Protein AF-A0A0W8BZA3-F1 (afdb_monomer)

Structure (mmCIF, N/CA/C/O backbone):
data_AF-A0A0W8BZA3-F1
#
_entry.id   AF-A0A0W8BZA3-F1
#
loop_
_atom_site.group_PDB
_atom_site.id
_atom_site.type_symbol
_atom_site.label_atom_id
_atom_site.label_alt_id
_atom_site.label_comp_id
_atom_site.label_asym_id
_atom_site.label_entity_id
_atom_site.label_seq_id
_atom_site.pdbx_PDB_ins_code
_atom_site.Cartn_x
_atom_site.Cartn_y
_atom_site.Cartn_z
_atom_site.occupancy
_atom_site.B_iso_or_equiv
_atom_site.auth_seq_id
_atom_site.auth_comp_id
_atom_site.auth_asym_id
_atom_site.auth_atom_id
_atom_site.pdbx_PDB_model_num
ATOM 1 N N . MET A 1 1 ? -18.891 55.872 -23.392 1.00 28.98 1 MET A N 1
ATOM 2 C CA . MET A 1 1 ? -18.179 57.131 -23.095 1.00 28.98 1 MET A CA 1
ATOM 3 C C . MET A 1 1 ? -16.804 56.730 -22.604 1.00 28.98 1 MET A C 1
ATOM 5 O O . MET A 1 1 ? -16.742 56.051 -21.592 1.00 28.98 1 MET A O 1
ATOM 9 N N . GLU A 1 2 ? -15.858 56.673 -23.547 1.00 26.56 2 GLU A N 1
ATOM 10 C CA . GLU A 1 2 ? -14.684 57.580 -23.658 1.00 26.56 2 GLU A CA 1
ATOM 11 C C . GLU A 1 2 ? -13.569 57.111 -22.704 1.00 26.56 2 GLU A C 1
ATOM 13 O O . GLU A 1 2 ? -13.757 57.158 -21.498 1.00 26.56 2 GLU A O 1
ATOM 18 N N . ALA A 1 3 ? -12.541 56.372 -23.138 1.00 26.64 3 ALA A N 1
ATOM 19 C CA . ALA A 1 3 ? -11.450 56.642 -24.093 1.00 26.64 3 ALA A CA 1
ATOM 20 C C . ALA A 1 3 ? -10.298 57.486 -23.510 1.00 26.64 3 ALA A C 1
ATOM 22 O O . ALA A 1 3 ? -10.543 58.521 -22.901 1.00 26.64 3 ALA A O 1
ATOM 23 N N . ALA A 1 4 ? -9.077 57.038 -23.852 1.00 27.62 4 ALA A N 1
ATOM 24 C CA . ALA A 1 4 ? -7.766 57.703 -23.799 1.00 27.62 4 ALA A CA 1
ATOM 25 C C . ALA A 1 4 ? -6.987 57.684 -22.464 1.00 27.62 4 ALA A C 1
ATOM 27 O O . ALA A 1 4 ? -7.573 57.803 -21.398 1.00 27.62 4 ALA A O 1
ATOM 28 N N . ASP A 1 5 ? -5.651 57.644 -22.422 1.00 27.59 5 ASP A N 1
ATOM 29 C CA . ASP A 1 5 ? -4.569 57.151 -23.300 1.00 27.59 5 ASP A CA 1
ATOM 30 C C . ASP A 1 5 ? -3.237 57.382 -22.531 1.00 27.59 5 ASP A C 1
ATOM 32 O O . ASP A 1 5 ? -3.188 58.256 -21.663 1.00 27.59 5 ASP A O 1
ATOM 36 N N . SER A 1 6 ? -2.149 56.713 -22.947 1.00 25.88 6 SER A N 1
ATOM 37 C CA . SER A 1 6 ? -0.717 57.071 -22.742 1.00 25.88 6 SER A CA 1
ATOM 38 C C . SER A 1 6 ? -0.073 56.929 -21.338 1.00 25.88 6 SER A C 1
ATOM 40 O O . SER A 1 6 ? -0.705 57.181 -20.325 1.00 25.88 6 SER A O 1
ATOM 42 N N . SER A 1 7 ? 1.227 56.657 -21.142 1.00 23.80 7 SER A N 1
ATOM 43 C CA . SER A 1 7 ? 2.348 56.066 -21.906 1.00 23.80 7 SER A CA 1
ATOM 44 C C . SER A 1 7 ? 3.601 56.042 -20.988 1.00 23.80 7 SER A C 1
ATOM 46 O O . SER A 1 7 ? 3.631 56.754 -19.984 1.00 23.80 7 SER A O 1
ATOM 48 N N . SER A 1 8 ? 4.653 55.316 -21.407 1.00 24.67 8 SER A N 1
ATOM 49 C CA . SER A 1 8 ? 6.053 55.259 -20.899 1.00 24.67 8 SER A CA 1
ATOM 50 C C . SER A 1 8 ? 6.338 54.279 -19.743 1.00 24.67 8 SER A C 1
ATOM 52 O O . SER A 1 8 ? 5.620 54.267 -18.756 1.00 24.67 8 SER A O 1
ATOM 54 N N . GLY A 1 9 ? 7.361 53.418 -19.762 1.00 23.16 9 GLY A N 1
ATOM 55 C CA . GLY A 1 9 ? 8.422 53.125 -20.730 1.00 23.16 9 GLY A CA 1
ATOM 56 C C . GLY A 1 9 ? 9.533 52.277 -20.067 1.00 23.16 9 GLY A C 1
ATOM 57 O O . GLY A 1 9 ? 9.819 52.487 -18.894 1.00 23.16 9 GLY A O 1
ATOM 58 N N . TYR A 1 10 ? 10.157 51.396 -20.863 1.00 23.50 10 TYR A N 1
ATOM 59 C CA . TYR A 1 10 ? 11.483 50.749 -20.723 1.00 23.50 10 TYR A CA 1
ATOM 60 C C . TYR A 1 10 ? 11.704 49.486 -19.852 1.00 23.50 10 TYR A C 1
ATOM 62 O O . TYR A 1 10 ? 11.725 49.534 -18.626 1.00 23.50 10 TYR A O 1
ATOM 70 N N . ASP A 1 11 ? 11.925 48.385 -20.598 1.00 23.77 11 ASP A N 1
ATOM 71 C CA . ASP A 1 11 ? 13.019 47.381 -20.592 1.00 23.77 11 ASP A CA 1
ATOM 72 C C . ASP A 1 11 ? 13.481 46.787 -19.251 1.00 23.77 11 ASP A C 1
ATOM 74 O O . ASP A 1 11 ? 13.995 47.481 -18.383 1.00 23.77 11 ASP A O 1
ATOM 78 N N . SER A 1 12 ? 13.267 45.499 -18.951 1.00 23.38 12 SER A N 1
ATOM 79 C CA . SER A 1 12 ? 13.703 44.249 -19.618 1.00 23.38 12 SER A CA 1
ATOM 80 C C . SER A 1 12 ? 15.205 43.957 -19.497 1.00 23.38 12 SER A C 1
ATOM 82 O O . SER A 1 12 ? 16.002 44.475 -20.267 1.00 23.38 12 SER A O 1
ATOM 84 N N . GLU A 1 13 ? 15.539 43.092 -18.532 1.00 25.20 13 GLU A N 1
ATOM 85 C CA . GLU A 1 13 ? 16.474 41.947 -18.592 1.00 25.20 13 GLU A CA 1
ATOM 86 C C . GLU A 1 13 ? 17.090 41.692 -17.202 1.00 25.20 13 GLU A C 1
ATOM 88 O O . GLU A 1 13 ? 17.992 42.396 -16.766 1.00 25.20 13 GLU A O 1
ATOM 93 N N . LEU A 1 14 ? 16.611 40.670 -16.486 1.00 23.67 14 LEU A N 1
ATOM 94 C CA . LEU A 1 14 ? 17.397 39.457 -16.238 1.00 23.67 14 LEU A CA 1
ATOM 95 C C . LEU A 1 14 ? 16.536 38.406 -15.524 1.00 23.67 14 LEU A C 1
ATOM 97 O O . LEU A 1 14 ? 15.932 38.629 -14.479 1.00 23.67 14 LEU A O 1
ATOM 101 N N . THR A 1 15 ? 16.507 37.248 -16.160 1.00 23.95 15 THR A N 1
ATOM 102 C CA . THR A 1 15 ? 15.941 35.969 -15.751 1.00 23.95 15 THR A CA 1
ATOM 103 C C . THR A 1 15 ? 16.601 35.400 -14.498 1.00 23.95 15 THR A C 1
ATOM 105 O O . THR A 1 15 ? 17.821 35.256 -14.485 1.00 23.95 15 THR A O 1
ATOM 108 N N . ASP A 1 16 ? 15.794 34.924 -13.548 1.00 23.73 16 ASP A N 1
ATOM 109 C CA . ASP A 1 16 ? 16.137 33.753 -12.741 1.00 23.73 16 ASP A CA 1
ATOM 110 C C . ASP A 1 16 ? 14.909 32.849 -12.580 1.00 23.73 16 ASP A C 1
ATOM 112 O O . ASP A 1 16 ? 13.806 33.274 -12.234 1.00 23.73 16 ASP A O 1
ATOM 116 N N . VAL A 1 17 ? 15.123 31.588 -12.946 1.00 23.05 17 VAL A N 1
ATOM 117 C CA . VAL A 1 17 ? 14.128 30.542 -13.174 1.00 23.05 17 VAL A CA 1
ATOM 118 C C . VAL A 1 17 ? 13.814 29.840 -11.853 1.00 23.05 17 VAL A C 1
ATOM 120 O O . VAL A 1 17 ? 14.661 29.144 -11.296 1.00 23.05 17 VAL A O 1
ATOM 123 N N . LEU A 1 18 ? 12.575 29.979 -11.381 1.00 23.88 18 LEU A N 1
ATOM 124 C CA . LEU A 1 18 ? 11.970 29.125 -10.359 1.00 23.88 18 LEU A CA 1
ATOM 125 C C . LEU A 1 18 ? 10.752 28.434 -10.983 1.00 23.88 18 LEU A C 1
ATOM 127 O O . LEU A 1 18 ? 9.693 29.036 -11.119 1.00 23.88 18 LEU A O 1
ATOM 131 N N . GLU A 1 19 ? 10.914 27.171 -11.378 1.00 22.56 19 GLU A N 1
ATOM 132 C CA . GLU A 1 19 ? 9.802 26.305 -11.785 1.00 22.56 19 GLU A CA 1
ATOM 133 C C . GLU A 1 19 ? 9.078 25.780 -10.534 1.00 22.56 19 GLU A C 1
ATOM 135 O O . GLU A 1 19 ? 9.586 24.914 -9.817 1.00 22.56 19 GLU A O 1
ATOM 140 N N . TYR A 1 20 ? 7.885 26.319 -10.287 1.00 25.50 20 TYR A N 1
ATOM 141 C CA . TYR A 1 20 ? 6.810 25.704 -9.513 1.00 25.50 20 TYR A CA 1
ATOM 142 C C . TYR A 1 20 ? 5.491 25.878 -10.278 1.00 25.50 20 TYR A C 1
ATOM 144 O O . TYR A 1 20 ? 5.288 26.889 -10.945 1.00 25.50 20 TYR A O 1
ATOM 152 N N . ASP A 1 21 ? 4.627 24.886 -10.070 1.00 25.42 21 ASP A N 1
ATOM 153 C CA . ASP A 1 21 ? 3.182 24.823 -10.314 1.00 25.42 21 ASP A CA 1
ATOM 154 C C . ASP A 1 21 ? 2.687 24.255 -11.650 1.00 25.42 21 ASP A C 1
ATOM 156 O O . ASP A 1 21 ? 2.813 24.850 -12.711 1.00 25.42 21 ASP A O 1
ATOM 160 N N . ASP A 1 22 ? 1.993 23.119 -11.522 1.00 24.20 22 ASP A N 1
ATOM 161 C CA . ASP A 1 22 ? 0.858 22.752 -12.367 1.00 24.20 22 ASP A CA 1
ATOM 162 C C . ASP A 1 22 ? -0.289 22.324 -11.422 1.00 24.20 22 ASP A C 1
ATOM 164 O O . ASP A 1 22 ? -0.443 21.161 -11.048 1.00 24.20 22 ASP A O 1
ATOM 168 N N . ILE A 1 23 ? -1.063 23.312 -10.955 1.00 27.17 23 ILE A N 1
ATOM 169 C CA . ILE A 1 23 ? -2.418 23.131 -10.410 1.00 27.17 23 ILE A CA 1
ATOM 170 C C . ILE A 1 23 ? -3.361 23.777 -11.426 1.00 27.17 23 ILE A C 1
ATOM 172 O O . ILE A 1 23 ? -3.612 24.981 -11.395 1.00 27.17 23 ILE A O 1
ATOM 176 N N . GLY A 1 24 ? -3.872 22.970 -12.353 1.00 24.91 24 GLY A N 1
ATOM 177 C CA . GLY A 1 24 ? -4.891 23.391 -13.308 1.00 24.91 24 GLY A CA 1
ATOM 178 C C . GLY A 1 24 ? -6.278 23.395 -12.666 1.00 24.91 24 GLY A C 1
ATOM 179 O O . GLY A 1 24 ? -6.866 22.341 -12.439 1.00 24.91 24 GLY A O 1
ATOM 180 N N . ARG A 1 25 ? -6.806 24.593 -12.393 1.00 23.88 25 ARG A N 1
ATOM 181 C CA . ARG A 1 25 ? -8.245 24.851 -12.224 1.00 23.88 25 ARG A CA 1
ATOM 182 C C . ARG A 1 25 ? -8.971 24.575 -13.546 1.00 23.88 25 ARG A C 1
ATOM 184 O O . ARG A 1 25 ? -8.493 24.989 -14.596 1.00 23.88 25 ARG A O 1
ATOM 191 N N . SER A 1 26 ? -10.160 23.983 -13.480 1.00 24.61 26 SER A N 1
ATOM 192 C CA . SER A 1 26 ? -11.155 24.051 -14.555 1.00 24.61 26 SER A CA 1
ATOM 193 C C . SER A 1 26 ? -12.497 24.429 -13.939 1.00 24.61 26 SER A C 1
ATOM 195 O O . SER A 1 26 ? -13.012 23.699 -13.095 1.00 24.61 26 SER A O 1
ATOM 197 N N . GLU A 1 27 ? -13.023 25.580 -14.350 1.00 24.56 27 GLU A N 1
ATOM 198 C CA . GLU A 1 27 ? -14.377 26.053 -14.061 1.00 24.56 27 GLU A CA 1
ATOM 199 C C . GLU A 1 27 ? -15.390 25.447 -15.050 1.00 24.56 27 GLU A C 1
ATOM 201 O O . GLU A 1 27 ? -15.098 25.264 -16.230 1.00 24.56 27 GLU A O 1
ATOM 206 N N . ASP A 1 28 ? -16.559 25.130 -14.493 1.00 25.56 28 ASP A N 1
ATOM 207 C CA . ASP A 1 28 ? -17.927 25.194 -15.018 1.00 25.56 28 ASP A CA 1
ATOM 208 C C . ASP A 1 28 ? -18.316 24.591 -16.378 1.00 25.56 28 ASP A C 1
ATOM 210 O O . ASP A 1 28 ? -18.094 25.160 -17.441 1.00 25.56 28 ASP A O 1
ATOM 214 N N . LEU A 1 29 ? -19.169 23.559 -16.296 1.00 25.30 29 LEU A N 1
ATOM 215 C CA . LEU A 1 29 ? -20.436 23.524 -17.036 1.00 25.30 29 LEU A CA 1
ATOM 216 C C . LEU A 1 29 ? -21.563 23.037 -16.107 1.00 25.30 29 LEU A C 1
ATOM 218 O O . LEU A 1 29 ? -21.623 21.871 -15.717 1.00 25.30 29 LEU A O 1
ATOM 222 N N . LEU A 1 30 ? -22.461 23.963 -15.759 1.00 23.06 30 LEU A N 1
ATOM 223 C CA . LEU A 1 30 ? -23.723 23.709 -15.068 1.00 23.06 30 LEU A CA 1
ATOM 224 C C . LEU A 1 30 ? -24.637 22.802 -15.905 1.00 23.06 30 LEU A C 1
ATOM 226 O O . LEU A 1 30 ? -25.001 23.154 -17.023 1.00 23.06 30 LEU A O 1
ATOM 230 N N . THR A 1 31 ? -25.144 21.727 -15.303 1.00 24.59 31 THR A N 1
ATOM 231 C CA . THR A 1 31 ? -26.507 21.248 -15.580 1.00 24.59 31 THR A CA 1
ATOM 232 C C . THR A 1 31 ? -27.196 20.882 -14.269 1.00 24.59 31 THR A C 1
ATOM 234 O O . THR A 1 31 ? -26.731 20.076 -13.471 1.00 24.59 31 THR A O 1
ATOM 237 N N . THR A 1 32 ? -28.300 21.577 -14.035 1.00 23.19 32 THR A N 1
ATOM 238 C CA . THR A 1 32 ? -29.225 21.477 -12.911 1.00 23.19 32 THR A CA 1
ATOM 239 C C . THR A 1 32 ? -30.026 20.180 -12.963 1.00 23.19 32 THR A C 1
ATOM 241 O O . THR A 1 32 ? -30.753 19.992 -13.931 1.00 23.19 32 THR A O 1
ATOM 244 N N . PHE A 1 33 ? -29.999 19.365 -11.907 1.00 22.70 33 PHE A N 1
ATOM 245 C CA . PHE A 1 33 ? -31.125 18.493 -11.551 1.00 22.70 33 PHE A CA 1
ATOM 246 C C . PHE A 1 33 ? -31.240 18.385 -10.027 1.00 22.70 33 PHE A C 1
ATOM 248 O O . PHE A 1 33 ? -30.305 17.987 -9.333 1.00 22.70 33 PHE A O 1
ATOM 255 N N . THR A 1 34 ? -32.387 18.829 -9.523 1.00 25.31 34 THR A N 1
ATOM 256 C CA . THR A 1 34 ? -32.834 18.743 -8.132 1.00 25.31 34 THR A CA 1
ATOM 257 C C . THR A 1 34 ? -33.315 17.329 -7.779 1.00 25.31 34 THR A C 1
ATOM 259 O O . THR A 1 34 ? -33.620 16.553 -8.686 1.00 25.31 34 THR A O 1
ATOM 262 N N . PRO A 1 35 ? -33.364 16.986 -6.477 1.00 28.59 35 PRO A N 1
ATOM 263 C CA . PRO A 1 35 ? -33.682 15.652 -5.982 1.00 28.59 35 PRO A CA 1
ATOM 264 C C . PRO A 1 35 ? -35.184 15.506 -5.720 1.00 28.59 35 PRO A C 1
ATOM 266 O O . PRO A 1 35 ? -35.780 16.425 -5.169 1.00 28.59 35 PRO A O 1
ATOM 269 N N . ASP A 1 36 ? -35.753 14.343 -6.031 1.00 24.86 36 ASP A N 1
ATOM 270 C CA . ASP A 1 36 ? -37.060 13.944 -5.510 1.00 24.86 36 ASP A CA 1
ATOM 271 C C . ASP A 1 36 ? -36.945 12.619 -4.748 1.00 24.86 36 ASP A C 1
ATOM 273 O O . ASP A 1 36 ? -36.341 11.642 -5.204 1.00 24.86 36 ASP A O 1
ATOM 277 N N . ASP A 1 37 ? -37.505 12.674 -3.543 1.00 26.73 37 ASP A N 1
ATOM 278 C CA . ASP A 1 37 ? -37.788 11.599 -2.605 1.00 26.73 37 ASP A CA 1
ATOM 279 C C . ASP A 1 37 ? -38.764 10.561 -3.200 1.00 26.73 37 ASP A C 1
ATOM 281 O O . ASP A 1 37 ? -39.558 10.874 -4.079 1.00 26.73 37 ASP A O 1
ATOM 285 N N . GLU A 1 38 ? -38.737 9.321 -2.698 1.00 27.50 38 GLU A N 1
ATOM 286 C CA . GLU A 1 38 ? -39.862 8.755 -1.930 1.00 27.50 38 GLU A CA 1
ATOM 287 C C . GLU A 1 38 ? -39.612 7.294 -1.505 1.00 27.50 38 GLU A C 1
ATOM 289 O O . GLU A 1 38 ? -39.218 6.415 -2.276 1.00 27.50 38 GLU A O 1
ATOM 294 N N . ASP A 1 39 ? -39.876 7.062 -0.219 1.00 26.70 39 ASP A N 1
ATOM 295 C CA . ASP A 1 39 ? -40.127 5.775 0.422 1.00 26.70 39 ASP A CA 1
ATOM 296 C C . ASP A 1 39 ? -41.351 5.070 -0.190 1.00 26.70 39 ASP A C 1
ATOM 298 O O . ASP A 1 39 ? -42.395 5.693 -0.348 1.00 26.70 39 ASP A O 1
ATOM 302 N N . MET A 1 40 ? -41.326 3.736 -0.334 1.00 24.70 40 MET A N 1
ATOM 303 C CA . MET A 1 40 ? -42.522 2.957 0.022 1.00 24.70 40 MET A CA 1
ATOM 304 C C . MET A 1 40 ? -42.260 1.481 0.343 1.00 24.70 40 MET A C 1
ATOM 306 O O . MET A 1 40 ? -41.506 0.757 -0.305 1.00 24.70 40 MET A O 1
ATOM 310 N N . HIS A 1 41 ? -42.947 1.053 1.396 1.00 28.00 41 HIS A N 1
ATOM 311 C CA . HIS A 1 41 ? -42.921 -0.243 2.050 1.00 28.00 41 HIS A CA 1
ATOM 312 C C . HIS A 1 41 ? -43.742 -1.348 1.344 1.00 28.00 41 HIS A C 1
ATOM 314 O O . HIS A 1 41 ? -44.851 -1.126 0.875 1.00 28.00 41 HIS A O 1
ATOM 320 N N . SER A 1 42 ? -43.272 -2.584 1.558 1.00 26.66 42 SER A N 1
ATOM 321 C CA . SER A 1 42 ? -44.027 -3.786 1.986 1.00 26.66 42 SER A CA 1
ATOM 322 C C . SER A 1 42 ? -44.685 -4.767 0.991 1.00 26.66 42 SER A C 1
ATOM 324 O O . SER A 1 42 ? -45.558 -4.435 0.206 1.00 26.66 42 SER A O 1
ATOM 326 N N . ALA A 1 43 ? -44.319 -6.036 1.248 1.00 26.02 43 ALA A N 1
ATOM 327 C CA . ALA A 1 43 ? -45.144 -7.250 1.346 1.00 26.02 43 ALA A CA 1
ATOM 328 C C . ALA A 1 43 ? -45.752 -7.877 0.079 1.00 26.02 43 ALA A C 1
ATOM 330 O O . ALA A 1 43 ? -46.739 -7.390 -0.447 1.00 26.02 43 ALA A O 1
ATOM 331 N N . THR A 1 44 ? -45.305 -9.094 -0.274 1.00 26.66 44 THR A N 1
ATOM 332 C CA . THR A 1 44 ? -46.036 -10.361 0.001 1.00 26.66 44 THR A CA 1
ATOM 333 C C . THR A 1 44 ? -45.272 -11.607 -0.506 1.00 26.66 44 THR A C 1
ATOM 335 O O . THR A 1 44 ? -44.733 -11.643 -1.604 1.00 26.66 44 THR A O 1
ATOM 338 N N . ARG A 1 45 ? -45.224 -12.644 0.338 1.00 29.77 45 ARG A N 1
ATOM 339 C CA . ARG A 1 45 ? -45.164 -14.096 0.018 1.00 29.77 45 ARG A CA 1
ATOM 340 C C . ARG A 1 45 ? -46.580 -14.655 0.340 1.00 29.77 45 ARG A C 1
ATOM 342 O O . ARG A 1 45 ? -47.283 -13.909 1.029 1.00 29.77 45 ARG A O 1
ATOM 349 N N . PRO A 1 46 ? -47.010 -15.906 0.019 1.00 44.22 46 PRO A N 1
ATOM 350 C CA . PRO A 1 46 ? -46.232 -17.129 -0.283 1.00 44.22 46 PRO A CA 1
ATOM 351 C C . PRO A 1 46 ? -46.857 -18.093 -1.345 1.00 44.22 46 PRO A C 1
ATOM 353 O O . PRO A 1 46 ? -47.876 -17.783 -1.948 1.00 44.22 46 PRO A O 1
ATOM 356 N N . ALA A 1 47 ? -46.253 -19.294 -1.446 1.00 28.31 47 ALA A N 1
ATOM 357 C CA . ALA A 1 47 ? -46.894 -20.624 -1.577 1.00 28.31 47 ALA A CA 1
ATOM 358 C C . ALA A 1 47 ? -46.833 -21.374 -2.938 1.00 28.31 47 ALA A C 1
ATOM 360 O O . ALA A 1 47 ? -47.494 -21.011 -3.903 1.00 28.31 47 ALA A O 1
ATOM 361 N N . ASP A 1 48 ? -46.045 -22.466 -2.928 1.00 27.05 48 ASP A N 1
ATOM 362 C CA . ASP A 1 48 ? -46.482 -23.871 -3.115 1.00 27.05 48 ASP A CA 1
ATOM 363 C C . ASP A 1 48 ? -45.851 -24.778 -4.200 1.00 27.05 48 ASP A C 1
ATOM 365 O O . ASP A 1 48 ? -45.923 -24.529 -5.396 1.00 27.05 48 ASP A O 1
ATOM 369 N N . HIS A 1 49 ? -45.302 -25.891 -3.665 1.00 29.36 49 HIS A N 1
ATOM 370 C CA . HIS A 1 49 ? -45.248 -27.296 -4.122 1.00 29.36 49 HIS A CA 1
ATOM 371 C C . HIS A 1 49 ? -44.696 -27.622 -5.530 1.00 29.36 49 HIS A C 1
ATOM 373 O O . HIS A 1 49 ? -45.211 -27.182 -6.544 1.00 29.36 49 HIS A O 1
ATOM 379 N N . SER A 1 50 ? -43.723 -28.528 -5.715 1.00 27.64 50 SER A N 1
ATOM 380 C CA . SER A 1 50 ? -43.804 -29.959 -5.360 1.00 27.64 50 SER A CA 1
ATOM 381 C C . SER A 1 50 ? -42.506 -30.733 -5.715 1.00 27.64 50 SER A C 1
ATOM 383 O O . SER A 1 50 ? -41.797 -30.396 -6.659 1.00 27.64 50 SER A O 1
ATOM 385 N N . THR A 1 51 ? -42.211 -31.776 -4.930 1.00 29.03 51 THR A N 1
ATOM 386 C CA . THR A 1 51 ? -41.234 -32.881 -5.125 1.00 29.03 51 THR A CA 1
ATOM 387 C C . THR A 1 51 ? -41.749 -33.939 -6.129 1.00 29.03 51 THR A C 1
ATOM 389 O O . THR A 1 51 ? -42.949 -33.930 -6.409 1.00 29.03 51 THR A O 1
ATOM 392 N N . PRO A 1 52 ? -40.901 -34.837 -6.704 1.00 39.28 52 PRO A N 1
ATOM 393 C CA . PRO A 1 52 ? -40.587 -36.173 -6.116 1.00 39.28 52 PRO A CA 1
ATOM 394 C C . PRO A 1 52 ? -39.118 -36.659 -6.353 1.00 39.28 52 PRO A C 1
ATOM 396 O O . PRO A 1 52 ? -38.494 -36.293 -7.338 1.00 39.28 52 PRO A O 1
ATOM 399 N N . THR A 1 53 ? -38.412 -37.288 -5.399 1.00 27.19 53 THR A N 1
ATOM 400 C CA . THR A 1 53 ? -38.362 -38.721 -4.971 1.00 27.19 53 THR A CA 1
ATOM 401 C C . THR A 1 53 ? -37.314 -39.614 -5.689 1.00 27.19 53 THR A C 1
ATOM 403 O O . THR A 1 53 ? -37.513 -40.065 -6.807 1.00 27.19 53 THR A O 1
ATOM 406 N N . THR A 1 54 ? -36.217 -39.873 -4.963 1.00 29.30 54 THR A N 1
ATOM 407 C CA . THR A 1 54 ? -35.448 -41.116 -4.667 1.00 29.30 54 THR A CA 1
ATOM 408 C C . THR A 1 54 ? -35.455 -42.360 -5.585 1.00 29.30 54 THR A C 1
ATOM 410 O O . THR A 1 54 ? -36.504 -42.926 -5.862 1.00 29.30 54 THR A O 1
ATOM 413 N N . THR A 1 55 ? -34.257 -42.925 -5.838 1.00 28.80 55 THR A N 1
ATOM 414 C CA . THR A 1 55 ? -33.893 -44.379 -5.837 1.00 28.80 55 THR A CA 1
ATOM 415 C C . THR A 1 55 ? -32.347 -44.491 -5.881 1.00 28.80 55 THR A C 1
ATOM 417 O O . THR A 1 55 ? -31.738 -43.855 -6.726 1.00 28.80 55 THR A O 1
ATOM 420 N N . GLY A 1 56 ? -31.649 -44.990 -4.841 1.00 26.16 56 GLY A N 1
ATOM 421 C CA . GLY A 1 56 ? -31.075 -46.354 -4.706 1.00 26.16 56 GLY A CA 1
ATOM 422 C C . GLY A 1 56 ? -29.691 -46.492 -5.397 1.00 26.16 56 GLY A C 1
ATOM 423 O O . GLY A 1 56 ? -29.515 -45.930 -6.459 1.00 26.16 56 GLY A O 1
ATOM 424 N N . ALA A 1 57 ? -28.644 -47.212 -4.976 1.00 29.14 57 ALA A N 1
ATOM 425 C CA . ALA A 1 57 ? -28.189 -47.875 -3.753 1.00 29.14 57 ALA A CA 1
ATOM 426 C C . ALA A 1 57 ? -26.817 -48.560 -4.069 1.00 29.14 57 ALA A C 1
ATOM 428 O O . ALA A 1 57 ? -26.731 -49.244 -5.078 1.00 29.14 57 ALA A O 1
ATOM 429 N N . ARG A 1 58 ? -25.828 -48.462 -3.155 1.00 29.42 58 ARG A N 1
ATOM 430 C CA . ARG A 1 58 ? -24.821 -49.490 -2.746 1.00 29.42 58 ARG A CA 1
ATOM 431 C C . ARG A 1 58 ? -23.638 -49.997 -3.622 1.00 29.42 58 ARG A C 1
ATOM 433 O O . ARG A 1 58 ? -23.799 -50.381 -4.771 1.00 29.42 58 ARG A O 1
ATOM 440 N N . ASN A 1 59 ? -22.536 -50.203 -2.865 1.00 28.00 59 ASN A N 1
ATOM 441 C CA . ASN A 1 59 ? -21.382 -51.131 -2.970 1.00 28.00 59 ASN A CA 1
ATOM 442 C C . ASN A 1 59 ? -20.182 -50.708 -3.840 1.00 28.00 59 ASN A C 1
ATOM 444 O O . ASN A 1 59 ? -20.371 -50.179 -4.921 1.00 28.00 59 ASN A O 1
ATOM 448 N N . GLU A 1 60 ? -18.910 -50.975 -3.521 1.00 27.73 60 GLU A N 1
ATOM 449 C CA . GLU A 1 60 ? -18.113 -51.306 -2.319 1.00 27.73 60 GLU A CA 1
ATOM 450 C C . GLU A 1 60 ? -16.630 -51.329 -2.800 1.00 27.73 60 GLU A C 1
ATOM 452 O O . GLU A 1 60 ? -16.357 -51.557 -3.975 1.00 27.73 60 GLU A O 1
ATOM 457 N N . THR A 1 61 ? -15.693 -51.049 -1.893 1.00 30.95 61 THR A N 1
ATOM 458 C CA . THR A 1 61 ? -14.204 -51.075 -1.960 1.00 30.95 61 THR A CA 1
ATOM 459 C C . THR A 1 61 ? -13.576 -52.407 -2.460 1.00 30.95 61 THR A C 1
ATOM 461 O O . THR A 1 61 ? -14.311 -53.393 -2.489 1.00 30.95 61 THR A O 1
ATOM 464 N N . PRO A 1 62 ? -12.248 -52.524 -2.786 1.00 37.41 62 PRO A N 1
ATOM 465 C CA . PRO A 1 62 ? -11.155 -52.501 -1.777 1.00 37.41 62 PRO A CA 1
ATOM 466 C C . PRO A 1 62 ? -9.730 -52.033 -2.199 1.00 37.41 62 PRO A C 1
ATOM 468 O O . PRO A 1 62 ? -9.364 -51.981 -3.369 1.00 37.41 62 PRO A O 1
ATOM 471 N N . GLN A 1 63 ? -8.912 -51.732 -1.173 1.00 29.75 63 GLN A N 1
ATOM 472 C CA . GLN A 1 63 ? -7.435 -51.631 -1.195 1.00 29.75 63 GLN A CA 1
ATOM 473 C C . GLN A 1 63 ? -6.759 -52.999 -1.488 1.00 29.75 63 GLN A C 1
ATOM 475 O O . GLN A 1 63 ? -7.447 -54.021 -1.522 1.00 29.75 63 GLN A O 1
ATOM 480 N N . PRO A 1 64 ? -5.410 -53.059 -1.584 1.00 37.66 64 PRO A N 1
ATOM 481 C CA . PRO A 1 64 ? -4.666 -53.455 -0.380 1.00 37.66 64 PRO A CA 1
ATOM 482 C C . PRO A 1 64 ? -3.330 -52.723 -0.128 1.00 37.66 64 PRO A C 1
ATOM 484 O O . PRO A 1 64 ? -2.628 -52.252 -1.018 1.00 37.66 64 PRO A O 1
ATOM 487 N N . THR A 1 65 ? -3.020 -52.685 1.163 1.00 27.33 65 THR A N 1
ATOM 488 C CA . THR A 1 65 ? -1.761 -52.432 1.877 1.00 27.33 65 THR A CA 1
ATOM 489 C C . THR A 1 65 ? -0.703 -53.524 1.650 1.00 27.33 65 THR A C 1
ATOM 491 O O . THR A 1 65 ? -1.099 -54.677 1.531 1.00 27.33 65 THR A O 1
ATOM 494 N N . THR A 1 66 ? 0.600 -53.194 1.692 1.00 28.25 66 THR A N 1
ATOM 495 C CA . THR A 1 66 ? 1.598 -53.555 2.746 1.00 28.25 66 THR A CA 1
ATOM 496 C C . THR A 1 66 ? 3.048 -53.536 2.231 1.00 28.25 66 THR A C 1
ATOM 498 O O . THR A 1 66 ? 3.349 -54.072 1.170 1.00 28.25 66 THR A O 1
ATOM 501 N N . ASP A 1 67 ? 3.916 -52.959 3.066 1.00 27.39 67 ASP A N 1
ATOM 502 C CA . ASP A 1 67 ? 5.386 -53.068 3.153 1.00 27.39 67 ASP A CA 1
ATOM 503 C C . ASP A 1 67 ? 5.907 -54.531 3.139 1.00 27.39 67 ASP A C 1
ATOM 505 O O . ASP A 1 67 ? 5.142 -55.445 3.467 1.00 27.39 67 ASP A O 1
ATOM 509 N N . PRO A 1 68 ? 7.206 -54.780 2.845 1.00 36.31 68 PRO A N 1
ATOM 510 C CA . PRO A 1 68 ? 8.137 -54.969 3.967 1.00 36.31 68 PRO A CA 1
ATOM 511 C C . PRO A 1 68 ? 9.587 -54.465 3.783 1.00 36.31 68 PRO A C 1
ATOM 513 O O . PRO A 1 68 ? 10.169 -54.406 2.702 1.00 36.31 68 PRO A O 1
ATOM 516 N N . SER A 1 69 ? 10.173 -54.207 4.950 1.00 24.67 69 SER A N 1
ATOM 517 C CA . SER A 1 69 ? 11.570 -53.979 5.323 1.00 24.67 69 SER A CA 1
ATOM 518 C C . SER A 1 69 ? 12.574 -55.070 4.895 1.00 24.67 69 SER A C 1
ATOM 520 O O . SER A 1 69 ? 12.205 -56.239 4.785 1.00 24.67 69 SER A O 1
ATOM 522 N N . THR A 1 70 ? 13.880 -54.732 4.825 1.00 25.14 70 THR A N 1
ATOM 523 C CA . THR A 1 70 ? 14.977 -55.147 5.761 1.00 25.14 70 THR A CA 1
ATOM 524 C C . THR A 1 70 ? 16.378 -55.168 5.084 1.00 25.14 70 THR A C 1
ATOM 526 O O . THR A 1 70 ? 16.611 -55.956 4.181 1.00 25.14 70 THR A O 1
ATOM 529 N N . VAL A 1 71 ? 17.286 -54.289 5.555 1.00 24.53 71 VAL A N 1
ATOM 530 C CA . VAL A 1 71 ? 18.733 -54.438 5.921 1.00 24.53 71 VAL A CA 1
ATOM 531 C C . VAL A 1 71 ? 19.683 -55.334 5.079 1.00 24.53 71 VAL A C 1
ATOM 533 O O . VAL A 1 71 ? 19.374 -56.488 4.832 1.00 24.53 71 VAL A O 1
ATOM 536 N N . VAL A 1 72 ? 20.910 -54.842 4.782 1.00 22.59 72 VAL A N 1
ATOM 537 C CA . VAL A 1 72 ? 22.242 -55.419 5.168 1.00 22.59 72 VAL A CA 1
ATOM 538 C C . VAL A 1 72 ? 23.436 -54.775 4.396 1.00 22.59 72 VAL A C 1
ATOM 540 O O . VAL A 1 72 ? 23.593 -54.915 3.192 1.00 22.59 72 VAL A O 1
ATOM 543 N N . THR A 1 73 ? 24.261 -54.051 5.170 1.00 22.62 73 THR A N 1
ATOM 544 C CA . THR A 1 73 ? 25.741 -53.856 5.209 1.00 22.62 73 THR A CA 1
ATOM 545 C C . THR A 1 73 ? 26.665 -53.758 3.968 1.00 22.62 73 THR A C 1
ATOM 547 O O . THR A 1 73 ? 26.925 -54.738 3.281 1.00 22.62 73 THR A O 1
ATOM 550 N N . ARG A 1 74 ? 27.345 -52.597 3.880 1.00 23.06 74 ARG A N 1
ATOM 551 C CA . ARG A 1 74 ? 28.810 -52.318 3.990 1.00 23.06 74 ARG A CA 1
ATOM 552 C C . ARG A 1 74 ? 29.842 -53.264 3.324 1.00 23.06 74 ARG A C 1
ATOM 554 O O . ARG A 1 74 ? 30.014 -54.390 3.781 1.00 23.06 74 ARG A O 1
ATOM 561 N N . ARG A 1 75 ? 30.710 -52.704 2.459 1.00 22.34 75 ARG A N 1
ATOM 562 C CA . ARG A 1 75 ? 32.181 -52.905 2.506 1.00 22.34 75 ARG A CA 1
ATOM 563 C C . ARG A 1 75 ? 32.981 -51.861 1.709 1.00 22.34 75 ARG A C 1
ATOM 565 O O . ARG A 1 75 ? 32.517 -51.343 0.703 1.00 22.34 75 ARG A O 1
ATOM 572 N N . GLU A 1 76 ? 34.160 -51.577 2.255 1.00 23.86 76 GLU A N 1
ATOM 573 C CA . GLU A 1 76 ? 35.197 -50.599 1.900 1.00 23.86 76 GLU A CA 1
ATOM 574 C C . GLU A 1 76 ? 36.035 -51.003 0.673 1.00 23.86 76 GLU A C 1
ATOM 576 O O . GLU A 1 76 ? 36.163 -52.193 0.379 1.00 23.86 76 GLU A O 1
ATOM 581 N N . SER A 1 77 ? 36.696 -50.035 0.023 1.00 23.53 77 SER A N 1
ATOM 582 C CA . SER A 1 77 ? 38.089 -50.188 -0.452 1.00 23.53 77 SER A CA 1
ATOM 583 C C . SER A 1 77 ? 38.748 -48.833 -0.757 1.00 23.53 77 SER A C 1
ATOM 585 O O . SER A 1 77 ? 38.193 -48.003 -1.473 1.00 23.53 77 SER A O 1
ATOM 587 N N . ASP A 1 78 ? 39.943 -48.662 -0.191 1.00 22.78 78 ASP A N 1
ATOM 588 C CA . ASP A 1 78 ? 40.880 -47.536 -0.274 1.00 22.78 78 ASP A CA 1
ATOM 589 C C . ASP A 1 78 ? 41.617 -47.399 -1.622 1.00 22.78 78 ASP A C 1
ATOM 591 O O . ASP A 1 78 ? 41.750 -48.372 -2.365 1.00 22.78 78 ASP A O 1
ATOM 595 N N . GLY A 1 79 ? 42.208 -46.217 -1.889 1.00 22.17 79 GLY A N 1
ATOM 596 C CA . GLY A 1 79 ? 43.135 -46.040 -3.022 1.00 22.17 79 GLY A CA 1
ATOM 597 C C . GLY A 1 79 ? 43.721 -44.642 -3.325 1.00 22.17 79 GLY A C 1
ATOM 598 O O . GLY A 1 79 ? 43.608 -44.194 -4.453 1.00 22.17 79 GLY A O 1
ATOM 599 N N . TYR A 1 80 ? 44.357 -43.989 -2.340 1.00 21.36 80 TYR A N 1
ATOM 600 C CA . TYR A 1 80 ? 45.539 -43.081 -2.387 1.00 21.36 80 TYR A CA 1
ATOM 601 C C . TYR A 1 80 ? 45.785 -41.934 -3.425 1.00 21.36 80 TYR A C 1
ATOM 603 O O . TYR A 1 80 ? 45.987 -42.171 -4.611 1.00 21.36 80 TYR A O 1
ATOM 611 N N . ARG A 1 81 ? 46.141 -40.764 -2.825 1.00 21.17 81 ARG A N 1
ATOM 612 C CA . ARG A 1 81 ? 47.158 -39.712 -3.180 1.00 21.17 81 ARG A CA 1
ATOM 613 C C . ARG A 1 81 ? 46.764 -38.632 -4.221 1.00 21.17 81 ARG A C 1
ATOM 615 O O . ARG A 1 81 ? 46.244 -38.965 -5.267 1.00 21.17 81 ARG A O 1
ATOM 622 N N . LEU A 1 82 ? 47.000 -37.318 -4.053 1.00 21.88 82 LEU A N 1
ATOM 623 C CA . LEU A 1 82 ? 48.041 -36.541 -3.350 1.00 21.88 82 LEU A CA 1
ATOM 624 C C . LEU A 1 82 ? 47.472 -35.257 -2.701 1.00 21.88 82 LEU A C 1
ATOM 626 O O . LEU A 1 82 ? 46.643 -34.569 -3.290 1.00 21.88 82 LEU A O 1
ATOM 630 N N . GLU A 1 83 ? 48.004 -34.905 -1.531 1.00 20.61 83 GLU A N 1
ATOM 631 C CA . GLU A 1 83 ? 47.837 -33.603 -0.881 1.00 20.61 83 GLU A CA 1
ATOM 632 C C . GLU A 1 83 ? 48.714 -32.528 -1.545 1.00 20.61 83 GLU A C 1
ATOM 634 O O . GLU A 1 83 ? 49.925 -32.705 -1.689 1.00 20.61 83 GLU A O 1
ATOM 639 N N . THR A 1 84 ? 48.125 -31.366 -1.826 1.00 22.81 84 THR A N 1
ATOM 640 C CA . THR A 1 84 ? 48.837 -30.082 -1.837 1.00 22.81 84 THR A CA 1
ATOM 641 C C . THR A 1 84 ? 47.963 -29.044 -1.144 1.00 22.81 84 THR A C 1
ATOM 643 O O . THR A 1 84 ? 46.888 -28.676 -1.613 1.00 22.81 84 THR A O 1
ATOM 646 N N . GLN A 1 85 ? 48.423 -28.603 0.024 1.00 22.30 85 GLN A N 1
ATOM 647 C CA . GLN A 1 85 ? 47.814 -27.546 0.819 1.00 22.30 85 GLN A CA 1
ATOM 648 C C . GLN A 1 85 ? 47.891 -26.203 0.078 1.00 22.30 85 GLN A C 1
ATOM 650 O O . GLN A 1 85 ? 48.977 -25.710 -0.216 1.00 22.30 85 GLN A O 1
ATOM 655 N N . CYS A 1 86 ? 46.741 -25.570 -0.143 1.00 20.62 86 CYS A N 1
ATOM 656 C CA . CYS A 1 86 ? 46.629 -24.116 -0.232 1.00 20.62 86 CYS A CA 1
ATOM 657 C C . CYS A 1 86 ? 45.339 -23.693 0.473 1.00 20.62 86 CYS A C 1
ATOM 659 O O . CYS A 1 86 ? 44.229 -24.032 0.073 1.00 20.62 86 CYS A O 1
ATOM 661 N N . THR A 1 87 ? 45.515 -22.993 1.587 1.00 25.77 87 THR A N 1
ATOM 662 C CA . THR A 1 87 ? 44.470 -22.473 2.464 1.00 25.77 87 THR A CA 1
ATOM 663 C C . THR A 1 87 ? 43.661 -21.381 1.766 1.00 25.77 87 THR A C 1
ATOM 665 O O . THR A 1 87 ? 44.161 -20.271 1.604 1.00 25.77 87 THR A O 1
ATOM 668 N N . ASN A 1 88 ? 42.395 -21.652 1.442 1.00 22.69 88 ASN A N 1
ATOM 669 C CA . ASN A 1 88 ? 41.408 -20.620 1.122 1.00 22.69 88 ASN A CA 1
ATOM 670 C C . ASN A 1 88 ? 40.299 -20.628 2.182 1.00 22.69 88 ASN A C 1
ATOM 672 O O . ASN A 1 88 ? 39.440 -21.506 2.213 1.00 22.69 88 ASN A O 1
ATOM 676 N N . ARG A 1 89 ? 40.336 -19.626 3.069 1.00 22.45 89 ARG A N 1
ATOM 677 C CA . ARG A 1 89 ? 39.217 -19.232 3.934 1.00 22.45 89 ARG A CA 1
ATOM 678 C C . ARG A 1 89 ? 38.125 -18.621 3.049 1.00 22.45 89 ARG A C 1
ATOM 680 O O . ARG A 1 89 ? 38.249 -17.471 2.643 1.00 22.45 89 ARG A O 1
ATOM 687 N N . SER A 1 90 ? 37.068 -19.379 2.776 1.00 22.38 90 SER A N 1
ATOM 688 C CA . SER A 1 90 ? 35.784 -18.848 2.309 1.00 22.38 90 SER A CA 1
ATOM 689 C C . SER A 1 90 ? 34.918 -18.587 3.537 1.00 22.38 90 SER A C 1
ATOM 691 O O . SER A 1 90 ? 34.538 -19.528 4.229 1.00 22.38 90 SER A O 1
ATOM 693 N N . SER A 1 91 ? 34.676 -17.319 3.861 1.00 25.27 91 SER A N 1
ATOM 694 C CA . SER A 1 91 ? 33.719 -16.921 4.892 1.00 25.27 91 SER A CA 1
ATOM 695 C C . SER A 1 91 ? 32.397 -16.555 4.231 1.00 25.27 91 SER A C 1
ATOM 697 O O . SER A 1 91 ? 32.315 -15.532 3.549 1.00 25.27 91 SER A O 1
ATOM 699 N N . ASP A 1 92 ? 31.382 -17.377 4.477 1.00 24.56 92 ASP A N 1
ATOM 700 C CA . ASP A 1 92 ? 29.976 -17.025 4.327 1.00 24.56 92 ASP A CA 1
ATOM 701 C C . ASP A 1 92 ? 29.675 -15.777 5.167 1.00 24.56 92 ASP A C 1
ATOM 703 O O . ASP A 1 92 ? 29.918 -15.753 6.377 1.00 24.56 92 ASP A O 1
ATOM 707 N N . VAL A 1 93 ? 29.176 -14.716 4.529 1.00 25.17 93 VAL A N 1
ATOM 708 C CA . VAL A 1 93 ? 28.712 -13.509 5.223 1.00 25.17 93 VAL A CA 1
ATOM 709 C C . VAL A 1 93 ? 27.201 -13.409 5.063 1.00 25.17 93 VAL A C 1
ATOM 711 O O . VAL A 1 93 ? 26.685 -12.957 4.042 1.00 25.17 93 VAL A O 1
ATOM 714 N N . ASP A 1 94 ? 26.515 -13.827 6.123 1.00 24.77 94 ASP A N 1
ATOM 715 C CA . ASP A 1 94 ? 25.095 -13.614 6.390 1.00 24.77 94 ASP A CA 1
ATOM 716 C C . ASP A 1 94 ? 24.769 -12.110 6.410 1.00 24.77 94 ASP A C 1
ATOM 718 O O . ASP A 1 94 ? 25.159 -11.372 7.320 1.00 24.77 94 ASP A O 1
ATOM 722 N N . MET A 1 95 ? 24.024 -11.634 5.411 1.00 25.84 95 MET A N 1
ATOM 723 C CA . MET A 1 95 ? 23.680 -10.218 5.248 1.00 25.84 95 MET A CA 1
ATOM 724 C C . MET A 1 95 ? 22.205 -9.941 5.602 1.00 25.84 95 MET A C 1
ATOM 726 O O . MET A 1 95 ? 21.408 -9.438 4.810 1.00 25.84 95 MET A O 1
ATOM 730 N N . HIS A 1 96 ? 21.826 -10.258 6.842 1.00 29.88 96 HIS A N 1
ATOM 731 C CA . HIS A 1 96 ? 20.514 -9.944 7.422 1.00 29.88 96 HIS A CA 1
ATOM 732 C C . HIS A 1 96 ? 20.649 -9.254 8.789 1.00 29.88 96 HIS A C 1
ATOM 734 O O . HIS A 1 96 ? 20.364 -9.830 9.835 1.00 29.88 96 HIS A O 1
ATOM 740 N N . SER A 1 97 ? 21.069 -7.984 8.810 1.00 26.14 97 SER A N 1
ATOM 741 C CA . SER A 1 97 ? 20.867 -7.084 9.963 1.00 26.14 97 SER A CA 1
ATOM 742 C C . SER A 1 97 ? 21.149 -5.623 9.599 1.00 26.14 97 SER A C 1
ATOM 744 O O . SER A 1 97 ? 22.233 -5.116 9.845 1.00 26.14 97 SER A O 1
ATOM 746 N N . ALA A 1 98 ? 20.154 -4.923 9.053 1.00 23.52 98 ALA A N 1
ATOM 747 C CA . ALA A 1 98 ? 20.126 -3.457 9.035 1.00 23.52 98 ALA A CA 1
ATOM 748 C C . ALA A 1 98 ? 18.668 -2.960 9.009 1.00 23.52 98 ALA A C 1
ATOM 750 O O . ALA A 1 98 ? 18.161 -2.465 8.006 1.00 23.52 98 ALA A O 1
ATOM 751 N N . ARG A 1 99 ? 17.955 -3.145 10.125 1.00 26.88 99 ARG A N 1
ATOM 752 C CA . ARG A 1 99 ? 16.726 -2.402 10.441 1.00 26.88 99 ARG A CA 1
ATOM 753 C C . ARG A 1 99 ? 17.062 -1.450 11.583 1.00 26.88 99 ARG A C 1
ATOM 755 O O . ARG A 1 99 ? 17.024 -1.843 12.743 1.00 26.88 99 ARG A O 1
ATOM 762 N N . GLY A 1 100 ? 17.429 -0.227 11.226 1.00 23.69 100 GLY A N 1
ATOM 763 C CA . GLY A 1 100 ? 17.589 0.901 12.132 1.00 23.69 100 GLY A CA 1
ATOM 764 C C . GLY A 1 100 ? 17.060 2.141 11.427 1.00 23.69 100 GLY A C 1
ATOM 765 O O . GLY A 1 100 ? 17.518 2.475 10.337 1.00 23.69 100 GLY A O 1
ATOM 766 N N . SER A 1 101 ? 16.028 2.746 12.002 1.00 26.06 101 SER A N 1
ATOM 767 C CA . SER A 1 101 ? 15.495 4.040 11.597 1.00 26.06 101 SER A CA 1
ATOM 768 C C . SER A 1 101 ? 16.568 5.094 11.853 1.00 26.06 101 SER A C 1
ATOM 770 O O . SER A 1 101 ? 16.929 5.313 13.004 1.00 26.06 101 SER A O 1
ATOM 772 N N . ILE A 1 102 ? 17.088 5.709 10.796 1.00 24.17 102 ILE A N 1
ATOM 773 C CA . ILE A 1 102 ? 17.860 6.945 10.898 1.00 24.17 102 ILE A CA 1
ATOM 774 C C . ILE A 1 102 ? 16.952 8.029 10.325 1.00 24.17 102 ILE A C 1
ATOM 776 O O . ILE A 1 102 ? 16.714 8.094 9.118 1.00 24.17 102 ILE A O 1
ATOM 780 N N . GLU A 1 103 ? 16.344 8.779 11.241 1.00 25.66 103 GLU A N 1
ATOM 781 C CA . GLU A 1 103 ? 15.854 10.127 10.991 1.00 25.66 103 GLU A CA 1
ATOM 782 C C . GLU A 1 103 ? 17.093 11.003 10.777 1.00 25.66 103 GLU A C 1
ATOM 784 O O . GLU A 1 103 ? 17.932 11.105 11.666 1.00 25.66 103 GLU A O 1
ATOM 789 N N . GLU A 1 104 ? 17.233 11.597 9.596 1.00 24.94 104 GLU A N 1
ATOM 790 C CA . GLU A 1 104 ? 18.172 12.696 9.367 1.00 24.94 104 GLU A CA 1
ATOM 791 C C . GLU A 1 104 ? 17.362 13.905 8.904 1.00 24.94 104 GLU A C 1
ATOM 793 O O . GLU A 1 104 ? 17.055 14.084 7.723 1.00 24.94 104 GLU A O 1
ATOM 798 N N . ASP A 1 105 ? 16.976 14.705 9.897 1.00 22.53 105 ASP A N 1
ATOM 799 C CA . ASP A 1 105 ? 16.734 16.131 9.751 1.00 22.53 105 ASP A CA 1
ATOM 800 C C . ASP A 1 105 ? 18.091 16.799 9.480 1.00 22.53 105 ASP A C 1
ATOM 802 O O . ASP A 1 105 ? 18.944 16.869 10.362 1.00 22.53 105 ASP A O 1
ATOM 806 N N . ILE A 1 106 ? 18.303 17.295 8.261 1.00 24.12 106 ILE A N 1
ATOM 807 C CA . ILE A 1 106 ? 19.381 18.247 7.977 1.00 24.12 106 ILE A CA 1
ATOM 808 C C . ILE A 1 106 ? 18.717 19.604 7.775 1.00 24.12 106 ILE A C 1
ATOM 810 O O . ILE A 1 106 ? 18.268 19.947 6.681 1.00 24.12 106 ILE A O 1
ATOM 814 N N . ASN A 1 107 ? 18.623 20.342 8.878 1.00 22.89 107 ASN A N 1
ATOM 815 C CA . ASN A 1 107 ? 18.391 21.776 8.882 1.00 22.89 107 ASN A CA 1
ATOM 816 C C . ASN A 1 107 ? 19.760 22.444 8.683 1.00 22.89 107 ASN A C 1
ATOM 818 O O . ASN A 1 107 ? 20.652 22.276 9.515 1.00 22.89 107 ASN A O 1
ATOM 822 N N . ILE A 1 108 ? 19.952 23.127 7.557 1.00 22.83 108 ILE A N 1
ATOM 823 C CA . ILE A 1 108 ? 21.129 23.965 7.317 1.00 22.83 108 ILE A CA 1
ATOM 824 C C . ILE A 1 108 ? 20.752 25.350 7.831 1.00 22.83 108 ILE A C 1
ATOM 826 O O . ILE A 1 108 ? 20.056 26.081 7.134 1.00 22.83 108 ILE A O 1
ATOM 830 N N . ASP A 1 109 ? 21.176 25.668 9.052 1.00 23.95 109 ASP A N 1
ATOM 831 C CA . ASP A 1 109 ? 21.238 27.048 9.524 1.00 23.95 109 ASP A CA 1
ATOM 832 C C . ASP A 1 109 ? 22.675 27.555 9.384 1.00 23.95 109 ASP A C 1
ATOM 834 O O . ASP A 1 109 ? 23.647 26.921 9.807 1.00 23.95 109 ASP A O 1
ATOM 838 N N . GLU A 1 110 ? 22.769 28.702 8.723 1.00 25.41 110 GLU A N 1
ATOM 839 C CA . GLU A 1 110 ? 23.953 29.526 8.572 1.00 25.41 110 GLU A CA 1
ATOM 840 C C . GLU A 1 110 ? 24.369 30.148 9.918 1.00 25.41 110 GLU A C 1
ATOM 842 O O . GLU A 1 110 ? 23.542 30.407 10.787 1.00 25.41 110 GLU A O 1
ATOM 847 N N . HIS A 1 111 ? 25.669 30.459 10.014 1.00 21.44 111 HIS A N 1
ATOM 848 C CA . HIS A 1 111 ? 26.394 31.152 11.093 1.00 21.44 111 HIS A CA 1
ATOM 849 C C . HIS A 1 111 ? 26.950 30.289 12.244 1.00 21.44 111 HIS A C 1
ATOM 851 O O . HIS A 1 111 ? 26.247 29.936 13.180 1.00 21.44 111 HIS A O 1
ATOM 857 N N . CYS A 1 112 ? 28.277 30.085 12.272 1.00 20.67 112 CYS A N 1
ATOM 858 C CA . CYS A 1 112 ? 29.181 30.913 13.094 1.00 20.67 112 CYS A CA 1
ATOM 859 C C . CYS A 1 112 ? 30.664 30.484 12.957 1.00 20.67 112 CYS A C 1
ATOM 861 O O . CYS A 1 112 ? 31.064 29.387 13.333 1.00 20.67 112 CYS A O 1
ATOM 863 N N . VAL A 1 113 ? 31.454 31.384 12.367 1.00 21.94 113 VAL A N 1
ATOM 864 C CA . VAL A 1 113 ? 32.781 31.892 12.780 1.00 21.94 113 VAL A CA 1
ATOM 865 C C . VAL A 1 113 ? 33.575 31.119 13.852 1.00 21.94 113 VAL A C 1
ATOM 867 O O . VAL A 1 113 ? 33.160 31.080 14.997 1.00 21.94 113 VAL A O 1
ATOM 870 N N . TYR A 1 114 ? 34.812 30.716 13.517 1.00 21.00 114 TYR A N 1
ATOM 871 C CA . TYR A 1 114 ? 36.039 30.944 14.317 1.00 21.00 114 TYR A CA 1
ATOM 872 C C . TYR A 1 114 ? 37.239 30.980 13.345 1.00 21.00 114 TYR A C 1
ATOM 874 O O . TYR A 1 114 ? 37.570 29.997 12.697 1.00 21.00 114 TYR A O 1
ATOM 882 N N . SER A 1 115 ? 37.756 32.171 13.034 1.00 22.30 115 SER A N 1
ATOM 883 C CA . SER A 1 115 ? 38.886 32.821 13.721 1.00 22.30 115 SER A CA 1
ATOM 884 C C . SER A 1 115 ? 40.260 32.370 13.205 1.00 22.30 115 SER A C 1
ATOM 886 O O . SER A 1 115 ? 41.012 31.683 13.895 1.00 22.30 115 SER A O 1
ATOM 888 N N . THR A 1 116 ? 40.642 32.856 12.023 1.00 22.58 116 THR A N 1
ATOM 889 C CA . THR A 1 116 ? 42.053 33.009 11.647 1.00 22.58 116 THR A CA 1
ATOM 890 C C . THR A 1 116 ? 42.518 34.403 12.052 1.00 22.58 116 THR A C 1
ATOM 892 O O . THR A 1 116 ? 42.039 35.406 11.522 1.00 22.58 116 THR A O 1
ATOM 895 N N . LYS A 1 117 ? 43.441 34.471 13.017 1.00 24.22 117 LYS A N 1
ATOM 896 C CA . LYS A 1 117 ? 44.157 35.704 13.355 1.00 24.22 117 LYS A CA 1
ATOM 897 C C . LYS A 1 117 ? 44.984 36.153 12.148 1.00 24.22 117 LYS A C 1
ATOM 899 O O . LYS A 1 117 ? 45.863 35.427 11.693 1.00 24.22 117 LYS A O 1
ATOM 904 N N . ASN A 1 118 ? 44.692 37.364 11.688 1.00 22.38 118 ASN A N 1
ATOM 905 C CA . ASN A 1 118 ? 45.537 38.162 10.810 1.00 22.38 118 ASN A CA 1
ATOM 906 C C . ASN A 1 118 ? 46.824 38.585 11.529 1.00 22.38 118 ASN A C 1
ATOM 908 O O . ASN A 1 118 ? 46.753 39.113 12.635 1.00 22.38 118 ASN A O 1
ATOM 912 N N . VAL A 1 119 ? 47.951 38.458 10.831 1.00 24.08 119 VAL A N 1
ATOM 913 C CA . VAL A 1 119 ? 48.993 39.490 10.667 1.00 24.08 119 VAL A CA 1
ATOM 914 C C . VAL A 1 119 ? 49.505 39.245 9.236 1.00 24.08 119 VAL A C 1
ATOM 916 O O . VAL A 1 119 ? 49.974 38.152 8.954 1.00 24.08 119 VAL A O 1
ATOM 919 N N . GLY A 1 120 ? 49.323 40.090 8.224 1.00 22.33 120 GLY A N 1
ATOM 920 C CA . GLY A 1 120 ? 49.237 41.543 8.213 1.00 22.33 120 GLY A CA 1
ATOM 921 C C . GLY A 1 120 ? 50.561 42.096 7.690 1.00 22.33 120 GLY A C 1
ATOM 922 O O . GLY A 1 120 ? 51.453 42.336 8.491 1.00 22.33 120 GLY A O 1
ATOM 923 N N . ALA A 1 121 ? 50.678 42.246 6.367 1.00 24.36 121 ALA A N 1
ATOM 924 C CA . ALA A 1 121 ? 51.514 43.256 5.712 1.00 24.36 121 ALA A CA 1
ATOM 925 C C . ALA A 1 121 ? 51.134 43.341 4.218 1.00 24.36 121 ALA A C 1
ATOM 927 O O . ALA A 1 121 ? 51.562 42.516 3.416 1.00 24.36 121 ALA A O 1
ATOM 928 N N . ASP A 1 122 ? 50.215 44.268 3.915 1.00 22.84 122 ASP A N 1
ATOM 929 C CA . ASP A 1 122 ? 50.449 45.455 3.074 1.00 22.84 122 ASP A CA 1
ATOM 930 C C . ASP A 1 122 ? 51.195 45.274 1.733 1.00 22.84 122 ASP A C 1
ATOM 932 O O . ASP A 1 122 ? 52.265 44.690 1.676 1.00 22.84 122 ASP A O 1
ATOM 936 N N . ILE A 1 123 ? 50.779 45.815 0.584 1.00 24.16 123 ILE A N 1
ATOM 937 C CA . ILE A 1 123 ? 49.841 46.896 0.259 1.00 24.16 123 ILE A CA 1
ATOM 938 C C . ILE A 1 123 ? 49.469 46.729 -1.229 1.00 24.16 123 ILE A C 1
ATOM 940 O O . ILE A 1 123 ? 50.321 46.513 -2.091 1.00 24.16 123 ILE A O 1
ATOM 944 N N . THR A 1 124 ? 48.179 46.834 -1.530 1.00 23.36 124 THR A N 1
ATOM 945 C CA . THR A 1 124 ? 47.609 47.123 -2.857 1.00 23.36 124 THR A CA 1
ATOM 946 C C . THR A 1 124 ? 47.798 48.595 -3.225 1.00 23.36 124 THR A C 1
ATOM 948 O O . THR A 1 124 ? 47.761 49.431 -2.332 1.00 23.36 124 THR A O 1
ATOM 951 N N . VAL A 1 125 ? 47.802 48.935 -4.521 1.00 22.69 125 VAL A N 1
ATOM 952 C CA . VAL A 1 125 ? 46.729 49.739 -5.163 1.00 22.69 125 VAL A CA 1
ATOM 953 C C . VAL A 1 125 ? 47.089 50.088 -6.620 1.00 22.69 125 VAL A C 1
ATOM 955 O O . VAL A 1 125 ? 48.093 50.743 -6.861 1.00 22.69 125 VAL A O 1
ATOM 958 N N . ARG A 1 126 ? 46.191 49.629 -7.518 1.00 23.09 126 ARG A N 1
ATOM 959 C CA . ARG A 1 126 ? 45.553 50.237 -8.722 1.00 23.09 126 ARG A CA 1
ATOM 960 C C . ARG A 1 126 ? 46.440 50.976 -9.743 1.00 23.09 126 ARG A C 1
ATOM 962 O O . ARG A 1 126 ? 47.370 51.673 -9.390 1.00 23.09 126 ARG A O 1
ATOM 969 N N . VAL A 1 127 ? 46.175 50.887 -11.047 1.00 22.11 127 VAL A N 1
ATOM 970 C CA . VAL A 1 127 ? 45.076 51.554 -11.791 1.00 22.11 127 VAL A CA 1
ATOM 971 C C . VAL A 1 127 ? 45.111 50.971 -13.222 1.00 22.11 127 VAL A C 1
ATOM 973 O O . VAL A 1 127 ? 46.185 50.869 -13.800 1.00 22.11 127 VAL A O 1
ATOM 976 N N . GLU A 1 128 ? 44.074 50.247 -13.646 1.00 22.67 128 GLU A N 1
ATOM 977 C CA . GLU A 1 128 ? 43.011 50.629 -14.603 1.00 22.67 128 GLU A CA 1
ATOM 978 C C . GLU A 1 128 ? 43.308 50.451 -16.107 1.00 22.67 128 GLU A C 1
ATOM 980 O O . GLU A 1 128 ? 44.394 50.702 -16.612 1.00 22.67 128 GLU A O 1
ATOM 985 N N . HIS A 1 129 ? 42.199 50.131 -16.778 1.00 24.00 129 HIS A N 1
ATOM 986 C CA . HIS A 1 129 ? 41.777 50.485 -18.131 1.00 24.00 129 HIS A CA 1
ATOM 987 C C . HIS A 1 129 ? 41.998 49.524 -19.314 1.00 24.00 129 HIS A C 1
ATOM 989 O O . HIS A 1 129 ? 43.093 49.263 -19.800 1.00 24.00 129 HIS A O 1
ATOM 995 N N . ASN A 1 130 ? 40.824 49.070 -19.778 1.00 26.08 130 ASN A N 1
ATOM 996 C CA . ASN A 1 130 ? 40.421 48.538 -21.077 1.00 26.08 130 ASN A CA 1
ATOM 997 C C . ASN A 1 130 ? 41.189 49.104 -22.279 1.00 26.08 130 ASN A C 1
ATOM 999 O O . ASN A 1 130 ? 41.476 50.294 -22.292 1.00 26.08 130 ASN A O 1
ATOM 1003 N N . ILE A 1 131 ? 41.300 48.303 -23.346 1.00 26.98 131 ILE A N 1
ATOM 1004 C CA . ILE A 1 131 ? 40.836 48.662 -24.698 1.00 26.98 131 ILE A CA 1
ATOM 1005 C C . ILE A 1 131 ? 40.640 47.384 -25.540 1.00 26.98 131 ILE A C 1
ATOM 1007 O O . ILE A 1 131 ? 41.405 46.426 -25.485 1.00 26.98 131 ILE A O 1
ATOM 1011 N N . SER A 1 132 ? 39.534 47.432 -26.272 1.00 25.66 132 SER A N 1
ATOM 1012 C CA . SER A 1 132 ? 38.995 46.612 -27.359 1.00 25.66 132 SER A CA 1
ATOM 1013 C C . SER A 1 132 ? 39.935 46.318 -28.538 1.00 25.66 132 SER A C 1
ATOM 1015 O O . SER A 1 132 ? 40.823 47.111 -28.835 1.00 25.66 132 SER A O 1
ATOM 1017 N N . GLY A 1 133 ? 39.630 45.269 -29.312 1.00 26.28 133 GLY A N 1
ATOM 1018 C CA . GLY A 1 133 ? 40.155 45.110 -30.673 1.00 26.28 133 GLY A CA 1
ATOM 1019 C C . GLY A 1 133 ? 39.744 43.805 -31.358 1.00 26.28 133 GLY A C 1
ATOM 1020 O O . GLY A 1 133 ? 40.133 42.730 -30.919 1.00 26.28 133 GLY A O 1
ATOM 1021 N N . ASP A 1 134 ? 38.952 43.951 -32.418 1.00 25.92 134 ASP A N 1
ATOM 1022 C CA . ASP A 1 134 ? 38.359 42.958 -33.320 1.00 25.92 134 ASP A CA 1
ATOM 1023 C C . ASP A 1 134 ? 39.321 42.011 -34.062 1.00 25.92 134 ASP A C 1
ATOM 1025 O O . ASP A 1 134 ? 40.480 42.331 -34.310 1.00 25.92 134 ASP A O 1
ATOM 1029 N N . GLY A 1 135 ? 38.728 40.933 -34.597 1.00 25.28 135 GLY A N 1
ATOM 1030 C CA . GLY A 1 135 ? 38.906 40.600 -36.018 1.00 25.28 135 GLY A CA 1
ATOM 1031 C C . GLY A 1 135 ? 39.722 39.349 -36.360 1.00 25.28 135 GLY A C 1
ATOM 1032 O O . GLY A 1 135 ? 40.892 39.259 -36.023 1.00 25.28 135 GLY A O 1
ATOM 1033 N N . HIS A 1 136 ? 39.057 38.409 -37.055 1.00 26.98 136 HIS A N 1
ATOM 1034 C CA . HIS A 1 136 ? 39.452 37.741 -38.320 1.00 26.98 136 HIS A CA 1
ATOM 1035 C C . HIS A 1 136 ? 40.959 37.521 -38.601 1.00 26.98 136 HIS A C 1
ATOM 1037 O O . HIS A 1 136 ? 41.760 38.424 -38.459 1.00 26.98 136 HIS A O 1
ATOM 1043 N N . ASN A 1 137 ? 41.473 36.437 -39.177 1.00 24.84 137 ASN A N 1
ATOM 1044 C CA . ASN A 1 137 ? 40.999 35.231 -39.850 1.00 24.84 137 ASN A CA 1
ATOM 1045 C C . ASN A 1 137 ? 42.294 34.415 -40.165 1.00 24.84 137 ASN A C 1
ATOM 1047 O O . ASN A 1 137 ? 43.381 34.862 -39.816 1.00 24.84 137 ASN A O 1
ATOM 1051 N N . SER A 1 138 ? 42.159 33.241 -40.797 1.00 27.45 138 SER A N 1
ATOM 1052 C CA . SER A 1 138 ? 43.057 32.604 -41.806 1.00 27.45 138 SER A CA 1
ATOM 1053 C C . SER A 1 138 ? 44.465 33.187 -42.081 1.00 27.45 138 SER A C 1
ATOM 1055 O O . SER A 1 138 ? 44.630 34.393 -42.137 1.00 27.45 138 SER A O 1
ATOM 1057 N N . ASP A 1 139 ? 45.498 32.487 -42.537 1.00 23.70 139 ASP A N 1
ATOM 1058 C CA . ASP A 1 139 ? 45.843 31.106 -42.890 1.00 23.70 139 ASP A CA 1
ATOM 1059 C C . ASP A 1 139 ? 47.249 31.230 -43.548 1.00 23.70 139 ASP A C 1
ATOM 1061 O O . ASP A 1 139 ? 47.597 32.296 -44.054 1.00 23.70 139 ASP A O 1
ATOM 1065 N N . SER A 1 140 ? 48.005 30.135 -43.629 1.00 25.27 140 SER A N 1
ATOM 1066 C CA . SER A 1 140 ? 49.025 29.850 -44.666 1.00 25.27 140 SER A CA 1
ATOM 1067 C C . SER A 1 140 ? 50.377 30.608 -44.817 1.00 25.27 140 SER A C 1
ATOM 1069 O O . SER A 1 140 ? 50.483 31.827 -44.776 1.00 25.27 140 SER A O 1
ATOM 1071 N N . SER A 1 141 ? 51.375 29.782 -45.195 1.00 25.84 141 SER A N 1
ATOM 1072 C CA . SER A 1 141 ? 52.638 30.016 -45.947 1.00 25.84 141 SER A CA 1
ATOM 1073 C C . SER A 1 141 ? 53.781 30.774 -45.246 1.00 25.84 141 SER A C 1
ATOM 1075 O O . SER A 1 141 ? 53.592 31.873 -44.751 1.00 25.84 141 SER A O 1
ATOM 1077 N N . LEU A 1 142 ? 54.940 30.150 -44.972 1.00 30.44 142 LEU A N 1
ATOM 1078 C CA . LEU A 1 142 ? 56.050 29.749 -45.869 1.00 30.44 142 LEU A CA 1
ATOM 1079 C C . LEU A 1 142 ? 56.697 30.935 -46.600 1.00 30.44 142 LEU A C 1
ATOM 1081 O O . LEU A 1 142 ? 56.110 31.401 -47.567 1.00 30.44 142 LEU A O 1
ATOM 1085 N N . ASP A 1 143 ? 57.929 31.308 -46.222 1.00 23.86 143 ASP A N 1
ATOM 1086 C CA . ASP A 1 143 ? 59.001 31.544 -47.205 1.00 23.86 143 ASP A CA 1
ATOM 1087 C C . ASP A 1 143 ? 60.429 31.516 -46.604 1.00 23.86 143 ASP A C 1
ATOM 1089 O O . ASP A 1 143 ? 60.626 31.639 -45.394 1.00 23.86 143 ASP A O 1
ATOM 1093 N N . TYR A 1 144 ? 61.376 31.273 -47.510 1.00 26.47 144 TYR A N 1
ATOM 1094 C CA . TYR A 1 144 ? 62.795 30.894 -47.448 1.00 26.47 144 TYR A CA 1
ATOM 1095 C C . TYR A 1 144 ? 63.817 32.051 -47.289 1.00 26.47 144 TYR A C 1
ATOM 1097 O O . TYR A 1 144 ? 63.511 33.199 -47.592 1.00 26.47 144 TYR A O 1
ATOM 1105 N N . GLY A 1 145 ? 65.085 31.699 -46.985 1.00 24.34 145 GLY A N 1
ATOM 1106 C CA . GLY A 1 145 ? 66.304 32.416 -47.447 1.00 24.34 145 GLY A CA 1
ATOM 1107 C C . GLY A 1 145 ? 67.377 32.686 -46.370 1.00 24.34 145 GLY A C 1
ATOM 1108 O O . GLY A 1 145 ? 67.133 33.498 -45.488 1.00 24.34 145 GLY A O 1
ATOM 1109 N N . SER A 1 146 ? 68.459 31.882 -46.305 1.00 26.33 146 SER A N 1
ATOM 1110 C CA . SER A 1 146 ? 69.866 32.134 -46.772 1.00 26.33 146 SER A CA 1
ATOM 1111 C C . SER A 1 146 ? 70.616 33.242 -46.008 1.00 26.33 146 SER A C 1
ATOM 1113 O O . SER A 1 146 ? 70.161 34.377 -45.998 1.00 26.33 146 SER A O 1
ATOM 1115 N N . ASP A 1 147 ? 71.653 32.943 -45.213 1.00 27.31 147 ASP A N 1
ATOM 1116 C CA . ASP A 1 147 ? 73.094 32.682 -45.518 1.00 27.31 147 ASP A CA 1
ATOM 1117 C C . ASP A 1 147 ? 73.950 33.882 -45.047 1.00 27.31 147 ASP A C 1
ATOM 1119 O O . ASP A 1 147 ? 73.635 35.020 -45.374 1.00 27.31 147 ASP A O 1
ATOM 1123 N N . SER A 1 148 ? 74.837 33.665 -44.062 1.00 28.23 148 SER A N 1
ATOM 1124 C CA . SER A 1 148 ? 76.323 33.705 -44.153 1.00 28.23 148 SER A CA 1
ATOM 1125 C C . SER A 1 148 ? 76.850 35.081 -43.662 1.00 28.23 148 SER A C 1
ATOM 1127 O O . SER A 1 148 ? 76.123 36.061 -43.734 1.00 28.23 148 SER A O 1
ATOM 1129 N N . ASP A 1 149 ? 77.985 35.296 -42.984 1.00 27.70 149 ASP A N 1
ATOM 1130 C CA . ASP A 1 149 ? 79.294 34.643 -42.909 1.00 27.70 149 ASP A CA 1
ATOM 1131 C C . ASP A 1 149 ? 80.038 34.977 -41.585 1.00 27.70 149 ASP A C 1
ATOM 1133 O O . ASP A 1 149 ? 79.753 35.984 -40.944 1.00 27.70 149 ASP A O 1
ATOM 1137 N N . HIS A 1 150 ? 80.990 34.094 -41.235 1.00 26.89 150 HIS A N 1
ATOM 1138 C CA . HIS A 1 150 ? 82.315 34.252 -40.585 1.00 26.89 150 HIS A CA 1
ATOM 1139 C C . HIS A 1 150 ? 82.640 35.496 -39.711 1.00 26.89 150 HIS A C 1
ATOM 1141 O O . HIS A 1 150 ? 82.378 36.630 -40.072 1.00 26.89 150 HIS A O 1
ATOM 1147 N N . GLU A 1 151 ? 83.293 35.366 -38.546 1.00 27.03 151 GLU A N 1
ATOM 1148 C CA . GLU A 1 151 ? 84.713 34.990 -38.417 1.00 27.03 151 GLU A CA 1
ATOM 1149 C C . GLU A 1 151 ? 85.084 34.349 -37.063 1.00 27.03 151 GLU A C 1
ATOM 1151 O O . GLU A 1 151 ? 84.530 34.632 -36.003 1.00 27.03 151 GLU A O 1
ATOM 1156 N N . SER A 1 152 ? 86.095 33.487 -37.143 1.00 26.52 152 SER A N 1
ATOM 1157 C CA . SER A 1 152 ? 86.760 32.724 -36.089 1.00 26.52 152 SER A CA 1
ATOM 1158 C C . SER A 1 152 ? 87.953 33.462 -35.473 1.00 26.52 152 SER A C 1
ATOM 1160 O O . SER A 1 152 ? 88.751 34.041 -36.205 1.00 26.52 152 SER A O 1
ATOM 1162 N N . ASN A 1 153 ? 88.183 33.283 -34.166 1.00 26.22 153 ASN A N 1
ATOM 1163 C CA . ASN A 1 153 ? 89.538 33.221 -33.606 1.00 26.22 153 ASN A CA 1
ATOM 1164 C C . ASN A 1 153 ? 89.607 32.280 -32.389 1.00 26.22 153 ASN A C 1
ATOM 1166 O O . ASN A 1 153 ? 88.684 32.201 -31.583 1.00 26.22 153 ASN A O 1
ATOM 1170 N N . VAL A 1 154 ? 90.708 31.531 -32.332 1.00 26.39 154 VAL A N 1
ATOM 1171 C CA . VAL A 1 154 ? 90.933 30.252 -31.633 1.00 26.39 154 VAL A CA 1
ATOM 1172 C C . VAL A 1 154 ? 91.809 30.419 -30.383 1.00 26.39 154 VAL A C 1
ATOM 1174 O O . VAL A 1 154 ? 92.769 31.183 -30.432 1.00 26.39 154 VAL A O 1
ATOM 1177 N N . CYS A 1 155 ? 91.509 29.660 -29.313 1.00 23.78 155 CYS A N 1
ATOM 1178 C CA . CYS A 1 155 ? 92.400 28.789 -28.494 1.00 23.78 155 CYS A CA 1
ATOM 1179 C C . CYS A 1 155 ? 91.684 28.440 -27.165 1.00 23.78 155 CYS A C 1
ATOM 1181 O O . CYS A 1 155 ? 91.059 29.316 -26.583 1.00 23.78 155 CYS A O 1
ATOM 1183 N N . ALA A 1 156 ? 91.721 27.242 -26.573 1.00 27.27 156 ALA A N 1
ATOM 1184 C CA . ALA A 1 156 ? 92.539 26.049 -26.768 1.00 27.27 156 ALA A CA 1
ATOM 1185 C C . ALA A 1 156 ? 91.790 24.801 -26.235 1.00 27.27 156 ALA A C 1
ATOM 1187 O O . ALA A 1 156 ? 90.945 24.907 -25.345 1.00 27.27 156 ALA A O 1
ATOM 1188 N N . ASP A 1 157 ? 92.125 23.635 -26.788 1.00 27.64 157 ASP A N 1
ATOM 1189 C CA . ASP A 1 157 ? 91.557 22.314 -26.496 1.00 27.64 157 ASP A CA 1
ATOM 1190 C C . ASP A 1 157 ? 91.770 21.821 -25.052 1.00 27.64 157 ASP A C 1
ATOM 1192 O O . ASP A 1 157 ? 92.831 22.044 -24.478 1.00 27.64 157 ASP A O 1
ATOM 1196 N N . ILE A 1 158 ? 90.811 21.036 -24.534 1.00 28.52 158 ILE A N 1
ATOM 1197 C CA . ILE A 1 158 ? 91.028 19.675 -23.998 1.00 28.52 158 ILE A CA 1
ATOM 1198 C C . ILE A 1 158 ? 89.743 18.856 -24.227 1.00 28.52 158 ILE A C 1
ATOM 1200 O O . ILE A 1 158 ? 88.634 19.247 -23.871 1.00 28.52 158 ILE A O 1
ATOM 1204 N N . VAL A 1 159 ? 89.949 17.699 -24.848 1.00 31.22 159 VAL A N 1
ATOM 1205 C CA . VAL A 1 159 ? 88.995 16.674 -25.279 1.00 31.22 159 VAL A CA 1
ATOM 1206 C C . VAL A 1 159 ? 88.221 16.056 -24.105 1.00 31.22 159 VAL A C 1
ATOM 1208 O O . VAL A 1 159 ? 88.820 15.558 -23.155 1.00 31.22 159 VAL A O 1
ATOM 1211 N N . GLY A 1 160 ? 86.890 16.001 -24.226 1.00 27.48 160 GLY A N 1
ATOM 1212 C CA . GLY A 1 160 ? 85.996 15.162 -23.424 1.00 27.48 160 GLY A CA 1
ATOM 1213 C C . GLY A 1 160 ? 85.075 14.364 -24.349 1.00 27.48 160 GLY A C 1
ATOM 1214 O O . GLY A 1 160 ? 84.249 14.934 -25.053 1.00 27.48 160 GLY A O 1
ATOM 1215 N N . LEU A 1 161 ? 85.282 13.050 -24.387 1.00 29.52 161 LEU A N 1
ATOM 1216 C CA . LEU A 1 161 ? 84.627 12.065 -25.250 1.00 29.52 161 LEU A CA 1
ATOM 1217 C C . LEU A 1 161 ? 83.089 12.114 -25.147 1.00 29.52 161 LEU A C 1
ATOM 1219 O O . LEU A 1 161 ? 82.534 11.956 -24.062 1.00 29.52 161 LEU A O 1
ATOM 1223 N N . ALA A 1 162 ? 82.400 12.269 -26.280 1.00 32.16 162 ALA A N 1
ATOM 1224 C CA . ALA A 1 162 ? 80.968 12.005 -26.391 1.00 32.16 162 ALA A CA 1
ATOM 1225 C C . ALA A 1 162 ? 80.755 10.495 -26.593 1.00 32.16 162 ALA A C 1
ATOM 1227 O O . ALA A 1 162 ? 81.094 9.955 -27.645 1.00 32.16 162 ALA A O 1
ATOM 1228 N N . GLU A 1 163 ? 80.210 9.806 -25.591 1.00 35.72 163 GLU A N 1
ATOM 1229 C CA . GLU A 1 163 ? 79.733 8.430 -25.755 1.00 35.72 163 GLU A CA 1
ATOM 1230 C C . GLU A 1 163 ? 78.530 8.404 -26.714 1.00 35.72 163 GLU A C 1
ATOM 1232 O O . GLU A 1 163 ? 77.508 9.061 -26.493 1.00 35.72 163 GLU A O 1
ATOM 1237 N N . GLU A 1 164 ? 78.624 7.615 -27.787 1.00 39.34 164 GLU A N 1
ATOM 1238 C CA . GLU A 1 164 ? 77.479 7.281 -28.633 1.00 39.34 164 GLU A CA 1
ATOM 1239 C C . GLU A 1 164 ? 76.437 6.506 -27.809 1.00 39.34 164 GLU A C 1
ATOM 1241 O O . GLU A 1 164 ? 76.597 5.325 -27.503 1.00 39.34 164 GLU A O 1
ATOM 1246 N N . SER A 1 165 ? 75.335 7.165 -27.443 1.00 49.41 165 SER A N 1
ATOM 1247 C CA . SER A 1 165 ? 74.252 6.519 -26.694 1.00 49.41 165 SER A CA 1
ATOM 1248 C C . SER A 1 165 ? 73.562 5.424 -27.526 1.00 49.41 165 SER A C 1
ATOM 1250 O O . SER A 1 165 ? 72.895 5.679 -28.540 1.00 49.41 165 SER A O 1
ATOM 1252 N N . THR A 1 166 ? 73.721 4.179 -27.077 1.00 58.50 166 THR A N 1
ATOM 1253 C CA . THR A 1 166 ? 73.053 2.980 -27.597 1.00 58.50 166 THR A CA 1
ATOM 1254 C C . THR A 1 166 ? 71.624 2.868 -27.039 1.00 58.50 166 THR A C 1
ATOM 1256 O O . THR A 1 166 ? 71.310 3.417 -25.985 1.00 58.50 166 THR A O 1
ATOM 1259 N N . TYR A 1 167 ? 70.710 2.226 -27.780 1.00 70.69 167 TYR A N 1
ATOM 1260 C CA . TYR A 1 167 ? 69.334 1.994 -27.313 1.00 70.69 167 TYR A CA 1
ATOM 1261 C C . TYR A 1 167 ? 69.303 0.841 -26.301 1.00 70.69 167 TYR A C 1
ATOM 1263 O O . TYR A 1 167 ? 69.756 -0.260 -26.615 1.00 70.69 167 TYR A O 1
ATOM 1271 N N . THR A 1 168 ? 68.685 1.059 -25.142 1.00 72.06 168 THR A N 1
ATOM 1272 C CA . THR A 1 168 ? 68.514 0.043 -24.094 1.00 72.06 168 THR A CA 1
ATOM 1273 C C . THR A 1 168 ? 67.108 -0.549 -24.146 1.00 72.06 168 THR A C 1
ATOM 1275 O O . THR A 1 168 ? 66.126 0.182 -24.282 1.00 72.06 168 THR A O 1
ATOM 1278 N N . SER A 1 169 ? 66.989 -1.876 -24.048 1.00 76.94 169 SER A N 1
ATOM 1279 C CA . SER A 1 169 ? 65.691 -2.563 -24.051 1.00 76.94 169 SER A CA 1
ATOM 1280 C C . SER A 1 169 ? 65.004 -2.479 -22.696 1.00 76.94 169 SER A C 1
ATOM 1282 O O . SER A 1 169 ? 65.588 -2.844 -21.682 1.00 76.94 169 SER A O 1
ATOM 1284 N N . ILE A 1 170 ? 63.740 -2.068 -22.706 1.00 71.69 170 ILE A N 1
ATOM 1285 C CA . ILE A 1 170 ? 62.909 -1.896 -21.510 1.00 71.69 170 ILE A CA 1
ATOM 1286 C C . ILE A 1 170 ? 62.028 -3.122 -21.265 1.00 71.69 170 ILE A C 1
ATOM 1288 O O . ILE A 1 170 ? 61.805 -3.508 -20.122 1.00 71.69 170 ILE A O 1
ATOM 1292 N N . GLY A 1 171 ? 61.512 -3.745 -22.327 1.00 73.88 171 GLY A N 1
ATOM 1293 C CA . GLY A 1 171 ? 60.610 -4.886 -22.196 1.00 73.88 171 GLY A CA 1
ATOM 1294 C C . GLY A 1 171 ? 60.001 -5.339 -23.518 1.00 73.88 171 GLY A C 1
ATOM 1295 O O . GLY A 1 171 ? 60.060 -4.621 -24.522 1.00 73.88 171 GLY A O 1
ATOM 1296 N N . TYR A 1 172 ? 59.422 -6.540 -23.491 1.00 78.56 172 TYR A N 1
ATOM 1297 C CA . TYR A 1 172 ? 58.681 -7.151 -24.593 1.00 78.56 172 TYR A CA 1
ATOM 1298 C C . TYR A 1 172 ? 57.214 -7.308 -24.202 1.00 78.56 172 TYR A C 1
ATOM 1300 O O . TYR A 1 172 ? 56.915 -7.679 -23.069 1.00 78.56 172 TYR A O 1
ATOM 1308 N N . PHE A 1 173 ? 56.321 -7.056 -25.150 1.00 79.00 173 PHE A N 1
ATOM 1309 C CA . PHE A 1 173 ? 54.877 -7.087 -24.957 1.00 79.00 173 PHE A CA 1
ATOM 1310 C C . PHE A 1 173 ? 54.211 -7.866 -26.084 1.00 79.00 173 PHE A C 1
ATOM 1312 O O . PHE A 1 173 ? 54.690 -7.874 -27.222 1.00 79.00 173 PHE A O 1
ATOM 1319 N N . ASP A 1 174 ? 53.091 -8.502 -25.763 1.00 73.62 174 ASP A N 1
ATOM 1320 C CA . ASP A 1 174 ? 52.403 -9.395 -26.693 1.00 73.62 174 ASP A CA 1
ATOM 1321 C C . ASP A 1 174 ? 51.419 -8.640 -27.607 1.00 73.62 174 ASP A C 1
ATOM 1323 O O . ASP A 1 174 ? 51.007 -9.163 -28.638 1.00 73.62 174 ASP A O 1
ATOM 1327 N N . THR A 1 175 ? 51.086 -7.379 -27.289 1.00 70.88 175 THR A N 1
ATOM 1328 C CA . THR A 1 175 ? 50.241 -6.510 -28.130 1.00 70.88 175 THR A CA 1
ATOM 1329 C C . THR A 1 175 ? 50.802 -5.089 -28.259 1.00 70.88 175 THR A C 1
ATOM 1331 O O . THR A 1 175 ? 51.485 -4.584 -27.364 1.00 70.88 175 THR A O 1
ATOM 1334 N N . GLU A 1 176 ? 50.499 -4.418 -29.379 1.00 66.38 176 GLU A N 1
ATOM 1335 C CA . GLU A 1 176 ? 50.940 -3.038 -29.645 1.00 66.38 176 GLU A CA 1
ATOM 1336 C C . GLU A 1 176 ? 50.345 -2.052 -28.628 1.00 66.38 176 GLU A C 1
ATOM 1338 O O . GLU A 1 176 ? 51.049 -1.180 -28.122 1.00 66.38 176 GLU A O 1
ATOM 1343 N N . GLU A 1 177 ? 49.071 -2.234 -28.267 1.00 63.41 177 GLU A N 1
ATOM 1344 C CA . GLU A 1 177 ? 48.370 -1.395 -27.288 1.00 63.41 177 GLU A CA 1
ATOM 1345 C C . GLU A 1 177 ? 48.987 -1.502 -25.887 1.00 63.41 177 GLU A C 1
ATOM 1347 O O . GLU A 1 177 ? 49.092 -0.505 -25.170 1.00 63.41 177 GLU A O 1
ATOM 1352 N N . GLU A 1 178 ? 49.437 -2.693 -25.485 1.00 68.69 178 GLU A N 1
ATOM 1353 C CA . GLU A 1 178 ? 50.102 -2.897 -24.199 1.00 68.69 178 GLU A CA 1
ATOM 1354 C C . GLU A 1 178 ? 51.517 -2.303 -24.176 1.00 68.69 178 GLU A C 1
ATOM 1356 O O . GLU A 1 178 ? 51.915 -1.703 -23.171 1.00 68.69 178 GLU A O 1
ATOM 1361 N N . ALA A 1 179 ? 52.244 -2.381 -25.294 1.00 68.06 179 ALA A N 1
ATOM 1362 C CA . ALA A 1 179 ? 53.543 -1.731 -25.459 1.00 68.06 179 ALA A CA 1
ATOM 1363 C C . ALA A 1 179 ? 53.433 -0.195 -25.414 1.00 68.06 179 ALA A C 1
ATOM 1365 O O . ALA A 1 179 ? 54.213 0.461 -24.722 1.00 68.06 179 ALA A O 1
ATOM 1366 N N . GLU A 1 180 ? 52.435 0.393 -26.082 1.00 66.50 180 GLU A N 1
ATOM 1367 C CA . GLU A 1 180 ? 52.182 1.841 -26.050 1.00 66.50 180 GLU A CA 1
ATOM 1368 C C . GLU A 1 180 ? 51.700 2.317 -24.670 1.00 66.50 180 GLU A C 1
ATOM 1370 O O . GLU A 1 180 ? 52.103 3.377 -24.183 1.00 66.50 180 GLU A O 1
ATOM 1375 N N . LYS A 1 181 ? 50.886 1.515 -23.976 1.00 64.75 181 LYS A N 1
ATOM 1376 C CA . LYS A 1 181 ? 50.433 1.829 -22.614 1.00 64.75 181 LYS A CA 1
ATOM 1377 C C . LYS A 1 181 ? 51.574 1.785 -21.599 1.00 64.75 181 LYS A C 1
ATOM 1379 O O . LYS A 1 181 ? 51.591 2.606 -20.682 1.00 64.75 181 LYS A O 1
ATOM 1384 N N . ASN A 1 182 ? 52.520 0.858 -21.756 1.00 67.31 182 ASN A N 1
ATOM 1385 C CA . ASN A 1 182 ? 53.729 0.818 -20.937 1.00 67.31 182 ASN A CA 1
ATOM 1386 C C . ASN A 1 182 ? 54.693 1.955 -21.283 1.00 67.31 182 ASN A C 1
ATOM 1388 O O . ASN A 1 182 ? 55.272 2.529 -20.367 1.00 67.31 182 ASN A O 1
ATOM 1392 N N . LEU A 1 183 ? 54.786 2.367 -22.552 1.00 68.00 183 LEU A N 1
ATOM 1393 C CA . LEU A 1 183 ? 55.577 3.534 -22.955 1.00 68.00 183 LEU A CA 1
ATOM 1394 C C . LEU A 1 183 ? 55.179 4.794 -22.173 1.00 68.00 183 LEU A C 1
ATOM 1396 O O . LEU A 1 183 ? 56.037 5.497 -21.647 1.00 68.00 183 LEU A O 1
ATOM 1400 N N . HIS A 1 184 ? 53.876 5.038 -22.019 1.00 60.44 184 HIS A N 1
ATOM 1401 C CA . HIS A 1 184 ? 53.350 6.171 -21.248 1.00 60.44 184 HIS A CA 1
ATOM 1402 C C . HIS A 1 184 ? 53.441 6.013 -19.718 1.00 60.44 184 HIS A C 1
ATOM 1404 O O . HIS A 1 184 ? 53.039 6.923 -18.997 1.00 60.44 184 HIS A O 1
ATOM 1410 N N . ARG A 1 185 ? 53.935 4.874 -19.219 1.00 60.12 185 ARG A N 1
ATOM 1411 C CA . ARG A 1 185 ? 54.172 4.598 -17.790 1.00 60.12 185 ARG A CA 1
ATOM 1412 C C . ARG A 1 185 ? 55.653 4.572 -17.419 1.00 60.12 185 ARG A C 1
ATOM 1414 O O . ARG A 1 185 ? 55.964 4.456 -16.240 1.00 60.12 185 ARG A O 1
ATOM 1421 N N . LEU A 1 186 ? 56.556 4.655 -18.399 1.00 63.28 186 LEU A N 1
ATOM 1422 C CA . LEU A 1 186 ? 57.999 4.568 -18.161 1.00 63.28 186 LEU A CA 1
ATOM 1423 C C . LEU A 1 186 ? 58.536 5.699 -17.292 1.00 63.28 186 LEU A C 1
ATOM 1425 O O . LEU A 1 186 ? 59.508 5.514 -16.567 1.00 63.28 186 LEU A O 1
ATOM 1429 N N . ASN A 1 187 ? 57.924 6.872 -17.401 1.00 62.00 187 ASN A N 1
ATOM 1430 C CA . ASN A 1 187 ? 58.222 8.049 -16.605 1.00 62.00 187 ASN A CA 1
ATOM 1431 C C . ASN A 1 187 ? 57.063 9.050 -16.715 1.00 62.00 187 ASN A C 1
ATOM 1433 O O . ASN A 1 187 ? 56.109 8.847 -17.465 1.00 62.00 187 ASN A O 1
ATOM 1437 N N . GLU A 1 188 ? 57.159 10.144 -15.963 1.00 55.59 188 GLU A N 1
ATOM 1438 C CA . GLU A 1 188 ? 56.126 11.182 -15.855 1.00 55.59 188 GLU A CA 1
ATOM 1439 C C . GLU A 1 188 ? 56.065 12.125 -17.078 1.00 55.59 188 GLU A C 1
ATOM 1441 O O . GLU A 1 188 ? 55.300 13.093 -17.092 1.00 55.59 188 GLU A O 1
ATOM 1446 N N . PHE A 1 189 ? 56.861 11.867 -18.123 1.00 66.81 189 PHE A N 1
ATOM 1447 C CA . PHE A 1 189 ? 57.036 12.774 -19.253 1.00 66.81 189 PHE A CA 1
ATOM 1448 C C . PHE A 1 189 ? 56.157 12.418 -20.460 1.00 66.81 189 PHE A C 1
ATOM 1450 O O . PHE A 1 189 ? 55.807 11.269 -20.726 1.00 66.81 189 PHE A O 1
ATOM 1457 N N . VAL A 1 190 ? 55.786 13.442 -21.226 1.00 63.28 190 VAL A N 1
ATOM 1458 C CA . VAL A 1 190 ? 54.920 13.327 -22.400 1.00 63.28 190 VAL A CA 1
ATOM 1459 C C . VAL A 1 190 ? 55.774 13.100 -23.638 1.00 63.28 190 VAL A C 1
ATOM 1461 O O . VAL A 1 190 ? 56.704 13.863 -23.909 1.00 63.28 190 VAL A O 1
ATOM 1464 N N . TYR A 1 191 ? 55.401 12.093 -24.425 1.00 72.25 191 TYR A N 1
ATOM 1465 C CA . TYR A 1 191 ? 56.056 11.755 -25.682 1.00 72.25 191 TYR A CA 1
ATOM 1466 C C . TYR A 1 191 ? 55.138 11.999 -26.872 1.00 72.25 191 TYR A C 1
ATOM 1468 O O . TYR A 1 191 ? 53.952 11.672 -26.829 1.00 72.25 191 TYR A O 1
ATOM 1476 N N . THR A 1 192 ? 55.692 12.548 -27.949 1.00 63.38 192 THR A N 1
ATOM 1477 C CA . THR A 1 192 ? 54.989 12.724 -29.223 1.00 63.38 192 THR A CA 1
ATOM 1478 C C . THR A 1 192 ? 55.609 11.866 -30.307 1.00 63.38 192 THR A C 1
ATOM 1480 O O . THR A 1 192 ? 56.829 11.750 -30.409 1.00 63.38 192 THR A O 1
ATOM 1483 N N . TYR A 1 193 ? 54.745 11.276 -31.125 1.00 67.88 193 TYR A N 1
ATOM 1484 C CA . TYR A 1 193 ? 55.136 10.472 -32.271 1.00 67.88 193 TYR A CA 1
ATOM 1485 C C . TYR A 1 193 ? 55.859 11.330 -33.315 1.00 67.88 193 TYR A C 1
ATOM 1487 O O . TYR A 1 193 ? 55.332 12.370 -33.715 1.00 67.88 193 TYR A O 1
ATOM 1495 N N . LYS A 1 194 ? 57.053 10.906 -33.744 1.00 60.41 194 LYS A N 1
ATOM 1496 C CA . LYS A 1 194 ? 57.864 11.639 -34.725 1.00 60.41 194 LYS A CA 1
ATOM 1497 C C . LYS A 1 194 ? 57.705 11.058 -36.128 1.00 60.41 194 LYS A C 1
ATOM 1499 O O . LYS A 1 194 ? 57.367 11.791 -37.049 1.00 60.41 194 LYS A O 1
ATOM 1504 N N . THR A 1 195 ? 57.936 9.755 -36.300 1.00 55.41 195 THR A N 1
ATOM 1505 C CA . THR A 1 195 ? 57.996 9.108 -37.624 1.00 55.41 195 THR A CA 1
ATOM 1506 C C . THR A 1 195 ? 57.797 7.587 -37.548 1.00 55.41 195 THR A C 1
ATOM 1508 O O . THR A 1 195 ? 58.094 6.945 -36.536 1.00 55.41 195 THR A O 1
ATOM 1511 N N . ARG A 1 196 ? 57.309 7.008 -38.658 1.00 50.81 196 ARG A N 1
ATOM 1512 C CA . ARG A 1 196 ? 57.344 5.563 -38.946 1.00 50.81 196 ARG A CA 1
ATOM 1513 C C . ARG A 1 196 ? 58.587 5.317 -39.783 1.00 50.81 196 ARG A C 1
ATOM 1515 O O . ARG A 1 196 ? 58.758 6.013 -40.781 1.00 50.81 196 ARG A O 1
ATOM 1522 N N . TYR A 1 197 ? 59.403 4.328 -39.445 1.00 51.97 197 TYR A N 1
ATOM 1523 C CA . TYR A 1 197 ? 60.410 3.841 -40.386 1.00 51.97 197 TYR A CA 1
ATOM 1524 C C . TYR A 1 197 ? 60.124 2.386 -40.746 1.00 51.97 197 TYR A C 1
ATOM 1526 O O . TYR A 1 197 ? 59.696 1.584 -39.911 1.00 51.97 197 TYR A O 1
ATOM 1534 N N . ILE A 1 198 ? 60.325 2.082 -42.023 1.00 41.38 198 ILE A N 1
ATOM 1535 C CA . ILE A 1 198 ? 60.212 0.747 -42.596 1.00 41.38 198 ILE A CA 1
ATOM 1536 C C . ILE A 1 198 ? 61.624 0.391 -43.044 1.00 41.38 198 ILE A C 1
ATOM 1538 O O . ILE A 1 198 ? 62.159 1.030 -43.947 1.00 41.38 198 ILE A O 1
ATOM 1542 N N . SER A 1 199 ? 62.245 -0.593 -42.398 1.00 47.22 199 SER A N 1
ATOM 1543 C CA . SER A 1 199 ? 63.363 -1.313 -43.012 1.00 47.22 199 SER A CA 1
ATOM 1544 C C . SER A 1 199 ? 62.887 -2.703 -43.404 1.00 47.22 199 SER A C 1
ATOM 1546 O O . SER A 1 199 ? 61.841 -3.155 -42.935 1.00 47.22 199 SER A O 1
ATOM 1548 N N . THR A 1 200 ? 63.646 -3.373 -44.268 1.00 43.28 200 THR A N 1
ATOM 1549 C CA . THR A 1 200 ? 63.276 -4.585 -45.016 1.00 43.28 200 THR A CA 1
ATOM 1550 C C . THR A 1 200 ? 62.693 -5.736 -44.180 1.00 43.28 200 THR A C 1
ATOM 1552 O O . THR A 1 200 ? 62.093 -6.631 -44.761 1.00 43.28 200 THR A O 1
ATOM 1555 N N . PHE A 1 201 ? 62.793 -5.702 -42.841 1.00 45.91 201 PHE A N 1
ATOM 1556 C CA . PHE A 1 201 ? 62.198 -6.692 -41.930 1.00 45.91 201 PHE A CA 1
ATOM 1557 C C . PHE A 1 201 ? 61.603 -6.122 -40.618 1.00 45.91 201 PHE A C 1
ATOM 1559 O O . PHE A 1 201 ? 61.335 -6.895 -39.699 1.00 45.91 201 PHE A O 1
ATOM 1566 N N . ARG A 1 202 ? 61.416 -4.797 -40.463 1.00 53.84 202 ARG A N 1
ATOM 1567 C CA . ARG A 1 202 ? 60.930 -4.190 -39.198 1.00 53.84 202 ARG A CA 1
ATOM 1568 C C . ARG A 1 202 ? 60.048 -2.960 -39.435 1.00 53.84 202 ARG A C 1
ATOM 1570 O O . ARG A 1 202 ? 60.472 -2.013 -40.094 1.00 53.84 202 ARG A O 1
ATOM 1577 N N . VAL A 1 203 ? 58.859 -2.945 -38.824 1.00 56.81 203 VAL A N 1
ATOM 1578 C CA . VAL A 1 203 ? 58.018 -1.742 -38.682 1.00 56.81 203 VAL A CA 1
ATOM 1579 C C . VAL A 1 203 ? 58.194 -1.221 -37.260 1.00 56.81 203 VAL A C 1
ATOM 1581 O O . VAL A 1 203 ? 57.932 -1.943 -36.297 1.00 56.81 203 VAL A O 1
ATOM 1584 N N . GLY A 1 204 ? 58.668 0.019 -37.129 1.00 63.09 204 GLY A N 1
ATOM 1585 C CA . GLY A 1 204 ? 58.886 0.653 -35.831 1.00 63.09 204 GLY A CA 1
ATOM 1586 C C . GLY A 1 204 ? 58.298 2.059 -35.748 1.00 63.09 204 GLY A C 1
ATOM 1587 O O . GLY A 1 204 ? 58.236 2.780 -36.747 1.00 63.09 204 GLY A O 1
ATOM 1588 N N . LYS A 1 205 ? 57.860 2.440 -34.545 1.00 72.81 205 LYS A N 1
ATOM 1589 C CA . LYS A 1 205 ? 57.401 3.791 -34.192 1.00 72.81 205 LYS A CA 1
ATOM 1590 C C . LYS A 1 205 ? 58.449 4.460 -33.303 1.00 72.81 205 LYS A C 1
ATOM 1592 O O . LYS A 1 205 ? 58.908 3.843 -32.344 1.00 72.81 205 LYS A O 1
ATOM 1597 N N . GLU A 1 206 ? 58.809 5.708 -33.594 1.00 76.88 206 GLU A N 1
ATOM 1598 C CA . GLU A 1 206 ? 59.695 6.507 -32.737 1.00 76.88 206 GLU A CA 1
ATOM 1599 C C . GLU A 1 206 ? 58.943 7.672 -32.083 1.00 76.88 206 GLU A C 1
ATOM 1601 O O . GLU A 1 206 ? 58.197 8.415 -32.730 1.00 76.88 206 GLU A O 1
ATOM 1606 N N . TYR A 1 207 ? 59.169 7.828 -30.783 1.00 75.50 207 TYR A N 1
ATOM 1607 C CA . TYR A 1 207 ? 58.551 8.806 -29.904 1.00 75.50 207 TYR A CA 1
ATOM 1608 C C . TYR A 1 207 ? 59.632 9.693 -29.276 1.00 75.50 207 TYR A C 1
ATOM 1610 O O . TYR A 1 207 ? 60.620 9.185 -28.749 1.00 75.50 207 TYR A O 1
ATOM 1618 N N . LEU A 1 208 ? 59.448 11.015 -29.305 1.00 74.88 208 LEU A N 1
ATOM 1619 C CA . LEU A 1 208 ? 60.362 11.985 -28.688 1.00 74.88 208 LEU A CA 1
ATOM 1620 C C . LEU A 1 208 ? 59.740 12.647 -27.467 1.00 74.88 208 LEU A C 1
ATOM 1622 O O . LEU A 1 208 ? 58.533 12.903 -27.448 1.00 74.88 208 LEU A O 1
ATOM 1626 N N . CYS A 1 209 ? 60.569 12.955 -26.469 1.00 74.81 209 CYS A N 1
ATOM 1627 C CA . CYS A 1 209 ? 60.129 13.695 -25.293 1.00 74.81 209 CYS A CA 1
ATOM 1628 C C . CYS A 1 209 ? 59.729 15.132 -25.658 1.00 74.81 209 CYS A C 1
ATOM 1630 O O . CYS A 1 209 ? 60.474 15.848 -26.321 1.00 74.81 209 CYS A O 1
ATOM 1632 N N . ARG A 1 210 ? 58.561 15.562 -25.175 1.00 68.50 210 ARG A N 1
ATOM 1633 C CA . ARG A 1 210 ? 58.045 16.933 -25.301 1.00 68.50 210 ARG A CA 1
ATOM 1634 C C . ARG A 1 210 ? 58.014 17.681 -23.964 1.00 68.50 210 ARG A C 1
ATOM 1636 O O . ARG A 1 210 ? 57.756 18.879 -23.929 1.00 68.50 210 ARG A O 1
ATOM 1643 N N . SER A 1 211 ? 58.254 16.978 -22.860 1.00 67.50 211 SER A N 1
ATOM 1644 C CA . SER A 1 211 ? 58.281 17.578 -21.525 1.00 67.50 211 SER A CA 1
ATOM 1645 C C . SER A 1 211 ? 59.524 18.414 -21.246 1.00 67.50 211 SER A C 1
ATOM 1647 O O . SER A 1 211 ? 59.518 19.113 -20.244 1.00 67.50 211 SER A O 1
ATOM 1649 N N . HIS A 1 212 ? 60.553 18.381 -22.096 1.00 75.75 212 HIS A N 1
ATOM 1650 C CA . HIS A 1 212 ? 61.736 19.233 -21.962 1.00 75.75 212 HIS A CA 1
ATOM 1651 C C . HIS A 1 212 ? 62.027 19.960 -23.275 1.00 75.75 212 HIS A C 1
ATOM 1653 O O . HIS A 1 212 ? 61.776 19.419 -24.356 1.00 75.75 212 HIS A O 1
ATOM 1659 N N . GLN A 1 213 ? 62.540 21.184 -23.176 1.00 67.88 213 GLN A N 1
ATOM 1660 C CA . GLN A 1 213 ? 62.951 21.980 -24.328 1.00 67.88 213 GLN A CA 1
ATOM 1661 C C . GLN A 1 213 ? 64.240 21.394 -24.919 1.00 67.88 213 GLN A C 1
ATOM 1663 O O . GLN A 1 213 ? 65.175 21.114 -24.177 1.00 67.88 213 GLN A O 1
ATOM 1668 N N . ASP A 1 214 ? 64.257 21.159 -26.233 1.00 65.75 214 ASP A N 1
ATOM 1669 C CA . ASP A 1 214 ? 65.388 20.565 -26.966 1.00 65.75 214 ASP A CA 1
ATOM 1670 C C . ASP A 1 214 ? 65.868 19.213 -26.393 1.00 65.75 214 ASP A C 1
ATOM 1672 O O . ASP A 1 214 ? 67.057 18.890 -26.337 1.00 65.75 214 ASP A O 1
ATOM 1676 N N . CYS A 1 215 ? 64.907 18.387 -25.962 1.00 77.19 215 CYS A N 1
ATOM 1677 C CA . CYS A 1 215 ? 65.178 17.068 -25.403 1.00 77.19 215 CYS A CA 1
ATOM 1678 C C . CYS A 1 215 ? 65.622 16.069 -26.477 1.00 77.19 215 CYS A C 1
ATOM 1680 O O . CYS A 1 215 ? 64.894 15.803 -27.435 1.00 77.19 215 CYS A O 1
ATOM 1682 N N . THR A 1 216 ? 66.768 15.423 -26.263 1.00 72.00 216 THR A N 1
ATOM 1683 C CA . THR A 1 216 ? 67.269 14.357 -27.152 1.00 72.00 216 THR A CA 1
ATOM 1684 C C . THR A 1 216 ? 66.750 12.964 -26.776 1.00 72.00 216 THR A C 1
ATOM 1686 O O . THR A 1 216 ? 67.042 11.979 -27.457 1.00 72.00 216 THR A O 1
ATOM 1689 N N . HIS A 1 217 ? 65.941 12.875 -25.715 1.00 77.69 217 HIS A N 1
ATOM 1690 C CA . HIS A 1 217 ? 65.395 11.618 -25.226 1.00 77.69 217 HIS A CA 1
ATOM 1691 C C . HIS A 1 217 ? 64.357 11.020 -26.186 1.00 77.69 217 HIS A C 1
ATOM 1693 O O . HIS A 1 217 ? 63.366 11.673 -26.539 1.00 77.69 217 HIS A O 1
ATOM 1699 N N . SER A 1 218 ? 64.563 9.757 -26.571 1.00 76.75 218 SER A N 1
ATOM 1700 C CA . SER A 1 218 ? 63.716 9.050 -27.537 1.00 76.75 218 SER A CA 1
ATOM 1701 C C . SER A 1 218 ? 63.364 7.636 -27.084 1.00 76.75 218 SER A C 1
ATOM 1703 O O . SER A 1 218 ? 64.169 6.940 -26.461 1.00 76.75 218 SER A O 1
ATOM 1705 N N . ILE A 1 219 ? 62.155 7.202 -27.434 1.00 78.12 219 ILE A N 1
ATOM 1706 C CA . ILE A 1 219 ? 61.662 5.846 -27.204 1.00 78.12 219 ILE A CA 1
ATOM 1707 C C . ILE A 1 219 ? 61.250 5.248 -28.549 1.00 78.12 219 ILE A C 1
ATOM 1709 O O . ILE A 1 219 ? 60.509 5.862 -29.316 1.00 78.12 219 ILE A O 1
ATOM 1713 N N . LYS A 1 220 ? 61.722 4.038 -28.841 1.00 78.00 220 LYS A N 1
ATOM 1714 C CA . LYS A 1 220 ? 61.358 3.271 -30.033 1.00 78.00 220 LYS A CA 1
ATOM 1715 C C . LYS A 1 220 ? 60.527 2.059 -29.658 1.00 78.00 220 LYS A C 1
ATOM 1717 O O . LYS A 1 220 ? 60.862 1.337 -28.728 1.00 78.00 220 LYS A O 1
ATOM 1722 N N . LEU A 1 221 ? 59.481 1.812 -30.432 1.00 75.94 221 LEU A N 1
ATOM 1723 C CA . LEU A 1 221 ? 58.664 0.611 -30.362 1.00 75.94 221 LEU A CA 1
ATOM 1724 C C . LEU A 1 221 ? 58.881 -0.178 -31.650 1.00 75.94 221 LEU A C 1
ATOM 1726 O O . LEU A 1 221 ? 58.639 0.343 -32.737 1.00 75.94 221 LEU A O 1
ATOM 1730 N N . ILE A 1 222 ? 59.377 -1.407 -31.533 1.00 75.88 222 ILE A N 1
ATOM 1731 C CA . ILE A 1 222 ? 59.739 -2.266 -32.665 1.00 75.88 222 ILE A CA 1
ATOM 1732 C C . ILE A 1 222 ? 58.872 -3.520 -32.641 1.00 75.88 222 ILE A C 1
ATOM 1734 O O . ILE A 1 222 ? 58.845 -4.231 -31.640 1.00 75.88 222 ILE A O 1
ATOM 1738 N N . ALA A 1 223 ? 58.203 -3.816 -33.755 1.00 73.12 223 ALA A N 1
ATOM 1739 C CA . ALA A 1 223 ? 57.528 -5.092 -33.950 1.00 73.12 223 ALA A CA 1
ATOM 1740 C C . ALA A 1 223 ? 58.524 -6.154 -34.445 1.00 73.12 223 ALA A C 1
ATOM 1742 O O . ALA A 1 223 ? 59.199 -5.959 -35.459 1.00 73.12 223 ALA A O 1
ATOM 1743 N N . HIS A 1 224 ? 58.591 -7.285 -33.746 1.00 70.75 224 HIS A N 1
ATOM 1744 C CA . HIS A 1 224 ? 59.322 -8.481 -34.156 1.00 70.75 224 HIS A CA 1
ATOM 1745 C C . HIS A 1 224 ? 58.331 -9.535 -34.645 1.00 70.75 224 HIS A C 1
ATOM 1747 O O . HIS A 1 224 ? 57.415 -9.927 -33.921 1.00 70.75 224 HIS A O 1
ATOM 1753 N N . GLN A 1 225 ? 58.524 -10.007 -35.876 1.00 61.09 225 GLN A N 1
ATOM 1754 C CA . GLN A 1 225 ? 57.820 -11.177 -36.398 1.00 61.09 225 GLN A CA 1
ATOM 1755 C C . GLN A 1 225 ? 58.468 -12.434 -35.808 1.00 61.09 225 GLN A C 1
ATOM 1757 O O . GLN A 1 225 ? 59.600 -12.764 -36.157 1.00 61.09 225 GLN A O 1
ATOM 1762 N N . ALA A 1 226 ? 57.773 -13.115 -34.897 1.00 55.22 226 ALA A N 1
ATOM 1763 C CA . ALA A 1 226 ? 58.275 -14.305 -34.213 1.00 55.22 226 ALA A CA 1
ATOM 1764 C C . ALA A 1 226 ? 57.535 -15.573 -34.682 1.00 55.22 226 ALA A C 1
ATOM 1766 O O . ALA A 1 226 ? 56.906 -16.260 -33.883 1.00 55.22 226 ALA A O 1
ATOM 1767 N N . GLY A 1 227 ? 57.598 -15.885 -35.983 1.00 59.28 227 GLY A N 1
ATOM 1768 C CA . GLY A 1 227 ? 57.059 -17.137 -36.544 1.00 59.28 227 GLY A CA 1
ATOM 1769 C C . GLY A 1 227 ? 55.605 -17.450 -36.138 1.00 59.28 227 GLY A C 1
ATOM 1770 O O . GLY A 1 227 ? 54.780 -16.545 -36.034 1.00 59.28 227 GLY A O 1
ATOM 1771 N N . GLU A 1 228 ? 55.289 -18.729 -35.887 1.00 51.22 228 GLU A N 1
ATOM 1772 C CA . GLU A 1 228 ? 53.937 -19.228 -35.539 1.00 51.22 228 GLU A CA 1
ATOM 1773 C C . GLU A 1 228 ? 53.364 -18.709 -34.198 1.00 51.22 228 GLU A C 1
ATOM 1775 O O . GLU A 1 228 ? 52.206 -18.972 -33.887 1.00 51.22 228 GLU A O 1
ATOM 1780 N N . LEU A 1 229 ? 54.127 -17.939 -33.409 1.00 53.75 229 LEU A N 1
ATOM 1781 C CA . LEU A 1 229 ? 53.718 -17.413 -32.095 1.00 53.75 229 LEU A CA 1
ATOM 1782 C C . LEU A 1 229 ? 53.221 -15.953 -32.125 1.00 53.75 229 LEU A C 1
ATOM 1784 O O . LEU A 1 229 ? 52.980 -15.361 -31.073 1.00 53.75 229 LEU A O 1
ATOM 1788 N N . GLY A 1 230 ? 53.020 -15.373 -33.311 1.00 63.12 230 GLY A N 1
ATOM 1789 C CA . GLY A 1 230 ? 52.490 -14.015 -33.472 1.00 63.12 230 GLY A CA 1
ATOM 1790 C C . GLY A 1 230 ? 53.538 -12.901 -33.325 1.00 63.12 230 GLY A C 1
ATOM 1791 O O . GLY A 1 230 ? 54.734 -13.137 -33.152 1.00 63.12 230 GLY A O 1
ATOM 1792 N N . THR A 1 231 ? 53.095 -11.649 -33.465 1.00 70.94 231 THR A N 1
ATOM 1793 C CA . THR A 1 231 ? 53.964 -10.457 -33.434 1.00 70.94 231 THR A CA 1
ATOM 1794 C C . THR A 1 231 ? 54.216 -10.017 -31.992 1.00 70.94 231 THR A C 1
ATOM 1796 O O . THR A 1 231 ? 53.258 -9.734 -31.279 1.00 70.94 231 THR A O 1
ATOM 1799 N N . ARG A 1 232 ? 55.482 -9.883 -31.573 1.00 75.00 232 ARG A N 1
ATOM 1800 C CA . ARG A 1 232 ? 55.844 -9.298 -30.264 1.00 75.00 232 ARG A CA 1
ATOM 1801 C C . ARG A 1 232 ? 56.421 -7.900 -30.431 1.00 75.00 232 ARG A C 1
ATOM 1803 O O . ARG A 1 232 ? 57.162 -7.637 -31.375 1.00 75.00 232 ARG A O 1
ATOM 1810 N N . PHE A 1 233 ? 56.121 -7.009 -29.495 1.00 77.19 233 PHE A N 1
ATOM 1811 C CA . PHE A 1 233 ? 56.521 -5.605 -29.537 1.00 77.19 233 PHE A CA 1
ATOM 1812 C C . PHE A 1 233 ? 57.582 -5.321 -28.477 1.00 77.19 233 PHE A C 1
ATOM 1814 O O . PHE A 1 233 ? 57.379 -5.588 -27.297 1.00 77.19 233 PHE A O 1
ATOM 1821 N N . GLN A 1 234 ? 58.723 -4.774 -28.887 1.00 81.19 234 GLN A N 1
ATOM 1822 C CA . GLN A 1 234 ? 59.825 -4.401 -28.004 1.00 81.19 234 GLN A CA 1
ATOM 1823 C C . GLN A 1 234 ? 59.882 -2.884 -27.835 1.00 81.19 234 GLN A C 1
ATOM 1825 O O . GLN A 1 234 ? 59.864 -2.154 -28.828 1.00 81.19 234 GLN A O 1
ATOM 1830 N N . VAL A 1 235 ? 60.017 -2.414 -26.594 1.00 78.00 235 VAL A N 1
ATOM 1831 C CA . VAL A 1 235 ? 60.220 -0.991 -26.281 1.00 78.00 235 VAL A CA 1
ATOM 1832 C C . VAL A 1 235 ? 61.691 -0.740 -25.942 1.00 78.00 235 VAL A C 1
ATOM 1834 O O . VAL A 1 235 ? 62.275 -1.430 -25.106 1.00 78.00 235 VAL A O 1
ATOM 1837 N N . LEU A 1 236 ? 62.292 0.246 -26.605 1.00 77.88 236 LEU A N 1
ATOM 1838 C CA . LEU A 1 236 ? 63.692 0.648 -26.482 1.00 77.88 236 LEU A CA 1
ATOM 1839 C C . LEU A 1 236 ? 63.785 2.129 -26.099 1.00 77.88 236 LEU A C 1
ATOM 1841 O O . LEU A 1 236 ? 63.039 2.938 -26.641 1.00 77.88 236 LEU A O 1
ATOM 1845 N N . GLN A 1 237 ? 64.737 2.509 -25.254 1.00 80.31 237 GLN A N 1
ATOM 1846 C CA . GLN A 1 237 ? 64.958 3.896 -24.825 1.00 80.31 237 GLN A CA 1
ATOM 1847 C C . GLN A 1 237 ? 66.387 4.344 -25.127 1.00 80.31 237 GLN A C 1
ATOM 1849 O O . GLN A 1 237 ? 67.322 3.556 -25.004 1.00 80.31 237 GLN A O 1
ATOM 1854 N N . LYS A 1 238 ? 66.556 5.605 -25.538 1.00 78.50 238 LYS A N 1
ATOM 1855 C CA . LYS A 1 238 ? 67.860 6.209 -25.840 1.00 78.50 238 LYS A CA 1
ATOM 1856 C C . LYS A 1 238 ? 67.974 7.628 -25.288 1.00 78.50 238 LYS A C 1
ATOM 1858 O O . LYS A 1 238 ? 67.066 8.445 -25.454 1.00 78.50 238 LYS A O 1
ATOM 1863 N N . GLY A 1 239 ? 69.148 7.913 -24.725 1.00 69.31 239 GLY A N 1
ATOM 1864 C CA . GLY A 1 239 ? 69.531 9.213 -24.172 1.00 69.31 239 GLY A CA 1
ATOM 1865 C C . GLY A 1 239 ? 68.976 9.452 -22.767 1.00 69.31 239 GLY A C 1
ATOM 1866 O O . GLY A 1 239 ? 68.085 8.737 -22.317 1.00 69.31 239 GLY A O 1
ATOM 1867 N N . LEU A 1 240 ? 69.478 10.476 -22.082 1.00 70.12 240 LEU A N 1
ATOM 1868 C CA . LEU A 1 240 ? 68.890 11.012 -20.849 1.00 70.12 240 LEU A CA 1
ATOM 1869 C C . LEU A 1 240 ? 68.022 12.230 -21.186 1.00 70.12 240 LEU A C 1
ATOM 1871 O O . LEU A 1 240 ? 68.180 12.838 -22.245 1.00 70.12 240 LEU A O 1
ATOM 1875 N N . HIS A 1 241 ? 67.092 12.591 -20.303 1.00 71.50 241 HIS A N 1
ATOM 1876 C CA . HIS A 1 241 ? 66.345 13.835 -20.470 1.00 71.50 241 HIS A CA 1
ATOM 1877 C C . HIS A 1 241 ? 67.279 15.036 -20.302 1.00 71.50 241 HIS A C 1
ATOM 1879 O O . HIS A 1 241 ? 67.906 15.202 -19.259 1.00 71.50 241 HIS A O 1
ATOM 1885 N N . THR A 1 242 ? 67.355 15.872 -21.335 1.00 60.91 242 THR A N 1
ATOM 1886 C CA . THR A 1 242 ? 68.125 17.120 -21.352 1.00 60.91 242 THR A CA 1
ATOM 1887 C C . THR A 1 242 ? 67.187 18.306 -21.582 1.00 60.91 242 THR A C 1
ATOM 1889 O O . THR A 1 242 ? 66.209 18.167 -22.318 1.00 60.91 242 THR A O 1
ATOM 1892 N N . GLY A 1 243 ? 67.489 19.454 -20.966 1.00 65.00 243 GLY A N 1
ATOM 1893 C CA . GLY A 1 243 ? 66.743 20.709 -21.135 1.00 65.00 243 GLY A CA 1
ATOM 1894 C C . GLY A 1 243 ? 65.762 21.049 -20.005 1.00 65.00 243 GLY A C 1
ATOM 1895 O O . GLY A 1 243 ? 65.475 20.229 -19.134 1.00 65.00 243 GLY A O 1
ATOM 1896 N N . ALA A 1 244 ? 65.254 22.287 -20.001 1.00 61.16 244 ALA A N 1
ATOM 1897 C CA . ALA A 1 244 ? 64.302 22.768 -18.996 1.00 61.16 244 ALA A CA 1
ATOM 1898 C C . ALA A 1 244 ? 62.907 22.149 -19.195 1.00 61.16 244 ALA A C 1
ATOM 1900 O O . ALA A 1 244 ? 62.451 21.997 -20.331 1.00 61.16 244 ALA A O 1
ATOM 1901 N N . ILE A 1 245 ? 62.221 21.811 -18.094 1.00 62.78 245 ILE A N 1
ATOM 1902 C CA . ILE A 1 245 ? 60.875 21.221 -18.133 1.00 62.78 245 ILE A CA 1
ATOM 1903 C C . ILE A 1 245 ? 59.883 22.234 -18.717 1.00 62.78 245 ILE A C 1
ATOM 1905 O O . ILE A 1 245 ? 59.676 23.319 -18.173 1.00 62.78 245 ILE A O 1
ATOM 1909 N N . VAL A 1 246 ? 59.225 21.854 -19.809 1.00 63.47 246 VAL A N 1
ATOM 1910 C 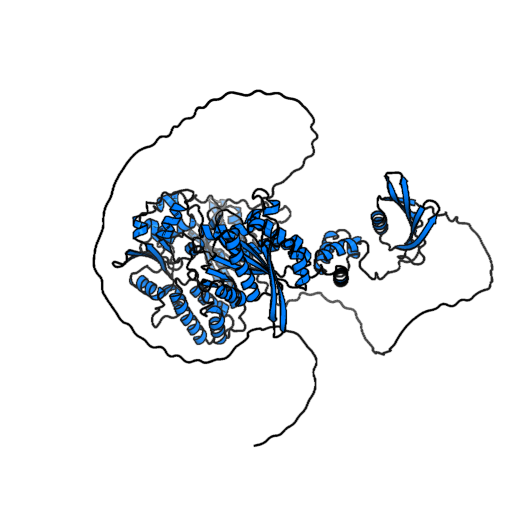CA . VAL A 1 246 ? 58.162 22.633 -20.443 1.00 63.47 246 VAL A CA 1
ATOM 1911 C C . VAL A 1 246 ? 56.840 22.280 -19.771 1.00 63.47 246 VAL A C 1
ATOM 1913 O O . VAL A 1 246 ? 56.378 21.138 -19.828 1.00 63.47 246 VAL A O 1
ATOM 1916 N N . ASN A 1 247 ? 56.188 23.278 -19.171 1.00 50.25 247 ASN A N 1
ATOM 1917 C CA . ASN A 1 247 ? 54.847 23.143 -18.602 1.00 50.25 247 ASN A CA 1
ATOM 1918 C C . ASN A 1 247 ? 53.808 23.011 -19.733 1.00 50.25 247 ASN A C 1
ATOM 1920 O O . ASN A 1 247 ? 53.169 23.976 -20.162 1.00 50.25 247 ASN A O 1
ATOM 1924 N N . LEU A 1 248 ? 53.659 21.801 -20.276 1.00 52.16 248 LEU A N 1
ATOM 1925 C CA . LEU A 1 248 ? 52.674 21.510 -21.310 1.00 52.16 248 LEU A CA 1
ATOM 1926 C C . LEU A 1 248 ? 51.265 21.619 -20.710 1.00 52.16 248 LEU A C 1
ATOM 1928 O O . LEU A 1 248 ? 50.812 20.724 -19.998 1.00 52.16 248 LEU A O 1
ATOM 1932 N N . LYS A 1 249 ? 50.522 22.683 -21.046 1.00 42.94 249 LYS A N 1
ATOM 1933 C CA . LYS A 1 249 ? 49.064 22.722 -20.835 1.00 42.94 249 LYS A CA 1
ATOM 1934 C C . LYS A 1 249 ? 48.434 21.584 -21.645 1.00 42.94 249 LYS A C 1
ATOM 1936 O O . LYS A 1 249 ? 48.175 21.725 -22.840 1.00 42.94 249 LYS A O 1
ATOM 1941 N N . THR A 1 250 ? 48.192 20.440 -21.012 1.00 50.16 250 THR A N 1
ATOM 1942 C CA . THR A 1 250 ? 47.549 19.282 -21.639 1.00 50.16 250 THR A CA 1
ATOM 1943 C C . THR A 1 250 ? 46.117 19.649 -22.045 1.00 50.16 250 THR A C 1
ATOM 1945 O O . THR A 1 250 ? 45.185 19.719 -21.235 1.00 50.16 250 THR A O 1
ATOM 1948 N N . ARG A 1 251 ? 45.920 19.917 -23.342 1.00 51.47 251 ARG A N 1
ATOM 1949 C CA . ARG A 1 251 ? 44.593 20.050 -23.958 1.00 51.47 251 ARG A CA 1
ATOM 1950 C C . ARG A 1 251 ? 43.951 18.659 -24.039 1.00 51.47 251 ARG A C 1
ATOM 1952 O O . ARG A 1 251 ? 44.016 18.002 -25.069 1.00 51.47 251 ARG A O 1
ATOM 1959 N N . GLY A 1 252 ? 43.363 18.182 -22.940 1.00 60.84 252 GLY A N 1
ATOM 1960 C CA . GLY A 1 252 ? 42.585 16.935 -22.917 1.00 60.84 252 GLY A CA 1
ATOM 1961 C C . GLY A 1 252 ? 42.691 16.131 -21.621 1.00 60.84 252 GLY A C 1
ATOM 1962 O O . GLY A 1 252 ? 43.301 16.571 -20.649 1.00 60.84 252 GLY A O 1
ATOM 1963 N N . ILE A 1 253 ? 42.053 14.957 -21.611 1.00 74.44 253 ILE A N 1
ATOM 1964 C CA . ILE A 1 253 ? 42.220 13.929 -20.571 1.00 74.44 253 ILE A CA 1
ATOM 1965 C C . ILE A 1 253 ? 43.498 13.142 -20.883 1.00 74.44 253 ILE A C 1
ATOM 1967 O O . ILE A 1 253 ? 43.694 12.765 -22.040 1.00 74.44 253 ILE A O 1
ATOM 1971 N N . SER A 1 254 ? 44.336 12.891 -19.870 1.00 70.69 254 SER A N 1
ATOM 1972 C CA . SER A 1 254 ? 45.581 12.122 -20.017 1.00 70.69 254 SER A CA 1
ATOM 1973 C C . SER A 1 254 ? 45.326 10.775 -20.719 1.00 70.69 254 SER A C 1
ATOM 1975 O O . SER A 1 254 ? 44.405 10.063 -20.305 1.00 70.69 254 SER A O 1
ATOM 1977 N N . PRO A 1 255 ? 46.124 10.386 -21.736 1.00 64.44 255 PRO A N 1
ATOM 1978 C CA . PRO A 1 255 ? 45.999 9.090 -22.410 1.00 64.44 255 PRO A CA 1
ATOM 1979 C C . PRO A 1 255 ? 46.029 7.892 -21.454 1.00 64.44 255 PRO A C 1
ATOM 1981 O O . PRO A 1 255 ? 45.355 6.901 -21.705 1.00 64.44 255 PRO A O 1
ATOM 1984 N N . VAL A 1 256 ? 46.737 8.011 -20.325 1.00 63.97 256 VAL A N 1
ATOM 1985 C CA . VAL A 1 256 ? 46.820 6.971 -19.287 1.00 63.97 256 VAL A CA 1
ATOM 1986 C C . VAL A 1 256 ? 45.471 6.761 -18.589 1.00 63.97 256 VAL A C 1
ATOM 1988 O O . VAL A 1 256 ? 45.069 5.628 -18.332 1.00 63.97 256 VAL A O 1
ATOM 1991 N N . MET A 1 257 ? 44.746 7.851 -18.322 1.00 69.62 257 MET A N 1
ATOM 1992 C CA . MET A 1 257 ? 43.469 7.843 -17.594 1.00 69.62 257 MET A CA 1
ATOM 1993 C C . MET A 1 257 ? 42.260 7.674 -18.517 1.00 69.62 257 MET A C 1
ATOM 1995 O O . MET A 1 257 ? 41.188 7.246 -18.089 1.00 69.62 257 MET A O 1
ATOM 1999 N N . LYS A 1 258 ? 42.417 8.031 -19.794 1.00 76.62 258 LYS A N 1
ATOM 2000 C CA . LYS A 1 258 ? 41.336 8.102 -20.777 1.00 76.62 258 LYS A CA 1
ATOM 2001 C C . LYS A 1 258 ? 40.570 6.783 -20.958 1.00 76.62 258 LYS A C 1
ATOM 2003 O O . LYS A 1 258 ? 39.347 6.865 -20.941 1.00 76.62 258 LYS A O 1
ATOM 2008 N N . PRO A 1 259 ? 41.191 5.591 -21.072 1.00 74.25 259 PRO A N 1
ATOM 2009 C CA . PRO A 1 259 ? 40.446 4.340 -21.245 1.00 74.25 259 PRO A CA 1
ATOM 2010 C C . PRO A 1 259 ? 39.546 4.011 -20.050 1.00 74.25 259 PRO A C 1
ATOM 2012 O O . PRO A 1 259 ? 38.405 3.581 -20.222 1.00 74.25 259 PRO A O 1
ATOM 2015 N N . GLU A 1 260 ? 40.040 4.244 -18.834 1.00 77.19 260 GLU A N 1
ATOM 2016 C CA . GLU A 1 260 ? 39.289 3.976 -17.609 1.00 77.19 260 GLU A CA 1
ATOM 2017 C C . GLU A 1 260 ? 38.160 4.994 -17.419 1.00 77.19 260 GLU A C 1
ATOM 2019 O O . GLU A 1 260 ? 37.013 4.613 -17.190 1.00 77.19 260 GLU A O 1
ATOM 2024 N N . ILE A 1 261 ? 38.449 6.283 -17.622 1.00 81.31 261 ILE A N 1
ATOM 2025 C CA . ILE A 1 261 ? 37.434 7.341 -17.587 1.00 81.31 261 ILE A CA 1
ATOM 2026 C C . ILE A 1 261 ? 36.369 7.102 -18.659 1.00 81.31 261 ILE A C 1
ATOM 2028 O O . ILE A 1 261 ? 35.183 7.191 -18.358 1.00 81.31 261 ILE A O 1
ATOM 2032 N N . ASP A 1 262 ? 36.756 6.763 -19.889 1.00 82.44 262 ASP A N 1
ATOM 2033 C CA . ASP A 1 262 ? 35.809 6.475 -20.966 1.00 82.44 262 ASP A CA 1
ATOM 2034 C C . ASP A 1 262 ? 34.937 5.263 -20.630 1.00 82.44 262 ASP A C 1
ATOM 2036 O O . ASP A 1 262 ? 33.738 5.300 -20.893 1.00 82.44 262 ASP A O 1
ATOM 2040 N N . SER A 1 263 ? 35.498 4.218 -20.017 1.00 73.31 263 SER A N 1
ATOM 2041 C CA . SER A 1 263 ? 34.739 3.037 -19.584 1.00 73.31 263 SER A CA 1
ATOM 2042 C C . SER A 1 263 ? 33.690 3.405 -18.532 1.00 73.31 263 SER A C 1
ATOM 2044 O O . SER A 1 263 ? 32.511 3.092 -18.694 1.00 73.31 263 SER A O 1
ATOM 2046 N N . LEU A 1 264 ? 34.083 4.157 -17.500 1.00 74.38 264 LEU A N 1
ATOM 2047 C CA . LEU A 1 264 ? 33.178 4.609 -16.439 1.00 74.38 264 LEU A CA 1
ATOM 2048 C C . LEU A 1 264 ? 32.115 5.594 -16.962 1.00 74.38 264 LEU A C 1
ATOM 2050 O O . LEU A 1 264 ? 30.943 5.524 -16.588 1.00 74.38 264 LEU A O 1
ATOM 2054 N N . LEU A 1 265 ? 32.487 6.493 -17.876 1.00 78.06 265 LEU A N 1
ATOM 2055 C CA . LEU A 1 265 ? 31.550 7.426 -18.502 1.00 78.06 265 LEU A CA 1
ATOM 2056 C C . LEU A 1 265 ? 30.572 6.717 -19.445 1.00 78.06 265 LEU A C 1
ATOM 2058 O O . LEU A 1 265 ? 29.397 7.082 -19.437 1.00 78.06 265 LEU A O 1
ATOM 2062 N N . LYS A 1 266 ? 31.011 5.705 -20.210 1.00 70.69 266 LYS A N 1
ATOM 2063 C CA . LYS A 1 266 ? 30.153 4.866 -21.075 1.00 70.69 266 LYS A CA 1
ATOM 2064 C C . LYS A 1 266 ? 29.130 4.054 -20.278 1.00 70.69 266 LYS A C 1
ATOM 2066 O O . LYS A 1 266 ? 28.027 3.832 -20.765 1.00 70.69 266 LYS A O 1
ATOM 2071 N N . LEU A 1 267 ? 29.441 3.700 -19.031 1.00 62.47 267 LEU A N 1
ATOM 2072 C CA . LEU A 1 267 ? 28.480 3.118 -18.081 1.00 62.47 267 LEU A CA 1
ATOM 2073 C C . LEU A 1 267 ? 27.444 4.140 -17.565 1.00 62.47 267 LEU A C 1
ATOM 2075 O O . LEU A 1 267 ? 26.503 3.781 -16.864 1.00 62.47 267 LEU A O 1
ATOM 2079 N N . GLY A 1 268 ? 27.586 5.416 -17.941 1.00 59.59 268 GLY A N 1
ATOM 2080 C CA . GLY A 1 268 ? 26.661 6.514 -17.651 1.00 59.59 268 GLY A CA 1
ATOM 2081 C C . GLY A 1 268 ? 26.930 7.279 -16.370 1.00 59.59 268 GLY A C 1
ATOM 2082 O O . GLY A 1 268 ? 26.221 8.245 -16.074 1.00 59.59 268 GLY A O 1
ATOM 2083 N N . MET A 1 269 ? 27.995 6.940 -15.650 1.00 66.88 269 MET A N 1
ATOM 2084 C CA . MET A 1 269 ? 28.361 7.599 -14.401 1.00 66.88 269 MET A CA 1
ATOM 2085 C C . MET A 1 269 ? 28.491 9.125 -14.565 1.00 66.88 269 MET A C 1
ATOM 2087 O O . MET A 1 269 ? 28.798 9.651 -15.645 1.00 66.88 269 MET A O 1
ATOM 2091 N N . SER A 1 270 ? 28.205 9.881 -13.501 1.00 67.56 270 SER A N 1
ATOM 2092 C CA . SER A 1 270 ? 28.416 11.333 -13.505 1.00 67.56 270 SER A CA 1
ATOM 2093 C C . SER A 1 270 ? 29.908 11.654 -13.457 1.00 67.56 270 SER A C 1
ATOM 2095 O O . SER A 1 270 ? 30.666 10.985 -12.759 1.00 67.56 270 SER A O 1
ATOM 2097 N N . ALA A 1 271 ? 30.322 12.710 -14.159 1.00 78.50 271 ALA A N 1
ATOM 2098 C CA . ALA A 1 271 ? 31.712 13.164 -14.184 1.00 78.50 271 ALA A CA 1
ATOM 2099 C C . ALA A 1 271 ? 32.282 13.377 -12.771 1.00 78.50 271 ALA A C 1
ATOM 2101 O O . ALA A 1 271 ? 33.380 12.916 -12.477 1.00 78.50 271 ALA A O 1
ATOM 2102 N N . GLY A 1 272 ? 31.500 13.982 -11.867 1.00 74.25 272 GLY A N 1
ATOM 2103 C CA . GLY A 1 272 ? 31.904 14.171 -10.471 1.00 74.25 272 GLY A CA 1
ATOM 2104 C C . GLY A 1 272 ? 32.133 12.853 -9.724 1.00 74.25 272 GLY A C 1
ATOM 2105 O O . GLY A 1 272 ? 33.109 12.725 -8.990 1.00 74.25 272 GLY A O 1
ATOM 2106 N N . ARG A 1 273 ? 31.295 11.832 -9.957 1.00 72.62 273 ARG A N 1
ATOM 2107 C CA . ARG A 1 273 ? 31.476 10.511 -9.336 1.00 72.62 273 ARG A CA 1
ATOM 2108 C C . ARG A 1 273 ? 32.688 9.780 -9.899 1.00 72.62 273 ARG A C 1
ATOM 2110 O O . ARG A 1 273 ? 33.453 9.225 -9.120 1.00 72.62 273 ARG A O 1
ATOM 2117 N N . VAL A 1 274 ? 32.873 9.800 -11.221 1.00 76.88 274 VAL A N 1
ATOM 2118 C CA . VAL A 1 274 ? 34.059 9.216 -11.868 1.00 76.88 274 VAL A CA 1
ATOM 2119 C C . VAL A 1 274 ? 35.321 9.862 -11.306 1.00 76.88 274 VAL A C 1
ATOM 2121 O O . VAL A 1 274 ? 36.223 9.153 -10.879 1.00 76.88 274 VAL A O 1
ATOM 2124 N N . ARG A 1 275 ? 35.351 11.194 -11.192 1.00 83.19 275 ARG A N 1
ATOM 2125 C CA . ARG A 1 275 ? 36.465 11.918 -10.574 1.00 83.19 275 ARG A CA 1
ATOM 2126 C C . ARG A 1 275 ? 36.727 11.477 -9.133 1.00 83.19 275 ARG A C 1
ATOM 2128 O O . ARG A 1 275 ? 37.865 11.148 -8.821 1.00 83.19 275 ARG A O 1
ATOM 2135 N N . ASN A 1 276 ? 35.701 11.417 -8.282 1.00 76.75 276 ASN A N 1
ATOM 2136 C CA . ASN A 1 276 ? 35.857 10.990 -6.886 1.00 76.75 276 ASN A CA 1
ATOM 2137 C C . ASN A 1 276 ? 36.353 9.542 -6.771 1.00 76.75 276 ASN A C 1
ATOM 2139 O O . ASN A 1 276 ? 37.190 9.247 -5.925 1.00 76.75 276 ASN A O 1
ATOM 2143 N N . MET A 1 277 ? 35.884 8.645 -7.643 1.00 75.62 277 MET A N 1
ATOM 2144 C CA . MET A 1 277 ? 36.366 7.263 -7.685 1.00 75.62 277 MET A CA 1
ATOM 2145 C C . MET A 1 277 ? 37.827 7.176 -8.110 1.00 75.62 277 MET A C 1
ATOM 2147 O O . MET A 1 277 ? 38.586 6.452 -7.477 1.00 75.62 277 MET A O 1
ATOM 2151 N N . MET A 1 278 ? 38.239 7.938 -9.126 1.00 77.25 278 MET A N 1
ATOM 2152 C CA . MET A 1 278 ? 39.648 8.005 -9.518 1.00 77.25 278 MET A CA 1
ATOM 2153 C C . MET A 1 278 ? 40.494 8.580 -8.372 1.00 77.25 278 MET A C 1
ATOM 2155 O O . MET A 1 278 ? 41.539 8.025 -8.054 1.00 77.25 278 MET A O 1
ATOM 2159 N N . MET A 1 279 ? 40.021 9.624 -7.682 1.00 78.19 279 MET A N 1
ATOM 2160 C CA . MET A 1 279 ? 40.729 10.207 -6.532 1.00 78.19 279 MET A CA 1
ATOM 2161 C C . MET A 1 279 ? 40.899 9.209 -5.392 1.00 78.19 279 MET A C 1
ATOM 2163 O O . MET A 1 279 ? 41.976 9.112 -4.818 1.00 78.19 279 MET A O 1
ATOM 2167 N N . PHE A 1 280 ? 39.857 8.438 -5.087 1.00 65.94 280 PHE A N 1
ATOM 2168 C CA . PHE A 1 280 ? 39.927 7.417 -4.050 1.00 65.94 280 PHE A CA 1
ATOM 2169 C C . PHE A 1 280 ? 40.838 6.253 -4.455 1.00 65.94 280 PHE A C 1
ATOM 2171 O O . PHE A 1 280 ? 41.675 5.813 -3.670 1.00 65.94 280 PHE A O 1
ATOM 2178 N N . LYS A 1 281 ? 40.718 5.779 -5.700 1.00 69.38 281 LYS A N 1
ATOM 2179 C CA . LYS A 1 281 ? 41.524 4.679 -6.242 1.00 69.38 281 LYS A CA 1
ATOM 2180 C C . LYS A 1 281 ? 43.017 5.006 -6.230 1.00 69.38 281 LYS A C 1
ATOM 2182 O O . LYS A 1 281 ? 43.822 4.154 -5.872 1.00 69.38 281 LYS A O 1
ATOM 2187 N N . TYR A 1 282 ? 43.370 6.235 -6.598 1.00 78.38 282 TYR A N 1
ATOM 2188 C CA . TYR A 1 282 ? 44.755 6.694 -6.673 1.00 78.38 282 TYR A CA 1
ATOM 2189 C C . TYR A 1 282 ? 45.195 7.475 -5.433 1.00 78.38 282 TYR A C 1
ATOM 2191 O O . TYR A 1 282 ? 46.257 8.074 -5.458 1.00 78.38 282 TYR A O 1
ATOM 2199 N N . LEU A 1 283 ? 44.448 7.440 -4.322 1.00 65.38 283 LEU A N 1
ATOM 2200 C CA . LEU A 1 283 ? 44.728 8.245 -3.121 1.00 65.38 283 LEU A CA 1
ATOM 2201 C C . LEU A 1 283 ? 46.170 8.105 -2.598 1.00 65.38 283 LEU A C 1
ATOM 2203 O O . LEU A 1 283 ? 46.707 9.032 -2.000 1.00 65.38 283 LEU A O 1
ATOM 2207 N N . ARG A 1 284 ? 46.791 6.941 -2.816 1.00 59.91 284 ARG A N 1
ATOM 2208 C CA . ARG A 1 284 ? 48.161 6.621 -2.384 1.00 59.91 284 ARG A CA 1
ATOM 2209 C C . ARG A 1 284 ? 49.221 6.800 -3.477 1.00 59.91 284 ARG A C 1
ATOM 2211 O O . ARG A 1 284 ? 50.375 6.466 -3.243 1.00 59.91 284 ARG A O 1
ATOM 2218 N N . ASP A 1 285 ? 48.838 7.302 -4.646 1.00 66.25 285 ASP A N 1
ATOM 2219 C CA . ASP A 1 285 ? 49.704 7.504 -5.806 1.00 66.25 285 ASP A CA 1
ATOM 2220 C C . ASP A 1 285 ? 49.650 8.981 -6.250 1.00 66.25 285 ASP A C 1
ATOM 2222 O O . ASP A 1 285 ? 48.779 9.371 -7.038 1.00 66.25 285 ASP A O 1
ATOM 2226 N N . PRO A 1 286 ? 50.567 9.827 -5.739 1.00 63.84 286 PRO A N 1
ATOM 2227 C CA . PRO A 1 286 ? 50.613 11.254 -6.058 1.00 63.84 286 PRO A CA 1
ATOM 2228 C C . PRO A 1 286 ? 50.743 11.544 -7.559 1.00 63.84 286 PRO A C 1
ATOM 2230 O O . PRO A 1 286 ? 50.161 12.515 -8.047 1.00 63.84 286 PRO A O 1
ATOM 2233 N N . SER A 1 287 ? 51.451 10.680 -8.295 1.00 58.28 287 SER A N 1
ATOM 2234 C CA . SER A 1 287 ? 51.672 10.828 -9.737 1.00 58.28 287 SER A CA 1
ATOM 2235 C C . SER A 1 287 ? 50.369 10.627 -10.518 1.00 58.28 287 SER A C 1
ATOM 2237 O O . SER A 1 287 ? 50.004 11.434 -11.376 1.00 58.28 287 SER A O 1
ATOM 2239 N N . MET A 1 288 ? 49.582 9.615 -10.145 1.00 68.00 288 MET A N 1
ATOM 2240 C CA . MET A 1 288 ? 48.292 9.331 -10.770 1.00 68.00 288 MET A CA 1
ATOM 2241 C C . MET A 1 288 ? 47.197 10.306 -10.330 1.00 68.00 288 MET A C 1
ATOM 2243 O O . MET A 1 288 ? 46.329 10.641 -11.139 1.00 68.00 288 MET A O 1
ATOM 2247 N N . LEU A 1 289 ? 47.244 10.820 -9.094 1.00 69.19 289 LEU A N 1
ATOM 2248 C CA . LEU A 1 289 ? 46.331 11.869 -8.620 1.00 69.19 289 LEU A CA 1
ATOM 2249 C C . LEU A 1 289 ? 46.449 13.153 -9.444 1.00 69.19 289 LEU A C 1
ATOM 2251 O O . LEU A 1 289 ? 45.425 13.740 -9.800 1.00 69.19 289 LEU A O 1
ATOM 2255 N N . ALA A 1 290 ? 47.674 13.559 -9.792 1.00 70.81 290 ALA A N 1
ATOM 2256 C CA . ALA A 1 290 ? 47.931 14.748 -10.604 1.00 70.81 290 ALA A CA 1
ATOM 2257 C C . ALA A 1 290 ? 47.358 14.636 -12.032 1.00 70.81 290 ALA A C 1
ATOM 2259 O O . ALA A 1 290 ? 47.036 15.644 -12.663 1.00 70.81 290 ALA A O 1
ATOM 2260 N N . LEU A 1 291 ? 47.179 13.409 -12.535 1.00 73.31 291 LEU A N 1
ATOM 2261 C CA . LEU A 1 291 ? 46.631 13.128 -13.865 1.00 73.31 291 LEU A CA 1
ATOM 2262 C C . LEU A 1 291 ? 45.095 13.074 -13.903 1.00 73.31 291 LEU A C 1
ATOM 2264 O O . LEU A 1 291 ? 44.518 12.968 -14.994 1.00 73.31 291 LEU A O 1
ATOM 2268 N N . ILE A 1 292 ? 44.414 13.137 -12.751 1.00 78.88 292 ILE A N 1
ATOM 2269 C CA . ILE A 1 292 ? 42.949 13.117 -12.684 1.00 78.88 292 ILE A CA 1
ATOM 2270 C C . ILE A 1 292 ? 42.399 14.429 -13.260 1.00 78.88 292 ILE A C 1
ATOM 2272 O O . ILE A 1 292 ? 42.641 15.502 -12.706 1.00 78.88 292 ILE A O 1
ATOM 2276 N N . PRO A 1 293 ? 41.608 14.384 -14.345 1.00 82.19 293 PRO A N 1
ATOM 2277 C CA . PRO A 1 293 ? 41.097 15.597 -14.956 1.00 82.19 293 PRO A CA 1
ATOM 2278 C C . PRO A 1 293 ? 39.997 16.245 -14.108 1.00 82.19 293 PRO A C 1
ATOM 2280 O O . PRO A 1 293 ? 39.274 15.597 -13.348 1.00 82.19 293 PRO A O 1
ATOM 2283 N N . GLU A 1 294 ? 39.829 17.550 -14.298 1.00 82.31 294 GLU A N 1
ATOM 2284 C CA . GLU A 1 294 ? 38.699 18.303 -13.761 1.00 82.31 294 GLU A CA 1
ATOM 2285 C C . GLU A 1 294 ? 37.357 17.745 -14.249 1.00 82.31 294 GLU A C 1
ATOM 2287 O O . GLU A 1 294 ? 37.229 17.268 -15.383 1.00 82.31 294 GLU A O 1
ATOM 2292 N N . THR A 1 295 ? 36.327 17.891 -13.413 1.00 82.62 295 THR A N 1
ATOM 2293 C CA . THR A 1 295 ? 34.958 17.448 -13.704 1.00 82.62 295 THR A CA 1
ATOM 2294 C C . THR A 1 295 ? 34.472 17.956 -15.066 1.00 82.62 295 THR A C 1
ATOM 2296 O O . THR A 1 295 ? 33.975 17.166 -15.865 1.00 82.62 295 THR A O 1
ATOM 2299 N N . LYS A 1 296 ? 34.730 19.230 -15.397 1.00 81.62 296 LYS A N 1
ATOM 2300 C CA . LYS A 1 296 ? 34.335 19.854 -16.673 1.00 81.62 296 LYS A CA 1
ATOM 2301 C C . LYS A 1 296 ? 34.952 19.166 -17.900 1.00 81.62 296 LYS A C 1
ATOM 2303 O O . LYS A 1 296 ? 34.294 18.992 -18.925 1.00 81.62 296 LYS A O 1
ATOM 2308 N N . LYS A 1 297 ? 36.207 18.704 -17.811 1.00 81.94 297 LYS A N 1
ATOM 2309 C CA . LYS A 1 297 ? 36.860 17.944 -18.897 1.00 81.94 297 LYS A CA 1
ATOM 2310 C C . LYS A 1 297 ? 36.209 16.569 -19.085 1.00 81.94 297 LYS A C 1
ATOM 2312 O O . LYS A 1 297 ? 36.041 16.127 -20.222 1.00 81.94 297 LYS A O 1
ATOM 2317 N N . MET A 1 298 ? 35.809 15.912 -17.994 1.00 83.12 298 MET A N 1
ATOM 2318 C CA . MET A 1 298 ? 35.067 14.648 -18.050 1.00 83.12 298 MET A CA 1
ATOM 2319 C C . MET A 1 298 ? 33.641 14.832 -18.596 1.00 83.12 298 MET A C 1
ATOM 2321 O O . MET A 1 298 ? 33.168 13.976 -19.338 1.00 83.12 298 MET A O 1
ATOM 2325 N N . GLU A 1 299 ? 32.969 15.948 -18.302 1.00 80.50 299 GLU A N 1
ATOM 2326 C CA . GLU A 1 299 ? 31.654 16.288 -18.876 1.00 80.50 299 GLU A CA 1
ATOM 2327 C C . GLU A 1 299 ? 31.730 16.492 -20.390 1.00 80.50 299 GLU A C 1
ATOM 2329 O O . GLU A 1 299 ? 30.958 15.888 -21.137 1.00 80.50 299 GLU A O 1
ATOM 2334 N N . ASN A 1 300 ? 32.727 17.249 -20.854 1.00 82.88 300 ASN A N 1
ATOM 2335 C CA . ASN A 1 300 ? 32.991 17.428 -22.280 1.00 82.88 300 ASN A CA 1
ATOM 2336 C C . ASN A 1 300 ? 33.310 16.092 -22.967 1.00 82.88 300 ASN A C 1
ATOM 2338 O O . ASN A 1 300 ? 32.801 15.809 -24.055 1.00 82.88 300 ASN A O 1
ATOM 2342 N N . ARG A 1 301 ? 34.108 15.226 -22.320 1.00 85.38 301 ARG A N 1
ATOM 2343 C CA . ARG A 1 301 ? 34.386 13.877 -22.833 1.00 85.38 301 ARG A CA 1
ATOM 2344 C C . ARG A 1 301 ? 33.121 13.029 -22.894 1.00 85.38 301 ARG A C 1
ATOM 2346 O O . ARG A 1 301 ? 32.900 12.371 -23.906 1.00 85.38 301 ARG A O 1
ATOM 2353 N N . LYS A 1 302 ? 32.268 13.085 -21.868 1.00 78.81 302 LYS A N 1
ATOM 2354 C CA . LYS A 1 302 ? 30.971 12.399 -21.846 1.00 78.81 302 LYS A CA 1
ATOM 2355 C C . LYS A 1 302 ? 30.109 12.842 -23.023 1.00 78.81 302 LYS A C 1
ATOM 2357 O O . LYS A 1 302 ? 29.623 11.987 -23.748 1.00 78.81 302 LYS A O 1
ATOM 2362 N N . ALA A 1 303 ? 29.969 14.147 -23.260 1.00 76.06 303 ALA A N 1
ATOM 2363 C CA . ALA A 1 303 ? 29.211 14.682 -24.394 1.00 76.06 303 ALA A CA 1
ATOM 2364 C C . ALA A 1 303 ? 29.761 14.206 -25.752 1.00 76.06 303 ALA A C 1
ATOM 2366 O O . ALA A 1 303 ? 28.989 13.862 -26.645 1.00 76.06 303 ALA A O 1
ATOM 2367 N N . HIS A 1 304 ? 31.085 14.122 -25.900 1.00 79.56 304 HIS A N 1
ATOM 2368 C CA . HIS A 1 304 ? 31.711 13.561 -27.098 1.00 79.56 304 HIS A CA 1
ATOM 2369 C C . HIS A 1 304 ? 31.410 12.063 -27.275 1.00 79.56 304 HIS A 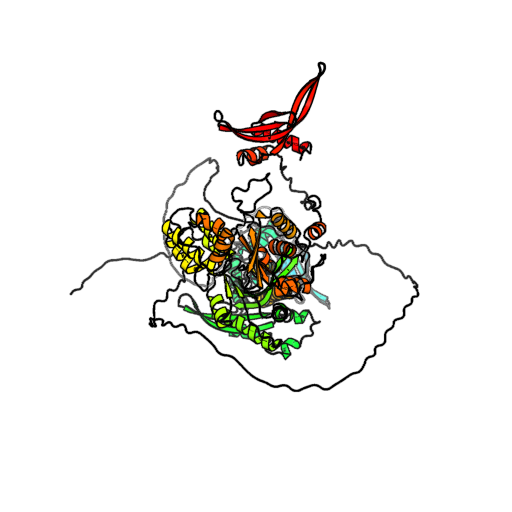C 1
ATOM 2371 O O . HIS A 1 304 ? 31.058 11.640 -28.372 1.00 79.56 304 HIS A O 1
ATOM 2377 N N . LEU A 1 305 ? 31.478 11.272 -26.198 1.00 75.88 305 LEU A N 1
ATOM 2378 C CA . LEU A 1 305 ? 31.110 9.853 -26.222 1.00 75.88 305 LEU A CA 1
ATOM 2379 C C . LEU A 1 305 ? 29.627 9.653 -26.573 1.00 75.88 305 LEU A C 1
ATOM 2381 O O . LEU A 1 305 ? 29.318 8.746 -27.339 1.00 75.88 305 LEU A O 1
ATOM 2385 N N . LYS A 1 306 ? 28.727 10.530 -26.096 1.00 69.69 306 LYS A N 1
ATOM 2386 C CA . LYS A 1 306 ? 27.309 10.524 -26.502 1.00 69.69 306 LYS A CA 1
ATOM 2387 C C . LYS A 1 306 ? 27.155 10.683 -28.013 1.00 69.69 306 LYS A C 1
ATOM 2389 O O . LYS A 1 306 ? 26.434 9.914 -28.632 1.00 69.69 306 LYS A O 1
ATOM 2394 N N . LYS A 1 307 ? 27.858 11.658 -28.602 1.00 70.19 307 LYS A N 1
ATOM 2395 C CA . LYS A 1 307 ? 27.819 11.918 -30.051 1.00 70.19 307 LYS A CA 1
ATOM 2396 C C . LYS A 1 307 ? 28.360 10.742 -30.873 1.00 70.19 307 LYS A C 1
ATOM 2398 O O . LYS A 1 307 ? 27.873 10.507 -31.969 1.00 70.19 307 LYS A O 1
ATOM 2403 N N . GLN A 1 308 ? 29.344 10.003 -30.353 1.00 70.06 308 GLN A N 1
ATOM 2404 C CA . GLN A 1 308 ? 29.922 8.834 -31.032 1.00 70.06 308 GLN A CA 1
ATOM 2405 C C . GLN A 1 308 ? 29.078 7.554 -30.915 1.00 70.06 308 GLN A C 1
ATOM 2407 O O . GLN A 1 308 ? 29.238 6.658 -31.736 1.00 70.06 308 GLN A O 1
ATOM 2412 N N . ALA A 1 309 ? 28.207 7.436 -29.909 1.00 61.22 309 ALA A N 1
ATOM 2413 C CA . ALA A 1 309 ? 27.513 6.188 -29.577 1.00 61.22 309 ALA A CA 1
ATOM 2414 C C . ALA A 1 309 ? 26.276 5.858 -30.450 1.00 61.22 309 ALA A C 1
ATOM 2416 O O . ALA A 1 309 ? 25.632 4.837 -30.213 1.00 61.22 309 ALA A O 1
ATOM 2417 N N . GLY A 1 310 ? 25.940 6.673 -31.458 1.00 58.44 310 GLY A N 1
ATOM 2418 C CA . GLY A 1 310 ? 24.764 6.456 -32.317 1.00 58.44 310 GLY A CA 1
ATOM 2419 C C . GLY A 1 310 ? 23.429 6.451 -31.548 1.00 58.44 310 GLY A C 1
ATOM 2420 O O . GLY A 1 310 ? 23.352 6.933 -30.417 1.00 58.44 310 GLY A O 1
ATOM 2421 N N . GLU A 1 311 ? 22.370 5.880 -32.140 1.00 52.75 311 GLU A N 1
ATOM 2422 C CA . GLU A 1 311 ? 21.009 5.819 -31.556 1.00 52.75 311 GLU A CA 1
ATOM 2423 C C . GLU A 1 311 ? 20.894 4.984 -30.253 1.00 52.75 311 GLU A C 1
ATOM 2425 O O . GLU A 1 311 ? 19.815 4.875 -29.679 1.00 52.75 311 GLU A O 1
ATOM 2430 N N . GLY A 1 312 ? 21.987 4.397 -29.749 1.00 54.94 312 GLY A N 1
ATOM 2431 C CA . GLY A 1 312 ? 21.979 3.545 -28.551 1.00 54.94 312 GLY A CA 1
ATOM 2432 C C . GLY A 1 312 ? 22.134 4.286 -27.218 1.00 54.94 312 GLY A C 1
ATOM 2433 O O . GLY A 1 312 ? 21.851 3.714 -26.165 1.00 54.94 312 GLY A O 1
ATOM 2434 N N . TRP A 1 313 ? 22.592 5.544 -27.219 1.00 59.41 313 TRP A N 1
ATOM 2435 C CA . TRP A 1 313 ? 22.828 6.277 -25.967 1.00 59.41 313 TRP A CA 1
ATOM 2436 C C . TRP A 1 313 ? 21.525 6.743 -25.298 1.00 59.41 313 TRP A C 1
ATOM 2438 O O . TRP A 1 313 ? 21.396 6.673 -24.073 1.00 59.41 313 TRP A O 1
ATOM 2448 N N . GLU A 1 314 ? 20.562 7.196 -26.101 1.00 63.28 314 GLU A N 1
ATOM 2449 C CA . GLU A 1 314 ? 19.232 7.633 -25.677 1.00 63.28 314 GLU A CA 1
ATOM 2450 C C . GLU A 1 314 ? 18.189 7.090 -26.653 1.00 63.28 314 GLU A C 1
ATOM 2452 O O . GLU A 1 314 ? 18.213 7.441 -27.831 1.00 63.28 314 GLU A O 1
ATOM 2457 N N . ILE A 1 315 ? 17.261 6.259 -26.176 1.00 68.38 315 ILE A N 1
ATOM 2458 C CA . ILE A 1 315 ? 16.118 5.843 -26.997 1.00 68.38 315 ILE A CA 1
ATOM 2459 C C . ILE A 1 315 ? 15.088 6.972 -26.922 1.00 68.38 315 ILE A C 1
ATOM 2461 O O . ILE A 1 315 ? 14.274 7.018 -26.009 1.00 68.38 315 ILE A O 1
ATOM 2465 N N . SER A 1 316 ? 15.172 7.938 -27.836 1.00 63.16 316 SER A N 1
ATOM 2466 C CA . SER A 1 316 ? 14.286 9.115 -27.857 1.00 63.16 316 SER A CA 1
ATOM 2467 C C . SER A 1 316 ? 13.111 8.991 -28.831 1.00 63.16 316 SER A C 1
ATOM 2469 O O . SER A 1 316 ? 12.165 9.771 -28.738 1.00 63.16 316 SER A O 1
ATOM 2471 N N . LYS A 1 317 ? 13.156 8.011 -29.744 1.00 72.44 317 LYS A N 1
ATOM 2472 C CA . LYS A 1 317 ? 12.130 7.738 -30.759 1.00 72.44 317 LYS A CA 1
ATOM 2473 C C . LYS A 1 317 ? 11.458 6.392 -30.501 1.00 72.44 317 LYS A C 1
ATOM 2475 O O . LYS A 1 317 ? 12.145 5.403 -30.231 1.00 72.44 317 LYS A O 1
ATOM 2480 N N . PHE A 1 318 ? 10.141 6.330 -30.690 1.00 79.56 318 PHE A N 1
ATOM 2481 C CA . PHE A 1 318 ? 9.375 5.089 -30.558 1.00 79.56 318 PHE A CA 1
ATOM 2482 C C . PHE A 1 318 ? 9.875 3.982 -31.497 1.00 79.56 318 PHE A C 1
ATOM 2484 O O . PHE A 1 318 ? 10.016 2.840 -31.075 1.00 79.56 318 PHE A O 1
ATOM 2491 N N . VAL A 1 319 ? 10.259 4.318 -32.734 1.00 81.00 319 VAL A N 1
ATOM 2492 C CA . VAL A 1 319 ? 10.791 3.352 -33.718 1.00 81.00 319 VAL A CA 1
ATOM 2493 C C . VAL A 1 319 ? 12.039 2.623 -33.202 1.00 81.00 319 VAL A C 1
ATOM 2495 O O . VAL A 1 319 ? 12.151 1.407 -33.349 1.00 81.00 319 VAL A O 1
ATOM 2498 N N . THR A 1 320 ? 12.960 3.339 -32.554 1.00 79.88 320 THR A N 1
ATOM 2499 C CA . THR A 1 320 ? 14.176 2.746 -31.979 1.00 79.88 320 THR A CA 1
ATOM 2500 C C . THR A 1 320 ? 13.829 1.826 -30.803 1.00 79.88 320 THR A C 1
ATOM 2502 O O . THR A 1 320 ? 14.389 0.735 -30.691 1.00 79.88 320 THR A O 1
ATOM 2505 N N . MET A 1 321 ? 12.859 2.212 -29.961 1.00 84.12 321 MET A N 1
ATOM 2506 C CA . MET A 1 321 ? 12.361 1.354 -28.879 1.00 84.12 321 MET A CA 1
ATOM 2507 C C . MET A 1 321 ? 11.710 0.082 -29.425 1.00 84.12 321 MET A C 1
ATOM 2509 O O . MET A 1 321 ? 11.996 -1.009 -28.937 1.00 84.12 321 MET A O 1
ATOM 2513 N N . ARG A 1 322 ? 10.879 0.223 -30.460 1.00 85.69 322 ARG A N 1
ATOM 2514 C CA . ARG A 1 322 ? 10.183 -0.871 -31.140 1.00 85.69 322 ARG A CA 1
ATOM 2515 C C . ARG A 1 322 ? 11.148 -1.873 -31.770 1.00 85.69 322 ARG A C 1
ATOM 2517 O O . ARG A 1 322 ? 10.978 -3.079 -31.651 1.00 85.69 322 ARG A O 1
ATOM 2524 N N . SER A 1 323 ? 12.214 -1.379 -32.394 1.00 85.25 323 SER A N 1
ATOM 2525 C CA . SER A 1 323 ? 13.279 -2.232 -32.933 1.00 85.25 323 SER A CA 1
ATOM 2526 C C . SER A 1 323 ? 13.944 -3.080 -31.837 1.00 85.25 323 SER A C 1
ATOM 2528 O O . SER A 1 323 ? 14.168 -4.275 -32.018 1.00 85.25 323 SER A O 1
ATOM 2530 N N . TRP A 1 324 ? 14.202 -2.492 -30.663 1.00 86.00 324 TRP A N 1
ATOM 2531 C CA . TRP A 1 324 ? 14.819 -3.202 -29.537 1.00 86.00 324 TRP A CA 1
ATOM 2532 C C . TRP A 1 324 ? 13.871 -4.204 -28.846 1.00 86.00 324 TRP A C 1
ATOM 2534 O O . TRP A 1 324 ? 14.300 -5.285 -28.429 1.00 86.00 324 TRP A O 1
ATOM 2544 N N . THR A 1 325 ? 12.592 -3.857 -28.719 1.00 89.31 325 THR A N 1
ATOM 2545 C CA . THR A 1 325 ? 11.549 -4.677 -28.072 1.00 89.31 325 THR A CA 1
ATOM 2546 C C . THR A 1 325 ? 11.080 -5.836 -28.950 1.00 89.31 325 THR A C 1
ATOM 2548 O O . THR A 1 325 ? 10.765 -6.888 -28.404 1.00 89.31 325 THR A O 1
ATOM 2551 N N . CYS A 1 326 ? 11.119 -5.702 -30.282 1.00 86.31 326 CYS A N 1
ATOM 2552 C CA . CYS A 1 326 ? 10.629 -6.694 -31.249 1.00 86.31 326 CYS A CA 1
ATOM 2553 C C . CYS A 1 326 ? 11.098 -8.133 -30.963 1.00 86.31 326 CYS A C 1
ATOM 2555 O O . CYS A 1 326 ? 10.300 -9.064 -30.990 1.00 86.31 326 CYS A O 1
ATOM 2557 N N . SER A 1 327 ? 12.371 -8.331 -30.603 1.00 84.56 327 SER A N 1
ATOM 2558 C CA . SER A 1 327 ? 12.919 -9.665 -30.308 1.00 84.56 327 SER A CA 1
ATOM 2559 C C . SER A 1 327 ? 12.627 -10.180 -28.888 1.00 84.56 327 SER A C 1
ATOM 2561 O O . SER A 1 327 ? 13.212 -11.178 -28.474 1.00 84.56 327 SER A O 1
ATOM 2563 N N . ARG A 1 328 ? 11.844 -9.445 -28.091 1.00 91.50 328 ARG A N 1
ATOM 2564 C CA . ARG A 1 328 ? 11.570 -9.697 -26.661 1.00 91.50 328 ARG A CA 1
ATOM 2565 C C . ARG A 1 328 ? 10.081 -9.659 -26.323 1.00 91.50 328 ARG A C 1
ATOM 2567 O O . ARG A 1 328 ? 9.730 -9.873 -25.161 1.00 91.50 328 ARG A O 1
ATOM 2574 N N . LEU A 1 329 ? 9.231 -9.342 -27.295 1.00 93.56 329 LEU A N 1
ATOM 2575 C CA . LEU A 1 329 ? 7.788 -9.341 -27.121 1.00 93.56 329 LEU A CA 1
ATOM 2576 C C . LEU A 1 329 ? 7.314 -10.753 -26.787 1.00 93.56 329 LEU A C 1
ATOM 2578 O O . LEU A 1 329 ? 7.681 -11.699 -27.464 1.00 93.56 329 LEU A O 1
ATOM 2582 N N . CYS A 1 330 ? 6.504 -10.876 -25.743 1.00 95.25 330 CYS A N 1
ATOM 2583 C CA . CYS A 1 330 ? 5.831 -12.111 -25.369 1.00 95.25 330 CYS A CA 1
ATOM 2584 C C . CYS A 1 330 ? 4.338 -11.799 -25.311 1.00 95.25 330 CYS A C 1
ATOM 2586 O O . CYS A 1 330 ? 3.852 -11.234 -24.331 1.00 95.25 330 CYS A O 1
ATOM 2588 N N . GLN A 1 331 ? 3.633 -12.075 -26.409 1.00 91.81 331 GLN A N 1
ATOM 2589 C CA . GLN A 1 331 ? 2.270 -11.569 -26.632 1.00 91.81 331 GLN A CA 1
ATOM 2590 C C . GLN A 1 331 ? 1.230 -12.660 -26.895 1.00 91.81 331 GLN A C 1
ATOM 2592 O O . GLN A 1 331 ? 0.087 -12.349 -27.223 1.00 91.81 331 GLN A O 1
ATOM 2597 N N . ASN A 1 332 ? 1.615 -13.927 -26.770 1.00 94.44 332 ASN A N 1
ATOM 2598 C CA . ASN A 1 332 ? 0.728 -15.073 -26.923 1.00 94.44 332 ASN A CA 1
ATOM 2599 C C . ASN A 1 332 ? 1.043 -16.133 -25.861 1.00 94.44 332 ASN A C 1
ATOM 2601 O O . ASN A 1 332 ? 2.102 -16.127 -25.227 1.00 94.44 332 ASN A O 1
ATOM 2605 N N . ARG A 1 333 ? 0.078 -17.023 -25.638 1.00 95.19 333 ARG A N 1
ATOM 2606 C CA . ARG A 1 333 ? 0.140 -18.027 -24.577 1.00 95.19 333 ARG A CA 1
ATOM 2607 C C . ARG A 1 333 ? 1.219 -19.070 -24.859 1.00 95.19 333 ARG A C 1
ATOM 2609 O O . ARG A 1 333 ? 1.945 -19.459 -23.948 1.00 95.19 333 ARG A O 1
ATOM 2616 N N . GLU A 1 334 ? 1.333 -19.502 -26.106 1.00 94.56 334 GLU A N 1
ATOM 2617 C CA . GLU A 1 334 ? 2.267 -20.535 -26.545 1.00 94.56 334 GLU A CA 1
ATOM 2618 C C . GLU A 1 334 ? 3.717 -20.110 -26.287 1.00 94.56 334 GLU A C 1
ATOM 2620 O O . GLU A 1 334 ? 4.504 -20.872 -25.735 1.00 94.56 334 GLU A O 1
ATOM 2625 N N . GLU A 1 335 ? 4.062 -18.866 -26.608 1.00 92.50 335 GLU A N 1
ATOM 2626 C CA . GLU A 1 335 ? 5.381 -18.284 -26.372 1.00 92.50 335 GLU A CA 1
ATOM 2627 C C . GLU A 1 335 ? 5.698 -18.117 -24.884 1.00 92.50 335 GLU A C 1
ATOM 2629 O O . GLU A 1 335 ? 6.847 -18.309 -24.463 1.00 92.50 335 GLU A O 1
ATOM 2634 N N . PHE A 1 336 ? 4.694 -17.795 -24.065 1.00 94.38 336 PHE A N 1
ATOM 2635 C CA . PHE A 1 336 ? 4.878 -17.699 -22.622 1.00 94.38 336 PHE A CA 1
ATOM 2636 C C . PHE A 1 336 ? 5.260 -19.061 -22.022 1.00 94.38 336 PHE A C 1
ATOM 2638 O O . PHE A 1 336 ? 6.241 -19.131 -21.282 1.00 94.38 336 PHE A O 1
ATOM 2645 N N . PHE A 1 337 ? 4.563 -20.139 -22.401 1.00 94.31 337 PHE A N 1
ATOM 2646 C CA . PHE A 1 337 ? 4.797 -21.501 -21.887 1.00 94.31 337 PHE A CA 1
ATOM 2647 C C . PHE A 1 337 ? 5.782 -22.349 -22.694 1.00 94.31 337 PHE A C 1
ATOM 2649 O O . PHE A 1 337 ? 6.009 -23.506 -22.352 1.00 94.31 337 PHE A O 1
ATOM 2656 N N . ARG A 1 338 ? 6.392 -21.805 -23.750 1.00 91.69 338 ARG A N 1
ATOM 2657 C CA . ARG A 1 338 ? 7.417 -22.519 -24.527 1.00 91.69 338 ARG A CA 1
ATOM 2658 C C . ARG A 1 338 ? 8.628 -22.927 -23.676 1.00 91.69 338 ARG A C 1
ATOM 2660 O O . ARG A 1 338 ? 9.338 -23.863 -24.032 1.00 91.69 338 ARG A O 1
ATOM 2667 N N . VAL A 1 339 ? 8.876 -22.192 -22.596 1.00 89.31 339 VAL A N 1
ATOM 2668 C CA . VAL A 1 339 ? 10.003 -22.383 -21.683 1.00 89.31 339 VAL A CA 1
ATOM 2669 C C . VAL A 1 339 ? 9.638 -23.402 -20.605 1.00 89.31 339 VAL A C 1
ATOM 2671 O O . VAL A 1 339 ? 8.601 -23.277 -19.958 1.00 89.31 339 VAL A O 1
ATOM 2674 N N . ASP A 1 340 ? 10.522 -24.373 -20.385 1.00 85.38 340 ASP A N 1
ATOM 2675 C CA . ASP A 1 340 ? 10.430 -25.316 -19.269 1.00 85.38 340 ASP A CA 1
ATOM 2676 C C . ASP A 1 340 ? 10.643 -24.583 -17.929 1.00 85.38 340 ASP A C 1
ATOM 2678 O O . ASP A 1 340 ? 11.617 -23.843 -17.771 1.00 85.38 340 ASP A O 1
ATOM 2682 N N . GLU A 1 341 ? 9.764 -24.803 -16.945 1.00 84.50 341 GLU A N 1
ATOM 2683 C CA . GLU A 1 341 ? 9.864 -24.186 -15.614 1.00 84.50 341 GLU A CA 1
ATOM 2684 C C . GLU A 1 341 ? 11.173 -24.542 -14.882 1.00 84.50 341 GLU A C 1
ATOM 2686 O O . GLU A 1 341 ? 11.625 -23.782 -14.023 1.00 84.50 341 GLU A O 1
ATOM 2691 N N . THR A 1 342 ? 11.821 -25.655 -15.241 1.00 85.75 342 THR A N 1
ATOM 2692 C CA . THR A 1 342 ? 13.137 -26.046 -14.711 1.00 85.75 342 THR A CA 1
ATOM 2693 C C . THR A 1 342 ? 14.289 -25.210 -15.284 1.00 85.75 342 THR A C 1
ATOM 2695 O O . THR A 1 342 ? 15.354 -25.119 -14.665 1.00 85.75 342 THR A O 1
ATOM 2698 N N . ASN A 1 343 ? 14.089 -24.534 -16.422 1.00 88.00 343 ASN A N 1
ATOM 2699 C CA . ASN A 1 343 ? 15.075 -23.636 -17.015 1.00 88.00 343 ASN A CA 1
ATOM 2700 C C . ASN A 1 343 ? 15.029 -22.259 -16.338 1.00 88.00 343 ASN A C 1
ATOM 2702 O O . ASN A 1 343 ? 14.443 -21.293 -16.834 1.00 88.00 343 ASN A O 1
ATOM 2706 N N . ALA A 1 344 ? 15.708 -22.156 -15.196 1.00 84.12 344 ALA A N 1
ATOM 2707 C CA . ALA A 1 344 ? 15.762 -20.930 -14.405 1.00 84.12 344 ALA A CA 1
ATOM 2708 C C . ALA A 1 344 ? 16.282 -19.711 -15.194 1.00 84.12 344 ALA A C 1
ATOM 2710 O O . ALA A 1 344 ? 15.860 -18.588 -14.927 1.00 84.12 344 ALA A O 1
ATOM 2711 N N . ALA A 1 345 ? 17.180 -19.892 -16.166 1.00 84.31 345 ALA A N 1
ATOM 2712 C CA . ALA A 1 345 ? 17.717 -18.775 -16.942 1.00 84.31 345 ALA A CA 1
ATOM 2713 C C . ALA A 1 345 ? 16.645 -18.151 -17.850 1.00 84.31 345 ALA A C 1
ATOM 2715 O O . ALA A 1 345 ? 16.462 -16.934 -17.844 1.00 84.31 345 ALA A O 1
ATOM 2716 N N . GLU A 1 346 ? 15.899 -18.975 -18.586 1.00 86.69 346 GLU A N 1
ATOM 2717 C CA . GLU A 1 346 ? 14.833 -18.504 -19.478 1.00 86.69 346 GLU A CA 1
ATOM 2718 C C . GLU A 1 346 ? 13.576 -18.058 -18.719 1.00 86.69 346 GLU A C 1
ATOM 2720 O O . GLU A 1 346 ? 12.906 -17.107 -19.132 1.00 86.69 346 GLU A O 1
ATOM 2725 N N . MET A 1 347 ? 13.282 -18.684 -17.576 1.00 90.88 347 MET A N 1
ATOM 2726 C CA . MET A 1 347 ? 12.189 -18.265 -16.697 1.00 90.88 347 MET A CA 1
ATOM 2727 C C . MET A 1 347 ? 12.412 -16.863 -16.115 1.00 90.88 347 MET A C 1
ATOM 2729 O O . MET A 1 347 ? 11.459 -16.094 -15.963 1.00 90.88 347 MET A O 1
ATOM 2733 N N . ASN A 1 348 ? 13.668 -16.509 -15.835 1.00 90.19 348 ASN A N 1
ATOM 2734 C CA . ASN A 1 348 ? 14.049 -15.208 -15.283 1.00 90.19 348 ASN A CA 1
ATOM 2735 C C . ASN A 1 348 ? 14.479 -14.192 -16.351 1.00 90.19 348 ASN A C 1
ATOM 2737 O O . ASN A 1 348 ? 14.746 -13.034 -16.024 1.00 90.19 348 ASN A O 1
ATOM 2741 N N . ALA A 1 349 ? 14.519 -14.593 -17.624 1.00 90.12 349 ALA A N 1
ATOM 2742 C CA . ALA A 1 349 ? 14.797 -13.685 -18.723 1.00 90.12 349 ALA A CA 1
ATOM 2743 C C . ALA A 1 349 ? 13.712 -12.604 -18.818 1.00 90.12 349 ALA A C 1
ATOM 2745 O O . ALA A 1 349 ? 12.515 -12.865 -18.668 1.00 90.12 349 ALA A O 1
ATOM 2746 N N . MET A 1 350 ? 14.149 -11.375 -19.085 1.00 94.25 350 MET A N 1
ATOM 2747 C CA . MET A 1 350 ? 13.249 -10.249 -19.289 1.00 94.25 350 MET A CA 1
ATOM 2748 C C . MET A 1 350 ? 12.440 -10.444 -20.573 1.00 94.25 350 MET A C 1
ATOM 2750 O O . MET A 1 350 ? 13.007 -10.641 -21.649 1.00 94.25 350 MET A O 1
ATOM 2754 N N . ILE A 1 351 ? 11.126 -10.305 -20.447 1.00 95.69 351 ILE A N 1
ATOM 2755 C CA . ILE A 1 351 ? 10.165 -10.262 -21.543 1.00 95.69 351 ILE A CA 1
ATOM 2756 C C . ILE A 1 351 ? 9.454 -8.910 -21.558 1.00 95.69 351 ILE A C 1
ATOM 2758 O O . ILE A 1 351 ? 9.273 -8.269 -20.519 1.00 95.69 351 ILE A O 1
ATOM 2762 N N . VAL A 1 352 ? 9.044 -8.485 -22.748 1.00 97.00 352 VAL A N 1
ATOM 2763 C CA . VAL A 1 352 ? 8.252 -7.274 -22.970 1.00 97.00 352 VAL A CA 1
ATOM 2764 C C . VAL A 1 352 ? 6.812 -7.701 -23.229 1.00 97.00 352 VAL A C 1
ATOM 2766 O O . VAL A 1 352 ? 6.549 -8.507 -24.117 1.00 97.00 352 VAL A O 1
ATOM 2769 N N . LEU A 1 353 ? 5.881 -7.184 -22.436 1.00 97.00 353 LEU A N 1
ATOM 2770 C CA . LEU A 1 353 ? 4.454 -7.465 -22.585 1.00 97.00 353 LEU A CA 1
ATOM 2771 C C . LEU A 1 353 ? 3.793 -6.464 -23.533 1.00 97.00 353 LEU A C 1
ATOM 2773 O O . LEU A 1 353 ? 3.019 -6.837 -24.414 1.00 97.00 353 LEU A O 1
ATOM 2777 N N . ASP A 1 354 ? 4.094 -5.181 -23.358 1.00 95.31 354 ASP A N 1
ATOM 2778 C CA . ASP A 1 354 ? 3.502 -4.119 -24.165 1.00 95.31 354 ASP A CA 1
ATOM 2779 C C . ASP A 1 354 ? 4.502 -2.995 -24.430 1.00 95.31 354 ASP A C 1
ATOM 2781 O O . ASP A 1 354 ? 5.416 -2.746 -23.641 1.00 95.31 354 ASP A O 1
ATOM 2785 N N . GLU A 1 355 ? 4.296 -2.309 -25.545 1.00 93.62 355 GLU A N 1
ATOM 2786 C CA . GLU A 1 355 ? 5.040 -1.133 -25.981 1.00 93.62 355 GLU A CA 1
ATOM 2787 C C . GLU A 1 355 ? 4.030 -0.082 -26.440 1.00 93.62 355 GLU A C 1
ATOM 2789 O O . GLU A 1 355 ? 3.051 -0.398 -27.119 1.00 93.62 355 GLU A O 1
ATOM 2794 N N . PHE A 1 356 ? 4.230 1.172 -26.047 1.00 92.06 356 PHE A N 1
ATOM 2795 C CA . PHE A 1 356 ? 3.268 2.223 -26.352 1.00 92.06 356 PHE A CA 1
ATOM 2796 C C . PHE A 1 356 ? 3.936 3.570 -26.615 1.00 92.06 356 PHE A C 1
ATOM 2798 O O . PHE A 1 356 ? 5.018 3.882 -26.108 1.00 92.06 356 PHE A O 1
ATOM 2805 N N . GLU A 1 357 ? 3.237 4.365 -27.418 1.00 90.88 357 GLU A N 1
ATOM 2806 C CA . GLU A 1 357 ? 3.495 5.774 -27.665 1.00 90.88 357 GLU A CA 1
ATOM 2807 C C . GLU A 1 357 ? 2.161 6.513 -27.604 1.00 90.88 357 GLU A C 1
ATOM 2809 O O . GLU A 1 357 ? 1.166 6.073 -28.185 1.00 90.88 357 GLU A O 1
ATOM 2814 N N . HIS A 1 358 ? 2.136 7.632 -26.891 1.00 86.12 358 HIS A N 1
ATOM 2815 C CA . HIS A 1 358 ? 0.986 8.527 -26.836 1.00 86.12 358 HIS A CA 1
ATOM 2816 C C . HIS A 1 358 ? 1.447 9.959 -26.609 1.00 86.12 358 HIS A C 1
ATOM 2818 O O . HIS A 1 358 ? 2.532 10.204 -26.091 1.00 86.12 358 HIS A O 1
ATOM 2824 N N . SER A 1 359 ? 0.622 10.927 -26.980 1.00 84.94 359 SER A N 1
ATOM 2825 C CA . SER A 1 359 ? 0.902 12.332 -26.695 1.00 84.94 359 SER A CA 1
ATOM 2826 C C . SER A 1 359 ? 0.452 12.690 -25.280 1.00 84.94 359 SER A C 1
ATOM 2828 O O . SER A 1 359 ? -0.668 12.373 -24.884 1.00 84.94 359 SER A O 1
ATOM 2830 N N . VAL A 1 360 ? 1.315 13.371 -24.529 1.00 80.69 360 VAL A N 1
ATOM 2831 C CA . VAL A 1 360 ? 1.007 13.946 -23.214 1.00 80.69 360 VAL A CA 1
ATOM 2832 C C . VAL A 1 360 ? 1.219 15.447 -23.297 1.00 80.69 360 VAL A C 1
ATOM 2834 O O . VAL A 1 360 ? 2.256 15.898 -23.775 1.00 80.69 360 VAL A O 1
ATOM 2837 N N . VAL A 1 361 ? 0.248 16.222 -22.825 1.00 78.81 361 VAL A N 1
ATOM 2838 C CA . VAL A 1 361 ? 0.406 17.669 -22.681 1.00 78.81 361 VAL A CA 1
ATOM 2839 C C . VAL A 1 361 ? 1.068 17.937 -21.335 1.00 78.81 361 VAL A C 1
ATOM 2841 O O . VAL A 1 361 ? 0.507 17.595 -20.299 1.00 78.81 361 VAL A O 1
ATOM 2844 N N . VAL A 1 362 ? 2.261 18.524 -21.353 1.00 70.00 362 VAL A N 1
ATOM 2845 C CA . VAL A 1 362 ? 2.982 18.974 -20.154 1.00 70.00 362 VAL A CA 1
ATOM 2846 C C . VAL A 1 362 ? 3.218 20.468 -20.313 1.00 70.00 362 VAL A C 1
ATOM 2848 O O . VAL A 1 362 ? 3.769 20.883 -21.334 1.00 70.00 362 VAL A O 1
ATOM 2851 N N . ASN A 1 363 ? 2.767 21.282 -19.357 1.00 72.75 363 ASN A N 1
ATOM 2852 C CA . ASN A 1 363 ? 2.855 22.747 -19.414 1.00 72.75 363 ASN A CA 1
ATOM 2853 C C . ASN A 1 363 ? 2.280 23.336 -20.726 1.00 72.75 363 ASN A C 1
ATOM 2855 O O . ASN A 1 363 ? 2.869 24.224 -21.340 1.00 72.75 363 ASN A O 1
ATOM 2859 N N . GLY A 1 364 ? 1.169 22.781 -21.226 1.00 74.81 364 GLY A N 1
ATOM 2860 C CA . GLY A 1 364 ? 0.542 23.203 -22.489 1.00 74.81 364 GLY A CA 1
ATOM 2861 C C . GLY A 1 364 ? 1.246 22.729 -23.772 1.00 74.81 364 GLY A C 1
ATOM 2862 O O . GLY A 1 364 ? 0.738 22.967 -24.866 1.00 74.81 364 GLY A O 1
ATOM 2863 N N . ILE A 1 365 ? 2.373 22.016 -23.668 1.00 75.38 365 ILE A N 1
ATOM 2864 C CA . ILE A 1 365 ? 3.128 21.491 -24.812 1.00 75.38 365 ILE A CA 1
ATOM 2865 C C . ILE A 1 365 ? 2.839 19.998 -24.975 1.00 75.38 365 ILE A C 1
ATOM 2867 O O . ILE A 1 365 ? 3.090 19.198 -24.075 1.00 75.38 365 ILE A O 1
ATOM 2871 N N . SER A 1 366 ? 2.342 19.607 -26.149 1.00 79.50 366 SER A N 1
ATOM 2872 C CA . SER A 1 366 ? 2.159 18.196 -26.499 1.00 79.50 366 SER A CA 1
ATOM 2873 C C . SER A 1 366 ? 3.514 17.543 -26.775 1.00 79.50 366 SER A C 1
ATOM 2875 O O . SER A 1 366 ? 4.227 17.929 -27.703 1.00 79.50 366 SER A O 1
ATOM 2877 N N . MET A 1 367 ? 3.877 16.553 -25.965 1.00 71.19 367 MET A N 1
ATOM 2878 C CA . MET A 1 367 ? 5.103 15.775 -26.100 1.00 71.19 367 MET A CA 1
ATOM 2879 C C . MET A 1 367 ? 4.777 14.296 -26.332 1.00 71.19 367 MET A C 1
ATOM 2881 O O . MET A 1 367 ? 3.891 13.757 -25.667 1.00 71.19 367 MET A O 1
ATOM 2885 N N . PRO A 1 368 ? 5.500 13.597 -27.226 1.00 75.69 368 PRO A N 1
ATOM 2886 C CA . PRO A 1 368 ? 5.382 12.151 -27.338 1.00 75.69 368 PRO A CA 1
ATOM 2887 C C . PRO A 1 368 ? 5.959 11.488 -26.080 1.00 75.69 368 PRO A C 1
ATOM 2889 O O . PRO A 1 368 ? 7.152 11.599 -25.775 1.00 75.69 368 PRO A O 1
ATOM 2892 N N . CYS A 1 369 ? 5.096 10.802 -25.341 1.00 82.00 369 CYS A N 1
ATOM 2893 C CA . CYS A 1 369 ? 5.462 9.871 -24.293 1.00 82.00 369 CYS A CA 1
ATOM 2894 C C . CYS A 1 369 ? 5.629 8.479 -24.894 1.00 82.00 369 CYS A C 1
ATOM 2896 O O . CYS A 1 369 ? 4.825 8.030 -25.707 1.00 82.00 369 CYS A O 1
ATOM 2898 N N . VAL A 1 370 ? 6.692 7.803 -24.477 1.00 88.12 370 VAL A N 1
ATOM 2899 C CA . VAL A 1 370 ? 7.059 6.471 -24.936 1.00 88.12 370 VAL A CA 1
ATOM 2900 C C . VAL A 1 370 ? 7.324 5.609 -23.709 1.00 88.12 370 VAL A C 1
ATOM 2902 O O . VAL A 1 370 ? 7.962 6.071 -22.755 1.00 88.12 370 VAL A O 1
ATOM 2905 N N . GLY A 1 371 ? 6.846 4.368 -23.727 1.00 91.75 371 GLY A N 1
ATOM 2906 C CA . GLY A 1 371 ? 7.075 3.433 -22.637 1.00 91.75 371 GLY A CA 1
ATOM 2907 C C . GLY A 1 371 ? 6.898 1.973 -23.025 1.00 91.75 371 GLY A C 1
ATOM 2908 O O . GLY A 1 371 ? 6.375 1.631 -24.085 1.00 91.75 371 GLY A O 1
ATOM 2909 N N . MET A 1 372 ? 7.366 1.106 -22.135 1.00 93.69 372 MET A N 1
ATOM 2910 C CA . MET A 1 372 ? 7.239 -0.342 -22.259 1.00 93.69 372 MET A CA 1
ATOM 2911 C C . MET A 1 372 ? 6.857 -0.968 -20.922 1.00 93.69 372 MET A C 1
ATOM 2913 O O . MET A 1 372 ? 7.252 -0.484 -19.858 1.00 93.69 372 MET A O 1
ATOM 2917 N N . VAL A 1 373 ? 6.126 -2.074 -20.994 1.00 97.00 373 VAL A N 1
ATOM 2918 C CA . VAL A 1 373 ? 5.768 -2.917 -19.855 1.00 97.00 373 VAL A CA 1
ATOM 2919 C C . VAL A 1 373 ? 6.610 -4.182 -19.922 1.00 97.00 373 VAL A C 1
ATOM 2921 O O . VAL A 1 373 ? 6.578 -4.903 -20.919 1.00 97.00 373 VAL A O 1
ATOM 2924 N N . VAL A 1 374 ? 7.368 -4.455 -18.864 1.00 96.81 374 VAL A N 1
ATOM 2925 C CA . VAL A 1 374 ? 8.330 -5.560 -18.802 1.00 96.81 374 VAL A CA 1
ATOM 2926 C C . VAL A 1 374 ? 8.117 -6.420 -17.563 1.00 96.81 374 VAL A C 1
ATOM 2928 O O . VAL A 1 374 ? 7.678 -5.950 -16.514 1.00 96.81 374 VAL A O 1
ATOM 2931 N N . THR A 1 375 ? 8.449 -7.701 -17.675 1.00 97.25 375 THR A N 1
ATOM 2932 C CA . THR A 1 375 ? 8.454 -8.656 -16.558 1.00 97.25 375 THR A CA 1
ATOM 2933 C C . THR A 1 375 ? 9.395 -9.826 -16.883 1.00 97.25 375 THR A C 1
ATOM 2935 O O . THR A 1 375 ? 10.130 -9.775 -17.868 1.00 97.25 375 THR A O 1
ATOM 2938 N N . SER A 1 376 ? 9.394 -10.880 -16.073 1.00 95.75 376 SER A N 1
ATOM 2939 C CA . SER A 1 376 ? 9.926 -12.202 -16.429 1.00 95.75 376 SER A CA 1
ATOM 2940 C C . SER A 1 376 ? 8.825 -13.254 -16.285 1.00 95.75 376 SER A C 1
ATOM 2942 O O . SER A 1 376 ? 7.811 -13.008 -15.627 1.00 95.75 376 SER A O 1
ATOM 2944 N N . ARG A 1 377 ? 8.997 -14.440 -16.879 1.00 94.25 377 ARG A N 1
ATOM 2945 C CA . ARG A 1 377 ? 7.999 -15.522 -16.763 1.00 94.25 377 ARG A CA 1
ATOM 2946 C C . ARG A 1 377 ? 7.798 -15.934 -15.309 1.00 94.25 377 ARG A C 1
ATOM 2948 O O . ARG A 1 377 ? 6.660 -16.080 -14.873 1.00 94.25 377 ARG A O 1
ATOM 2955 N N . ALA A 1 378 ? 8.893 -16.067 -14.560 1.00 92.56 378 ALA A N 1
ATOM 2956 C CA . ALA A 1 378 ? 8.872 -16.386 -13.138 1.00 92.56 378 ALA A CA 1
ATOM 2957 C C . ALA A 1 378 ? 8.178 -15.292 -12.317 1.00 92.56 378 ALA A C 1
ATOM 2959 O O . ALA A 1 378 ? 7.293 -15.594 -11.516 1.00 92.56 378 ALA A O 1
ATOM 2960 N N . LEU A 1 379 ? 8.529 -14.022 -12.549 1.00 94.81 379 LEU A N 1
ATOM 2961 C CA . LEU A 1 379 ? 7.953 -12.900 -11.811 1.00 94.81 379 LEU A CA 1
ATOM 2962 C C . LEU A 1 379 ? 6.453 -12.756 -12.081 1.00 94.81 379 LEU A C 1
ATOM 2964 O O . LEU A 1 379 ? 5.669 -12.582 -11.150 1.00 94.81 379 LEU A O 1
ATOM 2968 N N . PHE A 1 380 ? 6.032 -12.893 -13.340 1.00 96.00 380 PHE A N 1
ATOM 2969 C CA . PHE A 1 380 ? 4.632 -12.742 -13.726 1.00 96.00 380 PHE A CA 1
ATOM 2970 C C . PHE A 1 380 ? 3.727 -13.846 -13.153 1.00 96.00 380 PHE A C 1
ATOM 2972 O O . PHE A 1 380 ? 2.516 -13.667 -13.062 1.00 96.00 380 PHE A O 1
ATOM 2979 N N . GLN A 1 381 ? 4.271 -14.966 -12.660 1.00 93.19 381 GLN A N 1
ATOM 2980 C CA . GLN A 1 381 ? 3.460 -15.935 -11.912 1.00 93.19 381 GLN A CA 1
ATOM 2981 C C . GLN A 1 381 ? 2.900 -15.361 -10.598 1.00 93.19 381 GLN A C 1
ATOM 2983 O O . GLN A 1 381 ? 1.908 -15.879 -10.078 1.00 93.19 381 GLN A O 1
ATOM 2988 N N . ASN A 1 382 ? 3.502 -14.300 -10.055 1.00 94.94 382 ASN A N 1
ATOM 2989 C CA . ASN A 1 382 ? 3.089 -13.704 -8.788 1.00 94.94 382 ASN A CA 1
ATOM 2990 C C . ASN A 1 382 ? 1.658 -13.152 -8.819 1.00 94.94 382 ASN A C 1
ATOM 2992 O O . ASN A 1 382 ? 0.984 -13.223 -7.789 1.00 94.94 382 ASN A O 1
ATOM 2996 N N . ILE A 1 383 ? 1.167 -12.643 -9.959 1.00 95.62 383 ILE A N 1
ATOM 2997 C CA . ILE A 1 383 ? -0.230 -12.190 -10.060 1.00 95.62 383 ILE A CA 1
ATOM 2998 C C . ILE A 1 383 ? -1.191 -13.382 -10.009 1.00 95.62 383 ILE A C 1
ATOM 3000 O O . ILE A 1 383 ? -2.159 -13.350 -9.254 1.00 95.62 383 ILE A O 1
ATOM 3004 N N . ARG A 1 384 ? -0.874 -14.493 -10.691 1.00 93.75 384 ARG A N 1
ATOM 3005 C CA . ARG A 1 384 ? -1.652 -15.743 -10.600 1.00 93.75 384 ARG A CA 1
ATOM 3006 C C . ARG A 1 384 ? -1.737 -16.240 -9.153 1.00 93.75 384 ARG A C 1
ATOM 3008 O O . ARG A 1 384 ? -2.812 -16.620 -8.694 1.00 93.75 384 ARG A O 1
ATOM 3015 N N . ARG A 1 385 ? -0.613 -16.221 -8.426 1.00 94.19 385 ARG A N 1
ATOM 3016 C CA . ARG A 1 385 ? -0.553 -16.613 -7.005 1.00 94.19 385 ARG A CA 1
ATOM 3017 C C . ARG A 1 385 ? -1.363 -15.659 -6.127 1.00 94.19 385 ARG A C 1
ATOM 3019 O O . ARG A 1 385 ? -2.114 -16.123 -5.278 1.00 94.19 385 ARG A O 1
ATOM 3026 N N . ALA A 1 386 ? -1.262 -14.351 -6.363 1.00 95.44 386 ALA A N 1
ATOM 3027 C CA . ALA A 1 386 ? -2.025 -13.346 -5.629 1.00 95.44 386 ALA A CA 1
ATOM 3028 C C . ALA A 1 386 ? -3.538 -13.516 -5.821 1.00 95.44 386 ALA A C 1
ATOM 3030 O O . ALA A 1 386 ? -4.255 -13.569 -4.828 1.00 95.44 386 ALA A O 1
ATOM 3031 N N . VAL A 1 387 ? -4.021 -13.676 -7.058 1.00 95.56 387 VAL A N 1
ATOM 3032 C CA . VAL A 1 387 ? -5.456 -13.881 -7.329 1.00 95.56 387 VAL A CA 1
ATOM 3033 C C . VAL A 1 387 ? -5.970 -15.151 -6.647 1.00 95.56 387 VAL A C 1
ATOM 3035 O O . VAL A 1 387 ? -6.990 -15.106 -5.963 1.00 95.56 387 VAL A O 1
ATOM 3038 N N . ARG A 1 388 ? -5.227 -16.262 -6.756 1.00 94.31 388 ARG A N 1
ATOM 3039 C CA . ARG A 1 388 ? -5.568 -17.536 -6.102 1.00 94.31 388 ARG A CA 1
ATOM 3040 C C . ARG A 1 388 ? -5.630 -17.414 -4.575 1.00 94.31 388 ARG A C 1
ATOM 3042 O O . ARG A 1 388 ? -6.539 -17.951 -3.955 1.00 94.31 388 ARG A O 1
ATOM 3049 N N . ASP A 1 389 ? -4.652 -16.748 -3.966 1.00 93.88 389 ASP A N 1
ATOM 3050 C CA . ASP A 1 389 ? -4.472 -16.746 -2.510 1.00 93.88 389 ASP A CA 1
ATOM 3051 C C . ASP A 1 389 ? -5.249 -15.636 -1.787 1.00 93.88 389 ASP A C 1
ATOM 3053 O O . ASP A 1 389 ? -5.425 -15.707 -0.567 1.00 93.88 389 ASP A O 1
ATOM 3057 N N . GLN A 1 390 ? -5.675 -14.598 -2.511 1.00 93.56 390 GLN A N 1
ATOM 3058 C CA . GLN A 1 390 ? -6.422 -13.458 -1.969 1.00 93.56 390 GLN A CA 1
ATOM 3059 C C . GLN A 1 390 ? -7.927 -13.523 -2.268 1.00 93.56 390 GLN A C 1
ATOM 3061 O O . GLN A 1 390 ? -8.656 -12.659 -1.788 1.00 93.56 390 GLN A O 1
ATOM 3066 N N . ASP A 1 391 ? -8.388 -14.531 -3.015 1.00 86.69 391 ASP A N 1
ATOM 3067 C CA . ASP A 1 391 ? -9.797 -14.939 -3.156 1.00 86.69 391 ASP A CA 1
ATOM 3068 C C . ASP A 1 391 ? -10.778 -13.764 -3.360 1.00 86.69 391 ASP A C 1
ATOM 3070 O O . ASP A 1 391 ? -11.578 -13.416 -2.491 1.00 86.69 391 ASP A O 1
ATOM 3074 N N . GLY A 1 392 ? -10.641 -13.059 -4.489 1.00 87.12 392 GLY A N 1
ATOM 3075 C CA . GLY A 1 392 ? -11.504 -11.919 -4.840 1.00 87.12 392 GLY A CA 1
ATOM 3076 C C . GLY A 1 392 ? -11.248 -10.631 -4.043 1.00 87.12 392 GLY A C 1
ATOM 3077 O O . GLY A 1 392 ? -11.976 -9.652 -4.185 1.00 87.12 392 GLY A O 1
ATOM 3078 N N . THR A 1 393 ? -10.207 -10.596 -3.207 1.00 93.81 393 THR A N 1
ATOM 3079 C CA . THR A 1 393 ? -9.784 -9.393 -2.468 1.00 93.81 393 THR A CA 1
ATOM 3080 C C . THR A 1 393 ? -8.375 -8.957 -2.849 1.00 93.81 393 THR A C 1
ATOM 3082 O O . THR A 1 393 ? -7.579 -8.590 -1.986 1.00 93.81 393 THR A O 1
ATOM 3085 N N . VAL A 1 394 ? -8.039 -9.027 -4.139 1.00 96.69 394 VAL A N 1
ATOM 3086 C CA . VAL A 1 394 ? -6.684 -8.725 -4.614 1.00 96.69 394 VAL A CA 1
ATOM 3087 C C . VAL A 1 394 ? -6.330 -7.269 -4.322 1.00 96.69 394 VAL A C 1
ATOM 3089 O O . VAL A 1 394 ? -7.115 -6.364 -4.613 1.00 96.69 394 VAL A O 1
ATOM 3092 N N . VAL A 1 395 ? -5.154 -7.040 -3.736 1.00 97.12 395 VAL A N 1
ATOM 3093 C CA . VAL A 1 395 ? -4.656 -5.692 -3.424 1.00 97.12 395 VAL A CA 1
ATOM 3094 C C . VAL A 1 395 ? -3.470 -5.313 -4.287 1.00 97.12 395 VAL A C 1
ATOM 3096 O O . VAL A 1 395 ? -2.638 -6.159 -4.615 1.00 97.12 395 VAL A O 1
ATOM 3099 N N . LEU A 1 396 ? -3.371 -4.024 -4.595 1.00 97.00 396 LEU A N 1
ATOM 3100 C CA . LEU A 1 396 ? -2.327 -3.456 -5.438 1.00 97.00 396 LEU A CA 1
ATOM 3101 C C . LEU A 1 396 ? -1.559 -2.359 -4.695 1.00 97.00 396 LEU A C 1
ATOM 3103 O O . LEU A 1 396 ? -2.114 -1.587 -3.913 1.00 97.00 396 LEU A O 1
ATOM 3107 N N . SER A 1 397 ? -0.268 -2.260 -4.966 1.00 96.50 397 SER A N 1
ATOM 3108 C CA . SER A 1 397 ? 0.534 -1.076 -4.688 1.00 96.50 397 SER A CA 1
ATOM 3109 C C . SER A 1 397 ? 1.374 -0.758 -5.920 1.00 96.50 397 SER A C 1
ATOM 3111 O O . SER A 1 397 ? 1.798 -1.658 -6.651 1.00 96.50 397 SER A O 1
ATOM 3113 N N . THR A 1 398 ? 1.552 0.527 -6.192 1.00 95.31 398 THR A N 1
ATOM 3114 C CA . THR A 1 398 ? 2.347 1.003 -7.319 1.00 95.31 398 THR A CA 1
ATOM 3115 C C . THR A 1 398 ? 2.940 2.355 -6.979 1.00 95.31 398 THR A C 1
ATOM 3117 O O . THR A 1 398 ? 2.297 3.152 -6.287 1.00 95.31 398 THR A O 1
ATOM 3120 N N . ASP A 1 399 ? 4.167 2.586 -7.428 1.00 89.00 399 ASP A N 1
ATOM 3121 C CA . ASP A 1 399 ? 4.849 3.858 -7.254 1.00 89.00 399 ASP A CA 1
ATOM 3122 C C . ASP A 1 399 ? 5.864 4.107 -8.378 1.00 89.00 399 ASP A C 1
ATOM 3124 O O . ASP A 1 399 ? 6.433 3.188 -8.971 1.00 89.00 399 ASP A O 1
ATOM 3128 N N . GLY A 1 400 ? 6.082 5.384 -8.678 1.00 79.75 400 GLY A N 1
ATOM 3129 C CA . GLY A 1 400 ? 7.094 5.848 -9.616 1.00 79.75 400 GLY A CA 1
ATOM 3130 C C . GLY A 1 400 ? 8.373 6.198 -8.870 1.00 79.75 400 GLY A C 1
ATOM 3131 O O . GLY A 1 400 ? 8.537 7.299 -8.354 1.00 79.75 400 GLY A O 1
ATOM 3132 N N . THR A 1 401 ? 9.330 5.277 -8.810 1.00 64.12 401 THR A N 1
ATOM 3133 C CA . THR A 1 401 ? 10.447 5.448 -7.870 1.00 64.12 401 THR A CA 1
ATOM 3134 C C . THR A 1 401 ? 11.669 6.143 -8.460 1.00 64.12 401 THR A C 1
ATOM 3136 O O . THR A 1 401 ? 12.426 6.798 -7.732 1.00 64.12 401 THR A O 1
ATOM 3139 N N . TYR A 1 402 ? 11.960 5.950 -9.754 1.00 62.75 402 TYR A N 1
ATOM 3140 C CA . TYR A 1 402 ? 13.319 6.208 -10.230 1.00 62.75 402 TYR A CA 1
ATOM 3141 C C . TYR A 1 402 ? 13.476 6.899 -11.572 1.00 62.75 402 TYR A C 1
ATOM 3143 O O . TYR A 1 402 ? 13.274 6.296 -12.620 1.00 62.75 402 TYR A O 1
ATOM 3151 N N . ARG A 1 403 ? 14.184 8.030 -11.531 1.00 62.53 403 ARG A N 1
ATOM 3152 C CA . ARG A 1 403 ? 14.991 8.531 -12.651 1.00 62.53 403 ARG A CA 1
ATOM 3153 C C . ARG A 1 403 ? 16.335 7.779 -12.731 1.00 62.53 403 ARG A C 1
ATOM 3155 O O . ARG A 1 403 ? 17.396 8.369 -12.528 1.00 62.53 403 ARG A O 1
ATOM 3162 N N . ILE A 1 404 ? 16.315 6.452 -12.943 1.00 56.94 404 ILE A N 1
ATOM 3163 C CA . ILE A 1 404 ? 17.544 5.614 -13.084 1.00 56.94 404 ILE A CA 1
ATOM 3164 C C . ILE A 1 404 ? 18.359 6.075 -14.301 1.00 56.94 404 ILE A C 1
ATOM 3166 O O . ILE A 1 404 ? 19.590 6.001 -14.333 1.00 56.94 404 ILE A O 1
ATOM 3170 N N . HIS A 1 405 ? 17.646 6.596 -15.293 1.00 59.12 405 HIS A N 1
ATOM 3171 C CA . HIS A 1 405 ? 18.154 7.039 -16.574 1.00 59.12 405 HIS A CA 1
ATOM 3172 C C . HIS A 1 405 ? 18.610 8.511 -16.556 1.00 59.12 405 HIS A C 1
ATOM 3174 O O . HIS A 1 405 ? 17.980 9.364 -15.931 1.00 59.12 405 HIS A O 1
ATOM 3180 N N . PHE A 1 406 ? 19.683 8.846 -17.288 1.00 53.38 406 PHE A N 1
ATOM 3181 C CA . PHE A 1 406 ? 20.152 10.240 -17.405 1.00 53.38 406 PHE A CA 1
ATOM 3182 C C . PHE A 1 406 ? 19.177 11.155 -18.164 1.00 53.38 406 PHE A C 1
ATOM 3184 O O . PHE A 1 406 ? 19.238 12.364 -17.970 1.00 53.38 406 PHE A O 1
ATOM 3191 N N . GLY A 1 407 ? 18.322 10.594 -19.022 1.00 55.81 407 GLY A N 1
ATOM 3192 C CA . GLY A 1 407 ? 17.293 11.308 -19.788 1.00 55.81 407 GLY A CA 1
ATOM 3193 C C . GLY A 1 407 ? 15.917 11.310 -19.116 1.00 55.81 407 GLY A C 1
ATOM 3194 O O . GLY A 1 407 ? 14.910 11.376 -19.804 1.00 55.81 407 GLY A O 1
ATOM 3195 N N . GLY A 1 408 ? 15.853 11.147 -17.788 1.00 68.00 408 GLY A N 1
ATOM 3196 C CA . GLY A 1 408 ? 14.626 11.397 -17.019 1.00 68.00 408 GLY A CA 1
ATOM 3197 C C . GLY A 1 408 ? 13.518 10.344 -17.118 1.00 68.00 408 GLY A C 1
ATOM 3198 O O . GLY A 1 408 ? 12.407 10.641 -16.708 1.00 68.00 408 GLY A O 1
ATOM 3199 N N . TRP A 1 409 ? 13.803 9.135 -17.614 1.00 80.94 409 TRP A N 1
ATOM 3200 C CA . TRP A 1 409 ? 12.815 8.047 -17.648 1.00 80.94 409 TRP A CA 1
ATOM 3201 C C . TRP A 1 409 ? 12.544 7.511 -16.244 1.00 80.94 409 TRP A C 1
ATOM 3203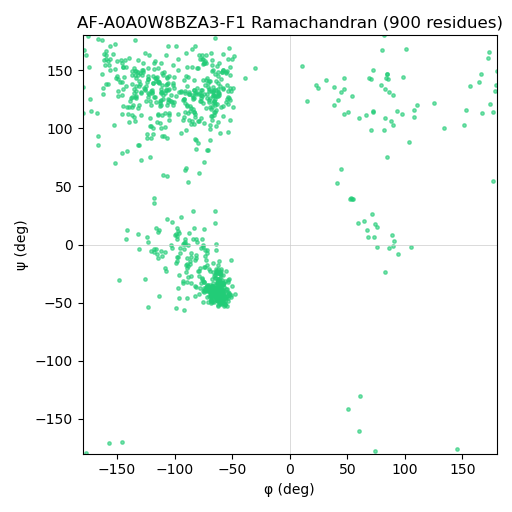 O O . TRP A 1 409 ? 13.499 7.304 -15.485 1.00 80.94 409 TRP A O 1
ATOM 3213 N N . THR A 1 410 ? 11.274 7.234 -15.956 1.00 86.19 410 THR A N 1
ATOM 3214 C CA . THR A 1 410 ? 10.806 6.636 -14.709 1.00 86.19 410 THR A CA 1
ATOM 3215 C C . THR A 1 410 ? 10.681 5.119 -14.846 1.00 86.19 410 THR A C 1
ATOM 3217 O O . THR A 1 410 ? 10.074 4.610 -15.790 1.00 86.19 410 THR A O 1
ATOM 3220 N N . LEU A 1 411 ? 11.242 4.389 -13.878 1.00 89.88 411 LEU A N 1
ATOM 3221 C CA . LEU A 1 411 ? 10.851 3.008 -13.597 1.00 89.88 411 LEU A CA 1
ATOM 3222 C C . LEU A 1 411 ? 9.733 3.010 -12.552 1.00 89.88 411 LEU A C 1
ATOM 3224 O O . LEU A 1 411 ? 9.934 3.526 -11.451 1.00 89.88 411 LEU A O 1
ATOM 3228 N N . VAL A 1 412 ? 8.603 2.419 -12.920 1.00 92.69 412 VAL A N 1
ATOM 3229 C CA . VAL A 1 412 ? 7.407 2.244 -12.098 1.00 92.69 412 VAL A CA 1
ATOM 3230 C C . VAL A 1 412 ? 7.260 0.764 -11.775 1.00 92.69 412 VAL A C 1
ATOM 3232 O O . VAL A 1 412 ? 7.329 -0.072 -12.682 1.00 92.69 412 VAL A O 1
ATOM 3235 N N . ASP A 1 413 ? 7.051 0.433 -10.506 1.00 93.06 413 ASP A N 1
ATOM 3236 C CA . ASP A 1 413 ? 6.737 -0.922 -10.069 1.00 93.06 413 ASP A CA 1
ATOM 3237 C C . ASP A 1 413 ? 5.238 -1.107 -9.813 1.00 93.06 413 ASP A C 1
ATOM 3239 O O . ASP A 1 413 ? 4.528 -0.207 -9.363 1.00 93.06 413 ASP A O 1
ATOM 3243 N N . CYS A 1 414 ? 4.729 -2.296 -10.140 1.00 96.31 414 CYS A N 1
ATOM 3244 C CA . CYS A 1 414 ? 3.345 -2.683 -9.889 1.00 96.31 414 CYS A CA 1
ATOM 3245 C C . CYS A 1 414 ? 3.313 -4.093 -9.304 1.00 96.31 414 CYS A C 1
ATOM 3247 O O . CYS A 1 414 ? 3.890 -5.035 -9.859 1.00 96.31 414 CYS A O 1
ATOM 3249 N N . GLY A 1 415 ? 2.650 -4.239 -8.161 1.00 96.50 415 GLY A N 1
ATOM 3250 C CA . GLY A 1 415 ? 2.634 -5.493 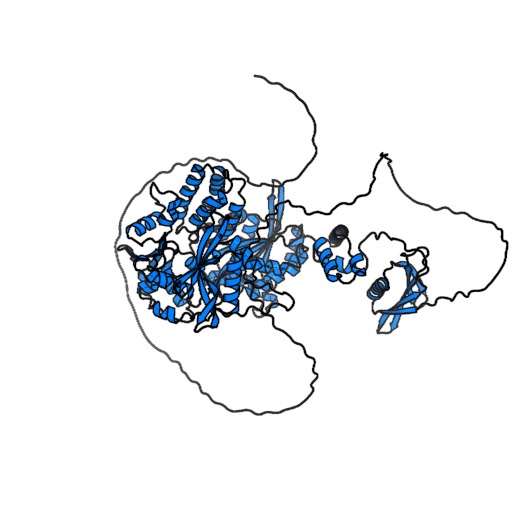-7.428 1.00 96.50 415 GLY A CA 1
ATOM 3251 C C . GLY A 1 415 ? 1.579 -5.542 -6.336 1.00 96.50 415 GLY A C 1
ATOM 3252 O O . GLY A 1 415 ? 0.882 -4.566 -6.065 1.00 96.50 415 GLY A O 1
ATOM 3253 N N . GLY A 1 416 ? 1.488 -6.697 -5.687 1.00 95.75 416 GLY A N 1
ATOM 3254 C CA . GLY A 1 416 ? 0.582 -6.924 -4.565 1.00 95.75 416 GLY A CA 1
ATOM 3255 C C . GLY A 1 416 ? 1.274 -6.806 -3.215 1.00 95.75 416 GLY A C 1
ATOM 3256 O O . GLY A 1 416 ? 2.500 -6.771 -3.125 1.00 95.75 416 GLY A O 1
ATOM 3257 N N . ILE A 1 417 ? 0.484 -6.804 -2.143 1.00 95.19 417 ILE A N 1
ATOM 3258 C CA . ILE A 1 417 ? 0.987 -6.946 -0.772 1.00 95.19 417 ILE A CA 1
ATOM 3259 C C . ILE A 1 417 ? 0.622 -8.331 -0.248 1.00 95.19 417 ILE A C 1
ATOM 3261 O O . ILE A 1 417 ? -0.523 -8.761 -0.372 1.00 95.19 417 ILE A O 1
ATOM 3265 N N . SER A 1 418 ? 1.588 -9.015 0.361 1.00 94.06 418 SER A N 1
ATOM 3266 C CA . SER A 1 418 ? 1.354 -10.230 1.144 1.00 94.06 418 SER A CA 1
ATOM 3267 C C . SER A 1 418 ? 1.940 -10.092 2.544 1.00 94.06 418 SER A C 1
ATOM 3269 O O . SER A 1 418 ? 2.736 -9.190 2.825 1.00 94.06 418 SER A O 1
ATOM 3271 N N . ILE A 1 419 ? 1.533 -10.980 3.447 1.00 93.31 419 ILE A N 1
ATOM 3272 C CA . ILE A 1 419 ? 2.094 -11.060 4.794 1.00 93.31 419 ILE A CA 1
ATOM 3273 C C . ILE A 1 419 ? 2.983 -12.288 4.903 1.00 93.31 419 ILE A C 1
ATOM 3275 O O . ILE A 1 419 ? 2.622 -13.376 4.465 1.00 93.31 419 ILE A O 1
ATOM 3279 N N . GLU A 1 420 ? 4.120 -12.110 5.563 1.00 90.31 420 GLU A N 1
ATOM 3280 C CA . GLU A 1 420 ? 5.047 -13.178 5.914 1.00 90.31 420 GLU A CA 1
ATOM 3281 C C . GLU A 1 420 ? 5.374 -13.151 7.402 1.00 90.31 420 GLU A C 1
ATOM 3283 O O . GLU A 1 420 ? 5.323 -12.107 8.064 1.00 90.31 420 GLU A O 1
ATOM 3288 N N . THR A 1 421 ? 5.778 -14.304 7.922 1.00 87.44 421 THR A N 1
ATOM 3289 C CA . THR A 1 421 ? 6.325 -14.421 9.270 1.00 87.44 421 THR A CA 1
ATOM 3290 C C . THR A 1 421 ? 7.846 -14.309 9.215 1.00 87.44 421 THR A C 1
ATOM 3292 O O . THR A 1 421 ? 8.519 -15.058 8.516 1.00 87.44 421 THR A O 1
ATOM 3295 N N . THR A 1 422 ? 8.407 -13.363 9.966 1.00 83.56 422 THR A N 1
ATOM 3296 C CA . THR A 1 422 ? 9.854 -13.193 10.143 1.00 83.56 422 THR A CA 1
ATOM 3297 C C . THR A 1 422 ? 10.167 -13.301 11.633 1.00 83.56 422 THR A C 1
ATOM 3299 O O . THR A 1 422 ? 9.914 -12.371 12.406 1.00 83.56 422 THR A O 1
ATOM 3302 N N . GLY A 1 423 ? 10.680 -14.460 12.053 1.00 79.75 423 GLY A N 1
ATOM 3303 C CA . GLY A 1 423 ? 10.834 -14.790 13.472 1.00 79.75 423 GLY A CA 1
ATOM 3304 C C . GLY A 1 423 ? 9.473 -14.802 14.195 1.00 79.75 423 GLY A C 1
ATOM 3305 O O . GLY A 1 423 ? 8.536 -15.419 13.695 1.00 79.75 423 GLY A O 1
ATOM 3306 N N . PRO A 1 424 ? 9.313 -14.117 15.345 1.00 74.69 424 PRO A N 1
ATOM 3307 C CA . PRO A 1 424 ? 8.039 -14.053 16.074 1.00 74.69 424 PRO A CA 1
ATOM 3308 C C . PRO A 1 424 ? 7.069 -12.969 15.555 1.00 74.69 424 PRO A C 1
ATOM 3310 O O . PRO A 1 424 ? 6.032 -12.718 16.176 1.00 74.69 424 PRO A O 1
ATOM 3313 N N . SER A 1 425 ? 7.417 -12.281 14.464 1.00 83.94 425 SER A N 1
ATOM 3314 C CA . SER A 1 425 ? 6.700 -11.107 13.956 1.00 83.94 425 SER A CA 1
ATOM 3315 C C . SER A 1 425 ? 6.110 -11.348 12.571 1.00 83.94 425 SER A C 1
ATOM 3317 O O . SER A 1 425 ? 6.592 -12.179 11.809 1.00 83.94 425 SER A O 1
ATOM 3319 N N . TYR A 1 426 ? 5.090 -10.563 12.234 1.00 90.00 426 TYR A N 1
ATOM 3320 C CA . TYR A 1 426 ? 4.459 -10.541 10.916 1.00 90.00 426 TYR A CA 1
ATOM 3321 C C . TYR A 1 426 ? 4.886 -9.274 10.183 1.00 90.00 426 TYR A C 1
ATOM 3323 O O . TYR A 1 426 ? 4.956 -8.214 10.806 1.00 90.00 426 TYR A O 1
ATOM 3331 N N . VAL A 1 427 ? 5.181 -9.375 8.892 1.00 90.00 427 VAL A N 1
ATOM 3332 C CA . VAL A 1 427 ? 5.681 -8.272 8.064 1.00 90.00 427 VAL A CA 1
ATOM 3333 C C . VAL A 1 427 ? 4.901 -8.243 6.753 1.00 90.00 427 VAL A C 1
ATOM 3335 O O . VAL A 1 427 ? 4.762 -9.276 6.106 1.00 90.00 427 VAL A O 1
ATOM 3338 N N . GLN A 1 428 ? 4.419 -7.063 6.358 1.00 92.81 428 GLN A N 1
ATOM 3339 C CA . GLN A 1 428 ? 3.866 -6.831 5.022 1.00 92.81 428 GLN A CA 1
ATOM 3340 C C . GLN A 1 428 ? 5.006 -6.696 4.006 1.00 92.81 428 GLN A C 1
ATOM 3342 O O . GLN A 1 428 ? 5.980 -5.976 4.247 1.00 92.81 428 GLN A O 1
ATOM 3347 N N . ARG A 1 429 ? 4.897 -7.393 2.876 1.00 92.12 429 ARG A N 1
ATOM 3348 C CA . ARG A 1 429 ? 5.901 -7.435 1.811 1.00 92.12 429 ARG A CA 1
ATOM 3349 C C . ARG A 1 429 ? 5.266 -7.069 0.481 1.00 92.12 429 ARG A C 1
ATOM 3351 O O . ARG A 1 429 ? 4.201 -7.577 0.145 1.00 92.12 429 ARG A O 1
ATOM 3358 N N . PHE A 1 430 ? 5.950 -6.214 -0.270 1.00 94.81 430 PHE A N 1
ATOM 3359 C CA . PHE A 1 430 ? 5.597 -5.921 -1.651 1.00 94.81 430 PHE A CA 1
ATOM 3360 C C . PHE A 1 430 ? 6.060 -7.053 -2.568 1.00 94.81 430 PHE A C 1
ATOM 3362 O O . PHE A 1 430 ? 7.198 -7.515 -2.460 1.00 94.81 430 PHE A O 1
ATOM 3369 N N . ARG A 1 431 ? 5.152 -7.541 -3.415 1.00 94.69 431 ARG A N 1
ATOM 3370 C CA . ARG A 1 431 ? 5.362 -8.665 -4.329 1.00 94.69 431 ARG A CA 1
ATOM 3371 C C . ARG A 1 431 ? 5.186 -8.163 -5.767 1.00 94.69 431 ARG A C 1
ATOM 3373 O O . ARG A 1 431 ? 4.043 -8.088 -6.222 1.00 94.69 431 ARG A O 1
ATOM 3380 N N . PRO A 1 432 ? 6.276 -7.793 -6.464 1.00 95.19 432 PRO A N 1
ATOM 3381 C CA . PRO A 1 432 ? 6.193 -7.246 -7.814 1.00 95.19 432 PRO A CA 1
ATOM 3382 C C . PRO A 1 432 ? 5.593 -8.261 -8.795 1.00 95.19 432 PRO A C 1
ATOM 3384 O O . PRO A 1 432 ? 5.802 -9.473 -8.671 1.00 95.19 432 PRO A O 1
ATOM 3387 N N . TRP A 1 433 ? 4.835 -7.749 -9.761 1.00 97.00 433 TRP A N 1
ATOM 3388 C CA . TRP A 1 433 ? 4.224 -8.518 -10.851 1.00 97.00 433 TRP A CA 1
ATOM 3389 C C . TRP A 1 433 ? 4.829 -8.133 -12.197 1.00 97.00 433 TRP A C 1
ATOM 3391 O O . TRP A 1 433 ? 5.154 -8.993 -13.019 1.00 97.00 433 TRP A O 1
ATOM 3401 N N . LEU A 1 434 ? 4.986 -6.830 -12.415 1.00 96.88 434 LEU A N 1
ATOM 3402 C CA . LEU A 1 434 ? 5.574 -6.250 -13.611 1.00 96.88 434 LEU A CA 1
ATOM 3403 C C . LEU A 1 434 ? 6.137 -4.861 -13.306 1.00 96.88 434 LEU A C 1
ATOM 3405 O O . LEU A 1 434 ? 5.894 -4.287 -12.242 1.00 96.88 434 LEU A O 1
ATOM 3409 N N . TYR A 1 435 ? 6.858 -4.326 -14.278 1.00 95.88 435 TYR A N 1
ATOM 3410 C CA . TYR A 1 435 ? 7.398 -2.980 -14.259 1.00 95.88 435 TYR A CA 1
ATOM 3411 C C . TYR A 1 435 ? 6.991 -2.232 -15.522 1.00 95.88 435 TYR A C 1
ATOM 3413 O O . TYR A 1 435 ? 6.897 -2.820 -16.601 1.00 95.88 435 TYR A O 1
ATOM 3421 N N . MET A 1 436 ? 6.823 -0.921 -15.407 1.00 95.25 436 MET A N 1
ATOM 3422 C CA . MET A 1 436 ? 6.739 -0.023 -16.551 1.00 95.25 436 MET A CA 1
ATOM 3423 C C . MET A 1 436 ? 7.972 0.874 -16.575 1.00 95.25 436 MET A C 1
ATOM 3425 O O . MET A 1 436 ? 8.324 1.499 -15.578 1.00 95.25 436 MET A O 1
ATOM 3429 N N . PHE A 1 437 ? 8.627 0.952 -17.728 1.00 91.69 437 PHE A N 1
ATOM 3430 C CA . PHE A 1 437 ? 9.712 1.895 -17.970 1.00 91.69 437 PHE A CA 1
ATOM 3431 C C . PHE A 1 437 ? 9.232 2.934 -18.978 1.00 91.69 437 PHE A C 1
ATOM 3433 O O . PHE A 1 437 ? 8.970 2.601 -20.135 1.00 91.69 437 PHE A O 1
ATOM 3440 N N . VAL A 1 438 ? 9.063 4.177 -18.526 1.00 89.44 438 VAL A N 1
ATOM 3441 C CA . VAL A 1 438 ? 8.345 5.221 -19.269 1.00 89.44 438 VAL A CA 1
ATOM 3442 C C . VAL A 1 438 ? 9.074 6.557 -19.213 1.00 89.44 438 VAL A C 1
ATOM 3444 O O . VAL A 1 438 ? 9.698 6.902 -18.212 1.00 89.44 438 VAL A O 1
ATOM 3447 N N . ARG A 1 439 ? 8.996 7.337 -20.292 1.00 83.38 439 ARG A N 1
ATOM 3448 C CA . ARG A 1 439 ? 9.590 8.679 -20.344 1.00 83.38 439 ARG A CA 1
ATOM 3449 C C . ARG A 1 439 ? 8.814 9.711 -19.518 1.00 83.38 439 ARG A C 1
ATOM 3451 O O . ARG A 1 439 ? 9.432 10.569 -18.897 1.00 83.38 439 ARG A O 1
ATOM 3458 N N . THR A 1 440 ? 7.484 9.642 -19.530 1.00 84.75 440 THR A N 1
ATOM 3459 C CA . THR A 1 440 ? 6.605 10.586 -18.829 1.00 84.75 440 THR A CA 1
ATOM 3460 C C . THR A 1 440 ? 5.443 9.846 -18.179 1.00 84.75 440 THR A C 1
ATOM 3462 O O . THR A 1 440 ? 4.626 9.211 -18.848 1.00 84.75 440 THR A O 1
ATOM 3465 N N . GLU A 1 441 ? 5.363 9.940 -16.859 1.00 88.69 441 GLU A N 1
ATOM 3466 C CA . GLU A 1 441 ? 4.241 9.417 -16.087 1.00 88.69 441 GLU A CA 1
ATOM 3467 C C . GLU A 1 441 ? 2.974 10.217 -16.409 1.00 88.69 441 GLU A C 1
ATOM 3469 O O . GLU A 1 441 ? 2.973 11.444 -16.388 1.00 88.69 441 GLU A O 1
ATOM 3474 N N . SER A 1 442 ? 1.902 9.518 -16.770 1.00 91.19 442 SER A N 1
ATOM 3475 C CA . SER A 1 442 ? 0.615 10.099 -17.168 1.00 91.19 442 SER A CA 1
ATOM 3476 C C . SER A 1 442 ? -0.485 9.071 -16.944 1.00 91.19 442 SER A C 1
ATOM 3478 O O . SER A 1 442 ? -0.195 7.873 -16.892 1.00 91.19 442 SER A O 1
ATOM 3480 N N . THR A 1 443 ? -1.739 9.516 -16.850 1.00 94.00 443 THR A N 1
ATOM 3481 C CA . THR A 1 443 ? -2.896 8.620 -16.702 1.00 94.00 443 THR A CA 1
ATOM 3482 C C . THR A 1 443 ? -2.894 7.528 -17.769 1.00 94.00 443 THR A C 1
ATOM 3484 O O . THR A 1 443 ? -3.011 6.353 -17.441 1.00 94.00 443 THR A O 1
ATOM 3487 N N . GLN A 1 444 ? -2.644 7.891 -19.030 1.00 93.94 444 GLN A N 1
ATOM 3488 C CA . GLN A 1 444 ? -2.600 6.940 -20.139 1.00 93.94 444 GLN A CA 1
ATOM 3489 C C . GLN A 1 444 ? -1.458 5.927 -19.980 1.00 93.94 444 GLN A C 1
ATOM 3491 O O . GLN A 1 444 ? -1.651 4.749 -20.252 1.00 93.94 444 GLN A O 1
ATOM 3496 N N . ALA A 1 445 ? -0.277 6.338 -19.502 1.00 94.31 445 ALA A N 1
ATOM 3497 C CA . ALA A 1 445 ? 0.827 5.401 -19.266 1.00 94.31 445 ALA A CA 1
ATOM 3498 C C . ALA A 1 445 ? 0.463 4.348 -18.202 1.00 94.31 445 ALA A C 1
ATOM 3500 O O . ALA A 1 445 ? 0.648 3.150 -18.420 1.00 94.31 445 ALA A O 1
ATOM 3501 N N . TYR A 1 446 ? -0.098 4.789 -17.072 1.00 96.50 446 TYR A N 1
ATOM 3502 C CA . TYR A 1 446 ? -0.545 3.892 -16.006 1.00 96.50 446 TYR A CA 1
ATOM 3503 C C . TYR A 1 446 ? -1.694 2.984 -16.462 1.00 96.50 446 TYR A C 1
ATOM 3505 O O . TYR A 1 446 ? -1.672 1.786 -16.184 1.00 96.50 446 TYR A O 1
ATOM 3513 N N . GLU A 1 447 ? -2.644 3.517 -17.232 1.00 96.56 447 GLU A N 1
ATOM 3514 C CA . GLU A 1 447 ? -3.725 2.740 -17.844 1.00 96.56 447 GLU A CA 1
ATOM 3515 C C . GLU A 1 447 ? -3.159 1.635 -18.743 1.00 96.56 447 GLU A C 1
ATOM 3517 O O . GLU A 1 447 ? -3.553 0.480 -18.610 1.00 96.56 447 GLU A O 1
ATOM 3522 N N . ARG A 1 448 ? -2.170 1.938 -19.598 1.00 96.31 448 ARG A N 1
ATOM 3523 C CA . ARG A 1 448 ? -1.498 0.923 -20.429 1.00 96.31 448 ARG A CA 1
ATOM 3524 C C . ARG A 1 448 ? -0.841 -0.166 -19.588 1.00 96.31 448 ARG A C 1
ATOM 3526 O O . ARG A 1 448 ? -0.986 -1.343 -19.914 1.00 96.31 448 ARG A O 1
ATOM 3533 N N . MET A 1 449 ? -0.169 0.199 -18.496 1.00 97.81 449 MET A N 1
ATOM 3534 C CA . MET A 1 449 ? 0.437 -0.768 -17.576 1.00 97.81 449 MET A CA 1
ATOM 3535 C C . MET A 1 449 ? -0.609 -1.696 -16.938 1.00 97.81 449 MET A C 1
ATOM 3537 O O . MET A 1 449 ? -0.429 -2.916 -16.934 1.00 97.81 449 MET A O 1
ATOM 3541 N N . PHE A 1 450 ? -1.715 -1.147 -16.433 1.00 98.44 450 PHE A N 1
ATOM 3542 C CA . PHE A 1 450 ? -2.788 -1.929 -15.813 1.00 98.44 450 PHE A CA 1
ATOM 3543 C C . PHE A 1 450 ? -3.561 -2.777 -16.835 1.00 98.44 450 PHE A C 1
ATOM 3545 O O . PHE A 1 450 ? -3.815 -3.956 -16.589 1.00 98.44 450 PHE A O 1
ATOM 3552 N N . CYS A 1 451 ? -3.856 -2.240 -18.019 1.00 97.75 451 CYS A N 1
ATOM 3553 C CA . CYS A 1 451 ? -4.469 -2.988 -19.116 1.00 97.75 451 CYS A CA 1
ATOM 3554 C C . CYS A 1 451 ? -3.576 -4.145 -19.584 1.00 97.75 451 CYS A C 1
ATOM 3556 O O . CYS A 1 451 ? -4.081 -5.239 -19.840 1.00 97.75 451 CYS A O 1
ATOM 3558 N N . ALA A 1 452 ? -2.253 -3.950 -19.647 1.00 97.88 452 ALA A N 1
ATOM 3559 C CA . ALA A 1 452 ? -1.311 -5.029 -19.931 1.00 97.88 452 ALA A CA 1
ATOM 3560 C C . ALA A 1 452 ? -1.355 -6.114 -18.841 1.00 97.88 452 ALA A C 1
ATOM 3562 O O . ALA A 1 452 ? -1.431 -7.298 -19.174 1.00 97.88 452 ALA A O 1
ATOM 3563 N N . LEU A 1 453 ? -1.383 -5.733 -17.555 1.00 98.31 453 LEU A N 1
ATOM 3564 C CA . LEU A 1 453 ? -1.539 -6.681 -16.445 1.00 98.31 453 LEU A CA 1
ATOM 3565 C C . LEU A 1 453 ? -2.792 -7.550 -16.631 1.00 98.31 453 LEU A C 1
ATOM 3567 O O . LEU A 1 453 ? -2.685 -8.776 -16.613 1.00 98.31 453 LEU A O 1
ATOM 3571 N N . VAL A 1 454 ? -3.958 -6.933 -16.847 1.00 98.12 454 VAL A N 1
ATOM 3572 C CA . VAL A 1 454 ? -5.241 -7.639 -17.016 1.00 98.12 454 VAL A CA 1
ATOM 3573 C C . VAL A 1 454 ? -5.209 -8.541 -18.252 1.00 98.12 454 VAL A C 1
ATOM 3575 O O . VAL A 1 454 ? -5.446 -9.747 -18.149 1.00 98.12 454 VAL A O 1
ATOM 3578 N N . LYS A 1 455 ? -4.848 -7.981 -19.413 1.00 98.06 455 LYS A N 1
ATOM 3579 C CA . LYS A 1 455 ? -4.818 -8.686 -20.702 1.00 98.06 455 LYS A CA 1
ATOM 3580 C C . LYS A 1 455 ? -3.942 -9.934 -20.644 1.00 98.06 455 LYS A C 1
ATOM 3582 O O . LYS A 1 455 ? -4.386 -11.016 -21.028 1.00 98.06 455 LYS A O 1
ATOM 3587 N N . TYR A 1 456 ? -2.699 -9.795 -20.187 1.00 98.25 456 TYR A N 1
ATOM 3588 C CA . TYR A 1 456 ? -1.740 -10.897 -20.222 1.00 98.25 456 TYR A CA 1
ATOM 3589 C C . TYR A 1 456 ? -1.952 -11.901 -19.092 1.00 98.25 456 TYR A C 1
ATOM 3591 O O . TYR A 1 456 ? -1.700 -13.087 -19.294 1.00 98.25 456 TYR A O 1
ATOM 3599 N N . THR A 1 457 ? -2.510 -11.489 -17.949 1.00 97.75 457 THR A N 1
ATOM 3600 C CA . THR A 1 457 ? -2.933 -12.448 -16.915 1.00 97.75 457 THR A CA 1
ATOM 3601 C C . THR A 1 457 ? -4.057 -13.344 -17.436 1.00 97.75 457 THR A C 1
ATOM 3603 O O . THR A 1 457 ? -3.970 -14.569 -17.307 1.00 97.75 457 THR A O 1
ATOM 3606 N N . LYS A 1 458 ? -5.056 -12.767 -18.120 1.00 97.81 458 LYS A N 1
ATOM 3607 C CA . LYS A 1 458 ? -6.128 -13.539 -18.760 1.00 97.81 458 LYS A CA 1
ATOM 3608 C C . LYS A 1 458 ? -5.587 -14.442 -19.866 1.00 97.81 458 LYS A C 1
ATOM 3610 O O . LYS A 1 458 ? -5.879 -15.630 -19.894 1.00 97.81 458 LYS A O 1
ATOM 3615 N N . MET A 1 459 ? -4.738 -13.916 -20.742 1.00 97.69 459 MET A N 1
ATOM 3616 C CA . MET A 1 459 ? -4.178 -14.680 -21.859 1.00 97.69 459 MET A CA 1
ATOM 3617 C C . MET A 1 459 ? -3.306 -15.862 -21.404 1.00 97.69 459 MET A C 1
ATOM 3619 O O . MET A 1 459 ? -3.465 -16.987 -21.886 1.00 97.69 459 MET A O 1
ATOM 3623 N N . PHE A 1 460 ? -2.385 -15.627 -20.469 1.00 97.19 460 PHE A N 1
ATOM 3624 C CA . PHE A 1 460 ? -1.419 -16.642 -20.052 1.00 97.19 460 PHE A CA 1
ATOM 3625 C C . PHE A 1 460 ? -2.002 -17.603 -19.022 1.00 97.19 460 PHE A C 1
ATOM 3627 O O . PHE A 1 460 ? -1.706 -18.789 -19.059 1.00 97.19 460 PHE A O 1
ATOM 3634 N N . PHE A 1 461 ? -2.860 -17.152 -18.111 1.00 96.19 461 PHE A N 1
ATOM 3635 C CA . PHE A 1 461 ? -3.311 -18.002 -17.006 1.00 96.19 461 PHE A CA 1
ATOM 3636 C C . PHE A 1 461 ? -4.799 -18.330 -17.036 1.00 96.19 461 PHE A C 1
ATOM 3638 O O . PHE A 1 461 ? -5.213 -19.189 -16.269 1.00 96.19 461 PHE A O 1
ATOM 3645 N N . ASP A 1 462 ? -5.573 -17.713 -17.933 1.00 97.00 462 ASP A N 1
ATOM 3646 C CA . ASP A 1 462 ? -7.042 -17.718 -17.890 1.00 97.00 462 ASP A CA 1
ATOM 3647 C C . ASP A 1 462 ? -7.592 -17.247 -16.532 1.00 97.00 462 ASP A C 1
ATOM 3649 O O . ASP A 1 462 ? -8.535 -17.799 -15.975 1.00 97.00 462 ASP A O 1
ATOM 3653 N N . VAL A 1 463 ? -6.949 -16.217 -15.973 1.00 95.88 463 VAL A N 1
ATOM 3654 C CA . VAL A 1 463 ? -7.298 -15.634 -14.674 1.00 95.88 463 VAL A CA 1
ATOM 3655 C C . VAL A 1 463 ? -7.741 -14.191 -14.870 1.00 95.88 463 VAL A C 1
ATOM 3657 O O . VAL A 1 463 ? -7.014 -13.387 -15.454 1.00 95.88 463 VAL A O 1
ATOM 3660 N N . ASP A 1 464 ? -8.921 -13.866 -14.352 1.00 95.56 464 ASP A N 1
ATOM 3661 C CA . ASP A 1 464 ? -9.443 -12.503 -14.325 1.00 95.56 464 ASP A CA 1
ATOM 3662 C C . ASP A 1 464 ? -8.871 -11.737 -13.122 1.00 95.56 464 ASP A C 1
ATOM 3664 O O . ASP A 1 464 ? -8.826 -12.244 -11.998 1.00 95.56 464 ASP A O 1
ATOM 3668 N N . VAL A 1 465 ? -8.394 -10.515 -13.368 1.00 96.19 465 VAL A N 1
ATOM 3669 C CA . VAL A 1 465 ? -7.786 -9.654 -12.344 1.00 96.19 465 VAL A CA 1
ATOM 3670 C C . VAL A 1 465 ? -8.768 -8.557 -11.961 1.00 96.19 465 VAL A C 1
ATOM 3672 O O . VAL A 1 465 ? -8.965 -7.605 -12.715 1.00 96.19 465 VAL A O 1
ATOM 3675 N N . ASP A 1 466 ? -9.334 -8.672 -10.763 1.00 95.62 466 ASP A N 1
ATOM 3676 C CA . ASP A 1 466 ? -10.171 -7.644 -10.143 1.00 95.62 466 ASP A CA 1
ATOM 3677 C C . ASP A 1 466 ? -9.479 -7.096 -8.888 1.00 95.62 466 ASP A C 1
ATOM 3679 O O . ASP A 1 466 ? -9.284 -7.813 -7.901 1.00 95.62 466 ASP A O 1
ATOM 3683 N N . ILE A 1 467 ? -9.046 -5.833 -8.944 1.00 97.19 467 ILE A N 1
ATOM 3684 C CA . ILE A 1 467 ? -8.333 -5.182 -7.842 1.00 97.19 467 ILE A CA 1
ATOM 3685 C C . ILE A 1 467 ? -9.343 -4.540 -6.898 1.00 97.19 467 ILE A C 1
ATOM 3687 O O . ILE A 1 467 ? -9.993 -3.544 -7.213 1.00 97.19 467 ILE A O 1
ATOM 3691 N N . ARG A 1 468 ? -9.424 -5.076 -5.679 1.00 96.56 468 ARG A N 1
ATOM 3692 C CA . ARG A 1 468 ? -10.367 -4.607 -4.662 1.00 96.56 468 ARG A CA 1
ATOM 3693 C C . ARG A 1 468 ? -9.913 -3.314 -3.990 1.00 96.56 468 ARG A C 1
ATOM 3695 O O . ARG A 1 468 ? -10.740 -2.471 -3.636 1.00 96.56 468 ARG A O 1
ATOM 3702 N N . SER A 1 469 ? -8.613 -3.164 -3.750 1.00 96.50 469 SER A N 1
ATOM 3703 C CA . SER A 1 469 ? -8.050 -1.970 -3.110 1.00 96.50 469 SER A CA 1
ATOM 3704 C C . SER A 1 469 ? -6.628 -1.699 -3.584 1.00 96.50 469 SER A C 1
ATOM 3706 O O . SER A 1 469 ? -5.852 -2.632 -3.787 1.00 96.50 469 SER A O 1
ATOM 3708 N N . ALA A 1 470 ? -6.264 -0.423 -3.694 1.00 97.44 470 ALA A N 1
ATOM 3709 C CA . ALA A 1 470 ? -4.937 0.008 -4.117 1.00 97.44 470 ALA A CA 1
ATOM 3710 C C . ALA A 1 470 ? -4.354 1.030 -3.135 1.00 97.44 470 ALA A C 1
ATOM 3712 O O . ALA A 1 470 ? -5.027 1.997 -2.795 1.00 97.44 470 ALA A O 1
ATOM 3713 N N . SER A 1 471 ? -3.116 0.828 -2.679 1.00 96.12 471 SER A N 1
ATOM 3714 C CA . SER A 1 471 ? -2.407 1.767 -1.798 1.00 96.12 471 SER A CA 1
ATOM 3715 C C . SER A 1 471 ? -1.352 2.523 -2.586 1.00 96.12 471 SER A C 1
ATOM 3717 O O . SER A 1 471 ? -0.349 1.939 -3.019 1.00 96.12 471 SER A O 1
ATOM 3719 N N . ILE A 1 472 ? -1.590 3.821 -2.753 1.00 95.81 472 ILE A N 1
ATOM 3720 C CA . ILE A 1 472 ? -0.808 4.708 -3.610 1.00 95.81 472 ILE A CA 1
ATOM 3721 C C . ILE A 1 472 ? -0.422 5.994 -2.881 1.00 95.81 472 ILE A C 1
ATOM 3723 O O . ILE A 1 472 ? -1.056 6.407 -1.900 1.00 95.81 472 ILE A O 1
ATOM 3727 N N . ASP A 1 473 ? 0.618 6.636 -3.388 1.00 92.00 473 ASP A N 1
ATOM 3728 C CA . ASP A 1 473 ? 0.889 8.032 -3.086 1.00 92.00 473 ASP A CA 1
ATOM 3729 C C . ASP A 1 473 ? -0.165 8.945 -3.717 1.00 92.00 473 ASP A C 1
ATOM 3731 O O . ASP A 1 473 ? -0.952 8.530 -4.571 1.00 92.00 473 ASP A O 1
ATOM 3735 N N . HIS A 1 474 ? -0.212 10.199 -3.261 1.00 91.81 474 HIS A N 1
ATOM 3736 C CA . HIS A 1 474 ? -1.147 11.195 -3.786 1.00 91.81 474 HIS A CA 1
ATOM 3737 C C . HIS A 1 474 ? -0.750 11.569 -5.224 1.00 91.81 474 HIS A C 1
ATOM 3739 O O . HIS A 1 474 ? 0.093 12.435 -5.448 1.00 91.81 474 HIS A O 1
ATOM 3745 N N . SER A 1 475 ? -1.298 10.824 -6.186 1.00 93.50 475 SER A N 1
ATOM 3746 C CA . SER A 1 475 ? -1.023 10.916 -7.621 1.00 93.50 475 SER A CA 1
ATOM 3747 C C . SER A 1 475 ? -2.314 10.751 -8.421 1.00 93.50 475 SER A C 1
ATOM 3749 O O . SER A 1 475 ? -2.834 9.641 -8.573 1.00 93.50 475 SER A O 1
ATOM 3751 N N . ASP A 1 476 ? -2.829 11.856 -8.966 1.00 93.81 476 ASP A N 1
ATOM 3752 C CA . ASP A 1 476 ? -4.051 11.843 -9.781 1.00 93.81 476 ASP A CA 1
ATOM 3753 C C . ASP A 1 476 ? -3.905 10.997 -11.050 1.00 93.81 476 ASP A C 1
ATOM 3755 O O . ASP A 1 476 ? -4.880 10.381 -11.482 1.00 93.81 476 ASP A O 1
ATOM 3759 N N . ALA A 1 477 ? -2.698 10.904 -11.618 1.00 93.75 477 ALA A N 1
ATOM 3760 C CA . ALA A 1 477 ? -2.436 10.070 -12.788 1.00 93.75 477 ALA A CA 1
ATOM 3761 C C . ALA A 1 477 ? -2.654 8.579 -12.485 1.00 93.75 477 ALA A C 1
ATOM 3763 O O . ALA A 1 477 ? -3.331 7.882 -13.243 1.00 93.75 477 ALA A O 1
ATOM 3764 N N . ILE A 1 478 ? -2.125 8.099 -11.353 1.00 96.50 478 ILE A N 1
ATOM 3765 C CA . ILE A 1 478 ? -2.302 6.710 -10.914 1.00 96.50 478 ILE A CA 1
ATOM 3766 C C . ILE A 1 478 ? -3.763 6.464 -10.528 1.00 96.50 478 ILE A C 1
ATOM 3768 O O . ILE A 1 478 ? -4.354 5.482 -10.973 1.00 96.50 478 ILE A O 1
ATOM 3772 N N . ALA A 1 479 ? -4.357 7.357 -9.728 1.00 97.12 479 ALA A N 1
ATOM 3773 C CA . ALA A 1 479 ? -5.738 7.221 -9.272 1.00 97.12 479 ALA A CA 1
ATOM 3774 C C . ALA A 1 479 ? -6.734 7.174 -10.439 1.00 97.12 479 ALA A C 1
ATOM 3776 O O . ALA A 1 479 ? -7.585 6.291 -10.482 1.00 97.12 479 ALA A O 1
ATOM 3777 N N . SER A 1 480 ? -6.583 8.067 -11.420 1.00 97.56 480 SER A N 1
ATOM 3778 C CA . SER A 1 480 ? -7.453 8.098 -12.600 1.00 97.56 480 SER A CA 1
ATOM 3779 C C . SER A 1 480 ? -7.315 6.819 -13.429 1.00 97.56 480 SER A C 1
ATOM 3781 O O . SER A 1 480 ? -8.316 6.254 -13.854 1.00 97.56 480 SER A O 1
ATOM 3783 N N . ALA A 1 481 ? -6.092 6.313 -13.619 1.00 97.56 481 ALA A N 1
ATOM 3784 C CA . ALA A 1 481 ? -5.869 5.060 -14.337 1.00 97.56 481 ALA A CA 1
ATOM 3785 C C . ALA A 1 481 ? -6.470 3.848 -13.605 1.00 97.56 481 ALA A C 1
ATOM 3787 O O . ALA A 1 481 ? -7.039 2.963 -14.241 1.00 97.56 481 ALA A O 1
ATOM 3788 N N . LEU A 1 482 ? -6.380 3.817 -12.271 1.00 98.19 482 LEU A N 1
ATOM 3789 C CA . LEU A 1 482 ? -7.026 2.793 -11.450 1.00 98.19 482 LEU A CA 1
ATOM 3790 C C . LEU A 1 482 ? -8.551 2.836 -11.594 1.00 98.19 482 LEU A C 1
ATOM 3792 O O . LEU A 1 482 ? -9.154 1.786 -11.771 1.00 98.19 482 LEU A O 1
ATOM 3796 N N . GLU A 1 483 ? -9.165 4.020 -11.555 1.00 97.38 483 GLU A N 1
ATOM 3797 C CA . GLU A 1 483 ? -10.617 4.196 -11.720 1.00 97.38 483 GLU A CA 1
ATOM 3798 C C . GLU A 1 483 ? -11.099 3.829 -13.136 1.00 97.38 483 GLU A C 1
ATOM 3800 O O . GLU A 1 483 ? -12.202 3.306 -13.285 1.00 97.38 483 GLU A O 1
ATOM 3805 N N . ILE A 1 484 ? -10.276 4.054 -14.169 1.00 97.81 484 ILE A N 1
ATOM 3806 C CA . ILE A 1 484 ? -10.574 3.643 -15.552 1.00 97.81 484 ILE A CA 1
ATOM 3807 C C . ILE A 1 484 ? -10.582 2.114 -15.676 1.00 97.81 484 ILE A C 1
ATOM 3809 O O . ILE A 1 484 ? -11.515 1.548 -16.245 1.00 97.81 484 ILE A O 1
ATOM 3813 N N . VAL A 1 485 ? -9.552 1.438 -15.152 1.00 98.12 485 VAL A N 1
ATOM 3814 C CA . VAL A 1 485 ? -9.395 -0.019 -15.317 1.00 98.12 485 VAL A CA 1
ATOM 3815 C C . VAL A 1 485 ? -10.254 -0.809 -14.326 1.00 98.12 485 VAL A C 1
ATOM 3817 O O . VAL A 1 485 ? -10.821 -1.839 -14.689 1.00 98.12 485 VAL A O 1
ATOM 3820 N N . TRP A 1 486 ? -10.401 -0.318 -13.094 1.00 97.69 486 TRP A N 1
ATOM 3821 C CA . TRP A 1 486 ? -11.200 -0.926 -12.028 1.00 97.69 486 TRP A CA 1
ATOM 3822 C C . TRP A 1 486 ? -12.114 0.122 -11.361 1.00 97.69 486 TRP A C 1
ATOM 3824 O O . TRP A 1 486 ? -11.782 0.647 -10.298 1.00 97.69 486 TRP A O 1
ATOM 3834 N N . PRO A 1 487 ? -13.320 0.386 -11.901 1.00 95.81 487 PRO A N 1
ATOM 3835 C CA . PRO A 1 487 ? -14.210 1.449 -11.407 1.00 95.81 487 PRO A CA 1
ATOM 3836 C C . PRO A 1 487 ? -14.652 1.322 -9.940 1.00 95.81 487 PRO A C 1
ATOM 3838 O O . PRO A 1 487 ? -15.066 2.300 -9.323 1.00 95.81 487 PRO A O 1
ATOM 3841 N N . ASN A 1 488 ? -14.581 0.114 -9.371 1.00 94.44 488 ASN A N 1
ATOM 3842 C CA . ASN A 1 488 ? -14.980 -0.175 -7.990 1.00 94.44 488 ASN A CA 1
ATOM 3843 C C . ASN A 1 488 ? -13.794 -0.248 -7.008 1.00 94.44 488 ASN A C 1
ATOM 3845 O O . ASN A 1 488 ? -13.982 -0.670 -5.861 1.00 94.44 488 ASN A O 1
ATOM 3849 N N . VAL A 1 489 ? -12.582 0.112 -7.443 1.00 96.12 489 VAL A N 1
ATOM 3850 C CA . VAL A 1 489 ? -11.371 0.025 -6.621 1.00 96.12 489 VAL A CA 1
ATOM 3851 C C . VAL A 1 489 ? -11.430 0.980 -5.429 1.00 96.12 489 VAL A C 1
ATOM 3853 O O . VAL A 1 489 ? -11.745 2.163 -5.543 1.00 96.12 489 VAL A O 1
ATOM 3856 N N . GLU A 1 490 ? -11.089 0.476 -4.243 1.00 95.81 490 GLU A N 1
ATOM 3857 C CA . GLU A 1 490 ? -10.880 1.329 -3.074 1.00 95.81 490 GLU A CA 1
ATOM 3858 C C . GLU A 1 490 ? -9.459 1.909 -3.103 1.00 95.81 490 GLU A C 1
ATOM 3860 O O . GLU A 1 490 ? -8.491 1.216 -2.779 1.00 95.81 490 GLU A O 1
ATOM 3865 N N . ILE A 1 491 ? -9.330 3.186 -3.465 1.00 97.00 491 ILE A N 1
ATOM 3866 C CA . ILE A 1 491 ? -8.052 3.909 -3.421 1.00 97.00 491 ILE A CA 1
ATOM 3867 C C . ILE A 1 491 ? -7.734 4.287 -1.973 1.00 97.00 491 ILE A C 1
ATOM 3869 O O . ILE A 1 491 ? -8.553 4.883 -1.273 1.00 97.00 491 ILE A O 1
ATOM 3873 N N . LEU A 1 492 ? -6.544 3.910 -1.516 1.00 97.12 492 LEU A N 1
ATOM 3874 C CA . LEU A 1 492 ? -6.003 4.204 -0.199 1.00 97.12 492 LEU A CA 1
ATOM 3875 C C . LEU A 1 492 ? -4.809 5.149 -0.347 1.00 97.12 492 LEU A C 1
ATOM 3877 O O . LEU A 1 492 ? -3.829 4.821 -1.016 1.00 97.12 492 LEU A O 1
ATOM 3881 N N . THR A 1 493 ? -4.876 6.296 0.320 1.00 96.50 493 THR A N 1
ATOM 3882 C CA . THR A 1 493 ? -3.809 7.304 0.303 1.00 96.50 493 THR A CA 1
ATOM 3883 C C . THR A 1 493 ? -2.763 6.963 1.356 1.00 96.50 493 THR A C 1
ATOM 3885 O O . THR A 1 493 ? -3.106 6.783 2.527 1.00 96.50 493 THR A O 1
ATOM 3888 N N . CYS A 1 494 ? -1.483 6.919 0.984 1.00 96.25 494 CYS A N 1
ATOM 3889 C CA . CYS A 1 494 ? -0.410 6.643 1.934 1.00 96.25 494 CYS A CA 1
ATOM 3890 C C . CYS A 1 494 ? -0.349 7.680 3.070 1.00 96.25 494 CYS A C 1
ATOM 3892 O O . CYS A 1 494 ? -0.068 8.862 2.855 1.00 96.25 494 CYS A O 1
ATOM 3894 N N . TYR A 1 495 ? -0.541 7.223 4.309 1.00 96.12 495 TYR A N 1
ATOM 3895 C CA . TYR A 1 495 ? -0.540 8.093 5.486 1.00 96.12 495 TYR A CA 1
ATOM 3896 C C . TYR A 1 495 ? 0.826 8.739 5.756 1.00 96.12 495 TYR A C 1
ATOM 3898 O O . TYR A 1 495 ? 0.908 9.912 6.120 1.00 96.12 495 TYR A O 1
ATOM 3906 N N . GLU A 1 496 ? 1.912 7.987 5.582 1.00 93.69 496 GLU A N 1
ATOM 3907 C CA . GLU A 1 496 ? 3.270 8.461 5.846 1.00 93.69 496 GLU A CA 1
ATOM 3908 C C . GLU A 1 496 ? 3.686 9.586 4.883 1.00 93.69 496 GLU A C 1
ATOM 3910 O O . GLU A 1 496 ? 4.216 10.611 5.326 1.00 93.69 496 GLU A O 1
ATOM 3915 N N . HIS A 1 497 ? 3.376 9.448 3.590 1.00 93.06 497 HIS A N 1
ATOM 3916 C CA . HIS A 1 497 ? 3.591 10.496 2.593 1.00 93.06 497 HIS A CA 1
ATOM 3917 C C . HIS A 1 497 ? 2.705 11.720 2.824 1.00 93.06 497 HIS A C 1
ATOM 3919 O O . HIS A 1 497 ? 3.213 12.843 2.772 1.00 93.06 497 HIS A O 1
ATOM 3925 N N . LEU A 1 498 ? 1.434 11.526 3.197 1.00 95.56 498 LEU A N 1
ATOM 3926 C CA . LEU A 1 498 ? 0.551 12.616 3.621 1.00 95.56 498 LEU A CA 1
ATOM 3927 C C . LEU A 1 498 ? 1.164 13.397 4.790 1.00 95.56 498 LEU A C 1
ATOM 3929 O O . LEU A 1 498 ? 1.306 14.616 4.707 1.00 95.56 498 LEU A O 1
ATOM 3933 N N . LEU A 1 499 ? 1.594 12.715 5.860 1.00 95.00 499 LEU A N 1
ATOM 3934 C CA . LEU A 1 499 ? 2.231 13.367 7.009 1.00 95.00 499 LEU A CA 1
ATOM 3935 C C . LEU A 1 499 ? 3.470 14.161 6.597 1.00 95.00 499 LEU A C 1
ATOM 3937 O O . LEU A 1 499 ? 3.656 15.295 7.045 1.00 95.00 499 LEU A O 1
ATOM 3941 N N . ARG A 1 500 ? 4.324 13.572 5.753 1.00 93.75 500 ARG A N 1
ATOM 3942 C CA . ARG A 1 500 ? 5.521 14.240 5.237 1.00 93.75 500 ARG A CA 1
ATOM 3943 C C . ARG A 1 500 ? 5.153 15.494 4.451 1.00 93.75 500 ARG A C 1
ATOM 3945 O O . ARG A 1 500 ? 5.825 16.510 4.608 1.00 93.75 500 ARG A O 1
ATOM 3952 N N . GLN A 1 501 ? 4.101 15.444 3.639 1.00 93.69 501 GLN A N 1
ATOM 3953 C CA . GLN A 1 501 ? 3.666 16.582 2.841 1.00 93.69 501 GLN A CA 1
ATOM 3954 C C . GLN A 1 501 ? 3.033 17.681 3.698 1.00 93.69 501 GLN A C 1
ATOM 3956 O O . GLN A 1 501 ? 3.342 18.851 3.486 1.00 93.69 501 GLN A O 1
ATOM 3961 N N . CYS A 1 502 ? 2.239 17.331 4.713 1.00 93.75 502 CYS A N 1
ATOM 3962 C CA . CYS A 1 502 ? 1.696 18.296 5.670 1.00 93.75 502 CYS A CA 1
ATOM 3963 C C . CYS A 1 502 ? 2.802 19.057 6.418 1.00 93.75 502 CYS A C 1
ATOM 3965 O O . CYS A 1 502 ? 2.683 20.262 6.607 1.00 93.75 502 CYS A O 1
ATOM 3967 N N . ARG A 1 503 ? 3.915 18.401 6.790 1.00 94.31 503 ARG A N 1
ATOM 3968 C CA . ARG A 1 503 ? 5.052 19.076 7.456 1.00 94.31 503 ARG A CA 1
ATOM 3969 C C . ARG A 1 503 ? 5.720 20.144 6.591 1.00 94.31 503 ARG A C 1
ATOM 3971 O O . ARG A 1 503 ? 6.337 21.045 7.139 1.00 94.31 503 ARG A O 1
ATOM 3978 N N . LYS A 1 504 ? 5.617 20.043 5.264 1.00 93.88 504 LYS A N 1
ATOM 3979 C CA . LYS A 1 504 ? 6.208 21.015 4.332 1.00 93.88 504 LYS A CA 1
ATOM 3980 C C . LYS A 1 504 ? 5.351 22.268 4.143 1.00 93.88 504 LYS A C 1
ATOM 3982 O O . LYS A 1 504 ? 5.836 23.233 3.568 1.00 93.88 504 LYS A O 1
ATOM 3987 N N . GLN A 1 505 ? 4.103 22.273 4.613 1.00 93.00 505 GLN A N 1
ATOM 3988 C CA . GLN A 1 505 ? 3.170 23.387 4.409 1.00 93.00 505 GLN A CA 1
ATOM 3989 C C . GLN A 1 505 ? 3.327 24.521 5.430 1.00 93.00 505 GLN A C 1
ATOM 3991 O O . GLN A 1 505 ? 2.374 25.239 5.706 1.00 93.00 505 GLN A O 1
ATOM 3996 N N . THR A 1 506 ? 4.527 24.728 5.978 1.00 89.38 506 THR A N 1
ATOM 3997 C CA . THR A 1 506 ? 4.805 25.782 6.975 1.00 89.38 506 THR A CA 1
ATOM 3998 C C . THR A 1 506 ? 4.564 27.199 6.461 1.00 89.38 506 THR A C 1
ATOM 4000 O O . THR A 1 506 ? 4.492 28.124 7.254 1.00 89.38 506 THR A O 1
ATOM 4003 N N . ARG A 1 507 ? 4.421 27.399 5.148 1.00 92.88 507 ARG A N 1
ATOM 4004 C CA . ARG A 1 507 ? 4.030 28.694 4.569 1.00 92.88 507 ARG A CA 1
ATOM 4005 C C . ARG A 1 507 ? 2.530 28.984 4.678 1.00 92.88 507 ARG A C 1
ATOM 4007 O O . ARG A 1 507 ? 2.155 30.141 4.575 1.00 92.88 507 ARG A O 1
ATOM 4014 N N . LEU A 1 508 ? 1.702 27.952 4.863 1.00 92.00 508 LEU A N 1
ATOM 4015 C CA . LEU A 1 508 ? 0.244 28.076 4.977 1.00 92.00 508 LEU A CA 1
ATOM 4016 C C . LEU A 1 508 ? -0.221 28.295 6.423 1.00 92.00 508 LEU A C 1
ATOM 4018 O O . LEU A 1 508 ? -1.403 28.559 6.640 1.00 92.00 508 LEU A O 1
ATOM 4022 N N . GLU A 1 509 ? 0.668 28.120 7.410 1.00 91.75 509 GLU A N 1
ATOM 4023 C CA . GLU A 1 509 ? 0.332 28.374 8.811 1.00 91.75 509 GLU A CA 1
ATOM 4024 C C . GLU A 1 509 ? 0.428 29.871 9.115 1.00 91.75 509 GLU A C 1
ATOM 4026 O O . GLU A 1 509 ? 1.420 30.531 8.805 1.00 91.75 509 GLU A O 1
ATOM 4031 N N . LYS A 1 510 ? -0.606 30.412 9.751 1.00 93.00 510 LYS A N 1
ATOM 4032 C CA . LYS A 1 510 ? -0.645 31.804 10.192 1.00 93.00 510 LYS A CA 1
ATOM 4033 C C . LYS A 1 510 ? 0.080 31.964 11.522 1.00 93.00 510 LYS A C 1
ATOM 4035 O O . LYS A 1 510 ? 0.858 32.902 11.712 1.00 93.00 510 LYS A O 1
ATOM 4040 N N . ARG A 1 511 ? -0.170 31.054 12.463 1.00 93.88 511 ARG A N 1
ATOM 4041 C CA . ARG A 1 511 ? 0.553 30.969 13.727 1.00 93.88 511 ARG A CA 1
ATOM 4042 C C . ARG A 1 511 ? 1.764 30.061 13.548 1.00 93.88 511 ARG A C 1
ATOM 4044 O O . ARG A 1 511 ? 1.636 28.862 13.316 1.00 93.88 511 ARG A O 1
ATOM 4051 N N . LYS A 1 512 ? 2.953 30.624 13.761 1.00 93.25 512 LYS A N 1
ATOM 4052 C CA . LYS A 1 512 ? 4.211 29.870 13.740 1.00 93.25 512 LYS A CA 1
ATOM 4053 C C . LYS A 1 512 ? 4.145 28.668 14.693 1.00 93.25 512 LYS A C 1
ATOM 4055 O O . LYS A 1 512 ? 3.844 28.834 15.876 1.00 93.25 512 LYS A O 1
ATOM 4060 N N . GLY A 1 513 ? 4.450 27.480 14.177 1.00 93.94 513 GLY A N 1
ATOM 4061 C CA . GLY A 1 513 ? 4.427 26.217 14.916 1.00 93.94 513 GLY A CA 1
ATOM 4062 C C . 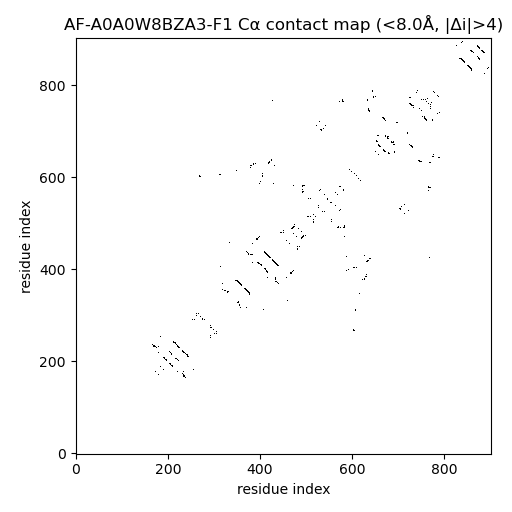GLY A 1 513 ? 3.065 25.517 14.969 1.00 93.94 513 GLY A C 1
ATOM 4063 O O . GLY A 1 513 ? 2.994 24.401 15.487 1.00 93.94 513 GLY A O 1
ATOM 4064 N N . TYR A 1 514 ? 1.995 26.100 14.413 1.00 96.12 514 TYR A N 1
ATOM 4065 C CA . TYR A 1 514 ? 0.650 25.518 14.466 1.00 96.12 514 TYR A CA 1
ATOM 4066 C C . TYR A 1 514 ? 0.590 24.117 13.851 1.00 96.12 514 TYR A C 1
ATOM 4068 O O . TYR A 1 514 ? -0.038 23.214 14.417 1.00 96.12 514 TYR A O 1
ATOM 4076 N N . ILE A 1 515 ? 1.282 23.891 12.728 1.00 94.44 515 ILE A N 1
ATOM 4077 C CA . ILE A 1 515 ? 1.295 22.574 12.084 1.00 94.44 515 ILE A CA 1
ATOM 4078 C C . ILE A 1 515 ? 1.851 21.516 13.034 1.00 94.44 515 ILE A C 1
ATOM 4080 O O . ILE A 1 515 ? 1.270 20.440 13.181 1.00 94.44 515 ILE A O 1
ATOM 4084 N N . LYS A 1 516 ? 2.973 21.817 13.690 1.00 94.56 516 LYS A N 1
ATOM 4085 C CA . LYS A 1 516 ? 3.655 20.887 14.593 1.00 94.56 516 LYS A CA 1
ATOM 4086 C C . LYS A 1 516 ? 2.833 20.628 15.855 1.00 94.56 516 LYS A C 1
ATOM 4088 O O . LYS A 1 516 ? 2.674 19.467 16.238 1.00 94.56 516 LYS A O 1
ATOM 4093 N N . ASP A 1 517 ? 2.321 21.691 16.464 1.00 93.94 517 ASP A N 1
ATOM 4094 C CA . ASP A 1 517 ? 1.774 21.650 17.819 1.00 93.94 517 ASP A CA 1
ATOM 4095 C C . ASP A 1 517 ? 0.285 21.278 17.852 1.00 93.94 517 ASP A C 1
ATOM 4097 O O . ASP A 1 517 ? -0.169 20.677 18.824 1.00 93.94 517 ASP A O 1
ATOM 4101 N N . VAL A 1 518 ? -0.472 21.583 16.789 1.00 94.69 518 VAL A N 1
ATOM 4102 C CA . VAL A 1 518 ? -1.932 21.379 16.731 1.00 94.69 518 VAL A CA 1
ATOM 4103 C C . VAL A 1 518 ? -2.335 20.485 15.560 1.00 94.69 518 VAL A C 1
ATOM 4105 O O . VAL A 1 518 ? -2.991 19.456 15.755 1.00 94.69 518 VAL A O 1
ATOM 4108 N N . ALA A 1 519 ? -1.917 20.821 14.335 1.00 95.44 519 ALA A N 1
ATOM 4109 C CA . ALA A 1 519 ? -2.402 20.113 13.149 1.00 95.44 519 ALA A CA 1
ATOM 4110 C C . ALA A 1 519 ? -1.946 18.646 13.113 1.00 95.44 519 ALA A C 1
ATOM 4112 O O . ALA A 1 519 ? -2.744 17.749 12.846 1.00 95.44 519 ALA A O 1
ATOM 4113 N N . MET A 1 520 ? -0.679 18.368 13.429 1.00 95.56 520 MET A N 1
ATOM 4114 C CA . MET A 1 520 ? -0.123 17.011 13.431 1.00 95.56 520 MET A CA 1
ATOM 4115 C C . MET A 1 520 ? -0.806 16.084 14.452 1.00 95.56 520 MET A C 1
ATOM 4117 O O . MET A 1 520 ? -1.174 14.968 14.066 1.00 95.56 520 MET A O 1
ATOM 4121 N N . PRO A 1 521 ? -1.028 16.488 15.719 1.00 94.69 521 PRO A N 1
ATOM 4122 C CA . PRO A 1 521 ? -1.888 15.746 16.640 1.00 94.69 521 PRO A CA 1
ATOM 4123 C C . PRO A 1 521 ? -3.293 15.476 16.088 1.00 94.69 521 PRO A C 1
ATOM 4125 O O . PRO A 1 521 ? -3.741 14.330 16.128 1.00 94.69 521 PRO A O 1
ATOM 4128 N N . HIS A 1 522 ? -3.961 16.474 15.498 1.00 96.19 522 HIS A N 1
ATOM 4129 C CA . HIS A 1 522 ? -5.291 16.286 14.902 1.00 96.19 522 HIS A CA 1
ATOM 4130 C C . HIS A 1 522 ? -5.265 15.299 13.720 1.00 96.19 522 HIS A C 1
ATOM 4132 O O . HIS A 1 522 ? -6.123 14.426 13.618 1.00 96.19 522 HIS A O 1
ATOM 4138 N N . ILE A 1 523 ? -4.248 15.353 12.857 1.00 96.81 523 ILE A N 1
ATOM 4139 C CA . ILE A 1 523 ? -4.081 14.403 11.745 1.00 96.81 523 ILE A CA 1
ATOM 4140 C C . ILE A 1 523 ? -3.823 12.981 12.273 1.00 96.81 523 ILE A C 1
ATOM 4142 O O . ILE A 1 523 ? -4.371 12.010 11.747 1.00 96.81 523 ILE A O 1
ATOM 4146 N N . ARG A 1 524 ? -3.031 12.818 13.342 1.00 94.94 524 ARG A N 1
ATOM 4147 C CA . ARG A 1 524 ? -2.844 11.515 14.015 1.00 94.94 524 ARG A CA 1
ATOM 4148 C C . ARG A 1 524 ? -4.153 10.988 14.600 1.00 94.94 524 ARG A C 1
ATOM 4150 O O . ARG A 1 524 ? -4.437 9.800 14.453 1.00 94.94 524 ARG A O 1
ATOM 4157 N N . LEU A 1 525 ? -4.958 11.866 15.196 1.00 93.56 525 LEU A N 1
ATOM 4158 C CA . LEU A 1 525 ? -6.288 11.549 15.713 1.00 93.56 525 LEU A CA 1
ATOM 4159 C C . LEU A 1 525 ? -7.205 11.024 14.597 1.00 93.56 525 LEU A C 1
ATOM 4161 O O . LEU A 1 525 ? -7.831 9.974 14.746 1.00 93.56 525 LEU A O 1
ATOM 4165 N N . LEU A 1 526 ? -7.219 11.686 13.441 1.00 96.50 526 LEU A N 1
ATOM 4166 C CA . LEU A 1 526 ? -7.966 11.228 12.269 1.00 96.50 526 LEU A CA 1
ATOM 4167 C C . LEU A 1 526 ? -7.459 9.873 11.748 1.00 96.50 526 LEU A C 1
ATOM 4169 O O . LEU A 1 526 ? -8.271 8.987 11.465 1.00 96.50 526 LEU A O 1
ATOM 4173 N N . HIS A 1 527 ? -6.140 9.653 11.693 1.00 95.81 527 HIS A N 1
ATOM 4174 C CA . HIS A 1 527 ? -5.559 8.390 11.218 1.00 95.81 527 HIS A CA 1
ATOM 4175 C C . HIS A 1 527 ? -6.001 7.188 12.058 1.00 95.81 527 HIS A C 1
ATOM 4177 O O . HIS A 1 527 ? -6.222 6.095 11.529 1.00 95.81 527 HIS A O 1
ATOM 4183 N N . ILE A 1 528 ? -6.181 7.380 13.365 1.00 92.50 528 ILE A N 1
ATOM 4184 C CA . ILE A 1 528 ? -6.658 6.328 14.262 1.00 92.50 528 ILE A CA 1
ATOM 4185 C C . ILE A 1 528 ? -8.188 6.189 14.267 1.00 92.50 528 ILE A C 1
ATOM 4187 O O . ILE A 1 528 ? -8.712 5.504 15.141 1.00 92.50 528 ILE A O 1
ATOM 4191 N N . SER A 1 529 ? -8.924 6.763 13.317 1.00 94.06 529 SER A N 1
ATOM 4192 C CA . SER A 1 529 ? -10.370 6.536 13.201 1.00 94.06 529 SER A CA 1
ATOM 4193 C C . SER A 1 529 ? -10.714 5.053 12.995 1.00 94.06 529 SER A C 1
ATOM 4195 O O . SER A 1 529 ? -9.956 4.260 12.424 1.00 94.06 529 SER A O 1
ATOM 4197 N N . ARG A 1 530 ? -11.877 4.645 13.506 1.00 91.69 530 ARG A N 1
ATOM 4198 C CA . ARG A 1 530 ? -12.352 3.248 13.516 1.00 91.69 530 ARG A CA 1
ATOM 4199 C C . ARG A 1 530 ? -13.299 2.926 12.360 1.00 91.69 530 ARG A C 1
ATOM 4201 O O . ARG A 1 530 ? -13.636 1.763 12.159 1.00 91.69 530 ARG A O 1
ATOM 4208 N N . SER A 1 531 ? -13.755 3.942 11.629 1.00 93.00 531 SER A N 1
ATOM 4209 C CA . SER A 1 531 ? -14.580 3.813 10.424 1.00 93.00 531 SER A CA 1
ATOM 4210 C C . SER A 1 531 ? -14.494 5.079 9.572 1.00 93.00 531 SER A C 1
ATOM 4212 O O . SER A 1 531 ? -14.207 6.153 10.102 1.00 93.00 531 SER A O 1
ATOM 4214 N N . LEU A 1 532 ? -14.825 4.972 8.282 1.00 93.69 532 LEU A N 1
ATOM 4215 C CA . LEU A 1 532 ? -14.850 6.119 7.370 1.00 93.69 532 LEU A CA 1
ATOM 4216 C C . LEU A 1 532 ? -15.890 7.180 7.772 1.00 93.69 532 LEU A C 1
ATOM 4218 O O . LEU A 1 532 ? -15.627 8.373 7.679 1.00 93.69 532 LEU A O 1
ATOM 4222 N N . LYS A 1 533 ? -17.058 6.770 8.286 1.00 95.31 533 LYS A N 1
ATOM 4223 C CA . LYS A 1 533 ? -18.085 7.716 8.761 1.00 95.31 533 LYS A CA 1
ATOM 4224 C C . LYS A 1 533 ? -17.613 8.503 9.985 1.00 95.31 533 LYS A C 1
ATOM 4226 O O . LYS A 1 533 ? -17.799 9.713 10.038 1.00 95.31 533 LYS A O 1
ATOM 4231 N N . GLN A 1 534 ? -16.966 7.825 10.937 1.00 95.25 534 GLN A N 1
ATOM 4232 C CA . GLN A 1 534 ? -16.339 8.483 12.087 1.00 95.25 534 GLN A CA 1
ATOM 4233 C C . GLN A 1 534 ? -15.231 9.444 11.640 1.00 95.25 534 GLN A C 1
ATOM 4235 O O . GLN A 1 534 ? -15.177 10.571 12.119 1.00 95.25 534 GLN A O 1
ATOM 4240 N N . PHE A 1 535 ? -14.386 9.009 10.701 1.00 96.25 535 PHE A N 1
ATOM 4241 C CA . PHE A 1 535 ? -13.318 9.825 10.128 1.00 96.25 535 PHE A CA 1
ATOM 4242 C C . PHE A 1 535 ? -13.860 11.122 9.515 1.00 96.25 535 PHE A C 1
ATOM 4244 O O . PHE A 1 535 ? -13.394 12.196 9.879 1.00 96.25 535 PHE A O 1
ATOM 4251 N N . ARG A 1 536 ? -14.880 11.037 8.649 1.00 96.06 536 ARG A N 1
ATOM 4252 C CA . ARG A 1 536 ? -15.496 12.205 7.992 1.00 96.06 536 ARG A CA 1
ATOM 4253 C C . ARG A 1 536 ? -16.109 13.185 8.996 1.00 96.06 536 ARG A C 1
ATOM 4255 O O . ARG A 1 536 ? -15.967 14.393 8.852 1.00 96.06 536 ARG A O 1
ATOM 4262 N N . ALA A 1 537 ? -16.768 12.678 10.036 1.00 94.69 537 ALA A N 1
ATOM 4263 C CA . ALA A 1 537 ? -17.342 13.536 11.071 1.00 94.69 537 ALA A CA 1
ATOM 4264 C C . ALA A 1 537 ? -16.254 14.227 11.918 1.00 94.69 537 ALA A C 1
ATOM 4266 O O . ALA A 1 537 ? -16.367 15.408 12.246 1.00 94.69 537 ALA A O 1
ATOM 4267 N N . LEU A 1 538 ? -15.172 13.512 12.249 1.00 95.50 538 LEU A N 1
ATOM 4268 C CA . LEU A 1 538 ? -14.035 14.092 12.966 1.00 95.50 538 LEU A CA 1
ATOM 4269 C C . LEU A 1 538 ? -13.272 15.098 12.100 1.00 95.50 538 LEU A C 1
ATOM 4271 O O . LEU A 1 538 ? -12.857 16.135 12.611 1.00 95.50 538 LEU A O 1
ATOM 4275 N N . SER A 1 539 ? -13.112 14.838 10.800 1.00 96.12 539 SER A N 1
ATOM 4276 C CA . SER A 1 539 ? -12.392 15.738 9.898 1.00 96.12 539 SER A CA 1
ATOM 4277 C C . SER A 1 539 ? -13.111 17.080 9.758 1.00 96.12 539 SER A C 1
ATOM 4279 O O . SER A 1 539 ? -12.464 18.121 9.829 1.00 96.12 539 SER A O 1
ATOM 4281 N N . GLN A 1 540 ? -14.447 17.084 9.703 1.00 94.44 540 GLN A N 1
ATOM 4282 C CA . GLN A 1 540 ? -15.248 18.313 9.747 1.00 94.44 540 GLN A CA 1
ATOM 4283 C C . GLN A 1 540 ? -14.989 19.136 11.019 1.00 94.44 540 GLN A C 1
ATOM 4285 O O . GLN A 1 540 ? -14.847 20.359 10.943 1.00 94.44 540 GLN A O 1
ATOM 4290 N N . ARG A 1 541 ? -14.873 18.482 12.183 1.00 93.50 541 ARG A N 1
ATOM 4291 C CA . ARG A 1 541 ? -14.547 19.161 13.449 1.00 93.50 541 ARG A CA 1
ATOM 4292 C C . ARG A 1 541 ? -13.120 19.699 13.474 1.00 93.50 541 ARG A C 1
ATOM 4294 O O . ARG A 1 541 ? -12.921 20.826 13.913 1.00 93.50 541 ARG A O 1
ATOM 4301 N N . VAL A 1 542 ? -12.151 18.938 12.964 1.00 95.56 542 VAL A N 1
ATOM 4302 C CA . VAL A 1 542 ? -10.754 19.386 12.828 1.00 95.56 542 VAL A CA 1
ATOM 4303 C C . VAL A 1 542 ? -10.674 20.638 11.955 1.00 95.56 542 VAL A C 1
ATOM 4305 O O . VAL A 1 542 ? -10.110 21.638 12.386 1.00 95.56 542 VAL A O 1
ATOM 4308 N N . ILE A 1 543 ? -11.295 20.617 10.773 1.00 96.25 543 ILE A N 1
ATOM 4309 C CA . ILE A 1 543 ? -11.308 21.762 9.854 1.00 96.25 543 ILE A CA 1
ATOM 4310 C C . ILE A 1 543 ? -11.997 22.977 10.483 1.00 96.25 543 ILE A C 1
ATOM 4312 O O . ILE A 1 543 ? -11.503 24.095 10.353 1.00 96.25 543 ILE A O 1
ATOM 4316 N N . SER A 1 544 ? -13.116 22.772 11.183 1.00 94.12 544 SER A N 1
ATOM 4317 C CA . SER A 1 544 ? -13.827 23.860 11.867 1.00 94.12 544 SER A CA 1
ATOM 4318 C C . SER A 1 544 ? -12.986 24.470 12.991 1.00 94.12 544 SER A C 1
ATOM 4320 O O . SER A 1 544 ? -12.951 25.689 13.121 1.00 94.12 544 SER A O 1
ATOM 4322 N N . SER A 1 545 ? -12.261 23.642 13.751 1.00 94.56 545 SER A N 1
ATOM 4323 C CA . SER A 1 545 ? -11.321 24.097 14.782 1.00 94.56 545 SER A CA 1
ATOM 4324 C C . SER A 1 545 ? -10.189 24.925 14.181 1.00 94.56 545 SER A C 1
ATOM 4326 O O . SER A 1 545 ? -9.936 26.023 14.653 1.00 94.56 545 SER A O 1
ATOM 4328 N N . TRP A 1 546 ? -9.549 24.442 13.111 1.00 96.25 546 TRP A N 1
ATOM 4329 C CA . TRP A 1 546 ? -8.454 25.167 12.458 1.00 96.25 546 TRP A CA 1
ATOM 4330 C C . TRP A 1 546 ? -8.921 26.516 11.898 1.00 96.25 546 TRP A C 1
ATOM 4332 O O . TRP A 1 546 ? -8.265 27.533 12.101 1.00 96.25 546 TRP A O 1
ATOM 4342 N N . LYS A 1 547 ? -10.103 26.564 11.268 1.00 95.69 547 LYS A N 1
ATOM 4343 C CA . LYS A 1 547 ? -10.713 27.828 10.817 1.00 95.69 547 LYS A CA 1
ATOM 4344 C C . LYS A 1 547 ? -11.026 28.764 11.992 1.00 95.69 547 LYS A C 1
ATOM 4346 O O . LYS A 1 547 ? -10.762 29.957 11.891 1.00 95.69 547 LYS A O 1
ATOM 4351 N N . GLY A 1 548 ? -11.533 28.229 13.106 1.00 94.25 548 GLY A N 1
ATOM 4352 C CA . GLY A 1 548 ? -11.775 28.982 14.342 1.00 94.25 548 GLY A CA 1
ATOM 4353 C C . GLY A 1 548 ? -10.504 29.584 14.950 1.00 94.25 548 GLY A C 1
ATOM 4354 O O . GLY A 1 548 ? -10.542 30.709 15.441 1.00 94.25 548 GLY A O 1
ATOM 4355 N N . ASP A 1 549 ? -9.370 28.891 14.822 1.00 95.00 549 ASP A N 1
ATOM 4356 C CA . ASP A 1 549 ? -8.045 29.378 15.232 1.00 95.00 549 ASP A CA 1
ATOM 4357 C C . ASP A 1 549 ? -7.437 30.395 14.241 1.00 95.00 549 ASP A C 1
ATOM 4359 O O . ASP A 1 549 ? -6.365 30.950 14.483 1.00 95.00 549 ASP A O 1
ATOM 4363 N N . GLY A 1 550 ? -8.116 30.666 13.121 1.00 96.19 550 GLY A N 1
ATOM 4364 C CA . GLY A 1 550 ? -7.667 31.590 12.079 1.00 96.19 550 GLY A CA 1
ATOM 4365 C C . GLY A 1 550 ? -6.790 30.965 10.987 1.00 96.19 550 GLY A C 1
ATOM 4366 O O . GLY A 1 550 ? -6.284 31.702 10.140 1.00 96.19 550 GLY A O 1
ATOM 4367 N N . GLU A 1 551 ? -6.636 29.638 10.969 1.00 96.75 551 GLU A N 1
ATOM 4368 C CA . GLU A 1 551 ? -5.804 28.864 10.031 1.00 96.75 551 GLU A CA 1
ATOM 4369 C C . GLU A 1 551 ? -6.578 28.488 8.753 1.00 96.75 551 GLU A C 1
ATOM 4371 O O . GLU A 1 551 ? -6.700 27.319 8.374 1.00 96.75 551 GLU A O 1
ATOM 4376 N N . TYR A 1 552 ? -7.166 29.488 8.091 1.00 96.75 552 TYR A N 1
ATOM 4377 C CA . TYR A 1 552 ? -8.071 29.282 6.953 1.00 96.75 552 TYR A CA 1
ATOM 4378 C C . TYR A 1 552 ? -7.388 28.664 5.729 1.00 96.75 552 TYR A C 1
ATOM 4380 O O . TYR A 1 552 ? -7.959 27.761 5.116 1.00 96.75 552 TYR A O 1
ATOM 4388 N N . GLU A 1 553 ? -6.188 29.128 5.373 1.00 96.94 553 GLU A N 1
ATOM 4389 C CA . GLU A 1 553 ? -5.452 28.645 4.197 1.00 96.94 553 GLU A CA 1
ATOM 4390 C C . GLU A 1 553 ? -5.012 27.194 4.377 1.00 96.94 553 GLU A C 1
ATOM 4392 O O . GLU A 1 553 ? -5.327 26.349 3.537 1.00 96.94 553 GLU A O 1
ATOM 4397 N N . LEU A 1 554 ? -4.390 26.877 5.518 1.00 97.00 554 LEU A N 1
ATOM 4398 C CA . LEU A 1 554 ? -4.026 25.512 5.889 1.00 97.00 554 LEU A CA 1
ATOM 4399 C C . LEU A 1 554 ? -5.246 24.578 5.904 1.00 97.00 554 LEU A C 1
ATOM 4401 O O . LEU A 1 554 ? -5.188 23.472 5.362 1.00 97.00 554 LEU A O 1
ATOM 4405 N N . ALA A 1 555 ? -6.360 25.015 6.502 1.00 97.38 555 ALA A N 1
ATOM 4406 C CA . ALA A 1 555 ? -7.587 24.229 6.559 1.00 97.38 555 ALA A CA 1
ATOM 4407 C C . ALA A 1 555 ? -8.196 23.997 5.170 1.00 97.38 555 ALA A C 1
ATOM 4409 O O . ALA A 1 555 ? -8.594 22.874 4.861 1.00 97.38 555 ALA A O 1
ATOM 4410 N N . SER A 1 556 ? -8.251 25.033 4.329 1.00 97.69 556 SER A N 1
ATOM 4411 C CA . SER A 1 556 ? -8.770 24.941 2.961 1.00 97.69 556 SER A CA 1
ATOM 4412 C C . SER A 1 556 ? -7.902 24.019 2.105 1.00 97.69 556 SER A C 1
ATOM 4414 O O . SER A 1 556 ? -8.416 23.111 1.454 1.00 97.69 556 SER A O 1
ATOM 4416 N N . TRP A 1 557 ? -6.577 24.168 2.183 1.00 97.56 557 TRP A N 1
ATOM 4417 C CA . TRP A 1 557 ? -5.627 23.283 1.516 1.00 97.56 557 TRP A CA 1
ATOM 4418 C C . TRP A 1 557 ? -5.818 21.823 1.939 1.00 97.56 557 TRP A C 1
ATOM 4420 O O . TRP A 1 557 ? -6.019 20.956 1.090 1.00 97.56 557 TRP A O 1
ATOM 4430 N N . PHE A 1 558 ? -5.824 21.533 3.244 1.00 97.69 558 PHE A N 1
ATOM 4431 C CA . PHE A 1 558 ? -5.950 20.155 3.723 1.00 97.69 558 PHE A CA 1
ATOM 4432 C C . PHE A 1 558 ? -7.294 19.535 3.322 1.00 97.69 558 PHE A C 1
ATOM 4434 O O . PHE A 1 558 ? -7.346 18.375 2.909 1.00 97.69 558 PHE A O 1
ATOM 4441 N N . GLN A 1 559 ? -8.371 20.325 3.394 1.00 97.50 559 GLN A N 1
ATOM 4442 C CA . GLN A 1 559 ? -9.706 19.912 2.978 1.00 97.50 559 GLN A CA 1
ATOM 4443 C C . GLN A 1 559 ? -9.762 19.564 1.484 1.00 97.50 559 GLN A C 1
ATOM 4445 O O . GLN A 1 559 ? -10.281 18.506 1.129 1.00 97.50 559 GLN A O 1
ATOM 4450 N N . ASN A 1 560 ? -9.183 20.407 0.628 1.00 96.75 560 ASN A N 1
ATOM 4451 C CA . ASN A 1 560 ? -9.241 20.250 -0.826 1.00 96.75 560 ASN A CA 1
ATOM 4452 C C . ASN A 1 560 ? -8.256 19.205 -1.369 1.00 96.75 560 ASN A C 1
ATOM 4454 O O . ASN A 1 560 ? -8.489 18.657 -2.442 1.00 96.75 560 ASN A O 1
ATOM 4458 N N . VAL A 1 561 ? -7.179 18.900 -0.640 1.00 95.75 561 VAL A N 1
ATOM 4459 C CA . VAL A 1 561 ? -6.163 17.933 -1.087 1.00 95.75 561 VAL A CA 1
ATOM 4460 C C . VAL A 1 561 ? -6.406 16.534 -0.514 1.00 95.75 561 VAL A C 1
ATOM 4462 O O . VAL A 1 561 ? -6.349 15.556 -1.257 1.00 95.75 561 VAL A O 1
ATOM 4465 N N . TYR A 1 562 ? -6.699 16.413 0.787 1.00 96.75 562 TYR A N 1
ATOM 4466 C CA . TYR A 1 562 ? -6.687 15.122 1.500 1.00 96.75 562 TYR A CA 1
ATOM 4467 C C . TYR A 1 562 ? -8.027 14.685 2.092 1.00 96.75 562 TYR A C 1
ATOM 4469 O O . TYR A 1 562 ? -8.114 13.573 2.618 1.00 96.75 562 TYR A O 1
ATOM 4477 N N . LEU A 1 563 ? -9.060 15.530 2.051 1.00 97.00 563 LEU A N 1
ATOM 4478 C CA . LEU A 1 563 ? -10.399 15.201 2.562 1.00 97.00 563 LEU A CA 1
ATOM 4479 C C . LEU A 1 563 ? -11.460 15.116 1.456 1.00 97.00 563 LEU A C 1
ATOM 4481 O O . LEU A 1 563 ? -12.653 15.063 1.752 1.00 97.00 563 LEU A O 1
ATOM 4485 N N . THR A 1 564 ? -11.045 15.087 0.190 1.00 95.81 564 THR A N 1
ATOM 4486 C CA . THR A 1 564 ? -11.948 14.826 -0.934 1.00 95.81 564 THR A CA 1
ATOM 4487 C C . THR A 1 564 ? -12.327 13.341 -0.986 1.00 95.81 564 THR A C 1
ATOM 4489 O O . THR A 1 564 ? -11.561 12.500 -0.506 1.00 95.81 564 THR A O 1
ATOM 4492 N N . PRO A 1 565 ? -13.473 12.972 -1.594 1.00 94.44 565 PRO A N 1
ATOM 4493 C CA . PRO A 1 565 ? -13.915 11.576 -1.664 1.00 94.44 565 PRO A CA 1
ATOM 4494 C C . PRO A 1 565 ? -12.879 10.603 -2.250 1.00 94.44 565 PRO A C 1
ATOM 4496 O O . PRO A 1 565 ? -12.819 9.455 -1.811 1.00 94.44 565 PRO A O 1
ATOM 4499 N N . ARG A 1 566 ? -12.049 11.066 -3.198 1.00 94.50 566 ARG A N 1
ATOM 4500 C CA . ARG A 1 566 ? -10.961 10.280 -3.803 1.00 94.50 566 ARG A CA 1
ATOM 4501 C C . ARG A 1 566 ? -9.787 10.055 -2.839 1.00 94.50 566 ARG A C 1
ATOM 4503 O O . ARG A 1 566 ? -9.198 8.980 -2.850 1.00 94.50 566 ARG A O 1
ATOM 4510 N N . TRP A 1 567 ? -9.467 11.031 -1.983 1.00 96.44 567 TRP A N 1
ATOM 4511 C CA . TRP A 1 567 ? -8.212 11.062 -1.216 1.00 96.44 567 TRP A CA 1
ATOM 4512 C C . TRP A 1 567 ? -8.357 10.874 0.303 1.00 96.44 567 TRP A C 1
ATOM 4514 O O . TRP A 1 567 ? -7.349 10.734 0.994 1.00 96.44 567 TRP A O 1
ATOM 4524 N N . GLU A 1 568 ? -9.575 10.805 0.846 1.00 95.88 568 GLU A N 1
ATOM 4525 C CA . GLU A 1 568 ? -9.853 10.732 2.296 1.00 95.88 568 GLU A CA 1
ATOM 4526 C C . GLU A 1 568 ? -9.499 9.394 2.984 1.00 95.88 568 GLU A C 1
ATOM 4528 O O . GLU A 1 568 ? -9.574 9.264 4.210 1.00 95.88 568 GLU A O 1
ATOM 4533 N N . ARG A 1 569 ? -9.114 8.364 2.224 1.00 96.50 569 ARG A N 1
ATOM 4534 C CA . ARG A 1 569 ? -8.918 6.993 2.726 1.00 96.50 569 ARG A CA 1
ATOM 4535 C C . ARG A 1 569 ? -7.490 6.720 3.211 1.00 96.50 569 ARG A C 1
ATOM 4537 O O . ARG A 1 569 ? -6.795 5.865 2.673 1.00 96.50 569 ARG A O 1
ATOM 4544 N N . TRP A 1 570 ? -7.072 7.388 4.285 1.00 96.81 570 TRP A N 1
ATOM 4545 C CA . TRP A 1 570 ? -5.736 7.217 4.900 1.00 96.81 570 TRP A CA 1
ATOM 4546 C C . TRP A 1 570 ? -5.757 6.829 6.388 1.00 96.81 570 TRP A C 1
ATOM 4548 O O . TRP A 1 570 ? -4.712 6.674 7.025 1.00 96.81 570 TRP A O 1
ATOM 4558 N N . SER A 1 571 ? -6.937 6.642 6.985 1.00 95.75 571 SER A N 1
ATOM 4559 C CA . SER A 1 571 ? -7.063 6.087 8.343 1.00 95.75 571 SER A CA 1
ATOM 4560 C C . SER A 1 571 ? -6.813 4.574 8.375 1.00 95.75 571 SER A C 1
ATOM 4562 O O . SER A 1 571 ? -7.074 3.879 7.393 1.00 95.75 571 SER A O 1
ATOM 4564 N N . VAL A 1 572 ? -6.394 4.035 9.524 1.00 92.38 572 VAL A N 1
ATOM 4565 C CA . VAL A 1 572 ? -6.111 2.598 9.736 1.00 92.38 572 VAL A CA 1
ATOM 4566 C C . VAL A 1 572 ? -7.244 1.675 9.263 1.00 92.38 572 VAL A C 1
ATOM 4568 O O . VAL A 1 572 ? -6.977 0.582 8.773 1.00 92.38 572 VAL A O 1
ATOM 4571 N N . ASN A 1 573 ? -8.502 2.099 9.413 1.00 91.56 573 ASN A N 1
ATOM 4572 C CA . ASN A 1 573 ? -9.688 1.314 9.045 1.00 91.56 573 ASN A CA 1
ATOM 4573 C C . ASN A 1 573 ? -10.316 1.761 7.712 1.00 91.56 573 ASN A C 1
ATOM 4575 O O . ASN A 1 573 ? -11.491 1.488 7.473 1.00 91.56 573 ASN A O 1
ATOM 4579 N N . SER A 1 574 ? -9.565 2.470 6.861 1.00 90.62 574 SER A N 1
ATOM 4580 C CA . SER A 1 574 ? -10.040 2.864 5.522 1.00 90.62 574 SER A CA 1
ATOM 4581 C C . SER A 1 574 ? -10.020 1.700 4.534 1.00 90.62 574 SER A C 1
ATOM 4583 O O . SER A 1 574 ? -10.839 1.676 3.619 1.00 90.62 574 SER A O 1
ATOM 4585 N N . SER A 1 575 ? -9.107 0.744 4.742 1.00 89.88 575 SER A N 1
ATOM 4586 C CA . SER A 1 575 ? -9.058 -0.515 4.000 1.00 89.88 575 SER A CA 1
ATOM 4587 C C . SER A 1 575 ? -10.174 -1.446 4.461 1.00 89.88 575 SER A C 1
ATOM 4589 O O . SER A 1 575 ? -10.325 -1.724 5.659 1.00 89.88 575 SER A O 1
ATOM 4591 N N . SER A 1 576 ? -10.938 -1.978 3.509 1.00 89.56 576 SER A N 1
ATOM 4592 C CA . SER A 1 576 ? -11.903 -3.044 3.777 1.00 89.56 576 SER A CA 1
ATOM 4593 C C . SER A 1 576 ? -11.236 -4.402 4.051 1.00 89.56 576 SER A C 1
ATOM 4595 O O . SER A 1 576 ? -11.901 -5.284 4.609 1.00 89.56 576 SER A O 1
ATOM 4597 N N . ILE A 1 577 ? -9.936 -4.545 3.763 1.00 93.38 577 ILE A N 1
ATOM 4598 C CA . ILE A 1 577 ? -9.180 -5.803 3.768 1.00 93.38 577 ILE A CA 1
ATOM 4599 C C . ILE A 1 577 ? -8.203 -5.850 4.959 1.00 93.38 577 ILE A C 1
ATOM 4601 O O . ILE A 1 577 ? -7.227 -5.094 5.005 1.00 93.38 577 ILE A O 1
ATOM 4605 N N . PRO A 1 578 ? -8.410 -6.748 5.943 1.00 93.56 578 PRO A N 1
ATOM 4606 C CA . PRO A 1 578 ? -7.435 -6.981 7.002 1.00 93.56 578 PRO A CA 1
ATOM 4607 C C . PRO A 1 578 ? -6.150 -7.579 6.439 1.00 93.56 578 PRO A C 1
ATOM 4609 O O . PRO A 1 578 ? -6.195 -8.621 5.788 1.00 93.56 578 PRO A O 1
ATOM 4612 N N . GLY A 1 579 ? -5.020 -6.970 6.782 1.00 94.06 579 GLY A N 1
ATOM 4613 C CA . GLY A 1 579 ? -3.703 -7.325 6.263 1.00 94.06 579 GLY A CA 1
ATOM 4614 C C . GLY A 1 579 ? -3.177 -6.325 5.236 1.00 94.06 579 GLY A C 1
ATOM 4615 O O . GLY A 1 579 ? -2.033 -6.451 4.812 1.00 94.06 579 GLY A O 1
ATOM 4616 N N . PHE A 1 580 ? -3.970 -5.303 4.900 1.00 94.56 580 PHE A N 1
ATOM 4617 C CA . PHE A 1 580 ? -3.623 -4.249 3.956 1.00 94.56 580 PHE A CA 1
ATOM 4618 C C . PHE A 1 580 ? -3.927 -2.870 4.557 1.00 94.56 580 PHE A C 1
ATOM 4620 O O . PHE A 1 580 ? -5.062 -2.583 4.942 1.00 94.56 580 PHE A O 1
ATOM 4627 N N . LEU A 1 581 ? -2.895 -2.034 4.692 1.00 93.75 581 LEU A N 1
ATOM 4628 C CA . LEU A 1 581 ? -2.956 -0.708 5.316 1.00 93.75 581 LEU A CA 1
ATOM 4629 C C . LEU A 1 581 ? -2.735 0.394 4.266 1.00 93.75 581 LEU A C 1
ATOM 4631 O O . LEU A 1 581 ? -2.081 0.125 3.262 1.00 93.75 581 LEU A O 1
ATOM 4635 N N . PRO A 1 582 ? -3.215 1.631 4.511 1.00 95.12 582 PRO A N 1
ATOM 4636 C CA . PRO A 1 582 ? -2.946 2.788 3.653 1.00 95.12 582 PRO A CA 1
ATOM 4637 C C . PRO A 1 582 ? -1.499 3.277 3.845 1.00 95.12 582 PRO A C 1
ATOM 4639 O O . PRO A 1 582 ? -1.245 4.291 4.497 1.00 95.12 582 PRO A O 1
ATOM 4642 N N . THR A 1 583 ? -0.535 2.497 3.364 1.00 93.69 583 THR A N 1
ATOM 4643 C CA . THR A 1 583 ? 0.896 2.756 3.529 1.00 93.69 583 THR A CA 1
ATOM 4644 C C . THR A 1 583 ? 1.691 2.222 2.344 1.00 93.69 583 THR A C 1
ATOM 4646 O O . THR A 1 583 ? 1.411 1.140 1.827 1.00 93.69 583 THR A O 1
ATOM 4649 N N . GLN A 1 584 ? 2.718 2.965 1.942 1.00 93.19 584 GLN A N 1
ATOM 4650 C CA . GLN A 1 584 ? 3.693 2.559 0.934 1.00 93.19 584 GLN A CA 1
ATOM 4651 C C . GLN A 1 584 ? 4.988 2.002 1.544 1.00 93.19 584 GLN A C 1
ATOM 4653 O O . GLN A 1 584 ? 5.916 1.644 0.830 1.00 93.19 584 GLN A O 1
ATOM 4658 N N . GLN A 1 585 ? 5.060 1.799 2.863 1.00 92.75 585 GLN A N 1
ATOM 4659 C CA . GLN A 1 585 ? 6.259 1.229 3.494 1.00 92.75 585 GLN A CA 1
ATOM 4660 C C . GLN A 1 585 ? 6.741 -0.107 2.886 1.00 92.75 585 GLN A C 1
ATOM 4662 O O . GLN A 1 585 ? 7.958 -0.277 2.750 1.00 92.75 585 GLN A O 1
ATOM 4667 N N . PRO A 1 586 ? 5.867 -1.072 2.513 1.00 92.94 586 PRO A N 1
ATOM 4668 C CA . PRO A 1 586 ? 6.323 -2.305 1.874 1.00 92.94 586 PRO A CA 1
ATOM 4669 C C . PRO A 1 586 ? 7.000 -2.065 0.520 1.00 92.94 586 PRO A C 1
ATOM 4671 O O . PRO A 1 586 ? 8.025 -2.692 0.248 1.00 92.94 586 PRO A O 1
ATOM 4674 N N . ILE A 1 587 ? 6.452 -1.157 -0.295 1.00 92.56 587 ILE A N 1
ATOM 4675 C CA . ILE A 1 587 ? 6.993 -0.825 -1.617 1.00 92.56 587 ILE A CA 1
ATOM 4676 C C . ILE A 1 587 ? 8.257 0.040 -1.476 1.00 92.56 587 ILE A C 1
ATOM 4678 O O . ILE A 1 587 ? 9.290 -0.296 -2.042 1.00 92.56 587 ILE A O 1
ATOM 4682 N N . GLU A 1 588 ? 8.291 1.001 -0.547 1.00 91.44 588 GLU A N 1
ATOM 4683 C CA . GLU A 1 588 ? 9.504 1.759 -0.204 1.00 91.44 588 GLU A CA 1
ATOM 4684 C C . GLU A 1 588 ? 10.646 0.865 0.308 1.00 91.44 588 GLU A C 1
ATOM 4686 O O . GLU A 1 588 ? 11.829 1.120 0.054 1.00 91.44 588 GLU A O 1
ATOM 4691 N N . SER A 1 589 ? 10.327 -0.190 1.066 1.00 89.69 589 SER A N 1
ATOM 4692 C CA . SER A 1 589 ? 11.324 -1.169 1.504 1.00 89.69 589 SER A CA 1
ATOM 4693 C C . SER A 1 589 ? 11.915 -1.921 0.315 1.00 89.69 589 SER A C 1
ATOM 4695 O O . SER A 1 589 ? 13.114 -2.200 0.323 1.00 89.69 589 SER A O 1
ATOM 4697 N N . HIS A 1 590 ? 11.096 -2.242 -0.688 1.00 89.56 590 HIS A N 1
ATOM 4698 C CA . HIS A 1 590 ? 11.548 -2.832 -1.946 1.00 89.56 590 HIS A CA 1
ATOM 4699 C C . HIS A 1 590 ? 12.402 -1.843 -2.747 1.00 89.56 590 HIS A C 1
ATOM 4701 O O . HIS A 1 590 ? 13.503 -2.166 -3.195 1.00 89.56 590 HIS A O 1
ATOM 4707 N N . HIS A 1 591 ? 12.002 -0.574 -2.785 1.00 87.00 591 HIS A N 1
ATOM 4708 C CA . HIS A 1 591 ? 12.789 0.481 -3.413 1.00 87.00 591 HIS A CA 1
ATOM 4709 C C . HIS A 1 591 ? 14.184 0.640 -2.798 1.00 87.00 591 HIS A C 1
ATOM 4711 O O . HIS A 1 591 ? 15.143 1.020 -3.471 1.00 87.00 591 HIS A O 1
ATOM 4717 N N . ARG A 1 592 ? 14.372 0.361 -1.507 1.00 85.69 592 ARG A N 1
ATOM 4718 C CA . ARG A 1 592 ? 15.730 0.359 -0.929 1.00 85.69 592 ARG A CA 1
ATOM 4719 C C . ARG A 1 592 ? 16.607 -0.721 -1.560 1.00 85.69 592 ARG A C 1
ATOM 4721 O O . ARG A 1 592 ? 17.784 -0.462 -1.793 1.00 85.69 592 ARG A O 1
ATOM 4728 N N . VAL A 1 593 ? 16.041 -1.877 -1.890 1.00 84.44 593 VAL A N 1
ATOM 4729 C CA . VAL A 1 593 ? 16.751 -2.959 -2.579 1.00 84.44 593 VAL A CA 1
ATOM 4730 C C . VAL A 1 593 ? 17.088 -2.561 -4.010 1.00 84.44 593 VAL A C 1
ATOM 4732 O O . VAL A 1 593 ? 18.254 -2.632 -4.398 1.00 84.44 593 VAL A O 1
ATOM 4735 N N . ILE A 1 594 ? 16.112 -2.065 -4.778 1.00 83.06 594 ILE A N 1
ATOM 4736 C CA . ILE A 1 594 ? 16.379 -1.616 -6.150 1.00 83.06 594 ILE A CA 1
ATOM 4737 C C . ILE A 1 594 ? 17.445 -0.509 -6.134 1.00 83.06 594 ILE A C 1
ATOM 4739 O O . ILE A 1 594 ? 18.376 -0.557 -6.934 1.00 83.06 594 ILE A O 1
ATOM 4743 N N . LYS A 1 595 ? 17.410 0.431 -5.171 1.00 80.19 595 LYS A N 1
ATOM 4744 C CA . LYS A 1 595 ? 18.460 1.460 -5.001 1.00 80.19 595 LYS A CA 1
ATOM 4745 C C . LYS A 1 595 ? 19.854 0.847 -4.901 1.00 80.19 595 LYS A C 1
ATOM 4747 O O . LYS A 1 595 ? 20.775 1.387 -5.509 1.00 80.19 595 LYS A O 1
ATOM 4752 N N . VAL A 1 596 ? 20.014 -0.260 -4.178 1.00 80.94 596 VAL A N 1
ATOM 4753 C CA . VAL A 1 596 ? 21.291 -0.983 -4.083 1.00 80.94 596 VAL A CA 1
ATOM 4754 C C . VAL A 1 596 ? 21.674 -1.579 -5.439 1.00 80.94 596 VAL A C 1
ATOM 4756 O O . VAL A 1 596 ? 22.769 -1.295 -5.919 1.00 80.94 596 VAL A O 1
ATOM 4759 N N . ILE A 1 597 ? 20.761 -2.291 -6.110 1.00 77.94 597 ILE A N 1
ATOM 4760 C CA . ILE A 1 597 ? 21.004 -2.903 -7.434 1.00 77.94 597 ILE A CA 1
ATOM 4761 C C . ILE A 1 597 ? 21.434 -1.852 -8.471 1.00 77.94 597 ILE A C 1
ATOM 4763 O O . ILE A 1 597 ? 22.339 -2.084 -9.273 1.00 77.94 597 ILE A O 1
ATOM 4767 N N . VAL A 1 598 ? 20.815 -0.668 -8.447 1.00 74.00 598 VAL A N 1
ATOM 4768 C CA . VAL A 1 598 ? 21.074 0.399 -9.428 1.00 74.00 598 VAL A CA 1
ATOM 4769 C C . VAL A 1 598 ? 22.168 1.376 -9.006 1.00 74.00 598 VAL A C 1
ATOM 4771 O O . VAL A 1 598 ? 22.454 2.321 -9.745 1.00 74.00 598 VAL A O 1
ATOM 4774 N N . THR A 1 599 ? 22.795 1.194 -7.835 1.00 69.06 599 THR A N 1
ATOM 4775 C CA . THR A 1 599 ? 23.767 2.161 -7.298 1.00 69.06 599 THR A CA 1
ATOM 4776 C C . THR A 1 599 ? 24.929 2.392 -8.258 1.00 69.06 599 THR A C 1
ATOM 4778 O O . THR A 1 599 ? 25.349 3.540 -8.403 1.00 69.06 599 THR A O 1
ATOM 4781 N N . ASP A 1 600 ? 25.382 1.383 -8.995 1.00 62.25 600 ASP A N 1
ATOM 4782 C CA . ASP A 1 600 ? 26.470 1.527 -9.976 1.00 62.25 600 ASP A CA 1
ATOM 4783 C C . ASP A 1 600 ? 26.016 2.090 -11.332 1.00 62.25 600 ASP A C 1
ATOM 4785 O O . ASP A 1 600 ? 26.841 2.503 -12.143 1.00 62.25 600 ASP A O 1
ATOM 4789 N N . TYR A 1 601 ? 24.703 2.209 -11.542 1.00 63.59 601 TYR A N 1
ATOM 4790 C CA . TYR A 1 601 ? 24.071 2.572 -12.816 1.00 63.59 601 TYR A CA 1
ATOM 4791 C C . TYR A 1 601 ? 23.309 3.902 -12.760 1.00 63.59 601 TYR A C 1
ATOM 4793 O O . TYR A 1 601 ? 22.529 4.217 -13.658 1.00 63.59 601 TYR A O 1
ATOM 4801 N N . LYS A 1 602 ? 23.517 4.722 -11.722 1.00 61.06 602 LYS A N 1
ATOM 4802 C CA . LYS A 1 602 ? 22.892 6.053 -11.638 1.00 61.06 602 LYS A CA 1
ATOM 4803 C C . LYS A 1 602 ? 23.283 6.894 -12.860 1.00 61.06 602 LYS A C 1
ATOM 4805 O O . LYS A 1 602 ? 24.463 7.205 -13.028 1.00 61.06 602 LYS A O 1
ATOM 4810 N N . LYS A 1 603 ? 22.286 7.318 -13.651 1.00 64.44 603 LYS A N 1
ATOM 4811 C CA . LYS A 1 603 ? 22.444 8.050 -14.925 1.00 64.44 603 LYS A CA 1
ATOM 4812 C C . LYS A 1 603 ? 22.995 7.183 -16.081 1.00 64.44 603 LYS A C 1
ATOM 4814 O O . LYS A 1 603 ? 23.591 7.720 -17.017 1.00 64.44 603 LYS A O 1
ATOM 4819 N N . ALA A 1 604 ? 22.782 5.865 -16.040 1.00 65.38 604 ALA A N 1
ATOM 4820 C CA . ALA A 1 604 ? 23.122 4.929 -17.117 1.00 65.38 604 ALA A CA 1
ATOM 4821 C C . ALA A 1 604 ? 22.416 5.264 -18.448 1.00 65.38 604 ALA A C 1
ATOM 4823 O O . ALA A 1 604 ? 21.285 5.763 -18.403 1.00 65.38 604 ALA A O 1
ATOM 4824 N N . PRO A 1 605 ? 23.042 4.985 -19.617 1.00 70.19 605 PRO A N 1
ATOM 4825 C CA . PRO A 1 605 ? 22.388 5.048 -20.921 1.00 70.19 605 PRO A CA 1
ATOM 4826 C C . PRO A 1 605 ? 21.089 4.239 -20.972 1.00 70.19 605 PRO A C 1
ATOM 4828 O O . PRO A 1 605 ? 21.002 3.234 -20.264 1.00 70.19 605 PRO A O 1
ATOM 4831 N N . THR A 1 606 ? 20.113 4.600 -21.820 1.00 74.69 606 THR A N 1
ATOM 4832 C CA . THR A 1 606 ? 18.838 3.849 -21.891 1.00 74.69 606 THR A CA 1
ATOM 4833 C C . THR A 1 606 ? 19.102 2.373 -22.167 1.00 74.69 606 THR A C 1
ATOM 4835 O O . THR A 1 606 ? 18.611 1.509 -21.450 1.00 74.69 606 THR A O 1
ATOM 4838 N N . ILE A 1 607 ? 19.980 2.081 -23.130 1.00 75.81 607 ILE A N 1
ATOM 4839 C CA . ILE A 1 607 ? 20.337 0.709 -23.493 1.00 75.81 607 ILE A CA 1
ATOM 4840 C C . ILE A 1 607 ? 21.003 -0.063 -22.344 1.00 75.81 607 ILE A C 1
ATOM 4842 O O . ILE A 1 607 ? 20.782 -1.260 -22.195 1.00 75.81 607 ILE A O 1
ATOM 4846 N N . THR A 1 608 ? 21.777 0.616 -21.494 1.00 76.69 608 THR A N 1
ATOM 4847 C CA . THR A 1 608 ? 22.404 0.012 -20.310 1.00 76.69 608 THR A CA 1
ATOM 4848 C C . THR A 1 608 ? 21.362 -0.284 -19.237 1.00 76.69 608 THR A C 1
ATOM 4850 O O . THR A 1 608 ? 21.426 -1.333 -18.599 1.00 76.69 608 THR A O 1
ATOM 4853 N N . VAL A 1 609 ? 20.379 0.603 -19.047 1.00 80.81 609 VAL A N 1
ATOM 4854 C CA . VAL A 1 609 ? 19.250 0.335 -18.145 1.00 80.81 609 VAL A CA 1
ATOM 4855 C C . VAL A 1 609 ? 18.487 -0.899 -18.626 1.00 80.81 609 VAL A C 1
ATOM 4857 O O . VAL A 1 609 ? 18.303 -1.841 -17.856 1.00 80.81 609 VAL A O 1
ATOM 4860 N N . LEU A 1 610 ? 18.133 -0.931 -19.910 1.00 84.69 610 LEU A N 1
ATOM 4861 C CA . LEU A 1 610 ? 17.366 -2.017 -20.509 1.00 84.69 610 LEU A CA 1
ATOM 4862 C C . LEU A 1 610 ? 18.107 -3.361 -20.497 1.00 84.69 610 LEU A C 1
ATOM 4864 O O . LEU A 1 610 ? 17.526 -4.373 -20.126 1.00 84.69 610 LEU A O 1
ATOM 4868 N N . ASN A 1 611 ? 19.388 -3.395 -20.867 1.00 83.25 611 ASN A N 1
ATOM 4869 C CA . ASN A 1 611 ? 20.121 -4.657 -21.012 1.00 83.25 611 ASN A CA 1
ATOM 4870 C C . ASN A 1 611 ? 20.809 -5.132 -19.723 1.00 83.25 611 ASN A C 1
ATOM 4872 O O . ASN A 1 611 ? 21.127 -6.315 -19.621 1.00 83.25 611 ASN A O 1
ATOM 4876 N N . SER A 1 612 ? 21.054 -4.247 -18.750 1.00 80.44 612 SER A N 1
ATOM 4877 C CA . SER A 1 612 ? 21.867 -4.580 -17.569 1.00 80.44 612 SER A CA 1
ATOM 4878 C C . SER A 1 612 ? 21.181 -4.306 -16.235 1.00 80.44 612 SER A C 1
ATOM 4880 O O . SER A 1 612 ? 21.497 -4.974 -15.252 1.00 80.44 612 SER A O 1
ATOM 4882 N N . VAL A 1 613 ? 20.289 -3.315 -16.150 1.00 83.25 613 VAL A N 1
ATOM 4883 C CA . VAL A 1 613 ? 19.649 -2.946 -14.877 1.00 83.25 613 VAL A CA 1
ATOM 4884 C C . VAL A 1 613 ? 18.338 -3.693 -14.690 1.00 83.25 613 VAL A C 1
ATOM 4886 O O . VAL A 1 613 ? 18.204 -4.417 -13.706 1.00 83.25 613 VAL A O 1
ATOM 4889 N N . LEU A 1 614 ? 17.404 -3.570 -15.639 1.00 88.69 614 LEU A N 1
ATOM 4890 C CA . LEU A 1 614 ? 16.094 -4.222 -15.541 1.00 88.69 614 LEU A CA 1
ATOM 4891 C C . LEU A 1 614 ? 16.210 -5.745 -15.385 1.00 88.69 614 LEU A C 1
ATOM 4893 O O . LEU A 1 614 ? 15.589 -6.268 -14.463 1.00 88.69 614 LEU A O 1
ATOM 4897 N N . PRO A 1 615 ? 17.063 -6.465 -16.145 1.00 89.81 615 PRO A N 1
ATOM 4898 C CA . PRO A 1 615 ? 17.219 -7.904 -15.950 1.00 89.81 615 PRO A CA 1
ATOM 4899 C C . PRO A 1 615 ? 17.705 -8.279 -14.546 1.00 89.81 615 PRO A C 1
ATOM 4901 O O . PRO A 1 615 ? 17.295 -9.306 -14.022 1.00 89.81 615 PRO A O 1
ATOM 4904 N N . ARG A 1 616 ? 18.538 -7.449 -13.900 1.00 87.75 616 ARG A N 1
ATOM 4905 C CA . ARG A 1 616 ? 19.001 -7.709 -12.525 1.00 87.75 616 ARG A CA 1
ATOM 4906 C C . ARG A 1 616 ? 17.923 -7.454 -11.482 1.00 87.75 616 ARG A C 1
ATOM 4908 O O . ARG A 1 616 ? 17.858 -8.200 -10.512 1.00 87.75 616 ARG A O 1
ATOM 4915 N N . VAL A 1 617 ? 17.103 -6.419 -11.676 1.00 89.25 617 VAL A N 1
ATOM 4916 C CA . VAL A 1 617 ? 15.937 -6.160 -10.818 1.00 89.25 617 VAL A CA 1
ATOM 4917 C C . VAL A 1 617 ? 14.959 -7.329 -10.924 1.00 89.25 617 VAL A C 1
ATOM 4919 O O . VAL A 1 617 ? 14.638 -7.945 -9.914 1.00 89.25 617 VAL A O 1
ATOM 4922 N N . LEU A 1 618 ? 14.588 -7.713 -12.149 1.00 91.50 618 LEU A N 1
ATOM 4923 C CA . LEU A 1 618 ? 13.685 -8.838 -12.404 1.00 91.50 618 LEU A CA 1
ATOM 4924 C C . LEU A 1 618 ? 14.234 -10.157 -11.848 1.00 91.50 618 LEU A C 1
ATOM 4926 O O . LEU A 1 618 ? 13.490 -10.907 -11.218 1.00 91.50 618 LEU A O 1
ATOM 4930 N N . LEU A 1 619 ? 15.533 -10.425 -12.032 1.00 87.75 619 LEU A N 1
ATOM 4931 C CA . LEU A 1 619 ? 16.184 -11.605 -11.470 1.00 87.75 619 LEU A CA 1
ATOM 4932 C C . LEU A 1 619 ? 16.104 -11.594 -9.942 1.00 87.75 619 LEU A C 1
ATOM 4934 O O . LEU A 1 619 ? 15.630 -12.566 -9.366 1.00 87.75 619 LEU A O 1
ATOM 4938 N N . TYR A 1 620 ? 16.490 -10.493 -9.289 1.00 89.56 620 TYR A N 1
ATOM 4939 C CA . TYR A 1 620 ? 16.412 -10.386 -7.832 1.00 89.56 620 TYR A CA 1
ATOM 4940 C C . TYR A 1 620 ? 14.993 -10.662 -7.318 1.00 89.56 620 TYR A C 1
ATOM 4942 O O . TYR A 1 620 ? 14.818 -11.408 -6.352 1.00 89.56 620 TYR A O 1
ATOM 4950 N N . ASP A 1 621 ? 13.985 -10.088 -7.967 1.00 89.94 621 ASP A N 1
ATOM 4951 C CA . ASP A 1 621 ? 12.593 -10.217 -7.546 1.00 89.94 621 ASP A CA 1
ATOM 4952 C C . ASP A 1 621 ? 12.063 -11.629 -7.735 1.00 89.94 621 ASP A C 1
ATOM 4954 O O . ASP A 1 621 ? 11.432 -12.189 -6.841 1.00 89.94 621 ASP A O 1
ATOM 4958 N N . SER A 1 622 ? 12.356 -12.231 -8.884 1.00 85.25 622 SER A N 1
ATOM 4959 C CA . SER A 1 622 ? 11.970 -13.610 -9.162 1.00 85.25 622 SER A CA 1
ATOM 4960 C C . SER A 1 622 ? 12.607 -14.602 -8.184 1.00 85.25 622 SER A C 1
ATOM 4962 O O . SER A 1 622 ? 11.955 -15.561 -7.790 1.00 85.25 622 SER A O 1
ATOM 4964 N N . THR A 1 623 ? 13.838 -14.360 -7.719 1.00 81.62 623 THR A N 1
ATOM 4965 C CA . THR A 1 623 ? 14.529 -15.285 -6.808 1.00 81.62 623 THR A CA 1
ATOM 4966 C C . THR A 1 623 ? 14.195 -15.058 -5.337 1.00 81.62 623 THR A C 1
ATOM 4968 O O . THR A 1 623 ? 14.192 -16.010 -4.565 1.00 81.62 623 THR A O 1
ATOM 4971 N N . ASN A 1 624 ? 13.937 -13.814 -4.921 1.00 78.56 624 ASN A N 1
ATOM 4972 C CA . ASN A 1 624 ? 13.766 -13.471 -3.501 1.00 78.56 624 ASN A CA 1
ATOM 4973 C C . ASN A 1 624 ? 12.314 -13.170 -3.116 1.00 78.56 624 ASN A C 1
ATOM 4975 O O . ASN A 1 624 ? 11.958 -13.257 -1.941 1.00 78.56 624 ASN A O 1
ATOM 4979 N N . LEU A 1 625 ? 11.476 -12.785 -4.081 1.00 74.00 625 LEU A N 1
ATOM 4980 C CA . LEU A 1 625 ? 10.116 -12.307 -3.837 1.00 74.00 625 LEU A CA 1
ATOM 4981 C C . LEU A 1 625 ? 9.041 -13.193 -4.479 1.00 74.00 625 LEU A C 1
ATOM 4983 O O . LEU A 1 625 ? 7.864 -12.976 -4.207 1.00 74.00 625 LEU A O 1
ATOM 4987 N N . ALA A 1 626 ? 9.391 -14.233 -5.238 1.00 65.69 626 ALA A N 1
ATOM 4988 C CA . ALA A 1 626 ? 8.429 -15.204 -5.769 1.00 65.69 626 ALA A CA 1
ATOM 4989 C C . ALA A 1 626 ? 8.218 -16.403 -4.820 1.00 65.69 626 ALA A C 1
ATOM 4991 O O . ALA A 1 626 ? 8.530 -17.542 -5.164 1.00 65.69 626 ALA A O 1
ATOM 4992 N N . VAL A 1 627 ? 7.670 -16.169 -3.620 1.00 72.81 627 VAL A N 1
ATOM 4993 C CA . VAL A 1 627 ? 7.213 -17.277 -2.750 1.00 72.81 627 VAL A CA 1
ATOM 4994 C C . VAL A 1 627 ? 5.860 -17.818 -3.206 1.00 72.81 627 VAL A C 1
ATOM 4996 O O . VAL A 1 627 ? 5.127 -17.188 -3.966 1.00 72.81 627 VAL A O 1
ATOM 4999 N N . ASP A 1 628 ? 5.525 -19.015 -2.737 1.00 75.12 628 ASP A N 1
ATOM 5000 C CA . ASP A 1 628 ? 4.323 -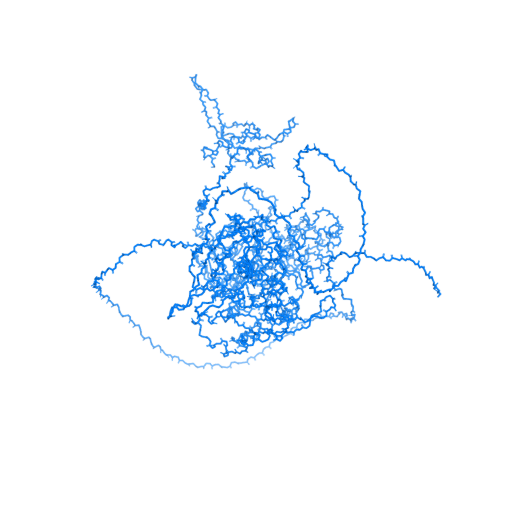19.725 -3.174 1.00 75.12 628 ASP A CA 1
ATOM 5001 C C . ASP A 1 628 ? 3.019 -19.152 -2.615 1.00 75.12 628 ASP A C 1
ATOM 5003 O O . ASP A 1 628 ? 1.961 -19.435 -3.176 1.00 75.12 628 ASP A O 1
ATOM 5007 N N . GLN A 1 629 ? 3.078 -18.373 -1.525 1.00 84.38 629 GLN A N 1
ATOM 5008 C CA . GLN A 1 629 ? 1.903 -17.893 -0.790 1.00 84.38 629 GLN A CA 1
ATOM 5009 C C . GLN A 1 629 ? 1.827 -16.366 -0.737 1.00 84.38 629 GLN A C 1
ATOM 5011 O O . GLN A 1 629 ? 2.712 -15.699 -0.202 1.00 84.38 629 GLN A O 1
ATOM 5016 N N . HIS A 1 630 ? 0.743 -15.811 -1.275 1.00 91.62 630 HIS A N 1
ATOM 5017 C CA . HIS A 1 630 ? 0.523 -14.371 -1.441 1.00 91.62 630 HIS A CA 1
ATOM 5018 C C . HIS A 1 630 ? -0.694 -13.874 -0.637 1.00 91.62 630 HIS A C 1
ATOM 5020 O O . HIS A 1 630 ? -1.426 -12.991 -1.070 1.00 91.62 630 HIS A O 1
ATOM 5026 N N . ARG A 1 631 ? -0.936 -14.439 0.550 1.00 93.75 631 ARG A N 1
ATOM 5027 C CA . ARG A 1 631 ? -2.123 -14.152 1.376 1.00 93.75 631 ARG A CA 1
ATOM 5028 C C . ARG A 1 631 ? -2.020 -12.827 2.145 1.00 93.75 631 ARG A C 1
ATOM 5030 O O . ARG A 1 631 ? -0.932 -12.363 2.486 1.00 93.75 631 ARG A O 1
ATOM 5037 N N . HIS A 1 632 ? -3.179 -12.302 2.555 1.00 94.44 632 HIS A N 1
ATOM 5038 C CA . HIS A 1 632 ? -3.330 -11.160 3.483 1.00 94.44 632 HIS A CA 1
ATOM 5039 C C . HIS A 1 632 ? -3.038 -11.493 4.955 1.00 94.44 632 HIS A C 1
ATOM 5041 O O . HIS A 1 632 ? -3.434 -10.764 5.862 1.00 94.44 632 HIS A O 1
ATOM 5047 N N . PHE A 1 633 ? -2.438 -12.647 5.216 1.00 93.81 633 PHE A N 1
ATOM 5048 C CA . PHE A 1 633 ? -2.058 -13.150 6.531 1.00 93.81 633 PHE A CA 1
ATOM 5049 C C . PHE A 1 633 ? -0.979 -14.218 6.344 1.00 93.81 633 PHE A C 1
ATOM 5051 O O . PHE A 1 633 ? -0.829 -14.761 5.253 1.00 93.81 633 PHE A O 1
ATOM 5058 N N . ALA A 1 634 ? -0.259 -14.548 7.412 1.00 92.62 634 ALA A N 1
ATOM 5059 C CA . ALA A 1 634 ? 0.723 -15.624 7.390 1.00 92.62 634 ALA A CA 1
ATOM 5060 C C . ALA A 1 634 ? 0.480 -16.615 8.522 1.00 92.62 634 ALA A C 1
ATOM 5062 O O . ALA A 1 634 ? 0.017 -16.240 9.603 1.00 92.62 634 ALA A O 1
ATOM 5063 N N . GLU A 1 635 ? 0.843 -17.869 8.269 1.00 90.50 635 GLU A N 1
ATOM 5064 C CA . GLU A 1 635 ? 0.977 -18.881 9.307 1.00 90.50 635 GLU A CA 1
ATOM 5065 C C . GLU A 1 635 ? 2.187 -18.580 10.190 1.00 90.50 635 GLU A C 1
ATOM 5067 O O . GLU A 1 635 ? 3.294 -18.384 9.694 1.00 90.50 635 GLU A O 1
ATOM 5072 N N . GLY A 1 636 ? 2.011 -18.622 11.505 1.00 87.31 636 GLY A N 1
ATOM 5073 C CA . GLY A 1 636 ? 3.092 -18.322 12.434 1.00 87.31 636 GLY A CA 1
ATOM 5074 C C . GLY A 1 636 ? 2.699 -18.542 13.890 1.00 87.31 636 GLY A C 1
ATOM 5075 O O . GLY A 1 636 ? 1.566 -18.938 14.178 1.00 87.31 636 GLY A O 1
ATOM 5076 N N . PRO A 1 637 ? 3.625 -18.315 14.833 1.00 83.31 637 PRO A N 1
ATOM 5077 C CA . PRO A 1 637 ? 3.313 -18.358 16.255 1.00 83.31 637 PRO A CA 1
ATOM 5078 C C . PRO A 1 637 ? 2.380 -17.206 16.653 1.00 83.31 637 PRO A C 1
ATOM 5080 O O . PRO A 1 637 ? 2.336 -16.147 16.013 1.00 83.31 637 PRO A O 1
ATOM 5083 N N . LEU A 1 638 ? 1.682 -17.364 17.780 1.00 82.94 638 LEU A N 1
ATOM 5084 C CA . LEU A 1 638 ? 1.079 -16.214 18.451 1.00 82.94 638 LEU A CA 1
ATOM 5085 C C . LEU A 1 638 ? 2.188 -15.270 18.915 1.00 82.94 638 LEU A C 1
ATOM 5087 O O . LEU A 1 638 ? 3.115 -15.668 19.619 1.00 82.94 638 LEU A O 1
ATOM 5091 N N . ASN A 1 639 ? 2.073 -13.996 18.552 1.00 81.88 639 ASN A N 1
ATOM 5092 C CA . ASN A 1 639 ? 3.030 -12.991 18.989 1.00 81.88 639 ASN A CA 1
ATOM 5093 C C . ASN A 1 639 ? 2.954 -12.842 20.521 1.00 81.88 639 ASN A C 1
ATOM 5095 O O . ASN A 1 639 ? 1.938 -12.389 21.054 1.00 81.88 639 ASN A O 1
ATOM 5099 N N . GLY A 1 640 ? 4.038 -13.178 21.226 1.00 83.00 640 GLY A N 1
ATOM 5100 C CA . GLY A 1 640 ? 4.086 -13.126 22.689 1.00 83.00 640 GLY A CA 1
ATOM 5101 C C . GLY A 1 640 ? 3.779 -11.743 23.273 1.00 83.00 640 GLY A C 1
ATOM 5102 O O . GLY A 1 640 ? 3.118 -11.644 24.305 1.00 83.00 640 GLY A O 1
ATOM 5103 N N . ALA A 1 641 ? 4.149 -10.659 22.581 1.00 85.88 641 ALA A N 1
ATOM 5104 C CA . ALA A 1 641 ? 3.784 -9.304 22.995 1.00 85.88 641 ALA A CA 1
ATOM 5105 C C . ALA A 1 641 ? 2.273 -9.050 22.865 1.00 85.88 641 ALA A C 1
ATOM 5107 O O . ALA A 1 641 ? 1.687 -8.368 23.704 1.00 85.88 641 ALA A O 1
ATOM 5108 N N . ALA A 1 642 ? 1.616 -9.621 21.849 1.00 89.94 642 ALA A N 1
ATOM 5109 C CA . ALA A 1 642 ? 0.164 -9.541 21.714 1.00 89.94 642 ALA A CA 1
ATOM 5110 C C . ALA A 1 642 ? -0.555 -10.358 22.801 1.00 89.94 642 ALA A C 1
ATOM 5112 O O . ALA A 1 642 ? -1.571 -9.897 23.317 1.00 89.94 642 ALA A O 1
ATOM 5113 N N . VAL A 1 643 ? -0.012 -11.520 23.187 1.00 90.06 643 VAL A N 1
ATOM 5114 C CA . VAL A 1 643 ? -0.525 -12.336 24.304 1.00 90.06 643 VAL A CA 1
ATOM 5115 C C . VAL A 1 643 ? -0.404 -11.584 25.633 1.00 90.06 643 VAL A C 1
ATOM 5117 O O . VAL A 1 643 ? -1.375 -11.513 26.382 1.00 90.06 643 VAL A O 1
ATOM 5120 N N . MET A 1 644 ? 0.745 -10.955 25.903 1.00 88.81 644 MET A N 1
ATOM 5121 C CA . MET A 1 644 ? 0.953 -10.124 27.099 1.00 88.81 644 MET A CA 1
ATOM 5122 C C . MET A 1 644 ? -0.055 -8.970 27.161 1.00 88.81 644 MET A C 1
ATOM 5124 O O . MET A 1 644 ? -0.804 -8.851 28.126 1.00 88.81 644 MET A O 1
ATOM 5128 N N . LYS A 1 645 ? -0.179 -8.196 26.075 1.00 91.31 645 LYS A N 1
ATOM 5129 C CA . LYS A 1 645 ? -1.158 -7.101 25.987 1.00 91.31 645 LYS A CA 1
ATOM 5130 C C . LYS A 1 645 ? -2.605 -7.583 26.120 1.00 91.31 645 LYS A C 1
ATOM 5132 O O . LYS A 1 645 ? -3.454 -6.853 26.627 1.00 91.31 645 LYS A O 1
ATOM 5137 N N . ALA A 1 646 ? -2.918 -8.787 25.638 1.00 93.25 646 ALA A N 1
ATOM 5138 C CA . ALA A 1 646 ? -4.237 -9.387 25.815 1.00 93.25 646 ALA A CA 1
ATOM 5139 C C . ALA A 1 646 ? -4.507 -9.687 27.294 1.00 93.25 646 ALA A C 1
ATOM 5141 O O . ALA A 1 646 ? -5.596 -9.387 27.780 1.00 93.25 646 ALA A O 1
ATOM 5142 N N . LYS A 1 647 ? -3.507 -10.207 28.019 1.00 91.19 647 LYS A N 1
ATOM 5143 C CA . LYS A 1 647 ? -3.593 -10.445 29.463 1.00 91.19 647 LYS A CA 1
ATOM 5144 C C . LYS A 1 647 ? -3.866 -9.143 30.201 1.00 91.19 647 LYS A C 1
ATOM 5146 O O . LYS A 1 647 ? -4.823 -9.095 30.963 1.00 91.19 647 LYS A O 1
ATOM 5151 N N . ASP A 1 648 ? -3.107 -8.086 29.915 1.00 88.88 648 ASP A N 1
ATOM 5152 C CA . ASP A 1 648 ? -3.244 -6.787 30.589 1.00 88.88 648 ASP A CA 1
ATOM 5153 C C . ASP A 1 648 ? -4.663 -6.209 30.465 1.00 88.88 648 ASP A C 1
ATOM 5155 O O . ASP A 1 648 ? -5.217 -5.650 31.413 1.00 88.88 648 ASP A O 1
ATOM 5159 N N . LYS A 1 649 ? -5.307 -6.417 29.311 1.00 89.81 649 LYS A N 1
ATOM 5160 C CA . LYS A 1 649 ? -6.701 -6.010 29.065 1.00 89.81 649 LYS A CA 1
ATOM 5161 C C . LYS A 1 649 ? -7.734 -6.834 29.839 1.00 89.81 649 LYS A C 1
ATOM 5163 O O . LYS A 1 649 ? -8.862 -6.372 30.020 1.00 89.81 649 LYS A O 1
ATOM 5168 N N . LEU A 1 650 ? -7.366 -8.034 30.277 1.00 91.50 650 LEU A N 1
ATOM 5169 C CA . LEU A 1 650 ? -8.221 -8.963 31.012 1.00 91.50 650 LEU A CA 1
ATOM 5170 C C . LEU A 1 650 ? -7.991 -8.925 32.530 1.00 91.50 650 LEU A C 1
ATOM 5172 O O . LEU A 1 650 ? -8.863 -9.393 33.253 1.00 91.50 650 LEU A O 1
ATOM 5176 N N . ILE A 1 651 ? -6.882 -8.340 33.018 1.00 85.44 651 ILE A N 1
ATOM 5177 C CA . ILE A 1 651 ? -6.578 -8.231 34.464 1.00 85.44 651 ILE A CA 1
ATOM 5178 C C . ILE A 1 651 ? -7.740 -7.579 35.217 1.00 85.44 651 ILE A C 1
ATOM 5180 O O . ILE A 1 651 ? -8.176 -8.080 36.250 1.00 85.44 651 ILE A O 1
ATOM 5184 N N . LEU A 1 652 ? -8.234 -6.452 34.700 1.00 86.50 652 LEU A N 1
ATOM 5185 C CA . LEU A 1 652 ? -9.337 -5.714 35.303 1.00 86.50 652 LEU A CA 1
ATOM 5186 C C . LEU A 1 652 ? -10.576 -5.793 34.404 1.00 86.50 652 LEU A C 1
ATOM 5188 O O . LEU A 1 652 ? -10.523 -5.320 33.263 1.00 86.50 652 LEU A O 1
ATOM 5192 N N . PRO A 1 653 ? -11.730 -6.265 34.920 1.00 87.75 653 PRO A N 1
ATOM 5193 C CA . PRO A 1 653 ? -13.002 -6.235 34.193 1.00 87.75 653 PRO A CA 1
ATOM 5194 C C . PRO A 1 653 ? -13.398 -4.830 33.716 1.00 87.75 653 PRO A C 1
ATOM 5196 O O . PRO A 1 653 ? -14.135 -4.676 32.751 1.00 87.75 653 PRO A O 1
ATOM 5199 N N . SER A 1 654 ? -12.867 -3.782 34.353 1.00 89.56 654 SER A N 1
ATOM 5200 C CA . SER A 1 654 ? -13.059 -2.384 33.954 1.00 89.56 654 SER A CA 1
ATOM 5201 C C . SER A 1 654 ? -12.512 -2.035 32.563 1.00 89.56 654 SER A C 1
ATOM 5203 O O . SER A 1 654 ? -12.910 -1.006 32.018 1.00 89.56 654 SER A O 1
ATOM 5205 N N . ASN A 1 655 ? -11.626 -2.856 31.986 1.00 92.00 655 ASN A N 1
ATOM 5206 C CA . ASN A 1 655 ? -10.985 -2.603 30.692 1.00 92.00 655 ASN A CA 1
ATOM 5207 C C . ASN A 1 655 ? -11.721 -3.196 29.487 1.00 92.00 655 ASN A C 1
ATOM 5209 O O . ASN A 1 655 ? -11.292 -2.957 28.353 1.00 92.00 655 ASN A O 1
ATOM 5213 N N . HIS A 1 656 ? -12.808 -3.945 29.696 1.00 94.31 656 HIS A N 1
ATOM 5214 C CA . HIS A 1 656 ? -13.572 -4.530 28.602 1.00 94.31 656 HIS A CA 1
ATOM 5215 C C . HIS A 1 656 ? -15.074 -4.618 28.891 1.00 94.31 656 HIS A C 1
ATOM 5217 O O . HIS A 1 656 ? -15.518 -4.588 30.035 1.00 94.31 656 HIS A O 1
ATOM 5223 N N . ARG A 1 657 ? -15.883 -4.724 27.833 1.00 94.62 657 ARG A N 1
ATOM 5224 C CA . ARG A 1 657 ? -17.334 -4.930 27.940 1.00 94.62 657 ARG A CA 1
ATOM 5225 C C . ARG A 1 657 ? -17.862 -5.734 26.761 1.00 94.62 657 ARG A C 1
ATOM 5227 O O . ARG A 1 657 ? -17.611 -5.385 25.610 1.00 94.62 657 ARG A O 1
ATOM 5234 N N . ILE A 1 658 ? -18.663 -6.756 27.046 1.00 93.81 658 ILE A N 1
ATOM 5235 C CA . ILE A 1 658 ? -19.364 -7.553 26.034 1.00 93.81 658 ILE A CA 1
ATOM 5236 C C . ILE A 1 658 ? -20.783 -7.004 25.873 1.00 93.81 658 ILE A C 1
ATOM 5238 O O . ILE A 1 658 ? -21.492 -6.776 26.850 1.00 93.81 658 ILE A O 1
ATOM 5242 N N . THR A 1 659 ? -21.202 -6.771 24.633 1.00 91.00 659 THR A N 1
ATOM 5243 C CA . THR A 1 659 ? -22.569 -6.372 24.287 1.00 91.00 659 THR A CA 1
ATOM 5244 C C . THR A 1 659 ? -23.135 -7.349 23.269 1.00 91.00 659 THR A C 1
ATOM 5246 O O . THR A 1 659 ? -22.567 -7.510 22.190 1.00 91.00 659 THR A O 1
ATOM 5249 N N . ARG A 1 660 ? -24.275 -7.966 23.591 1.00 86.31 660 ARG A N 1
ATOM 5250 C CA . ARG A 1 660 ? -24.991 -8.892 22.706 1.00 86.31 660 ARG A CA 1
ATOM 5251 C C . ARG A 1 660 ? -26.218 -8.208 22.120 1.00 86.31 660 ARG A C 1
ATOM 5253 O O . ARG A 1 660 ? -26.960 -7.542 22.841 1.00 86.31 660 ARG A O 1
ATOM 5260 N N . THR A 1 661 ? -26.425 -8.358 20.817 1.00 71.88 661 THR A N 1
ATOM 5261 C CA . THR A 1 661 ? -27.567 -7.754 20.119 1.00 71.88 661 THR A CA 1
ATOM 5262 C C . THR A 1 661 ? -28.593 -8.840 19.810 1.00 71.88 661 THR A C 1
ATOM 5264 O O . THR A 1 661 ? -28.314 -9.716 18.996 1.00 71.88 661 THR A O 1
ATOM 5267 N N . LYS A 1 662 ? -29.776 -8.784 20.443 1.00 57.91 662 LYS A N 1
ATOM 5268 C CA . LYS A 1 662 ? -30.801 -9.847 20.371 1.00 57.91 662 LYS A CA 1
ATOM 5269 C C . LYS A 1 662 ? -31.326 -10.133 18.952 1.00 57.91 662 LYS A C 1
ATOM 5271 O O . LYS A 1 662 ? -31.777 -11.236 18.698 1.00 57.91 662 LYS A O 1
ATOM 5276 N N . SER A 1 663 ? -31.269 -9.163 18.036 1.00 55.38 663 SER A N 1
ATOM 5277 C CA . SER A 1 663 ? -31.935 -9.236 16.726 1.00 55.38 663 SER A CA 1
ATOM 5278 C C . SER A 1 663 ? -31.067 -9.720 15.558 1.00 55.38 663 SER A C 1
ATOM 5280 O O . SER A 1 663 ? -31.595 -9.889 14.463 1.00 55.38 663 SER A O 1
ATOM 5282 N N . ARG A 1 664 ? -29.746 -9.903 15.730 1.00 57.72 664 ARG A N 1
ATOM 5283 C CA . ARG A 1 664 ? -28.834 -10.197 14.599 1.00 57.72 664 ARG A CA 1
ATOM 5284 C C . ARG A 1 664 ? -27.698 -11.193 14.871 1.00 57.72 664 ARG A C 1
ATOM 5286 O O . ARG A 1 664 ? -26.861 -11.342 13.990 1.00 57.72 664 ARG A O 1
ATOM 5293 N N . GLY A 1 665 ? -27.615 -11.819 16.050 1.00 61.06 665 GLY A N 1
ATOM 5294 C CA . GLY A 1 665 ? -26.508 -12.748 16.356 1.00 61.06 665 GLY A CA 1
ATOM 5295 C C . GLY A 1 665 ? -25.122 -12.112 16.168 1.00 61.06 665 GLY A C 1
ATOM 5296 O O . GLY A 1 665 ? -24.222 -12.708 15.584 1.00 61.06 665 GLY A O 1
ATOM 5297 N N . ARG A 1 666 ? -24.980 -10.838 16.561 1.00 75.69 666 ARG A N 1
ATOM 5298 C CA . ARG A 1 666 ? -23.701 -10.117 16.517 1.00 75.69 666 ARG A CA 1
ATOM 5299 C C . ARG A 1 666 ? -23.330 -9.657 17.913 1.00 75.69 666 ARG A C 1
ATOM 5301 O O . ARG A 1 666 ? -23.849 -8.636 18.397 1.00 75.69 666 ARG A O 1
ATOM 5308 N N . THR A 1 667 ? -22.416 -10.390 18.533 1.00 91.56 667 THR A N 1
ATOM 5309 C CA . THR A 1 667 ? -21.713 -9.963 19.737 1.00 91.56 667 THR A CA 1
ATOM 5310 C C . THR A 1 667 ? -20.645 -8.926 19.384 1.00 91.56 667 THR A C 1
ATOM 5312 O O . THR A 1 667 ? -19.988 -8.973 18.343 1.00 91.56 667 THR A O 1
ATOM 5315 N N . ARG A 1 668 ? -20.485 -7.922 20.248 1.00 94.06 668 ARG A N 1
ATOM 5316 C CA . ARG A 1 668 ? -19.380 -6.963 20.179 1.00 94.06 668 ARG A CA 1
ATOM 5317 C C . ARG A 1 668 ? -18.656 -6.929 21.505 1.00 94.06 668 ARG A C 1
ATOM 5319 O O . ARG A 1 668 ? -19.295 -6.803 22.551 1.00 94.06 668 ARG A O 1
ATOM 5326 N N . ILE A 1 669 ? -17.336 -6.989 21.444 1.00 95.81 669 ILE A N 1
ATOM 5327 C CA . ILE A 1 669 ? -16.474 -6.877 22.613 1.00 95.81 669 ILE A CA 1
ATOM 5328 C C . ILE A 1 669 ? -15.690 -5.579 22.486 1.00 95.81 669 ILE A C 1
ATOM 5330 O O . ILE A 1 669 ? -14.997 -5.350 21.495 1.00 95.81 669 ILE A O 1
ATOM 5334 N N . PHE A 1 670 ? -15.845 -4.711 23.476 1.00 95.81 670 PHE A N 1
ATOM 5335 C CA . PHE A 1 670 ? -15.155 -3.432 23.554 1.00 95.81 670 PHE A CA 1
ATOM 5336 C C . PHE A 1 670 ? -13.992 -3.540 24.521 1.00 95.81 670 PHE A C 1
ATOM 5338 O O . PHE A 1 670 ? -14.144 -4.126 25.590 1.00 95.81 670 PHE A O 1
ATOM 5345 N N . PHE A 1 671 ? -12.867 -2.934 24.161 1.00 95.81 671 PHE A N 1
ATOM 5346 C CA . PHE A 1 671 ? -11.673 -2.846 24.992 1.00 95.81 671 PHE A CA 1
ATOM 5347 C C . PHE A 1 671 ? -11.189 -1.404 25.062 1.00 95.81 671 PHE A C 1
ATOM 5349 O O . PHE A 1 671 ? -11.287 -0.675 24.074 1.00 95.81 671 PHE A O 1
ATOM 5356 N N . ASN A 1 672 ? -10.596 -1.018 26.188 1.00 92.25 672 ASN A N 1
ATOM 5357 C CA . ASN A 1 672 ? -9.834 0.225 26.266 1.00 92.25 672 ASN A CA 1
ATOM 5358 C C . ASN A 1 672 ? -8.644 0.217 25.291 1.00 92.25 672 ASN A C 1
ATOM 5360 O O . ASN A 1 672 ? -7.893 -0.766 25.188 1.00 92.25 672 ASN A O 1
ATOM 5364 N N . SER A 1 673 ? -8.452 1.347 24.608 1.00 87.44 673 SER A N 1
ATOM 5365 C CA . SER A 1 673 ? -7.192 1.710 23.954 1.00 87.44 673 SER A CA 1
ATOM 5366 C C . SER A 1 673 ? -6.092 1.865 25.007 1.00 87.44 673 SER A C 1
ATOM 5368 O O . SER A 1 673 ? -6.388 2.176 26.160 1.00 87.44 673 SER A O 1
ATOM 5370 N N . GLU A 1 674 ? -4.831 1.663 24.615 1.00 82.69 674 GLU A N 1
ATOM 5371 C CA . GLU A 1 674 ? -3.676 1.645 25.535 1.00 82.69 674 GLU A CA 1
ATOM 5372 C C . GLU A 1 674 ? -3.612 2.904 26.418 1.00 82.69 674 GLU A C 1
ATOM 5374 O O . GLU A 1 674 ? -3.506 2.780 27.634 1.00 82.69 674 GLU A O 1
ATOM 5379 N N . ASN A 1 675 ? -3.844 4.085 25.836 1.00 80.81 675 ASN A N 1
ATOM 5380 C CA . ASN A 1 675 ? -3.824 5.375 26.541 1.00 80.81 675 ASN A CA 1
ATOM 5381 C C . ASN A 1 675 ? -4.873 5.495 27.661 1.00 80.81 675 ASN A C 1
ATOM 5383 O O . ASN A 1 675 ? -4.677 6.248 28.604 1.00 80.81 675 ASN A O 1
ATOM 5387 N N . THR A 1 676 ? -5.976 4.743 27.594 1.00 83.12 676 THR A N 1
ATOM 5388 C CA . THR A 1 676 ? -7.093 4.844 28.561 1.00 83.12 676 THR A CA 1
ATOM 5389 C C . THR A 1 676 ? -7.273 3.593 29.413 1.00 83.12 676 THR A C 1
ATOM 5391 O O . THR A 1 676 ? -8.282 3.439 30.105 1.00 83.12 676 THR A O 1
ATOM 5394 N N . MET A 1 677 ? -6.306 2.671 29.358 1.00 86.00 677 MET A N 1
ATOM 5395 C CA . MET A 1 677 ? -6.339 1.459 30.166 1.00 86.00 677 MET A CA 1
ATOM 5396 C C . MET A 1 677 ? -6.270 1.792 31.657 1.00 86.00 677 MET A C 1
ATOM 5398 O O . MET A 1 677 ? -5.419 2.560 32.103 1.00 86.00 677 MET A O 1
ATOM 5402 N N . VAL A 1 678 ? -7.157 1.159 32.422 1.00 82.50 678 VAL A N 1
ATOM 5403 C CA . VAL A 1 678 ? -7.125 1.150 33.882 1.00 82.50 678 VAL A CA 1
ATOM 5404 C C . VAL A 1 678 ? -6.042 0.168 34.311 1.00 82.50 678 VAL A C 1
ATOM 5406 O O . VAL A 1 678 ? -6.081 -1.001 33.914 1.00 82.50 678 VAL A O 1
ATOM 5409 N N . LEU A 1 679 ? -5.079 0.641 35.096 1.00 81.06 679 LEU A N 1
ATOM 5410 C CA . LEU A 1 679 ? -3.977 -0.162 35.622 1.00 81.06 679 LEU A CA 1
ATOM 5411 C C . LEU A 1 679 ? -4.238 -0.544 37.091 1.00 81.06 679 LEU A C 1
ATOM 5413 O O . LEU A 1 679 ? -4.985 0.156 37.781 1.00 81.06 679 LEU A O 1
ATOM 5417 N N . PRO A 1 680 ? -3.655 -1.649 37.590 1.00 69.50 680 PRO A N 1
ATOM 5418 C CA . PRO A 1 680 ? -3.621 -1.945 39.022 1.00 69.50 680 PRO A CA 1
ATOM 5419 C C . PRO A 1 680 ? -2.929 -0.812 39.809 1.00 69.50 680 PRO A C 1
ATOM 5421 O O . PRO A 1 680 ? -2.052 -0.138 39.276 1.00 69.50 680 PRO A O 1
ATOM 5424 N N . VAL A 1 681 ? -3.324 -0.613 41.072 1.00 56.69 681 VAL A N 1
ATOM 5425 C CA . VAL A 1 681 ? -3.162 0.597 41.925 1.00 56.69 681 VAL A CA 1
ATOM 5426 C C . VAL A 1 681 ? -1.702 0.988 42.301 1.00 56.69 681 VAL A C 1
ATOM 5428 O O . VAL A 1 681 ? -1.462 1.631 43.310 1.00 56.69 681 VAL A O 1
ATOM 5431 N N . SER A 1 682 ? -0.692 0.679 41.486 1.00 50.41 682 SER A N 1
ATOM 5432 C CA . SER A 1 682 ? 0.697 1.161 41.646 1.00 50.41 682 SER A CA 1
ATOM 5433 C C . SER A 1 682 ? 1.191 2.050 40.496 1.00 50.41 682 SER A C 1
ATOM 5435 O O . SER A 1 682 ? 2.294 2.586 40.555 1.00 50.41 682 SER A O 1
ATOM 5437 N N . THR A 1 683 ? 0.379 2.236 39.451 1.00 56.28 683 THR A N 1
ATOM 5438 C CA . THR A 1 683 ? 0.665 3.127 38.315 1.00 56.28 683 THR A CA 1
ATOM 5439 C C . THR A 1 683 ? -0.580 3.951 37.997 1.00 56.28 683 THR A C 1
ATOM 5441 O O . THR A 1 683 ? -1.563 3.435 37.466 1.00 56.28 683 THR A O 1
ATOM 5444 N N . SER A 1 684 ? -0.576 5.239 38.346 1.00 56.81 684 SER A N 1
ATOM 5445 C CA . SER A 1 684 ? -1.671 6.146 38.002 1.00 56.81 684 SER A CA 1
ATOM 5446 C C . SER A 1 684 ? -1.600 6.497 36.515 1.00 56.81 684 SER A C 1
ATOM 5448 O O . SER A 1 684 ? -0.770 7.286 36.075 1.00 56.81 684 SER A O 1
ATOM 5450 N N . ASN A 1 685 ? -2.490 5.908 35.715 1.00 68.81 685 ASN A N 1
ATOM 5451 C CA . ASN A 1 685 ? -2.786 6.446 34.393 1.00 68.81 685 ASN A CA 1
ATOM 5452 C C . ASN A 1 685 ? -3.851 7.541 34.552 1.00 68.81 685 ASN A C 1
ATOM 5454 O O . ASN A 1 685 ? -5.016 7.238 34.799 1.00 68.81 685 ASN A O 1
ATOM 5458 N N . LEU A 1 686 ? -3.444 8.805 34.414 1.00 68.75 686 LEU A N 1
ATOM 5459 C CA . LEU A 1 686 ? -4.328 9.972 34.546 1.00 68.75 686 LEU A CA 1
ATOM 5460 C C . LEU A 1 686 ? -5.475 9.973 33.520 1.00 68.75 686 LEU A C 1
ATOM 5462 O O . LEU A 1 686 ? -6.522 10.555 33.778 1.00 68.75 686 LEU A O 1
ATOM 5466 N N . ALA A 1 687 ? -5.304 9.281 32.390 1.00 75.44 687 ALA A N 1
ATOM 5467 C CA . ALA A 1 687 ? -6.318 9.121 31.350 1.00 75.44 687 ALA A CA 1
ATOM 5468 C C . ALA A 1 687 ? -7.105 7.797 31.464 1.00 75.44 687 ALA A C 1
ATOM 5470 O O . ALA A 1 687 ? -7.812 7.413 30.530 1.00 75.44 687 ALA A O 1
ATOM 5471 N N . ALA A 1 688 ? -6.983 7.055 32.573 1.00 82.06 688 ALA A N 1
ATOM 5472 C CA . ALA A 1 688 ? -7.688 5.791 32.771 1.00 82.06 688 ALA A CA 1
ATOM 5473 C C . ALA A 1 688 ? -9.209 5.988 32.834 1.00 82.06 688 ALA A C 1
ATOM 5475 O O . ALA A 1 688 ? -9.723 6.705 33.689 1.00 82.06 688 ALA A O 1
ATOM 5476 N N . VAL A 1 689 ? -9.949 5.276 31.978 1.00 85.38 689 VAL A N 1
ATOM 5477 C CA . VAL A 1 689 ? -11.416 5.363 31.937 1.00 85.38 689 VAL A CA 1
ATOM 5478 C C . VAL A 1 689 ? -12.027 3.972 31.836 1.00 85.38 689 VAL A C 1
ATOM 5480 O O . VAL A 1 689 ? -11.675 3.178 30.965 1.00 85.38 689 VAL A O 1
ATOM 5483 N N . LYS A 1 690 ? -13.000 3.658 32.696 1.00 89.06 690 LYS A N 1
ATOM 5484 C CA . LYS A 1 690 ? -13.723 2.376 32.660 1.00 89.06 690 LYS A CA 1
ATOM 5485 C C . LYS A 1 690 ? -14.545 2.222 31.371 1.00 89.06 690 LYS A C 1
ATOM 5487 O O . LYS A 1 690 ? -15.104 3.186 30.844 1.00 89.06 690 LYS A O 1
ATOM 5492 N N . VAL A 1 691 ? -14.680 0.992 30.876 1.00 91.81 691 VAL A N 1
ATOM 5493 C CA . VAL A 1 691 ? -15.574 0.669 29.751 1.00 91.81 691 VAL A CA 1
ATOM 5494 C C . VAL A 1 691 ? -17.024 0.543 30.249 1.00 91.81 691 VAL A C 1
ATOM 5496 O O . VAL A 1 691 ? -17.491 -0.533 30.625 1.00 91.81 691 VAL A O 1
ATOM 5499 N N . THR A 1 692 ? -17.750 1.663 30.294 1.00 92.38 692 THR A N 1
ATOM 5500 C CA . THR A 1 692 ? -19.155 1.728 30.745 1.00 92.38 692 THR A CA 1
ATOM 5501 C C . THR A 1 692 ? -20.153 1.520 29.599 1.00 92.38 692 THR A C 1
ATOM 5503 O O . THR A 1 692 ? -19.801 1.607 28.422 1.00 92.38 692 THR A O 1
ATOM 5506 N N . ALA A 1 693 ? -21.423 1.247 29.929 1.00 91.19 693 ALA A N 1
ATOM 5507 C CA . ALA A 1 693 ? -22.488 1.108 28.931 1.00 91.19 693 ALA A CA 1
ATOM 5508 C C . ALA A 1 693 ? -22.673 2.391 28.102 1.00 91.19 693 ALA A C 1
ATOM 5510 O O . ALA A 1 693 ? -22.720 2.316 26.874 1.00 91.19 693 ALA A O 1
ATOM 5511 N N . GLU A 1 694 ? -22.689 3.553 28.761 1.00 90.75 694 GLU A N 1
ATOM 5512 C CA . GLU A 1 694 ? -22.854 4.845 28.091 1.00 90.75 694 GLU A CA 1
ATOM 5513 C C . GLU A 1 694 ? -21.691 5.137 27.140 1.00 90.75 694 GLU A C 1
ATOM 5515 O O . GLU A 1 694 ? -21.907 5.407 25.962 1.00 90.75 694 GLU A O 1
ATOM 5520 N N . ARG A 1 695 ? -20.444 4.931 27.581 1.00 91.00 695 ARG A N 1
ATOM 5521 C CA . ARG A 1 695 ? -19.271 5.128 26.717 1.00 91.00 695 ARG A CA 1
ATOM 5522 C C . ARG A 1 695 ? -19.287 4.203 25.499 1.00 91.00 695 ARG A C 1
ATOM 5524 O O . ARG A 1 695 ? -18.965 4.630 24.396 1.00 91.00 695 ARG A O 1
ATOM 5531 N N . THR A 1 696 ? -19.722 2.946 25.653 1.00 92.81 696 THR A N 1
ATOM 5532 C CA . THR A 1 696 ? -19.884 2.049 24.492 1.00 92.81 696 THR A CA 1
ATOM 5533 C C . THR A 1 696 ? -21.000 2.483 23.541 1.00 92.81 696 THR A C 1
ATOM 5535 O O . THR A 1 696 ? -20.900 2.232 22.340 1.00 92.81 696 THR A O 1
ATOM 5538 N N . LYS A 1 697 ? -22.053 3.139 24.043 1.00 92.06 697 LYS A N 1
ATOM 5539 C CA . LYS A 1 697 ? -23.142 3.690 23.229 1.00 92.06 697 LYS A CA 1
ATOM 5540 C C . LYS A 1 697 ? -22.662 4.901 22.427 1.00 92.06 697 LYS A C 1
ATOM 5542 O O . LYS A 1 697 ? -22.824 4.884 21.208 1.00 92.06 697 LYS A O 1
ATOM 5547 N N . VAL A 1 698 ? -21.997 5.860 23.075 1.00 92.19 698 VAL A N 1
ATOM 5548 C CA . VAL A 1 698 ? -21.381 7.030 22.421 1.00 92.19 698 VAL A CA 1
ATOM 5549 C C . VAL A 1 698 ? -20.368 6.586 21.367 1.00 92.19 698 VAL A C 1
ATOM 5551 O O . VAL A 1 698 ? -20.453 6.986 20.207 1.00 92.19 698 VAL A O 1
ATOM 5554 N N . PHE A 1 699 ? -19.477 5.652 21.713 1.00 93.06 699 PHE A N 1
ATOM 5555 C CA . PHE A 1 699 ? -18.531 5.081 20.758 1.00 93.06 699 PHE A CA 1
ATOM 5556 C C . PHE A 1 699 ? -19.246 4.471 19.544 1.00 93.06 699 PHE A C 1
ATOM 5558 O O . PHE A 1 699 ? -18.910 4.797 18.409 1.00 93.06 699 PHE A O 1
ATOM 5565 N N . LYS A 1 700 ? -20.280 3.644 19.745 1.00 92.56 700 LYS A N 1
ATOM 5566 C CA . LYS A 1 700 ? -21.059 3.052 18.642 1.00 92.56 700 LYS A CA 1
ATOM 5567 C C . LYS A 1 700 ? -21.740 4.099 17.758 1.00 92.56 700 LYS A C 1
ATOM 5569 O O . LYS A 1 700 ? -21.749 3.920 16.543 1.00 92.56 700 LYS A O 1
ATOM 5574 N N . GLN A 1 701 ? -22.298 5.158 18.342 1.00 93.12 701 GLN A N 1
ATOM 5575 C CA . GLN A 1 701 ? -22.885 6.270 17.589 1.00 93.12 701 GL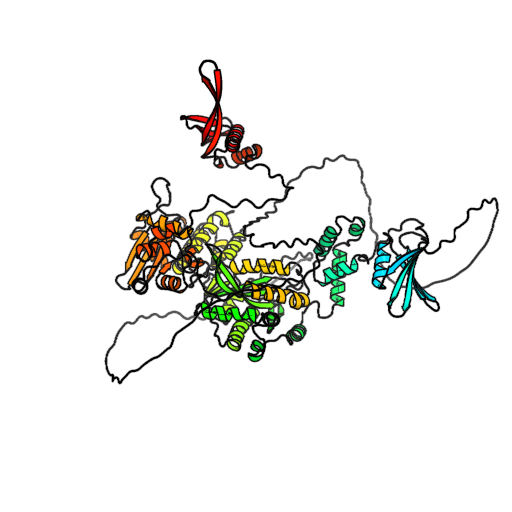N A CA 1
ATOM 5576 C C . GLN A 1 701 ? -21.818 6.982 16.750 1.00 93.12 701 GLN A C 1
ATOM 5578 O O . GLN A 1 701 ? -22.023 7.191 15.552 1.00 93.12 701 GLN A O 1
ATOM 5583 N N . SER A 1 702 ? -20.633 7.209 17.319 1.00 94.19 702 SER A N 1
ATOM 5584 C CA . SER A 1 702 ? -19.522 7.846 16.608 1.00 94.19 702 SER A CA 1
ATOM 5585 C C . SER A 1 702 ? -19.051 7.047 15.387 1.00 94.19 702 SER A C 1
ATOM 5587 O O . SER A 1 702 ? -18.739 7.631 14.353 1.00 94.19 702 SER A O 1
ATOM 5589 N N . LEU A 1 703 ? -19.105 5.707 15.434 1.00 93.56 703 LEU A N 1
ATOM 5590 C CA . LEU A 1 703 ? -18.810 4.841 14.280 1.00 93.56 703 LEU A CA 1
ATOM 5591 C C . LEU A 1 703 ? -19.775 5.039 13.103 1.00 93.56 703 LEU A C 1
ATOM 5593 O O . LEU A 1 703 ? -19.463 4.665 11.976 1.00 93.56 703 LEU A O 1
ATOM 5597 N N . SER A 1 704 ? -20.961 5.591 13.355 1.00 94.12 704 SER A N 1
ATOM 5598 C CA . SER A 1 704 ? -21.927 5.943 12.311 1.00 94.12 704 SER A CA 1
ATOM 5599 C C . SER A 1 704 ? -21.795 7.388 11.823 1.00 94.12 704 SER A C 1
ATOM 5601 O O . SER A 1 704 ? -22.528 7.777 10.921 1.00 94.12 704 SER A O 1
ATOM 5603 N N . GLY A 1 705 ? -20.841 8.151 12.371 1.00 93.31 705 GLY A N 1
ATOM 5604 C CA . GLY A 1 705 ? -20.640 9.575 12.091 1.00 93.31 705 GLY A CA 1
ATOM 5605 C C . GLY A 1 705 ? -21.425 10.509 13.016 1.00 93.31 705 GLY A C 1
ATOM 5606 O O . GLY A 1 705 ? -21.288 11.721 12.906 1.00 93.31 705 GLY A O 1
ATOM 5607 N N . ASN A 1 706 ? -22.220 9.979 13.952 1.00 93.12 706 ASN A N 1
ATOM 5608 C CA . ASN A 1 706 ? -22.932 10.804 14.924 1.00 93.12 706 ASN A CA 1
ATOM 5609 C C . ASN A 1 706 ? -22.031 11.096 16.132 1.00 93.12 706 ASN A C 1
ATOM 5611 O O . ASN A 1 706 ? -21.822 10.224 16.977 1.00 93.12 706 ASN A O 1
ATOM 5615 N N . LEU A 1 707 ? -21.504 12.319 16.190 1.00 90.00 707 LEU A N 1
ATOM 5616 C CA . LEU A 1 707 ? -20.634 12.797 17.267 1.00 90.00 707 LEU A CA 1
ATOM 5617 C C . LEU A 1 707 ? -21.353 13.723 18.276 1.00 90.00 707 LEU A C 1
ATOM 5619 O O . LEU A 1 707 ? -20.713 14.212 19.205 1.00 90.00 707 LEU A O 1
ATOM 5623 N N . GLY A 1 708 ? -22.648 14.011 18.099 1.00 85.38 708 GLY A N 1
ATOM 5624 C CA . GLY A 1 708 ? -23.381 14.996 18.912 1.00 85.38 708 GLY A CA 1
ATOM 5625 C C . GLY A 1 708 ? -23.050 16.468 18.598 1.00 85.38 708 GLY A C 1
ATOM 5626 O O . GLY A 1 708 ? -22.277 16.760 17.683 1.00 85.38 708 GLY A O 1
ATOM 5627 N N . GLN A 1 709 ? -23.661 17.402 19.342 1.00 71.75 709 GLN A N 1
ATOM 5628 C CA . GLN A 1 709 ? -23.595 18.850 19.067 1.00 71.75 709 GLN A CA 1
ATOM 5629 C C . GLN A 1 709 ? -22.372 19.573 19.657 1.00 71.75 709 GLN A C 1
ATOM 5631 O O . GLN A 1 709 ? -21.976 20.595 19.107 1.00 71.75 709 GLN A O 1
ATOM 5636 N N . VAL A 1 710 ? -21.777 19.093 20.756 1.00 59.88 710 VAL A N 1
ATOM 5637 C CA . VAL A 1 710 ? -20.845 19.913 21.557 1.00 59.88 710 VAL A CA 1
ATOM 5638 C C . VAL A 1 710 ? -19.722 19.066 22.144 1.00 59.88 710 VAL A C 1
ATOM 5640 O O . VAL A 1 710 ? -19.750 18.731 23.320 1.00 59.88 710 VAL A O 1
ATOM 5643 N N . GLU A 1 711 ? -18.714 18.726 21.346 1.00 60.75 711 GLU A N 1
ATOM 5644 C CA . GLU A 1 711 ? -17.429 18.333 21.933 1.00 60.75 711 GLU A CA 1
ATOM 5645 C C . GLU A 1 711 ? -16.290 18.972 21.149 1.00 60.75 711 GLU A C 1
ATOM 5647 O O . GLU A 1 711 ? -16.211 18.842 19.920 1.00 60.75 711 GLU A O 1
ATOM 5652 N N . SER A 1 712 ? -15.423 19.665 21.890 1.00 73.75 712 SER A N 1
ATOM 5653 C CA . SER A 1 712 ? -14.151 20.182 21.397 1.00 73.75 712 SER A CA 1
ATOM 5654 C C . SER A 1 712 ? -13.321 19.046 20.799 1.00 73.75 712 SER A C 1
ATOM 5656 O O . SER A 1 712 ? -13.348 17.907 21.275 1.00 73.75 712 SER A O 1
ATOM 5658 N N . ILE A 1 713 ? -12.527 19.354 19.774 1.00 85.06 713 ILE A N 1
ATOM 5659 C CA . ILE A 1 713 ? -11.601 18.383 19.183 1.00 85.06 713 ILE A CA 1
ATOM 5660 C C . ILE A 1 713 ? -10.568 17.867 20.201 1.00 85.06 713 ILE A C 1
ATOM 5662 O O . ILE A 1 713 ? -10.095 16.740 20.069 1.00 85.06 713 ILE A O 1
ATOM 5666 N N . THR A 1 714 ? -10.283 18.641 21.255 1.00 79.69 714 THR A N 1
ATOM 5667 C CA . THR A 1 714 ? -9.345 18.280 22.332 1.00 79.69 714 THR A CA 1
ATOM 5668 C C . THR A 1 714 ? -9.766 17.035 23.114 1.00 79.69 714 THR A C 1
ATOM 5670 O O . THR A 1 714 ? -8.911 16.303 23.601 1.00 79.69 714 THR A O 1
ATOM 5673 N N . GLU A 1 715 ? -11.067 16.760 23.217 1.00 83.12 715 GLU A N 1
ATOM 5674 C CA . GLU A 1 715 ? -11.605 15.613 23.965 1.00 83.12 715 GLU A CA 1
ATOM 5675 C C . GLU A 1 715 ? -11.931 14.418 23.057 1.00 83.12 715 GLU A C 1
ATOM 5677 O O . GLU A 1 715 ? -12.145 13.300 23.534 1.00 83.12 715 GLU A O 1
ATOM 5682 N N . ALA A 1 716 ? -11.902 14.615 21.734 1.00 85.94 716 ALA A N 1
ATOM 5683 C CA . ALA A 1 716 ? -12.365 13.634 20.758 1.00 85.94 716 ALA A CA 1
ATOM 5684 C C . ALA A 1 716 ? -11.615 12.291 20.828 1.00 85.94 716 ALA A C 1
ATOM 5686 O O . ALA A 1 716 ? -12.210 11.238 20.575 1.00 85.94 716 ALA A O 1
ATOM 5687 N N . GLU A 1 717 ? -10.327 12.295 21.195 1.00 87.44 717 GLU A N 1
ATOM 5688 C CA . GLU A 1 717 ? -9.575 11.052 21.395 1.00 87.44 717 GLU A CA 1
ATOM 5689 C C . GLU A 1 717 ? -10.177 10.225 22.541 1.00 87.44 717 GLU A C 1
ATOM 5691 O O . GLU A 1 717 ? -10.424 9.024 22.385 1.00 87.44 717 GLU A O 1
ATOM 5696 N N . VAL A 1 718 ? -10.472 10.871 23.672 1.00 84.62 718 VAL A N 1
ATOM 5697 C CA . VAL A 1 718 ? -11.012 10.220 24.870 1.00 84.62 718 VAL A CA 1
ATOM 5698 C C . VAL A 1 718 ? -12.471 9.823 24.669 1.00 84.62 718 VAL A C 1
ATOM 5700 O O . VAL A 1 718 ? -12.845 8.714 25.055 1.00 84.62 718 VAL A O 1
ATOM 5703 N N . THR A 1 719 ? -13.296 10.640 24.017 1.00 86.75 719 THR A N 1
ATOM 5704 C CA . THR A 1 719 ? -14.711 10.297 23.820 1.00 86.75 719 THR A CA 1
ATOM 5705 C C . THR A 1 719 ? -14.903 9.226 22.746 1.00 86.75 719 THR A C 1
ATOM 5707 O O . THR A 1 719 ? -15.583 8.219 22.973 1.00 86.75 719 THR A O 1
ATOM 5710 N N . PHE A 1 720 ? -14.294 9.403 21.569 1.00 90.00 720 PHE A N 1
ATOM 5711 C CA . PHE A 1 720 ? -14.665 8.640 20.370 1.00 90.00 720 PHE A CA 1
ATOM 5712 C C . PHE A 1 720 ? -13.636 7.588 19.946 1.00 90.00 720 PHE A C 1
ATOM 5714 O O . PHE A 1 720 ? -13.980 6.654 19.217 1.00 90.00 720 PHE A O 1
ATOM 5721 N N . LEU A 1 721 ? -12.376 7.699 20.375 1.00 90.19 721 LEU A N 1
ATOM 5722 C CA . LEU A 1 721 ? -11.273 6.863 19.864 1.00 90.19 721 LEU A CA 1
ATOM 5723 C C . LEU A 1 721 ? -10.581 6.025 20.947 1.00 90.19 721 LEU A C 1
ATOM 5725 O O . LEU A 1 721 ? -9.762 5.147 20.647 1.00 90.19 721 LEU A O 1
ATOM 5729 N N . SER A 1 722 ? -10.968 6.221 22.200 1.00 89.75 722 SER A N 1
ATOM 5730 C CA . SER A 1 722 ? -10.428 5.541 23.374 1.00 89.75 722 SER A CA 1
ATOM 5731 C C . SER A 1 722 ? -10.863 4.081 23.517 1.00 89.75 722 SER A C 1
ATOM 5733 O O . SER A 1 722 ? -10.383 3.384 24.409 1.00 89.75 722 SER A O 1
ATOM 5735 N N . LEU A 1 723 ? -11.746 3.594 22.641 1.00 93.31 723 LEU A N 1
ATOM 5736 C CA . LEU A 1 723 ? -12.150 2.194 22.579 1.00 93.31 723 LEU A CA 1
ATOM 5737 C C . LEU A 1 723 ? -11.715 1.522 21.271 1.00 93.31 723 LEU A C 1
ATOM 5739 O O . LEU A 1 723 ? -11.603 2.132 20.201 1.00 93.31 723 LEU A O 1
ATOM 5743 N N . GLN A 1 724 ? -11.514 0.214 21.378 1.00 93.50 724 GLN A N 1
ATOM 5744 C CA . GLN A 1 724 ? -11.360 -0.727 20.276 1.00 93.50 724 GLN A CA 1
ATOM 5745 C C . GLN A 1 724 ? -12.531 -1.699 20.304 1.00 93.50 724 GLN A C 1
ATOM 5747 O O . GLN A 1 724 ? -12.984 -2.085 21.383 1.00 93.50 724 GLN A O 1
ATOM 5752 N N . GLN A 1 725 ? -13.008 -2.119 19.132 1.00 93.94 725 GLN A N 1
ATOM 5753 C CA . GLN A 1 725 ? -14.053 -3.135 19.042 1.00 93.94 725 GLN A CA 1
ATOM 5754 C C . GLN A 1 725 ? -13.553 -4.391 18.339 1.00 93.94 725 GLN A C 1
ATOM 5756 O O . GLN A 1 725 ? -12.800 -4.330 17.363 1.00 93.94 725 GLN A O 1
ATOM 5761 N N . VAL A 1 726 ? -14.034 -5.526 18.831 1.00 96.00 726 VAL A N 1
ATOM 5762 C CA . VAL A 1 726 ? -14.022 -6.807 18.136 1.00 96.00 726 VAL A CA 1
ATOM 5763 C C . VAL A 1 726 ? -15.467 -7.162 17.816 1.00 96.00 726 VAL A C 1
ATOM 5765 O O . VAL A 1 726 ? -16.318 -7.227 18.706 1.00 96.00 726 VAL A O 1
ATOM 5768 N N . ILE A 1 727 ? -15.750 -7.313 16.528 1.00 94.50 727 ILE A N 1
ATOM 5769 C CA . ILE A 1 727 ? -17.024 -7.797 16.008 1.00 94.50 727 ILE A CA 1
ATOM 5770 C C . ILE A 1 727 ? -16.927 -9.316 15.956 1.00 94.50 727 ILE A C 1
ATOM 5772 O O . ILE A 1 727 ? -15.954 -9.840 15.417 1.00 94.50 727 ILE A O 1
ATOM 5776 N N . VAL A 1 728 ? -17.924 -9.984 16.524 1.00 95.19 728 VAL A N 1
ATOM 5777 C CA . VAL A 1 728 ? -18.030 -11.440 16.573 1.00 95.19 728 VAL A CA 1
ATOM 5778 C C . VAL A 1 728 ? -19.201 -11.863 15.694 1.00 95.19 728 VAL A C 1
ATOM 5780 O O . VAL A 1 728 ? -20.292 -11.288 15.792 1.00 95.19 728 VAL A O 1
ATOM 5783 N N . ASP A 1 729 ? -18.961 -12.842 14.832 1.00 93.25 729 ASP A N 1
ATOM 5784 C CA . ASP A 1 729 ? -20.011 -13.610 14.175 1.00 93.25 729 ASP A CA 1
ATOM 5785 C C . ASP A 1 729 ? -20.384 -14.789 15.081 1.00 93.25 729 ASP A C 1
ATOM 5787 O O . ASP A 1 729 ? -19.601 -15.729 15.249 1.00 93.25 72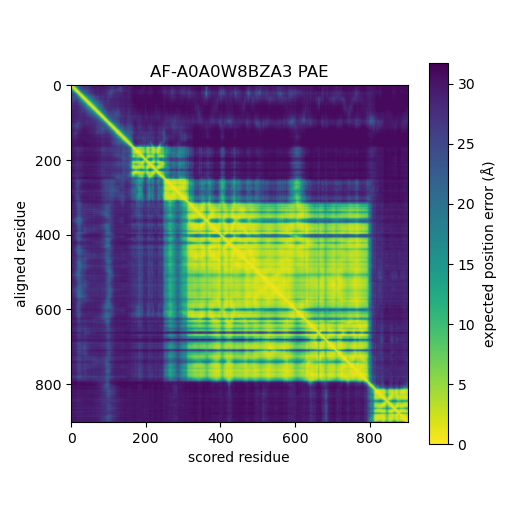9 ASP A O 1
ATOM 5791 N N . ASP A 1 730 ? -21.564 -14.707 15.705 1.00 90.62 730 ASP A N 1
ATOM 5792 C CA . ASP A 1 730 ? -21.988 -15.690 16.703 1.00 90.62 730 ASP A CA 1
ATOM 5793 C C . ASP A 1 730 ? -22.175 -17.091 16.067 1.00 90.62 730 ASP A C 1
ATOM 5795 O O . ASP A 1 730 ? -21.920 -18.105 16.705 1.00 90.62 730 ASP A O 1
ATOM 5799 N N . GLN A 1 731 ? -22.525 -17.190 14.778 1.00 90.75 731 GLN A N 1
ATOM 5800 C CA . GLN A 1 731 ? -22.687 -18.496 14.123 1.00 90.75 731 GLN A CA 1
ATOM 5801 C C . GLN A 1 731 ? -21.342 -19.163 13.833 1.00 90.75 731 GLN A C 1
ATOM 5803 O O . GLN A 1 731 ? -21.203 -20.379 13.975 1.00 90.75 731 GLN A O 1
ATOM 5808 N N . GLN A 1 732 ? -20.357 -18.380 13.391 1.00 92.50 732 GLN A N 1
ATOM 5809 C CA . GLN A 1 732 ? -19.021 -18.900 13.102 1.00 92.50 732 GLN A CA 1
ATOM 5810 C C . GLN A 1 732 ? -18.287 -19.272 14.389 1.00 92.50 732 GLN A C 1
ATOM 5812 O O . GLN A 1 732 ? -17.633 -20.313 14.434 1.00 92.50 732 GLN A O 1
ATOM 5817 N N . ILE A 1 733 ? -18.427 -18.471 15.453 1.00 92.19 733 ILE A N 1
ATOM 5818 C CA . ILE A 1 733 ? -17.791 -18.779 16.737 1.00 92.19 733 ILE A CA 1
ATOM 5819 C C . ILE A 1 733 ? -18.402 -20.029 17.387 1.00 92.19 733 ILE A C 1
ATOM 5821 O O . ILE A 1 733 ? -17.663 -20.824 17.964 1.00 92.19 733 ILE A O 1
ATOM 5825 N N . ASP A 1 734 ? -19.710 -20.263 17.258 1.00 89.44 734 ASP A N 1
ATOM 5826 C CA . ASP A 1 734 ? -20.361 -21.455 17.817 1.00 89.44 734 ASP A CA 1
ATOM 5827 C C . ASP A 1 734 ? -19.883 -22.740 17.129 1.00 89.44 734 ASP A C 1
ATOM 5829 O O . ASP A 1 734 ? -19.605 -23.734 17.799 1.00 89.44 734 ASP A O 1
ATOM 5833 N N . LYS A 1 735 ? -19.690 -22.697 15.803 1.00 88.62 735 LYS A N 1
ATOM 5834 C CA . LYS A 1 735 ? -19.131 -23.808 15.008 1.00 88.62 735 LYS A CA 1
ATOM 5835 C C . LYS A 1 735 ? -17.636 -24.037 15.242 1.00 88.62 735 LYS A C 1
ATOM 5837 O O . LYS A 1 735 ? -17.109 -25.085 14.877 1.00 88.62 735 LYS A O 1
ATOM 5842 N N . MET A 1 736 ? -16.939 -23.055 15.806 1.00 90.12 736 MET A N 1
ATOM 5843 C CA . MET A 1 736 ? -15.497 -23.103 15.986 1.00 90.12 736 MET A CA 1
ATOM 5844 C C . MET A 1 736 ? -15.118 -23.988 17.177 1.00 90.12 736 MET A C 1
ATOM 5846 O O . MET A 1 736 ? -15.515 -23.726 18.317 1.00 90.12 736 MET A O 1
ATOM 5850 N N . ASN A 1 737 ? -14.283 -24.998 16.939 1.00 87.19 737 ASN A N 1
ATOM 5851 C CA . ASN A 1 737 ? -13.693 -25.788 18.018 1.00 87.19 737 ASN A CA 1
ATOM 5852 C C . ASN A 1 737 ? -12.706 -24.940 18.845 1.00 87.19 737 ASN A C 1
ATOM 5854 O O . ASN A 1 737 ? -12.067 -24.036 18.298 1.00 87.19 737 ASN A O 1
ATOM 5858 N N . PRO A 1 738 ? -12.546 -25.214 20.154 1.00 86.38 738 PRO A N 1
ATOM 5859 C CA . PRO A 1 738 ? -11.495 -24.593 20.950 1.00 86.38 738 PRO A CA 1
ATOM 5860 C C . PRO A 1 738 ? -10.117 -24.798 20.312 1.00 86.38 738 PRO A C 1
ATOM 5862 O O . PRO A 1 738 ? -9.749 -25.905 19.919 1.00 86.38 738 PRO A O 1
ATOM 5865 N N . LEU A 1 739 ? -9.357 -23.714 20.220 1.00 85.50 739 LEU A N 1
ATOM 5866 C CA . LEU A 1 739 ? -8.065 -23.679 19.554 1.00 85.50 739 LEU A CA 1
ATOM 5867 C C . LEU A 1 739 ? -7.006 -24.328 20.439 1.00 85.50 739 LEU A C 1
ATOM 5869 O O . LEU A 1 739 ? -6.811 -23.945 21.598 1.00 85.50 739 LEU A O 1
ATOM 5873 N N . ILE A 1 740 ? -6.285 -25.285 19.867 1.00 79.88 740 ILE A N 1
ATOM 5874 C CA . ILE A 1 740 ? -5.135 -25.907 20.515 1.00 79.88 740 ILE A CA 1
ATOM 5875 C C . ILE A 1 740 ? -3.922 -25.014 20.269 1.00 79.88 740 ILE A C 1
ATOM 5877 O O . ILE A 1 740 ? -3.611 -24.665 19.132 1.00 79.88 740 ILE A O 1
ATOM 5881 N N . LEU A 1 741 ? -3.221 -24.642 21.341 1.00 78.50 741 LEU A N 1
ATOM 5882 C CA . LEU A 1 741 ? -1.990 -23.868 21.227 1.00 78.50 741 LEU A CA 1
ATOM 5883 C C . LEU A 1 741 ? -0.922 -24.691 20.512 1.00 78.50 741 LEU A C 1
ATOM 5885 O O . LEU A 1 741 ? -0.528 -25.761 20.969 1.00 78.50 741 LEU A O 1
ATOM 5889 N N . ARG A 1 742 ? -0.458 -24.158 19.386 1.00 74.12 742 ARG A N 1
ATOM 5890 C CA . ARG A 1 742 ? 0.576 -24.747 18.539 1.00 74.12 742 ARG A CA 1
ATOM 5891 C C . ARG A 1 742 ? 1.725 -23.760 18.383 1.00 74.12 742 ARG A C 1
ATOM 5893 O O . ARG A 1 742 ? 1.514 -22.547 18.411 1.00 74.12 742 ARG A O 1
ATOM 5900 N N . ALA A 1 743 ? 2.929 -24.287 18.163 1.00 73.88 743 ALA A N 1
ATOM 5901 C CA . ALA A 1 743 ? 4.104 -23.475 17.844 1.00 73.88 743 ALA A CA 1
ATOM 5902 C C . ALA A 1 743 ? 3.905 -22.661 16.552 1.00 73.88 743 ALA A C 1
ATOM 5904 O O . ALA A 1 743 ? 4.391 -21.540 16.440 1.00 73.88 743 ALA A O 1
ATOM 5905 N N . LYS A 1 744 ? 3.139 -23.204 15.599 1.00 82.50 744 LYS A N 1
ATOM 5906 C CA . LYS A 1 744 ? 2.736 -22.539 14.362 1.00 82.50 744 LYS A CA 1
ATOM 5907 C C . LYS A 1 744 ? 1.239 -22.748 14.149 1.00 82.50 744 LYS A C 1
ATOM 5909 O O . LYS A 1 744 ? 0.762 -23.879 14.207 1.00 82.50 744 LYS A O 1
ATOM 5914 N N . TRP A 1 745 ? 0.510 -21.659 13.933 1.00 86.75 745 TRP A N 1
ATOM 5915 C CA . TRP A 1 745 ? -0.914 -21.699 13.620 1.00 86.75 745 TRP A CA 1
ATOM 5916 C C . TRP A 1 745 ? -1.113 -21.997 12.142 1.00 86.75 745 TRP A C 1
ATOM 5918 O O . TRP A 1 745 ? -0.486 -21.356 11.297 1.00 86.75 745 TRP A O 1
ATOM 5928 N N . SER A 1 746 ? -1.962 -22.983 11.857 1.00 88.69 746 SER A N 1
ATOM 5929 C CA . SER A 1 746 ? -2.260 -23.401 10.490 1.00 88.69 746 SER A CA 1
ATOM 5930 C C . SER A 1 746 ? -3.152 -22.382 9.784 1.00 88.69 746 SER A C 1
ATOM 5932 O O . SER A 1 746 ? -3.874 -21.612 10.424 1.00 88.69 746 SER A O 1
ATOM 5934 N N . CYS A 1 747 ? -3.134 -22.398 8.454 1.00 89.31 747 CYS A N 1
ATOM 5935 C CA . CYS A 1 747 ? -4.034 -21.589 7.643 1.00 89.31 747 CYS A CA 1
ATOM 5936 C C . CYS A 1 747 ? -5.514 -21.826 7.999 1.00 89.31 747 CYS A C 1
ATOM 5938 O O . CYS A 1 747 ? -6.284 -20.870 8.042 1.00 89.31 747 CYS A O 1
ATOM 5940 N N . GLU A 1 748 ? -5.901 -23.068 8.298 1.00 90.06 748 GLU A N 1
ATOM 5941 C CA . GLU A 1 748 ? -7.271 -23.433 8.686 1.00 90.06 748 GLU A CA 1
ATOM 5942 C C . GLU A 1 748 ? -7.682 -22.772 10.008 1.00 90.06 748 GLU A C 1
ATOM 5944 O O . GLU A 1 748 ? -8.728 -22.123 10.081 1.00 90.06 748 GLU A O 1
ATOM 5949 N N . ASP A 1 749 ? -6.820 -22.856 11.030 1.00 90.81 749 ASP A N 1
ATOM 5950 C CA . ASP A 1 749 ? -7.056 -22.232 12.338 1.00 90.81 749 ASP A CA 1
ATOM 5951 C C . ASP A 1 749 ? -7.181 -20.704 12.201 1.00 90.81 749 ASP A C 1
ATOM 5953 O O . ASP A 1 749 ? -8.073 -20.075 12.780 1.00 90.81 749 ASP A O 1
ATOM 5957 N N . ILE A 1 750 ? -6.299 -20.092 11.402 1.00 92.81 750 ILE A N 1
ATOM 5958 C CA . ILE A 1 750 ? -6.302 -18.646 11.151 1.00 92.81 750 ILE A CA 1
ATOM 5959 C C . ILE A 1 750 ? -7.570 -18.226 10.408 1.00 92.81 750 ILE A C 1
ATOM 5961 O O . ILE A 1 750 ? -8.184 -17.217 10.765 1.00 92.81 750 ILE A O 1
ATOM 5965 N N . GLN A 1 751 ? -7.986 -18.990 9.399 1.00 92.19 751 GLN A N 1
ATOM 5966 C CA . GLN A 1 751 ? -9.186 -18.682 8.634 1.00 92.19 751 GLN A CA 1
ATOM 5967 C C . GLN A 1 751 ? -10.444 -18.808 9.498 1.00 92.19 751 GLN A C 1
ATOM 5969 O O . GLN A 1 751 ? -11.314 -17.941 9.426 1.00 92.19 751 GLN A O 1
ATOM 5974 N N . ALA A 1 752 ? -10.516 -19.810 10.380 1.00 92.75 752 ALA A N 1
ATOM 5975 C CA . ALA A 1 752 ? -11.604 -19.931 11.346 1.00 92.75 752 ALA A CA 1
ATOM 5976 C C . ALA A 1 752 ? -11.694 -18.692 12.259 1.00 92.75 752 ALA A C 1
ATOM 5978 O O . ALA A 1 752 ? -12.781 -18.140 12.445 1.00 92.75 752 ALA A O 1
ATOM 5979 N N . VAL A 1 753 ? -10.555 -18.180 12.750 1.00 94.31 753 VAL A N 1
ATOM 5980 C CA . VAL A 1 753 ? -10.515 -16.919 13.517 1.00 94.31 753 VAL A CA 1
ATOM 5981 C C . VAL A 1 753 ? -10.973 -15.731 12.670 1.00 94.31 753 VAL A C 1
ATOM 5983 O O . VAL A 1 753 ? -11.787 -14.942 13.143 1.00 94.31 753 VAL A O 1
ATOM 5986 N N . ARG A 1 754 ? -10.477 -15.586 11.435 1.00 93.75 754 ARG A N 1
ATOM 5987 C CA . ARG A 1 754 ? -10.828 -14.468 10.534 1.00 93.75 754 ARG A CA 1
ATOM 5988 C C . ARG A 1 754 ? -12.310 -14.459 10.156 1.00 93.75 754 ARG A C 1
ATOM 5990 O O . ARG A 1 754 ? -12.890 -13.383 10.025 1.00 93.75 754 ARG A O 1
ATOM 5997 N N . ASN A 1 755 ? -12.916 -15.635 10.002 1.00 92.62 755 ASN A N 1
ATOM 5998 C CA . ASN A 1 755 ? -14.342 -15.781 9.716 1.00 92.62 755 ASN A CA 1
ATOM 5999 C C . ASN A 1 755 ? -15.204 -15.410 10.932 1.00 92.62 755 ASN A C 1
ATOM 6001 O O . ASN A 1 755 ? -16.282 -14.845 10.768 1.00 92.62 755 ASN A O 1
ATOM 6005 N N . ALA A 1 756 ? -14.732 -15.705 12.149 1.00 94.12 756 ALA A N 1
ATOM 6006 C CA . ALA A 1 756 ? -15.488 -15.471 13.376 1.00 94.12 756 ALA A CA 1
ATOM 6007 C C . ALA A 1 756 ? -15.279 -14.078 13.990 1.00 94.12 756 ALA A C 1
ATOM 6009 O O . ALA A 1 756 ? -16.194 -13.540 14.614 1.00 94.12 756 ALA A O 1
ATOM 6010 N N . LEU A 1 757 ? -14.088 -13.487 13.857 1.00 95.38 757 LEU A N 1
ATOM 6011 C CA . LEU A 1 757 ? -13.690 -12.274 14.570 1.00 95.38 757 LEU A CA 1
ATOM 6012 C C . LEU A 1 757 ? -13.092 -11.227 13.632 1.00 95.38 757 LEU A C 1
ATOM 6014 O O . LEU A 1 757 ? -12.205 -11.513 12.836 1.00 95.38 757 LEU A O 1
ATOM 6018 N N . ARG A 1 758 ? -13.488 -9.964 13.822 1.00 94.31 758 ARG A N 1
ATOM 6019 C CA . ARG A 1 758 ? -12.872 -8.807 13.156 1.00 94.31 758 ARG A CA 1
ATOM 6020 C C . ARG A 1 758 ? -12.590 -7.691 14.150 1.00 94.31 758 ARG A C 1
ATOM 6022 O O . ARG A 1 758 ? -13.501 -7.228 14.834 1.00 94.31 758 ARG A O 1
ATOM 6029 N N . CYS A 1 759 ? -11.346 -7.218 14.210 1.00 94.69 759 CYS A N 1
ATOM 6030 C CA . CYS A 1 759 ? -10.943 -6.121 15.093 1.00 94.69 759 CYS A CA 1
ATOM 6031 C C . CYS A 1 759 ? -10.635 -4.835 14.309 1.00 94.69 759 CYS A C 1
ATOM 6033 O O . CYS A 1 759 ? -10.135 -4.891 13.193 1.00 94.69 759 CYS A O 1
ATOM 6035 N N . THR A 1 760 ? -10.892 -3.672 14.916 1.00 91.31 760 THR A N 1
ATOM 6036 C CA . THR A 1 760 ? -10.603 -2.345 14.332 1.00 91.31 760 THR A CA 1
ATOM 6037 C C . THR A 1 760 ? -9.221 -1.781 14.677 1.00 91.31 760 THR A C 1
ATOM 6039 O O . THR A 1 760 ? -8.938 -0.611 14.406 1.00 91.31 760 THR A O 1
ATOM 6042 N N . CYS A 1 761 ? -8.364 -2.539 15.367 1.00 92.94 761 CYS A N 1
ATOM 6043 C CA . CYS A 1 761 ? -7.070 -2.013 15.795 1.00 92.94 761 CYS A CA 1
ATOM 6044 C C . CYS A 1 761 ? -6.005 -2.132 14.694 1.00 92.94 761 CYS A C 1
ATOM 6046 O O . CYS A 1 761 ? -6.027 -3.059 13.881 1.00 92.94 761 CYS A O 1
ATOM 6048 N N . LYS A 1 762 ? -5.009 -1.237 14.731 1.00 93.06 762 LYS A N 1
ATOM 6049 C CA . LYS A 1 762 ? -3.902 -1.210 13.760 1.00 93.06 762 LYS A CA 1
ATOM 6050 C C . LYS A 1 762 ? -3.170 -2.545 13.656 1.00 93.06 762 LYS A C 1
ATOM 6052 O O . LYS A 1 762 ? -2.895 -2.991 12.553 1.00 93.06 762 LYS A O 1
ATOM 6057 N N . SER A 1 763 ? -2.906 -3.217 14.779 1.00 93.62 763 SER A N 1
ATOM 6058 C CA . SER A 1 763 ? -2.218 -4.514 14.761 1.00 93.62 763 SER A CA 1
ATOM 6059 C C . SER A 1 763 ? -3.000 -5.591 14.009 1.00 93.62 763 SER A C 1
ATOM 6061 O O . SER A 1 763 ? -2.383 -6.370 13.301 1.00 93.62 763 SER A O 1
ATOM 6063 N N . TYR A 1 764 ? -4.332 -5.623 14.117 1.00 94.69 764 TYR A N 1
ATOM 6064 C CA . TYR A 1 764 ? -5.150 -6.576 13.359 1.00 94.69 764 TYR A CA 1
ATOM 6065 C C . TYR A 1 764 ? -5.124 -6.257 11.861 1.00 94.69 764 TYR A C 1
ATOM 6067 O O . TYR A 1 764 ? -4.930 -7.150 11.046 1.00 94.69 764 TYR A O 1
ATOM 6075 N N . MET A 1 765 ? -5.244 -4.975 11.501 1.00 94.00 765 MET A N 1
ATOM 6076 C CA . MET A 1 765 ? -5.152 -4.539 10.103 1.00 94.00 765 MET A CA 1
ATOM 6077 C C . MET A 1 765 ? -3.758 -4.761 9.503 1.00 94.00 765 MET A C 1
ATOM 6079 O O . MET A 1 765 ? -3.648 -4.978 8.305 1.00 94.00 765 MET A O 1
ATOM 6083 N N . HIS A 1 766 ? -2.709 -4.761 10.326 1.00 93.75 766 HIS A N 1
ATOM 6084 C CA . HIS A 1 766 ? -1.339 -5.049 9.905 1.00 93.75 766 HIS A CA 1
ATOM 6085 C C . HIS A 1 766 ? -1.059 -6.549 9.740 1.00 93.75 766 HIS A C 1
ATOM 6087 O O . HIS A 1 766 ? -0.375 -6.934 8.804 1.00 93.75 766 HIS A O 1
ATOM 6093 N N . THR A 1 767 ? -1.524 -7.403 10.661 1.00 93.69 767 THR A N 1
ATOM 6094 C CA . THR A 1 767 ? -1.253 -8.860 10.628 1.00 93.69 767 THR A CA 1
ATOM 6095 C C . THR A 1 767 ? -2.285 -9.649 9.826 1.00 93.69 767 THR A C 1
ATOM 6097 O O . THR A 1 767 ? -2.072 -10.823 9.531 1.00 93.69 767 THR A O 1
ATOM 6100 N N . GLY A 1 768 ? -3.438 -9.040 9.559 1.00 94.06 768 GLY A N 1
ATOM 6101 C CA . GLY A 1 768 ? -4.595 -9.656 8.930 1.00 94.06 768 GLY A CA 1
ATOM 6102 C C . GLY A 1 768 ? -5.497 -10.447 9.874 1.00 94.06 768 GLY A C 1
ATOM 6103 O O . GLY A 1 768 ? -6.670 -10.620 9.561 1.00 94.06 768 GLY A O 1
ATOM 6104 N N . TRP A 1 769 ? -5.020 -10.946 11.015 1.00 93.38 769 TRP A N 1
ATOM 6105 C CA . TRP A 1 769 ? -5.827 -11.894 11.801 1.00 93.38 769 TRP A CA 1
ATOM 6106 C C . TRP A 1 769 ? -5.621 -11.837 13.315 1.00 93.38 769 TRP A C 1
ATOM 6108 O O . TRP A 1 769 ? -6.555 -12.095 14.075 1.00 93.38 769 TRP A O 1
ATOM 6118 N N . VAL A 1 770 ? -4.424 -11.477 13.785 1.00 92.38 770 VAL A N 1
ATOM 6119 C CA . VAL A 1 770 ? -4.072 -11.565 15.206 1.00 92.38 770 VAL A CA 1
ATOM 6120 C C . VAL A 1 770 ? -3.708 -10.211 15.796 1.00 92.38 770 VAL A C 1
ATOM 6122 O O . VAL A 1 770 ? -2.875 -9.461 15.288 1.00 92.38 770 VAL A O 1
ATOM 6125 N N . CYS A 1 771 ? -4.318 -9.906 16.935 1.00 94.56 771 CYS A N 1
ATOM 6126 C CA . CYS A 1 771 ? -3.947 -8.792 17.792 1.00 94.56 771 CYS A CA 1
ATOM 6127 C C . CYS A 1 771 ? -4.312 -9.112 19.246 1.00 94.56 771 CYS A C 1
ATOM 6129 O O . CYS A 1 771 ? -5.011 -10.089 19.522 1.00 94.56 771 CYS A O 1
ATOM 6131 N N . ALA A 1 772 ? -3.896 -8.252 20.179 1.00 95.19 772 ALA A N 1
ATOM 6132 C CA . ALA A 1 772 ? -4.228 -8.405 21.594 1.00 95.19 772 ALA A CA 1
ATOM 6133 C C . ALA A 1 772 ? -5.746 -8.498 21.852 1.00 95.19 772 ALA A C 1
ATOM 6135 O O . ALA A 1 772 ? -6.185 -9.289 22.680 1.00 95.19 772 ALA A O 1
ATOM 6136 N N . HIS A 1 773 ? -6.565 -7.735 21.118 1.00 95.56 773 HIS A N 1
ATOM 6137 C CA . HIS A 1 773 ? -8.023 -7.760 21.282 1.00 95.56 773 HIS A CA 1
ATOM 6138 C C . HIS A 1 773 ? -8.645 -9.059 20.767 1.00 95.56 773 HIS A C 1
ATOM 6140 O O . HIS A 1 773 ? -9.545 -9.585 21.414 1.00 95.56 773 HIS A O 1
ATOM 6146 N N . THR A 1 774 ? -8.168 -9.595 19.638 1.00 95.62 774 THR A N 1
ATOM 6147 C CA . THR A 1 774 ? -8.634 -10.885 19.108 1.00 95.62 774 THR A CA 1
ATOM 6148 C C . THR A 1 774 ? -8.279 -12.014 20.073 1.00 95.62 774 THR A C 1
ATOM 6150 O O . THR A 1 774 ? -9.148 -12.805 20.417 1.00 95.62 774 THR A O 1
ATOM 6153 N N . ILE A 1 775 ? -7.048 -12.039 20.600 1.00 95.00 775 ILE A N 1
ATOM 6154 C CA . ILE A 1 775 ? -6.611 -13.038 21.593 1.00 95.00 775 ILE A CA 1
ATOM 6155 C C . ILE A 1 775 ? -7.455 -12.943 22.873 1.00 95.00 775 ILE A C 1
ATOM 6157 O O . ILE A 1 775 ? -7.954 -13.956 23.360 1.00 95.00 775 ILE A O 1
ATOM 6161 N N . ALA A 1 776 ? -7.661 -11.731 23.400 1.00 95.88 776 ALA A N 1
ATOM 6162 C CA . ALA A 1 776 ? -8.502 -11.521 24.576 1.00 95.88 776 ALA A CA 1
ATOM 6163 C C . ALA A 1 776 ? -9.964 -11.927 24.320 1.00 95.88 776 ALA A C 1
ATOM 6165 O O . ALA A 1 776 ? -10.603 -12.515 25.186 1.00 95.88 776 ALA A O 1
ATOM 6166 N N . SER A 1 777 ? -10.484 -11.663 23.119 1.00 96.12 777 SER A N 1
ATOM 6167 C CA . SER A 1 777 ? -11.839 -12.057 22.719 1.00 96.12 777 SER A CA 1
ATOM 6168 C C . SER A 1 777 ? -11.989 -13.570 22.637 1.00 96.12 777 SER A C 1
ATOM 6170 O O . SER A 1 777 ? -12.944 -14.101 23.186 1.00 96.12 777 SER A O 1
ATOM 6172 N N . LEU A 1 778 ? -11.029 -14.277 22.033 1.00 95.25 778 LEU A N 1
ATOM 6173 C CA . LEU A 1 778 ? -11.018 -15.743 22.004 1.00 95.25 778 LEU A CA 1
ATOM 6174 C C . LEU A 1 778 ? -11.011 -16.339 23.416 1.00 95.25 778 LEU A C 1
ATOM 6176 O O . LEU A 1 778 ? -11.631 -17.375 23.637 1.00 95.25 778 LEU A O 1
ATOM 6180 N N . HIS A 1 779 ? -10.357 -15.679 24.376 1.00 94.69 779 HIS A N 1
ATOM 6181 C CA . HIS A 1 779 ? -10.416 -16.083 25.777 1.00 94.69 779 HIS A CA 1
ATOM 6182 C C . HIS A 1 779 ? -11.788 -15.869 26.414 1.00 94.69 779 HIS A C 1
ATOM 6184 O O . HIS A 1 779 ? -12.327 -16.794 27.014 1.00 94.69 779 HIS A O 1
ATOM 6190 N N . LEU A 1 780 ? -12.374 -14.683 26.235 1.00 94.56 780 LEU A N 1
ATOM 6191 C CA . LEU A 1 780 ? -13.716 -14.362 26.734 1.00 94.56 780 LEU A CA 1
ATOM 6192 C C . LEU A 1 780 ? -14.823 -15.216 26.092 1.00 94.56 780 LEU A C 1
ATOM 6194 O O . LEU A 1 780 ? -15.898 -15.352 26.667 1.00 94.56 780 LEU A O 1
ATOM 6198 N N . LEU A 1 781 ? -14.567 -15.759 24.902 1.00 94.00 781 LEU A N 1
ATOM 6199 C CA . LEU A 1 781 ? -15.456 -16.649 24.150 1.00 94.00 781 LEU A CA 1
ATOM 6200 C C . LEU A 1 781 ? -15.119 -18.136 24.365 1.00 94.00 781 LEU A C 1
ATOM 6202 O O . LEU A 1 781 ? -15.620 -18.985 23.635 1.00 94.00 781 LEU A O 1
ATOM 6206 N N . GLU A 1 782 ? -14.242 -18.446 25.327 1.00 93.25 782 GLU A N 1
ATOM 6207 C CA . GLU A 1 782 ? -13.843 -19.808 25.715 1.00 93.25 782 GLU A CA 1
ATOM 6208 C C . GLU A 1 782 ? -13.208 -20.645 24.587 1.00 93.25 782 GLU A C 1
ATOM 6210 O O . GLU A 1 782 ? -13.084 -21.865 24.686 1.00 93.25 782 GLU A O 1
ATOM 6215 N N . LYS A 1 783 ? -12.726 -19.995 23.522 1.00 92.94 783 LYS A N 1
ATOM 6216 C CA . LYS A 1 783 ? -12.030 -20.648 22.404 1.00 92.94 783 LYS A CA 1
ATOM 6217 C C . LYS A 1 783 ? -10.522 -20.742 22.604 1.00 92.94 783 LYS A C 1
ATOM 6219 O O . LYS A 1 783 ? -9.881 -21.539 21.930 1.00 92.94 783 LYS A O 1
ATOM 6224 N N . LEU A 1 784 ? -9.940 -19.956 23.513 1.00 91.62 784 LEU A N 1
ATOM 6225 C CA . LEU A 1 784 ? -8.506 -19.984 23.821 1.00 91.62 784 LEU A CA 1
ATOM 6226 C C . LEU A 1 784 ? -8.243 -19.726 25.311 1.00 91.62 784 LEU A C 1
ATOM 6228 O O . LEU A 1 784 ? -8.745 -18.771 25.896 1.00 91.62 784 LEU A O 1
ATOM 6232 N N . LYS A 1 785 ? -7.379 -20.515 25.952 1.00 89.81 785 LYS A N 1
ATOM 6233 C CA . LYS A 1 785 ? -6.964 -20.251 27.340 1.00 89.81 785 LYS A CA 1
ATOM 6234 C C . LYS A 1 785 ? -5.690 -19.410 27.368 1.00 89.81 785 LYS A C 1
ATOM 6236 O O . LYS A 1 785 ? -4.602 -19.920 27.112 1.00 89.81 785 LYS A O 1
ATOM 6241 N N . ILE A 1 786 ? -5.812 -18.129 27.729 1.00 88.38 786 ILE A N 1
ATOM 6242 C CA . ILE A 1 786 ? -4.673 -17.198 27.727 1.00 88.38 786 ILE A CA 1
ATOM 6243 C C . ILE A 1 786 ? -3.550 -17.614 28.688 1.00 88.38 786 ILE A C 1
ATOM 6245 O O . ILE A 1 786 ? -2.382 -17.438 28.360 1.00 88.38 786 ILE A O 1
ATOM 6249 N N . GLY A 1 787 ? -3.880 -18.231 29.830 1.00 84.44 787 GLY A N 1
ATOM 6250 C CA . GLY A 1 787 ? -2.880 -18.748 30.771 1.00 84.44 787 GLY A CA 1
ATOM 6251 C C . GLY A 1 787 ? -1.965 -19.807 30.146 1.00 84.44 787 GLY A C 1
ATOM 6252 O O . GLY A 1 787 ? -0.756 -19.768 30.350 1.00 84.44 787 GLY A O 1
ATOM 6253 N N . LEU A 1 788 ? -2.519 -20.688 29.305 1.00 83.75 788 LEU A N 1
ATOM 6254 C CA . LEU A 1 788 ? -1.728 -21.662 28.548 1.00 83.75 788 LEU A CA 1
ATOM 6255 C C . LEU A 1 788 ? -0.904 -20.975 27.450 1.00 83.75 788 LEU A C 1
ATOM 6257 O O . LEU A 1 788 ? 0.249 -21.333 27.226 1.00 83.75 788 LEU A O 1
ATOM 6261 N N . ALA A 1 789 ? -1.466 -19.950 26.800 1.00 80.94 789 ALA A N 1
ATOM 6262 C CA . ALA A 1 789 ? -0.764 -19.202 25.758 1.00 80.94 789 ALA A CA 1
ATOM 6263 C C . ALA A 1 789 ? 0.472 -18.497 26.328 1.00 80.94 789 ALA A C 1
ATOM 6265 O O . ALA A 1 789 ? 1.532 -18.522 25.711 1.00 80.94 789 ALA A O 1
ATOM 6266 N N . MET A 1 790 ? 0.365 -17.934 27.533 1.00 79.31 790 MET A N 1
ATOM 6267 C CA . MET A 1 790 ? 1.493 -17.323 28.235 1.00 79.31 790 MET A CA 1
ATOM 6268 C C . MET A 1 790 ? 2.616 -18.312 28.540 1.00 79.31 790 MET A C 1
ATOM 6270 O O . MET A 1 790 ? 3.775 -17.952 28.375 1.00 79.31 790 MET A O 1
ATOM 6274 N N . ALA A 1 791 ? 2.286 -19.542 28.943 1.00 71.50 791 ALA A N 1
ATOM 6275 C CA . ALA A 1 791 ? 3.283 -20.577 29.216 1.00 71.50 791 ALA A CA 1
ATOM 6276 C C . ALA A 1 791 ? 4.066 -20.990 27.955 1.00 71.50 791 ALA A C 1
ATOM 6278 O O . ALA A 1 791 ? 5.208 -21.424 28.053 1.00 71.50 791 ALA A O 1
ATOM 6279 N N . SER A 1 792 ? 3.462 -20.824 26.772 1.00 65.56 792 SER A N 1
ATOM 6280 C CA . SER A 1 792 ? 4.106 -21.089 25.478 1.00 65.56 792 SER A CA 1
ATOM 6281 C C . SER A 1 792 ? 4.925 -19.917 24.922 1.00 65.56 792 SER A C 1
ATOM 6283 O O . SER A 1 792 ? 5.663 -20.100 23.955 1.00 65.56 792 SER A O 1
ATOM 6285 N N . VAL A 1 793 ? 4.816 -18.713 25.504 1.00 63.31 793 VAL A N 1
ATOM 6286 C CA . VAL A 1 793 ? 5.685 -17.587 25.138 1.00 63.31 793 VAL A CA 1
ATOM 6287 C C . VAL A 1 793 ? 7.050 -17.846 25.773 1.00 63.31 793 VAL A C 1
ATOM 6289 O O . VAL A 1 793 ? 7.108 -17.947 27.000 1.00 63.31 793 VAL A O 1
ATOM 6292 N N . PRO A 1 794 ? 8.149 -17.928 24.997 1.00 54.09 794 PRO A N 1
ATOM 6293 C CA . PRO A 1 794 ? 9.477 -18.057 25.577 1.00 54.09 794 PRO A CA 1
ATOM 6294 C C . PRO A 1 794 ? 9.675 -16.924 26.584 1.00 54.09 794 PRO A C 1
ATOM 6296 O O . PRO A 1 794 ? 9.566 -15.748 26.216 1.00 54.09 794 PRO A O 1
ATOM 6299 N N . MET A 1 795 ? 9.928 -17.258 27.856 1.00 41.03 795 MET A N 1
ATOM 6300 C CA . MET A 1 795 ? 10.420 -16.263 28.805 1.00 41.03 795 MET A CA 1
ATOM 6301 C C . MET A 1 795 ? 11.641 -15.625 28.152 1.00 41.03 795 MET A C 1
ATOM 6303 O O . MET A 1 795 ? 12.530 -16.344 27.691 1.00 41.03 795 MET A O 1
ATOM 6307 N N . ARG A 1 796 ? 11.657 -14.291 28.033 1.00 41.03 796 ARG A N 1
ATOM 6308 C CA . ARG A 1 796 ? 12.856 -13.592 27.564 1.00 41.03 796 ARG A CA 1
ATOM 6309 C C . ARG A 1 796 ? 14.022 -14.125 28.386 1.00 41.03 796 ARG A C 1
ATOM 6311 O O . ARG A 1 796 ? 14.034 -13.942 29.601 1.00 41.03 796 ARG A O 1
ATOM 6318 N N . GLY A 1 797 ? 14.996 -14.746 27.725 1.00 37.00 797 GLY A N 1
ATOM 6319 C CA . GLY A 1 797 ? 16.338 -14.758 28.278 1.00 37.00 797 GLY A CA 1
ATOM 6320 C C . GLY A 1 797 ? 16.719 -13.312 28.595 1.00 37.00 797 GLY A C 1
ATOM 6321 O O . GLY A 1 797 ? 16.286 -12.387 27.893 1.00 37.00 797 GLY A O 1
ATOM 6322 N N . LEU A 1 798 ? 17.488 -13.117 29.667 1.00 33.50 798 LEU A N 1
ATOM 6323 C CA . LEU A 1 798 ? 18.198 -11.863 29.936 1.00 33.50 798 LEU A CA 1
ATOM 6324 C C . LEU A 1 798 ? 18.751 -11.295 28.616 1.00 33.50 798 LEU A C 1
ATOM 6326 O O . LEU A 1 798 ? 19.128 -12.096 27.759 1.00 33.50 798 LEU A O 1
ATOM 6330 N N . PRO A 1 799 ? 18.757 -9.963 28.408 1.00 33.59 799 PRO A N 1
ATOM 6331 C CA . PRO A 1 799 ? 19.082 -9.351 27.121 1.00 33.59 799 PRO A CA 1
ATOM 6332 C C . PRO A 1 799 ? 20.438 -9.852 26.612 1.00 33.59 799 PRO A C 1
ATOM 6334 O O . PRO A 1 799 ? 21.497 -9.381 27.007 1.00 33.59 799 PRO A O 1
ATOM 6337 N N . GLY A 1 800 ? 20.376 -10.853 25.740 1.00 32.31 800 GLY A N 1
ATOM 6338 C CA . GLY A 1 800 ? 21.507 -11.618 25.254 1.00 32.31 800 GLY A CA 1
ATOM 6339 C C . GLY A 1 800 ? 21.576 -11.493 23.747 1.00 32.31 800 GLY A C 1
ATOM 6340 O O . GLY A 1 800 ? 21.221 -12.411 23.017 1.00 32.31 800 GLY A O 1
ATOM 6341 N N . ARG A 1 801 ? 22.042 -10.337 23.279 1.00 32.06 801 ARG A N 1
ATOM 6342 C CA . ARG A 1 801 ? 22.849 -10.276 22.062 1.00 32.06 801 ARG A CA 1
ATOM 6343 C C . ARG A 1 801 ? 24.169 -9.644 22.491 1.00 32.06 801 ARG A C 1
ATOM 6345 O O . ARG A 1 801 ? 24.164 -8.452 22.800 1.00 32.06 801 ARG A O 1
ATOM 6352 N N . PRO A 1 802 ? 25.281 -10.396 22.546 1.00 38.97 802 PRO A N 1
ATOM 6353 C CA . PRO A 1 802 ? 26.592 -9.770 22.564 1.00 38.97 802 PRO A CA 1
ATOM 6354 C C . PRO A 1 802 ? 26.632 -8.804 21.381 1.00 38.97 802 PRO A C 1
ATOM 6356 O O . PRO A 1 802 ? 26.309 -9.195 20.253 1.00 38.97 802 PRO A O 1
ATOM 6359 N N . ARG A 1 803 ? 26.930 -7.525 21.636 1.00 39.94 803 ARG A N 1
ATOM 6360 C CA . ARG A 1 803 ? 27.184 -6.571 20.554 1.00 39.94 803 ARG A CA 1
ATOM 6361 C C . ARG A 1 803 ? 28.233 -7.201 19.637 1.00 39.94 803 ARG A C 1
ATOM 6363 O O . ARG A 1 803 ? 29.196 -7.792 20.125 1.00 39.94 803 ARG A O 1
ATOM 6370 N N . ALA A 1 804 ? 27.998 -7.133 18.328 1.00 36.31 804 ALA A N 1
ATOM 6371 C CA . ALA A 1 804 ? 28.983 -7.564 17.347 1.00 36.31 804 ALA A CA 1
ATOM 6372 C C . ALA A 1 804 ? 30.329 -6.913 17.693 1.00 36.31 804 ALA A C 1
ATOM 6374 O O . ALA A 1 804 ? 30.354 -5.730 18.034 1.00 36.31 804 ALA A O 1
ATOM 6375 N N . LEU A 1 805 ? 31.410 -7.696 17.658 1.00 37.50 805 LEU A N 1
ATOM 6376 C CA . LEU A 1 805 ? 32.771 -7.208 17.866 1.00 37.50 805 LEU A CA 1
ATOM 6377 C C . LEU A 1 805 ? 33.018 -6.014 16.936 1.00 37.50 805 LEU A C 1
ATOM 6379 O O . LEU A 1 805 ? 33.118 -6.169 15.719 1.00 37.50 805 LEU A O 1
ATOM 6383 N N . VAL A 1 806 ? 33.063 -4.822 17.526 1.00 39.94 806 VAL A N 1
ATOM 6384 C CA . VAL A 1 806 ? 33.437 -3.581 16.849 1.00 39.94 806 VAL A CA 1
ATOM 6385 C C . VAL A 1 806 ? 34.940 -3.645 16.576 1.00 39.94 806 VAL A C 1
ATOM 6387 O O . VAL A 1 806 ? 35.716 -4.096 17.418 1.00 39.94 806 VAL A O 1
ATOM 6390 N N . GLY A 1 807 ? 35.340 -3.257 15.363 1.00 34.19 807 GLY A N 1
ATOM 6391 C CA . GLY A 1 807 ? 36.723 -3.323 14.896 1.00 34.19 807 GLY A CA 1
ATOM 6392 C C . GLY A 1 807 ? 37.705 -2.583 15.812 1.00 34.19 807 GLY A C 1
ATOM 6393 O O . GLY A 1 807 ? 37.373 -1.571 16.423 1.00 34.19 807 GLY A O 1
ATOM 6394 N N . ALA A 1 808 ? 38.938 -3.088 15.865 1.00 38.06 808 ALA A N 1
ATOM 6395 C CA . ALA A 1 808 ? 39.989 -2.764 16.835 1.00 38.06 808 ALA A CA 1
ATOM 6396 C C . ALA A 1 808 ? 40.540 -1.312 16.832 1.00 38.06 808 ALA A C 1
ATOM 6398 O O . ALA A 1 808 ? 41.634 -1.083 17.341 1.00 38.06 808 ALA A O 1
ATOM 6399 N N . LEU A 1 809 ? 39.835 -0.327 16.264 1.00 40.41 809 LEU A N 1
ATOM 6400 C CA . LEU A 1 809 ? 40.328 1.051 16.109 1.00 40.41 809 LEU A CA 1
ATOM 6401 C C . LEU A 1 809 ? 39.352 2.159 16.548 1.00 40.41 809 LEU A C 1
ATOM 6403 O O . LEU A 1 809 ? 39.656 3.333 16.359 1.00 40.41 809 LEU A O 1
ATOM 6407 N N . GLN A 1 810 ? 38.230 1.835 17.197 1.00 37.44 810 GLN A N 1
ATOM 6408 C CA . GLN A 1 810 ? 37.396 2.833 17.882 1.00 37.44 810 GLN A CA 1
ATOM 6409 C C . GLN A 1 810 ? 37.446 2.611 19.395 1.00 37.44 810 GLN A C 1
ATOM 6411 O O . GLN A 1 810 ? 36.826 1.692 19.922 1.00 37.44 810 GLN A O 1
ATOM 6416 N N . ARG A 1 811 ? 38.187 3.465 20.115 1.00 39.12 811 ARG A N 1
ATOM 6417 C CA . ARG A 1 811 ? 37.974 3.640 21.558 1.00 39.12 811 ARG A CA 1
ATOM 6418 C C . ARG A 1 811 ? 36.627 4.347 21.730 1.00 39.12 811 ARG A C 1
ATOM 6420 O O . ARG A 1 811 ? 36.549 5.557 21.538 1.00 39.12 811 ARG A O 1
ATOM 6427 N N . GLU A 1 812 ? 35.573 3.597 22.045 1.00 40.50 812 GLU A N 1
ATOM 6428 C CA . GLU A 1 812 ? 34.344 4.183 22.588 1.00 40.50 812 GLU A CA 1
ATOM 6429 C C . GLU A 1 812 ? 34.683 4.850 23.934 1.00 40.50 812 GLU A C 1
ATOM 6431 O O . GLU A 1 812 ? 35.303 4.233 24.800 1.00 40.50 812 GLU A O 1
ATOM 6436 N N . SER A 1 813 ? 34.307 6.121 24.094 1.00 55.31 813 SER A N 1
ATOM 6437 C CA . SER A 1 813 ? 34.285 6.792 25.399 1.00 55.31 813 SER A CA 1
ATOM 6438 C C . SER A 1 813 ? 33.169 6.171 26.251 1.00 55.31 813 SER A C 1
ATOM 6440 O O . SER A 1 813 ? 32.056 5.957 25.756 1.00 55.31 813 SER A O 1
ATOM 6442 N N . ASP A 1 814 ? 33.496 5.828 27.501 1.00 66.94 814 ASP A N 1
ATOM 6443 C CA . ASP A 1 814 ? 32.633 5.106 2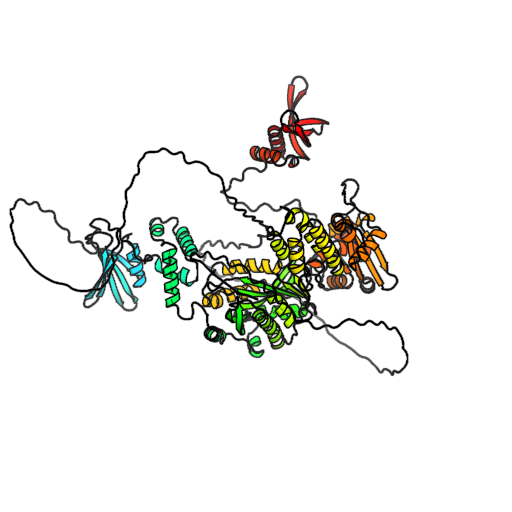8.442 1.00 66.94 814 ASP A CA 1
ATOM 6444 C C . ASP A 1 814 ? 31.271 5.813 28.610 1.00 66.94 814 ASP A C 1
ATOM 6446 O O . ASP A 1 814 ? 31.175 7.036 28.706 1.00 66.94 814 ASP A O 1
ATOM 6450 N N . MET A 1 815 ? 30.181 5.044 28.635 1.00 62.50 815 MET A N 1
ATOM 6451 C CA . MET A 1 815 ? 28.825 5.560 28.865 1.00 62.50 815 MET A CA 1
ATOM 6452 C C . MET A 1 815 ? 28.689 6.235 30.241 1.00 62.50 815 MET A C 1
ATOM 6454 O O . MET A 1 815 ? 27.828 7.101 30.401 1.00 62.50 815 MET A O 1
ATOM 6458 N N . TYR A 1 816 ? 29.543 5.857 31.196 1.00 73.38 816 TYR A N 1
ATOM 6459 C CA . TYR A 1 816 ? 29.632 6.426 32.544 1.00 73.38 816 TYR A CA 1
ATOM 6460 C C . TYR A 1 816 ? 30.875 7.308 32.732 1.00 73.38 816 TYR A C 1
ATOM 6462 O O . TYR A 1 816 ? 31.330 7.521 33.861 1.00 73.38 816 TYR A O 1
ATOM 6470 N N . ASP A 1 817 ? 31.430 7.819 31.629 1.00 83.88 817 ASP A N 1
ATOM 6471 C CA . ASP A 1 817 ? 32.430 8.878 31.673 1.00 83.88 817 ASP A CA 1
ATOM 6472 C C . ASP A 1 817 ? 31.870 10.111 32.403 1.00 83.88 817 ASP A C 1
ATOM 6474 O O . ASP A 1 817 ? 30.718 10.506 32.204 1.00 83.88 817 ASP A O 1
ATOM 6478 N N . VAL A 1 818 ? 32.673 10.690 33.298 1.00 82.12 818 VAL A N 1
ATOM 6479 C CA . VAL A 1 818 ? 32.205 11.720 34.240 1.00 82.12 818 VAL A CA 1
ATOM 6480 C C . VAL A 1 818 ? 31.801 12.990 33.502 1.00 82.12 818 VAL A C 1
ATOM 6482 O O . VAL A 1 818 ? 30.746 13.539 33.809 1.00 82.12 818 VAL A O 1
ATOM 6485 N N . ASP A 1 819 ? 32.566 13.409 32.492 1.00 82.88 819 ASP A N 1
ATOM 6486 C CA . ASP A 1 819 ? 32.287 14.638 31.741 1.00 82.88 819 ASP A CA 1
ATOM 6487 C C . ASP A 1 819 ? 30.971 14.506 30.967 1.00 82.88 819 ASP A C 1
ATOM 6489 O O . ASP A 1 819 ? 30.127 15.407 30.957 1.00 82.88 819 ASP A O 1
ATOM 6493 N N . ARG A 1 820 ? 30.729 13.316 30.412 1.00 82.62 820 ARG A N 1
ATOM 6494 C CA . ARG A 1 820 ? 29.477 12.988 29.729 1.00 82.62 820 ARG A CA 1
ATOM 6495 C C . ARG A 1 820 ? 28.283 12.918 30.681 1.00 82.62 820 ARG A C 1
ATOM 6497 O O . ARG A 1 820 ? 27.188 13.347 30.315 1.00 82.62 820 ARG A O 1
ATOM 6504 N N . LEU A 1 821 ? 28.460 12.374 31.886 1.00 85.06 821 LEU A N 1
ATOM 6505 C CA . LEU A 1 821 ? 27.415 12.357 32.915 1.00 85.06 821 LEU A CA 1
ATOM 6506 C C . LEU A 1 821 ? 27.084 13.775 33.395 1.00 85.06 821 LEU A C 1
ATOM 6508 O O . LEU A 1 821 ? 25.909 14.092 33.572 1.00 85.06 821 LEU A O 1
ATOM 6512 N N . ILE A 1 822 ? 28.087 14.646 33.525 1.00 84.12 822 ILE A N 1
ATOM 6513 C CA . ILE A 1 822 ? 27.887 16.056 33.872 1.00 84.12 822 ILE A CA 1
ATOM 6514 C C . ILE A 1 822 ? 27.048 16.762 32.798 1.00 84.12 822 ILE A C 1
ATOM 6516 O O . ILE A 1 822 ? 26.043 17.395 33.133 1.00 84.12 822 ILE A O 1
ATOM 6520 N N . GLU A 1 823 ? 27.391 16.624 31.512 1.00 81.44 823 GLU A N 1
ATOM 6521 C CA . GLU A 1 823 ? 26.576 17.180 30.418 1.00 81.44 823 GLU A CA 1
ATOM 6522 C C . GLU A 1 823 ? 25.152 16.617 30.418 1.00 81.44 823 GLU A C 1
ATOM 6524 O O . GLU A 1 823 ? 24.175 17.352 30.238 1.00 81.44 823 GLU A O 1
ATOM 6529 N N . LEU A 1 824 ? 25.018 15.311 30.651 1.00 83.00 824 LEU A N 1
ATOM 6530 C CA . LEU A 1 824 ? 23.735 14.622 30.675 1.00 83.00 824 LEU A CA 1
ATOM 6531 C C . LEU A 1 824 ? 22.814 15.157 31.772 1.00 83.00 824 LEU A C 1
ATOM 6533 O O . LEU A 1 824 ? 21.628 15.378 31.525 1.00 83.00 824 LEU A O 1
ATOM 6537 N N . PHE A 1 825 ? 23.350 15.346 32.975 1.00 86.62 825 PHE A N 1
ATOM 6538 C CA . PHE A 1 825 ? 22.594 15.806 34.135 1.00 86.62 825 PHE A CA 1
ATOM 6539 C C . PHE A 1 825 ? 22.269 17.299 34.040 1.00 86.62 825 PHE A C 1
ATOM 6541 O O . PHE A 1 825 ? 21.181 17.696 34.450 1.00 86.62 825 PHE A O 1
ATOM 6548 N N . LYS A 1 826 ? 23.136 18.110 33.413 1.00 79.50 826 LYS A N 1
ATOM 6549 C CA . LYS A 1 826 ? 22.839 19.518 33.081 1.00 79.50 826 LYS A CA 1
ATOM 6550 C C . LYS A 1 826 ? 21.736 19.639 32.024 1.00 79.50 826 LYS A C 1
ATOM 6552 O O . LYS A 1 826 ? 20.830 20.452 32.175 1.00 79.50 826 LYS A O 1
ATOM 6557 N N . THR A 1 827 ? 21.781 18.811 30.978 1.00 80.12 827 THR A N 1
ATOM 6558 C CA . THR A 1 827 ? 20.820 18.861 29.857 1.00 80.12 827 THR A CA 1
ATOM 6559 C C . THR A 1 827 ? 19.472 18.235 30.215 1.00 80.12 827 THR A C 1
ATOM 6561 O O . THR A 1 827 ? 18.431 18.655 29.712 1.00 80.12 827 THR A O 1
ATOM 6564 N N . ASN A 1 828 ? 19.466 17.206 31.069 1.00 81.50 828 ASN A N 1
ATOM 6565 C CA . ASN A 1 828 ? 18.250 16.507 31.471 1.00 81.50 828 ASN A CA 1
ATOM 6566 C C . ASN A 1 828 ? 18.280 16.130 32.969 1.00 81.50 828 ASN A C 1
ATOM 6568 O O . ASN A 1 828 ? 18.542 14.972 33.313 1.00 81.50 828 ASN A O 1
ATOM 6572 N N . PRO A 1 829 ? 17.975 17.085 33.870 1.00 82.62 829 PRO A N 1
ATOM 6573 C CA . PRO A 1 829 ? 18.120 16.908 35.320 1.00 82.62 829 PRO A CA 1
ATOM 6574 C C . PRO A 1 829 ? 17.236 15.815 35.932 1.00 82.62 829 PRO A C 1
ATOM 6576 O O . PRO A 1 829 ? 17.567 15.262 36.979 1.00 82.62 829 PRO A O 1
ATOM 6579 N N . GLY A 1 830 ? 16.127 15.456 35.275 1.00 78.81 830 GLY A N 1
ATOM 6580 C CA . GLY A 1 830 ? 15.244 14.363 35.702 1.00 78.81 830 GLY A CA 1
ATOM 6581 C C . GLY A 1 830 ? 15.720 12.968 35.281 1.00 78.81 830 GLY A C 1
ATOM 6582 O O . GLY A 1 830 ? 15.214 11.964 35.778 1.00 78.81 830 GLY A O 1
ATOM 6583 N N . ARG A 1 831 ? 16.697 12.877 34.372 1.00 83.00 831 ARG A N 1
ATOM 6584 C CA . ARG A 1 831 ? 17.212 11.607 33.849 1.00 83.00 831 ARG A CA 1
ATOM 6585 C C . ARG A 1 831 ? 17.883 10.697 34.890 1.00 83.00 831 ARG A C 1
ATOM 6587 O O . ARG A 1 831 ? 17.650 9.493 34.783 1.00 83.00 831 ARG A O 1
ATOM 6594 N N . PRO A 1 832 ? 18.671 11.196 35.865 1.00 84.12 832 PRO A N 1
ATOM 6595 C CA . PRO A 1 832 ? 19.281 10.348 36.888 1.00 84.12 832 PRO A CA 1
ATOM 6596 C C . PRO A 1 832 ? 18.314 9.872 37.979 1.00 84.12 832 PRO A C 1
ATOM 6598 O O . PRO A 1 832 ? 18.744 9.152 38.874 1.00 84.12 832 PRO A O 1
ATOM 6601 N N . LEU A 1 833 ? 17.024 10.234 37.953 1.00 82.69 833 LEU A N 1
ATOM 6602 C CA . LEU A 1 833 ? 16.077 9.747 38.961 1.00 82.69 833 LEU A CA 1
ATOM 6603 C C . LEU A 1 833 ? 16.030 8.213 38.968 1.00 82.69 833 LEU A C 1
ATOM 6605 O O . LEU A 1 833 ? 15.915 7.574 37.920 1.00 82.69 833 LEU A O 1
ATOM 6609 N N . LYS A 1 834 ? 16.081 7.635 40.172 1.00 82.75 834 LYS A N 1
ATOM 6610 C CA . LYS A 1 834 ? 16.174 6.193 40.457 1.00 82.75 834 LYS A CA 1
ATOM 6611 C C . LYS A 1 834 ? 17.489 5.525 40.051 1.00 82.75 834 LYS A C 1
ATOM 6613 O O . LYS A 1 834 ? 17.584 4.304 40.148 1.00 82.75 834 LYS A O 1
ATOM 6618 N N . TRP A 1 835 ? 18.493 6.277 39.599 1.00 86.19 835 TRP A N 1
ATOM 6619 C CA . TRP A 1 835 ? 19.798 5.686 39.312 1.00 86.19 835 TRP A CA 1
ATOM 6620 C C . TRP A 1 835 ? 20.486 5.278 40.620 1.00 86.19 835 TRP A C 1
ATOM 6622 O O . TRP A 1 835 ? 20.373 6.008 41.614 1.00 86.19 835 TRP A O 1
ATOM 6632 N N . PRO A 1 836 ? 21.180 4.127 40.637 1.00 84.44 836 PRO A N 1
ATOM 6633 C CA . PRO A 1 836 ? 21.966 3.718 41.787 1.00 84.44 836 PRO A CA 1
ATOM 6634 C C . PRO A 1 836 ? 23.183 4.630 41.930 1.00 84.44 836 PRO A C 1
ATOM 6636 O O . PRO A 1 836 ? 23.825 5.009 40.948 1.00 84.44 836 PRO A O 1
ATOM 6639 N N . VAL A 1 837 ? 23.510 4.964 43.171 1.00 86.25 837 VAL A N 1
ATOM 6640 C CA . VAL A 1 837 ? 24.712 5.717 43.525 1.00 86.25 837 VAL A CA 1
ATOM 6641 C C . VAL A 1 837 ? 25.428 5.029 44.672 1.00 86.25 837 VAL A C 1
ATOM 6643 O O . VAL A 1 837 ? 24.793 4.437 45.546 1.00 86.25 837 VAL A O 1
ATOM 6646 N N . VAL A 1 838 ? 26.757 5.109 44.671 1.00 84.88 838 VAL A N 1
ATOM 6647 C CA . VAL A 1 838 ? 27.584 4.592 45.762 1.00 84.88 838 VAL A CA 1
ATOM 6648 C C . VAL A 1 838 ? 28.450 5.710 46.323 1.00 84.88 838 VAL A C 1
ATOM 6650 O O . VAL A 1 838 ? 29.189 6.385 45.594 1.00 84.88 838 VAL A O 1
ATOM 6653 N N . GLN A 1 839 ? 28.369 5.880 47.640 1.00 83.75 839 GLN A N 1
ATOM 6654 C CA . GLN A 1 839 ? 29.132 6.865 48.394 1.00 83.75 839 GLN A CA 1
ATOM 6655 C C . GLN A 1 839 ? 29.941 6.182 49.497 1.00 83.75 839 GLN A C 1
ATOM 6657 O O . GLN A 1 839 ? 29.456 5.263 50.152 1.00 83.75 839 GLN A O 1
ATOM 6662 N N . GLU A 1 840 ? 31.176 6.643 49.685 1.00 81.94 840 GLU A N 1
ATOM 6663 C CA . GLU A 1 840 ? 32.018 6.265 50.823 1.00 81.94 840 GLU A CA 1
ATOM 6664 C C . GLU A 1 840 ? 31.646 7.107 52.042 1.00 81.94 840 GLU A C 1
ATOM 6666 O O . GLU A 1 840 ? 31.592 8.336 51.944 1.00 81.94 840 GLU A O 1
ATOM 6671 N N . PHE A 1 841 ? 31.423 6.438 53.169 1.00 80.12 841 PHE A N 1
ATOM 6672 C CA . PHE A 1 841 ? 31.221 7.029 54.485 1.00 80.12 841 PHE A CA 1
ATOM 6673 C C . PHE A 1 841 ? 32.321 6.552 55.430 1.00 80.12 841 PHE A C 1
ATOM 6675 O O . PHE A 1 841 ? 32.665 5.372 55.427 1.00 80.12 841 PHE A O 1
ATOM 6682 N N . ASP A 1 842 ? 32.846 7.448 56.260 1.00 78.38 842 ASP A N 1
ATOM 6683 C CA . ASP A 1 842 ? 33.758 7.066 57.334 1.00 78.38 842 ASP A CA 1
ATOM 6684 C C . ASP A 1 842 ? 32.935 6.605 58.545 1.00 78.38 842 ASP A C 1
ATOM 6686 O O . ASP A 1 842 ? 32.209 7.389 59.157 1.00 78.38 842 ASP A O 1
ATOM 6690 N N . VAL A 1 843 ? 33.035 5.322 58.889 1.00 76.19 843 VAL A N 1
ATOM 6691 C CA . VAL A 1 843 ? 32.387 4.725 60.060 1.00 76.19 843 VAL A CA 1
ATOM 6692 C C . VAL A 1 843 ? 33.447 4.456 61.118 1.00 76.19 843 VAL A C 1
ATOM 6694 O O . VAL A 1 843 ? 34.412 3.729 60.884 1.00 76.19 843 VAL A O 1
ATOM 6697 N N . SER A 1 844 ? 33.289 5.074 62.286 1.00 69.44 844 SER A N 1
ATOM 6698 C CA . SER A 1 844 ? 34.158 4.850 63.439 1.00 69.44 844 SER A CA 1
ATOM 6699 C C . SER A 1 844 ? 33.628 3.702 64.295 1.00 69.44 844 SER A C 1
ATOM 6701 O O . SER A 1 844 ? 32.531 3.818 64.842 1.00 69.44 844 SER A O 1
ATOM 6703 N N . ASP A 1 845 ? 34.424 2.648 64.456 1.00 64.62 845 ASP A N 1
ATOM 6704 C CA . ASP A 1 845 ? 34.166 1.563 65.405 1.00 64.62 845 ASP A CA 1
ATOM 6705 C C . ASP A 1 845 ? 35.418 1.312 66.255 1.00 64.62 845 ASP A C 1
ATOM 6707 O O . ASP A 1 845 ? 36.535 1.272 65.736 1.00 64.62 845 ASP A O 1
ATOM 6711 N N . GLU A 1 846 ? 35.242 1.229 67.574 1.00 59.03 846 GLU A N 1
ATOM 6712 C CA . GLU A 1 846 ? 36.298 0.948 68.564 1.00 59.03 846 GLU A CA 1
ATOM 6713 C C . GLU A 1 846 ? 37.653 1.668 68.317 1.00 59.03 846 GLU A C 1
ATOM 6715 O O . GLU A 1 846 ? 38.722 1.054 68.285 1.00 59.03 846 GLU A O 1
ATOM 6720 N N . ASN A 1 847 ? 37.630 3.001 68.149 1.00 57.19 847 ASN A N 1
ATOM 6721 C CA . ASN A 1 847 ? 38.801 3.860 67.870 1.00 57.19 847 ASN A CA 1
ATOM 6722 C C . ASN A 1 847 ? 39.517 3.623 66.518 1.00 57.19 847 ASN A C 1
ATOM 6724 O O . ASN A 1 847 ? 40.657 4.063 66.342 1.00 57.19 847 ASN A O 1
ATOM 6728 N N . LYS A 1 848 ? 38.862 2.997 65.532 1.00 55.16 848 LYS A N 1
ATOM 6729 C CA . LYS A 1 848 ? 39.334 2.919 64.138 1.00 55.16 848 LYS A CA 1
ATOM 6730 C C . LYS A 1 848 ? 38.262 3.428 63.174 1.00 55.16 848 LYS A C 1
ATOM 6732 O O . LYS A 1 848 ? 37.094 3.072 63.288 1.00 55.16 848 LYS A O 1
ATOM 6737 N N . THR A 1 849 ? 38.657 4.270 62.223 1.00 68.12 849 THR A N 1
ATOM 6738 C CA . THR A 1 849 ? 37.794 4.730 61.127 1.00 68.12 849 THR A CA 1
ATOM 6739 C C . THR A 1 849 ? 37.952 3.816 59.915 1.00 68.12 849 THR A C 1
ATOM 6741 O O . THR A 1 849 ? 39.061 3.597 59.426 1.00 68.12 849 THR A O 1
ATOM 6744 N N . PHE A 1 850 ? 36.837 3.277 59.427 1.00 72.25 850 PHE A N 1
ATOM 6745 C CA . PHE A 1 850 ? 36.768 2.447 58.227 1.00 72.25 850 PHE A CA 1
ATOM 6746 C C . PHE A 1 850 ? 35.910 3.136 57.170 1.00 72.25 850 PHE A C 1
ATOM 6748 O O . PHE A 1 850 ? 34.901 3.756 57.494 1.00 72.25 850 PHE A O 1
ATOM 6755 N N . LYS A 1 851 ? 36.290 3.000 55.898 1.00 76.06 851 LYS A N 1
ATOM 6756 C CA . LYS A 1 851 ? 35.478 3.469 54.774 1.00 76.06 851 LYS A CA 1
ATOM 6757 C C . LYS A 1 851 ? 34.442 2.415 54.410 1.00 76.06 851 LYS A C 1
ATOM 6759 O O . LYS A 1 851 ? 34.802 1.322 53.979 1.00 76.06 851 LYS A O 1
ATOM 6764 N N . GLU A 1 852 ? 33.172 2.753 54.561 1.00 78.06 852 GLU A N 1
ATOM 6765 C CA . GLU A 1 852 ? 32.037 1.925 54.170 1.00 78.06 852 GLU A CA 1
ATOM 6766 C C . GLU A 1 852 ? 31.393 2.488 52.896 1.00 78.06 852 GLU A C 1
ATOM 6768 O O . GLU A 1 852 ? 30.995 3.653 52.844 1.00 78.06 852 GLU A O 1
ATOM 6773 N N . HIS A 1 853 ? 31.265 1.665 51.852 1.00 80.62 853 HIS A N 1
ATOM 6774 C CA . HIS A 1 853 ? 30.503 2.015 50.652 1.00 80.62 853 HIS A CA 1
ATOM 6775 C C . HIS A 1 853 ? 29.017 1.754 50.885 1.00 80.62 853 HIS A C 1
ATOM 6777 O O . HIS A 1 853 ? 28.592 0.603 50.963 1.00 80.62 853 HIS A O 1
ATOM 6783 N N . ARG A 1 854 ? 28.204 2.811 50.934 1.00 80.38 854 ARG A N 1
ATOM 6784 C CA . ARG A 1 854 ? 26.744 2.687 51.034 1.00 80.38 854 ARG A CA 1
ATOM 6785 C C . ARG A 1 854 ? 26.092 2.907 49.678 1.00 80.38 854 ARG A C 1
ATOM 6787 O O . ARG A 1 854 ? 26.453 3.824 48.937 1.00 80.38 854 ARG A O 1
ATOM 6794 N N . VAL A 1 855 ? 25.103 2.067 49.377 1.00 81.94 855 VAL A N 1
ATOM 6795 C CA . VAL A 1 855 ? 24.292 2.153 48.158 1.00 81.94 855 VAL A CA 1
ATOM 6796 C C . VAL A 1 855 ? 23.063 3.018 48.431 1.00 81.94 855 VAL A C 1
ATOM 6798 O O . VAL A 1 855 ? 22.360 2.834 49.428 1.00 81.94 855 VAL A O 1
ATOM 6801 N N . GLY A 1 856 ? 22.805 3.963 47.536 1.00 84.81 856 GLY A N 1
ATOM 6802 C CA . GLY A 1 856 ? 21.621 4.811 47.546 1.00 84.81 856 GLY A CA 1
ATOM 6803 C C . GLY A 1 856 ? 20.992 4.930 46.166 1.00 84.81 856 GLY A C 1
ATOM 6804 O O . GLY A 1 856 ? 21.501 4.402 45.175 1.00 84.81 856 GLY A O 1
ATOM 6805 N N . GLN A 1 857 ? 19.863 5.626 46.105 1.00 88.50 857 GLN A N 1
ATOM 6806 C CA . GLN A 1 857 ? 19.169 5.944 44.862 1.00 88.50 857 GLN A CA 1
ATOM 6807 C C . GLN A 1 857 ? 18.815 7.422 44.810 1.00 88.50 857 GLN A C 1
ATOM 6809 O O . GLN A 1 857 ? 18.388 8.010 45.804 1.00 88.50 857 GLN A O 1
ATOM 6814 N N . VAL A 1 858 ? 18.950 8.018 43.627 1.00 86.88 858 VAL A N 1
ATOM 6815 C CA . VAL A 1 858 ? 18.517 9.399 43.393 1.00 86.88 858 VAL A CA 1
ATOM 6816 C C . VAL A 1 858 ? 16.993 9.475 43.513 1.00 86.88 858 VAL A C 1
ATOM 6818 O O . VAL A 1 858 ? 16.263 8.933 42.681 1.00 86.88 858 VAL A O 1
ATOM 6821 N N . ALA A 1 859 ? 16.510 10.148 44.551 1.00 83.38 859 ALA A N 1
ATOM 6822 C CA . ALA A 1 859 ? 15.100 10.228 44.911 1.00 83.38 859 ALA A CA 1
ATOM 6823 C C . ALA A 1 859 ? 14.407 11.488 44.369 1.00 83.38 859 ALA A C 1
ATOM 6825 O O . ALA A 1 859 ? 13.200 11.468 44.129 1.00 83.38 859 ALA A O 1
ATOM 6826 N N . GLY A 1 860 ? 15.155 12.571 44.139 1.00 81.31 860 GLY A N 1
ATOM 6827 C CA . GLY A 1 860 ? 14.597 13.857 43.723 1.00 81.31 860 GLY A CA 1
ATOM 6828 C C . GLY A 1 860 ? 15.632 14.788 43.097 1.00 81.31 860 GLY A C 1
ATOM 6829 O O . GLY A 1 860 ? 16.835 14.571 43.216 1.00 81.31 860 GLY A O 1
ATOM 6830 N N . CYS A 1 861 ? 15.152 15.819 42.405 1.00 87.50 861 CYS A N 1
ATOM 6831 C CA . CYS A 1 861 ? 15.958 16.875 41.795 1.00 87.50 861 CYS A CA 1
ATOM 6832 C C . CYS A 1 861 ? 15.215 18.206 41.948 1.00 87.50 861 CYS A C 1
ATOM 6834 O O . CYS A 1 861 ? 14.003 18.257 41.724 1.00 87.50 861 CYS A O 1
ATOM 6836 N N . ARG A 1 862 ? 15.927 19.271 42.320 1.00 84.25 862 ARG A N 1
ATOM 6837 C CA . ARG A 1 862 ? 15.399 20.640 42.378 1.00 84.25 862 ARG A CA 1
ATOM 6838 C C . ARG A 1 862 ? 16.453 21.649 41.932 1.00 84.25 862 ARG A C 1
ATOM 6840 O O . ARG A 1 862 ? 17.643 21.355 41.971 1.00 84.25 862 ARG A O 1
ATOM 6847 N N . LEU A 1 863 ? 16.019 22.836 41.524 1.00 82.12 863 LEU A N 1
ATOM 6848 C CA . LEU A 1 863 ? 16.916 23.956 41.244 1.00 82.12 863 LEU A CA 1
ATOM 6849 C C . LEU A 1 863 ? 17.166 24.734 42.544 1.00 82.12 863 LEU A C 1
ATOM 6851 O O . LEU A 1 863 ? 16.210 25.067 43.241 1.00 82.12 863 LEU A O 1
ATOM 6855 N N . SER A 1 864 ? 18.428 24.995 42.884 1.00 76.56 864 SER A N 1
ATOM 6856 C CA . SER A 1 864 ? 18.788 25.818 44.043 1.00 76.56 864 SER A CA 1
ATOM 6857 C C . SER A 1 864 ? 18.421 27.283 43.798 1.00 76.56 864 SER A C 1
ATOM 6859 O O . SER A 1 864 ? 18.900 27.881 42.834 1.00 76.56 864 SER A O 1
ATOM 6861 N N . GLU A 1 865 ? 17.601 27.873 44.670 1.00 65.75 865 GLU A N 1
ATOM 6862 C CA . GLU A 1 865 ? 17.165 29.275 44.554 1.00 65.75 865 GLU A CA 1
ATOM 6863 C C . GLU A 1 865 ? 18.299 30.281 44.819 1.00 65.75 865 GLU A C 1
ATOM 6865 O O . GLU A 1 865 ? 18.241 31.411 44.342 1.00 65.75 865 GLU A O 1
ATOM 6870 N N . THR A 1 866 ? 19.347 29.877 45.544 1.00 63.06 866 THR A N 1
ATOM 6871 C CA . THR A 1 866 ? 20.483 30.741 45.906 1.00 63.06 866 THR A CA 1
ATOM 6872 C C . THR A 1 866 ? 21.648 30.662 44.922 1.00 63.06 866 THR A C 1
ATOM 6874 O O . THR A 1 866 ? 22.341 31.657 44.732 1.00 63.06 866 THR A O 1
ATOM 6877 N N . GLU A 1 867 ? 21.873 29.505 44.291 1.00 67.94 867 GLU A N 1
ATOM 6878 C CA . GLU A 1 867 ? 23.047 29.261 43.432 1.00 67.94 867 GLU A CA 1
ATOM 6879 C C . GLU A 1 867 ? 22.699 29.036 41.953 1.00 67.94 867 GLU A C 1
ATOM 6881 O O . GLU A 1 867 ? 23.588 29.039 41.106 1.00 67.94 867 GLU A O 1
ATOM 6886 N N . GLY A 1 868 ? 21.421 28.834 41.607 1.00 69.62 868 GLY A N 1
ATOM 6887 C CA . GLY A 1 868 ? 20.994 28.580 40.225 1.00 69.62 868 GLY A CA 1
ATOM 6888 C C . GLY A 1 868 ? 21.477 27.242 39.644 1.00 69.62 868 GLY A C 1
ATOM 6889 O O . GLY A 1 868 ? 21.379 27.028 38.437 1.00 69.62 868 GLY A O 1
ATOM 6890 N N . VAL A 1 869 ? 21.992 26.337 40.485 1.00 78.00 869 VAL A N 1
ATOM 6891 C CA . VAL A 1 869 ? 22.484 25.002 40.107 1.00 78.00 869 VAL A CA 1
ATOM 6892 C C . VAL A 1 869 ? 21.476 23.930 40.530 1.00 78.00 869 VAL A C 1
ATOM 6894 O O . VAL A 1 869 ? 20.794 24.060 41.549 1.00 78.00 869 VAL A O 1
ATOM 6897 N N . TYR A 1 870 ? 21.349 22.866 39.733 1.00 81.94 870 TYR A N 1
ATOM 6898 C CA . TYR A 1 870 ? 20.527 21.709 40.088 1.00 81.94 870 TYR A CA 1
ATOM 6899 C C . TYR A 1 870 ? 21.165 20.912 41.231 1.00 81.94 870 TYR A C 1
ATOM 6901 O O . TYR A 1 870 ? 22.357 20.617 41.202 1.00 81.94 870 TYR A O 1
ATOM 6909 N N . ILE A 1 871 ? 20.346 20.546 42.215 1.00 87.31 871 ILE A N 1
ATOM 6910 C CA . ILE A 1 871 ? 20.716 19.716 43.361 1.00 87.31 871 ILE A CA 1
ATOM 6911 C C . ILE A 1 871 ? 19.856 18.453 43.334 1.00 87.31 871 ILE A C 1
ATOM 6913 O O . ILE A 1 871 ? 18.632 18.515 43.166 1.00 87.31 871 ILE A O 1
ATOM 6917 N N . TRP A 1 872 ? 20.493 17.299 43.518 1.00 92.00 872 TRP A N 1
ATOM 6918 C CA . TRP A 1 872 ? 19.834 15.997 43.569 1.00 92.00 872 TRP A CA 1
ATOM 6919 C C . TRP A 1 872 ? 19.833 15.444 44.985 1.00 92.00 872 TRP A C 1
ATOM 6921 O O . TRP A 1 872 ? 20.874 15.377 45.626 1.00 92.00 872 TRP A O 1
ATOM 6931 N N . SER A 1 873 ? 18.673 14.997 45.458 1.00 88.75 873 SER A N 1
ATOM 6932 C CA . SER A 1 873 ? 18.555 14.297 46.737 1.00 88.75 873 SER A CA 1
ATOM 6933 C C . SER A 1 873 ? 18.678 12.793 46.514 1.00 88.75 873 SER A C 1
ATOM 6935 O O . SER A 1 873 ? 17.919 12.217 45.728 1.00 88.75 873 SER A O 1
ATOM 6937 N N . VAL A 1 874 ? 19.599 12.149 47.219 1.00 88.38 874 VAL A N 1
ATOM 6938 C CA . VAL A 1 874 ? 19.843 10.706 47.199 1.00 88.38 874 VAL A CA 1
ATOM 6939 C C . VAL A 1 874 ? 19.416 10.110 48.528 1.00 88.38 874 VAL A C 1
ATOM 6941 O O . VAL A 1 874 ? 19.882 10.551 49.574 1.00 88.38 874 VAL A O 1
ATOM 6944 N N . THR A 1 875 ? 18.599 9.062 48.482 1.00 85.06 875 THR A N 1
ATOM 6945 C CA . THR A 1 875 ? 18.206 8.287 49.662 1.00 85.06 875 THR A CA 1
ATOM 6946 C C . THR A 1 875 ? 19.025 7.002 49.734 1.00 85.06 875 THR A C 1
ATOM 6948 O O . THR A 1 875 ? 19.018 6.202 48.796 1.00 85.06 875 THR A O 1
ATOM 6951 N N . PHE A 1 876 ? 19.732 6.798 50.843 1.00 83.25 876 PHE A N 1
ATOM 6952 C CA . PHE A 1 876 ? 20.505 5.590 51.120 1.00 83.25 876 PHE A CA 1
ATOM 6953 C C . PHE A 1 876 ? 19.654 4.539 51.835 1.00 83.25 876 PHE A C 1
ATOM 6955 O O . PHE A 1 876 ? 18.711 4.861 52.557 1.00 83.25 876 PHE A O 1
ATOM 6962 N N . ILE A 1 877 ? 20.003 3.261 51.655 1.00 72.44 877 ILE A N 1
ATOM 6963 C CA . ILE A 1 877 ? 19.255 2.115 52.213 1.00 72.44 877 ILE A CA 1
ATOM 6964 C C . ILE A 1 877 ? 19.133 2.187 53.748 1.00 72.44 877 ILE A C 1
ATOM 6966 O O . ILE A 1 877 ? 18.164 1.688 54.315 1.00 72.44 877 ILE A O 1
ATOM 6970 N N . HIS A 1 878 ? 20.072 2.857 54.420 1.00 65.81 878 HIS A N 1
ATOM 6971 C CA . HIS A 1 878 ? 20.083 3.029 55.876 1.00 65.81 878 HIS A CA 1
ATOM 6972 C C . HIS A 1 878 ? 19.294 4.254 56.381 1.00 65.81 878 HIS A C 1
ATOM 6974 O O . HIS A 1 878 ? 19.353 4.562 57.565 1.00 65.81 878 HIS A O 1
ATOM 6980 N N . GLY A 1 879 ? 18.515 4.917 55.516 1.00 57.91 879 GLY A N 1
ATOM 6981 C CA . GLY A 1 879 ? 17.585 5.991 55.891 1.00 57.91 879 GLY A CA 1
ATOM 6982 C C . GLY A 1 879 ? 18.148 7.411 55.787 1.00 57.91 879 GLY A C 1
ATOM 6983 O O . GLY A 1 879 ? 17.379 8.367 55.874 1.00 57.91 879 GLY A O 1
ATOM 6984 N N . ASP A 1 880 ? 19.449 7.562 55.539 1.00 72.75 880 ASP A N 1
ATOM 6985 C CA . ASP A 1 880 ? 20.081 8.864 55.322 1.00 72.75 880 ASP A CA 1
ATOM 6986 C C . ASP A 1 880 ? 19.706 9.433 53.943 1.00 72.75 880 ASP A C 1
ATOM 6988 O O . ASP A 1 880 ? 19.721 8.718 52.935 1.00 72.75 880 ASP A O 1
ATOM 6992 N N . SER A 1 881 ? 19.396 10.730 53.879 1.00 79.44 881 SER A N 1
ATOM 6993 C CA . SER A 1 881 ? 19.206 11.458 52.621 1.00 79.44 881 SER A CA 1
ATOM 6994 C C . SER A 1 881 ? 20.267 12.543 52.496 1.00 79.44 881 SER A C 1
ATOM 6996 O O . SER A 1 881 ? 20.358 13.409 53.363 1.00 79.44 881 SER A O 1
ATOM 6998 N N . LEU A 1 882 ? 21.049 12.512 51.418 1.00 84.81 882 LEU A N 1
ATOM 6999 C CA . LEU A 1 882 ? 22.084 13.508 51.127 1.00 84.81 882 LEU A CA 1
ATOM 7000 C C . LEU A 1 882 ? 21.785 14.251 49.833 1.00 84.81 882 LEU A C 1
ATOM 7002 O O . LEU A 1 882 ? 21.097 13.741 48.949 1.00 84.81 882 LEU A O 1
ATOM 7006 N N . GLU A 1 883 ? 22.328 15.454 49.723 1.00 87.75 883 GLU A N 1
ATOM 7007 C CA . GLU A 1 883 ? 22.196 16.303 48.548 1.00 87.75 883 GLU A CA 1
ATOM 7008 C C . GLU A 1 883 ? 23.511 16.349 47.780 1.00 87.75 883 GLU A C 1
ATOM 7010 O O . GLU A 1 883 ? 24.577 16.441 48.380 1.00 87.75 883 GLU A O 1
ATOM 7015 N N . TYR A 1 884 ? 23.415 16.253 46.458 1.00 85.88 884 TYR A N 1
ATOM 7016 C CA . TYR A 1 884 ? 24.546 16.186 45.543 1.00 85.88 884 TYR A CA 1
ATOM 7017 C C . TYR A 1 884 ? 24.437 17.286 44.498 1.00 85.88 884 TYR A C 1
ATOM 7019 O O . TYR A 1 884 ? 23.369 17.474 43.902 1.00 85.88 884 TYR A O 1
ATOM 7027 N N . GLN A 1 885 ? 25.556 17.952 44.223 1.00 86.06 885 GLN A N 1
ATOM 7028 C CA . GLN A 1 885 ? 25.715 18.742 43.004 1.00 86.06 885 GLN A CA 1
ATOM 7029 C C . GLN A 1 885 ? 26.107 17.842 41.819 1.00 86.06 885 GLN A C 1
ATOM 7031 O O . GLN A 1 885 ? 26.363 16.644 41.967 1.00 86.06 885 GLN A O 1
ATOM 7036 N N . VAL A 1 886 ? 26.100 18.401 40.608 1.00 85.62 886 VAL A N 1
ATOM 7037 C CA . VAL A 1 886 ? 26.175 17.617 39.365 1.00 85.62 886 VAL A CA 1
ATOM 7038 C C . VAL A 1 886 ? 27.468 16.807 39.228 1.00 85.62 886 VAL A C 1
ATOM 7040 O O . VAL A 1 886 ? 27.411 15.636 38.844 1.00 85.62 886 VAL A O 1
ATOM 7043 N N . GLU A 1 887 ? 28.618 17.382 39.580 1.00 86.88 887 GLU A N 1
ATOM 7044 C CA . GLU A 1 887 ? 29.912 16.695 39.543 1.00 86.88 887 GLU A CA 1
ATOM 7045 C C . GLU A 1 887 ? 29.963 15.545 40.565 1.00 86.88 887 GLU A C 1
ATOM 7047 O O . GLU A 1 887 ? 30.372 14.423 40.248 1.00 86.88 887 GLU A O 1
ATOM 7052 N N . GLU A 1 888 ? 29.483 15.787 41.784 1.00 87.44 888 GLU A N 1
ATOM 7053 C CA . GLU A 1 888 ? 29.469 14.797 42.864 1.00 87.44 888 GLU A CA 1
ATOM 7054 C C . GLU A 1 888 ? 28.550 13.617 42.529 1.00 87.44 888 GLU A C 1
ATOM 7056 O O . GLU A 1 888 ? 28.912 12.454 42.745 1.00 87.44 888 GLU A O 1
ATOM 7061 N N . LEU A 1 889 ? 27.389 13.910 41.935 1.00 89.50 889 LEU A N 1
ATOM 7062 C CA . LEU A 1 889 ? 26.446 12.902 41.471 1.00 89.50 889 LEU A CA 1
ATOM 7063 C C . LEU A 1 889 ? 27.039 12.059 40.337 1.00 89.50 889 LEU A C 1
ATOM 7065 O O . LEU A 1 889 ? 26.928 10.832 40.366 1.00 89.50 889 LEU A O 1
ATOM 7069 N N . ALA A 1 890 ? 27.697 12.685 39.357 1.00 89.31 890 ALA A N 1
ATOM 7070 C CA . ALA A 1 890 ? 28.354 11.979 38.256 1.00 89.31 890 ALA A CA 1
ATOM 7071 C C . ALA A 1 890 ? 29.414 10.995 38.772 1.00 89.31 890 ALA A C 1
ATOM 7073 O O . ALA A 1 890 ? 29.461 9.837 38.345 1.00 89.31 890 ALA A O 1
ATOM 7074 N N . HIS A 1 891 ? 30.206 11.407 39.764 1.00 88.25 891 HIS A N 1
ATOM 7075 C CA . HIS A 1 891 ? 31.164 10.523 40.419 1.00 88.25 891 HIS A CA 1
ATOM 7076 C C . HIS A 1 891 ? 30.499 9.394 41.219 1.00 88.25 891 HIS A C 1
ATOM 7078 O O . HIS A 1 891 ? 30.970 8.256 41.161 1.00 88.25 891 HIS A O 1
ATOM 7084 N N . ALA A 1 892 ? 29.407 9.667 41.937 1.00 85.31 892 ALA A N 1
ATOM 7085 C CA . ALA A 1 892 ? 28.692 8.656 42.717 1.00 85.31 892 ALA A CA 1
ATOM 7086 C C . ALA A 1 892 ? 28.017 7.592 41.830 1.00 85.31 892 ALA A C 1
ATOM 7088 O O . ALA A 1 892 ? 28.056 6.401 42.151 1.00 85.31 892 ALA A O 1
ATOM 7089 N N . VAL A 1 893 ? 27.473 8.001 40.679 1.00 86.69 893 VAL A N 1
ATOM 7090 C CA . VAL A 1 893 ? 26.924 7.105 39.647 1.00 86.69 893 VAL A CA 1
ATOM 7091 C C . VAL A 1 893 ? 28.031 6.275 38.995 1.00 86.69 893 VAL A C 1
ATOM 7093 O O . VAL A 1 893 ? 27.888 5.062 38.842 1.00 86.69 893 VAL A O 1
ATOM 7096 N N . ARG A 1 894 ? 29.168 6.891 38.642 1.00 87.06 894 ARG A N 1
ATOM 7097 C CA . ARG A 1 894 ? 30.309 6.158 38.072 1.00 87.06 894 ARG A CA 1
ATOM 7098 C C . ARG A 1 894 ? 30.855 5.113 39.046 1.00 87.06 894 ARG A C 1
ATOM 7100 O O . ARG A 1 894 ? 31.205 4.016 38.617 1.00 87.06 894 ARG A O 1
ATOM 7107 N N . ARG A 1 895 ? 30.919 5.419 40.347 1.00 83.44 895 ARG A N 1
ATOM 7108 C CA . ARG A 1 895 ? 31.316 4.445 41.380 1.00 83.44 895 ARG A CA 1
ATOM 7109 C C . ARG A 1 895 ? 30.338 3.277 41.470 1.00 83.44 895 ARG A C 1
ATOM 7111 O O . ARG A 1 895 ? 30.786 2.136 41.499 1.00 83.44 895 ARG A O 1
ATOM 7118 N N . ALA A 1 896 ? 29.031 3.547 41.455 1.00 83.50 896 ALA A N 1
ATOM 7119 C CA . ALA A 1 896 ? 28.005 2.502 41.430 1.00 83.50 896 ALA A CA 1
ATOM 7120 C C . ALA A 1 896 ? 28.179 1.566 40.225 1.00 83.50 896 ALA A C 1
ATOM 7122 O O . ALA A 1 896 ? 28.170 0.343 40.361 1.00 83.50 896 ALA A O 1
ATOM 7123 N N . TYR A 1 897 ? 28.437 2.141 39.050 1.00 80.25 897 TYR A N 1
ATOM 7124 C CA . TYR A 1 897 ? 28.726 1.364 37.851 1.00 80.25 897 TYR A CA 1
ATOM 7125 C C . TYR A 1 897 ? 30.008 0.527 37.979 1.00 80.25 897 TYR A C 1
ATOM 7127 O O . TYR A 1 897 ? 29.985 -0.669 37.694 1.00 80.25 897 TYR A O 1
ATOM 7135 N N . ALA A 1 898 ? 31.107 1.119 38.457 1.00 74.06 898 ALA A N 1
ATOM 7136 C CA . ALA A 1 898 ? 32.382 0.420 38.636 1.00 74.06 898 ALA A CA 1
ATOM 7137 C C . ALA A 1 898 ? 32.291 -0.760 39.623 1.00 74.06 898 ALA A C 1
ATOM 7139 O O . ALA A 1 898 ? 33.030 -1.732 39.486 1.00 74.06 898 ALA A O 1
ATOM 7140 N N . LEU A 1 899 ? 31.375 -0.685 40.591 1.00 72.44 899 LEU A N 1
ATOM 7141 C CA . LEU A 1 899 ? 31.120 -1.727 41.589 1.00 72.44 899 LEU A CA 1
ATOM 7142 C C . LEU A 1 899 ? 30.029 -2.728 41.168 1.00 72.44 899 LEU A C 1
ATOM 7144 O O . LEU A 1 899 ? 29.722 -3.646 41.925 1.00 72.44 899 LEU A O 1
ATOM 7148 N N . GLY A 1 900 ? 29.454 -2.588 39.967 1.00 64.50 900 GLY A N 1
ATOM 7149 C CA . GLY A 1 900 ? 28.483 -3.538 39.415 1.00 64.50 900 GLY A CA 1
ATOM 7150 C C . GLY A 1 900 ? 27.092 -3.482 40.052 1.00 64.50 900 GLY A C 1
ATOM 7151 O O . GLY A 1 900 ? 26.315 -4.423 39.896 1.00 64.50 900 GLY A O 1
ATOM 7152 N N . THR A 1 901 ? 26.754 -2.400 40.756 1.00 59.84 901 THR A N 1
ATOM 7153 C CA . THR A 1 901 ? 25.407 -2.191 41.301 1.00 59.84 901 THR A CA 1
ATOM 7154 C C . THR A 1 901 ? 24.509 -1.626 40.193 1.00 59.84 901 THR A C 1
ATOM 7156 O O . THR A 1 901 ? 24.487 -0.412 39.983 1.00 59.84 901 THR A O 1
ATOM 7159 N N . GLN A 1 902 ? 23.826 -2.499 39.442 1.00 48.97 902 GLN A N 1
ATOM 7160 C CA . GLN A 1 902 ? 22.792 -2.138 38.456 1.00 48.97 902 GLN A CA 1
ATOM 7161 C C . GLN A 1 902 ? 21.418 -2.657 38.862 1.00 48.97 902 GLN A C 1
ATOM 7163 O O . GLN A 1 902 ? 21.335 -3.833 39.283 1.00 48.97 902 GLN A O 1
#

Nearest PDB structures (foldseek):
  8iex-assembly1_A  TM=5.677E-01  e=1.001E-01  Arabidopsis thaliana
  6exp-assembly1_B  TM=5.559E-01  e=4.733E-01  Sulfolobus islandicus rudivirus 3
  3djw-assembly1_B  TM=5.392E-01  e=7.692E-01  Captovirus AFV1
  1pzd-assembly1_A  TM=3.752E-01  e=4.636E+00  Bos taurus

Organism: Phytophthora nicotianae (NCBI:txid4792)

Mean predicted aligned error: 20.81 Å

InterPro domains:
  IPR007527 Zinc finger, SWIM-type [PS50966] (748-782)

Secondary structure (DSSP, 8-state):
---------------------------------------------------------------------------------------------------------------------------------------------------------------------PPEEEEEESSHHHHHHHHTTSSS--EEEEEEEEETTEEEEEEEE-SBTT---EEEEEEEE-GGG-EEEEEEEES---SPBP-----SS-TTTHHHHHHHHHTT--HHHHHHHHHHHTTT-HHHHHTPPPHHHHHHHHHHHHHHSGGGS---SHHHHHHHHGGGB--SHHHHHTS-TT-HHHHSSEEEEEEEEEEEEETTEEEEEEEEEEEEHHHHHHHHHHHHHHTT-EEEEEEEEE--BTT-PEEEEEEEEEEEEETTEEEEEEEEEEEEEESS--HHHHHHHHHHHHHHHHHHH-----EEEEEE-S-HHHHHHHHHH-TT-EEEE-HHHHHHHHHT-TTS-SSTTHIIIIIHHHHHHHHT-SSHHHHHHHHHHHHHHHHHTT-HHHHHHHHHHHSSTTT---STT--SSTT--S--HHHHHHHHHHHHHTGGGTTB-HHHIIIIIHHHHHHHHHHHT--S---SS------HHHHHHHHHHHHSGGGEEEEEETTTTEEEEEEE-GGGPPPPTTS--TT-----HHHHHHHHHHTTT---S---GGGHIIIIISEEEEEEEHHHHHHPPPPPP-SS--HHHHHHHHHHEEE-SHHHHHHSS--HHHHHHHHHTTS--HHHHHHHSPPPPSS--PPP---TT--PPPTT-HHHHHHHHHH-TTTTTT-EEEEEEEEEETTEEEEEEEEEEEEEEEE-TTT--EEEEEEETTS-EEEE-HHHHHHHHHHHHHTT--

Radius of gyration: 40.44 Å; Cα contacts (8 Å, |Δi|>4): 1314; chains: 1; bounding box: 139×113×116 Å

Sequence (902 aa):
MEAADSSSGYDSELTDVLEYDDIGRSEDLLTTFTPDDEDMHSATRPADHSTPTTTGARNETPQPTTDPSTVVTRRESDGYRLETQCTNRSSDVDMHSARGSIEEDINIDEHCVYSTKNVGADITVRVEHNISGDGHNSDSSLDYGSDSDHESNVCADIVGLAEESTYTSIGYFDTEEEAEKNLHRLNEFVYTYKTRYISTFRVGKEYLCRSHQDCTHSIKLIAHQAGELGTRFQVLQKGLHTGAIVNLKTRGISPVMKPEIDSLLKLGMSAGRVRNMMMFKYLRDPSMLALIPETKKMENRKAHLKKQAGEGWEISKFVTMRSWTCSRLCQNREEFFRVDETNAAEMNAMIVLDEFEHSVVVNGISMPCVGMVVTSRALFQNIRRAVRDQDGTVVLSTDGTYRIHFGGWTLVDCGGISIETTGPSYVQRFRPWLYMFVRTESTQAYERMFCALVKYTKMFFDVDVDIRSASIDHSDAIASALEIVWPNVEILTCYEHLLRQCRKQTRLEKRKGYIKDVAMPHIRLLHISRSLKQFRALSQRVISSWKGDGEYELASWFQNVYLTPRWERWSVNSSSIPGFLPTQQPIESHHRVIKVIVTDYKKAPTITVLNSVLPRVLLYDSTNLAVDQHRHFAEGPLNGAAVMKAKDKLILPSNHRITRTKSRGRTRIFFNSENTMVLPVSTSNLAAVKVTAERTKVFKQSLSGNLGQVESITEAEVTFLSLQQVIVDDQQIDKMNPLILRAKWSCEDIQAVRNALRCTCKSYMHTGWVCAHTIASLHLLEKLKIGLAMASVPMRGLPGRPRALVGALQRESDMYDVDRLIELFKTNPGRPLKWPVVQEFDVSDENKTFKEHRVGQVAGCRLSETEGVYIWSVTFIHGDSLEYQVEELAHAVRRAYALGTQ

pLDDT: mean 71.94, std 25.41, range [20.61, 98.44]

Foldseek 3Di:
DDDDDDDDDDDDDDDDDDDDDDPDDDDDDDDDDDDDDDDDDYDDDDDDDDDDDDDYDDDDDDDDDDDDDDDDDDDDDDDDDDDDDDDDDDDDDDDPDDDDDDDDDDDDDDDDDDDDDDDDDDDDDDDDDDDDDDDDDDDDDDDDDDDDDDDDDDDDDDDDDDDDWDKDWDDKDQDPVVVVLVVCVVDLFDWDWDDWDDDPQKTKTKIFTPQFDPFPKIKMWIWHDDPPSGIMIIIIITDDGDHDGDPDPPPAQDPNCVVVLLVLLQLQDQLVVSLVVQCVVCVVPPSSNVRRDDSVRSVVVSVVVCVVVPCQQAVQDLVSVCVVQVVQEDAAQCSLPVDDPVPLVQQLDKHWLDWDWDWDQDPNDTDIKTKTKMAGSLLQCQQVLQCVQAPLAWEKEKDFQDPLALLQKTKMWIFTWFWDDDPLDIAIATRTNIIMTMNDQALVSLLVNVCSSQNVCCRHPVDGDAHAEYQYALDPSNLNSCCVNHVNYQYFHALVNVLVVLVVVQVLAPDRCCSPPPVSVLSVLLQLDLAPLLSLLSLVLSLVVCVVVVSPRSSVVCCVRQVDPSRVRQHLNSDPFFLDHNHCVNVVVLVVVLCVLSVSNRNGGPNCCVPPRVSVSNSCSSVPRSDSHRHSAYKAAANLVQLVLLVQQVVDLQFKDWDADPPAQKIKIKGFDPLQDDGPPPDDSVNHGGPDPVLVVCQVCSNNNDNDDDDRSVCCCSRHNRMKMKIFRNVLLVVDAQDDRDRIDDPVNQVSQLVGIDISDSSRSNNVGDGSVSQNVCVVSVSYDSVVSNVVPPDDDDPDDDPPPDDPPDDDDDPLDLVNQLVVCVVPVCVQAFQKFWDWDFDDDPNDTDTDIWIWGFHDWDQDPVPRFIKTWIATPVGDIDIDGRSRRSVRNSVCVVVPPD

Solvent-accessible surface area (backbone atoms only — not comparable to full-atom values): 54132 Å² total; per-residue (Å²): 135,84,85,90,81,90,84,90,84,84,85,92,88,84,90,80,91,77,94,78,86,90,82,83,85,80,85,86,84,91,80,91,80,86,88,82,88,81,90,88,85,84,89,86,84,87,90,85,89,85,87,89,87,91,80,91,82,89,90,82,88,86,87,84,89,84,86,85,88,81,91,88,84,90,86,87,86,87,86,86,88,83,91,77,93,74,93,75,90,79,77,88,78,86,88,83,86,88,89,74,92,78,87,79,87,81,79,89,77,85,86,82,90,84,85,81,85,85,83,87,80,87,81,89,79,89,83,89,83,89,85,89,83,84,80,90,76,92,78,87,83,89,89,87,83,85,84,89,81,89,90,87,88,89,86,81,90,82,93,77,86,81,78,83,75,65,74,46,79,77,51,77,28,77,40,68,69,57,39,54,56,47,60,65,62,75,50,98,60,50,67,44,81,74,50,80,52,79,54,103,84,38,56,32,45,36,29,34,44,59,35,24,51,87,31,72,20,35,39,37,40,37,46,43,81,50,72,99,78,47,60,36,26,36,38,30,40,27,67,63,89,38,64,60,77,45,88,72,81,71,90,68,69,45,78,87,49,37,65,61,51,50,52,49,40,69,48,19,41,50,37,62,56,54,44,50,50,50,46,61,75,29,67,90,34,73,73,60,46,72,53,59,60,56,46,69,59,44,44,54,48,43,55,52,50,51,72,70,50,56,78,52,43,56,69,85,48,65,68,60,48,49,64,67,42,64,89,32,59,48,85,51,48,66,69,64,63,68,59,57,86,84,41,59,67,69,29,38,36,67,33,30,64,45,74,51,75,47,80,42,72,55,98,86,42,79,39,84,28,43,36,36,29,36,36,19,62,51,24,43,46,41,50,60,36,25,48,69,50,29,68,81,54,25,45,38,36,49,50,77,77,32,63,48,30,66,85,56,28,34,43,27,50,36,23,31,58,22,29,42,59,60,84,75,41,73,44,62,39,52,32,60,30,38,34,37,46,28,53,54,94,38,34,68,52,44,32,52,48,52,50,47,52,42,52,51,37,32,60,65,67,73,39,88,76,60,56,42,33,36,26,27,66,99,44,70,36,55,52,51,18,45,44,70,77,33,76,78,41,45,57,19,25,19,36,66,60,49,53,57,53,59,69,68,45,66,84,43,45,75,54,90,60,41,56,72,73,50,48,47,57,51,52,52,57,45,30,62,24,71,25,62,41,25,27,56,45,50,49,54,47,50,42,50,50,34,41,73,75,63,26,48,61,42,32,50,50,48,44,70,62,46,58,33,93,78,38,48,28,32,23,56,39,49,47,93,48,53,30,44,55,28,45,50,63,36,51,54,58,48,48,55,52,52,50,60,75,40,58,84,35,48,31,12,29,46,52,50,38,62,72,59,44,50,40,50,52,45,36,51,42,36,75,75,51,59,68,90,71,32,20,42,38,53,61,38,49,79,39,52,70,34,52,51,52,15,48,63,46,60,73,42,72,50,23,34,44,81,47,76,43,95,89,71,56,41,37,36,40,37,31,48,27,80,79,20,37,63,59,69,100,86,51,90,52,91,58,42,49,69,54,44,72,64,57,54,50,52,29,56,40,22,52,70,34,49,75,77,93,82,72,60,74,89,48,41,53,70,64,57,48,32,58,38,48,34,44,33,36,47,70,48,49,70,73,48,72,65,59,77,92,52,81,55,42,49,67,67,61,49,47,54,45,49,68,16,44,49,56,57,44,62,55,20,23,55,38,27,61,57,29,27,66,52,54,37,46,33,33,78,67,70,33,34,63,60,73,61,54,56,72,71,37,78,76,78,68,74,95,79,70,82,75,75,86,73,66,101,81,68,85,76,79,61,92,61,34,49,73,60,37,34,53,46,43,72,76,37,61,73,69,57,57,67,38,49,27,32,47,80,41,81,47,76,53,96,96,42,78,42,80,44,78,46,56,27,28,28,74,46,67,48,72,38,92,89,75,76,45,61,36,33,34,30,41,31,83,88,74,53,72,50,77,32,47,56,67,58,43,24,51,21,35,33,44,13,55,76,72,66,56,125